Protein AF-A0A6N8UI64-F1 (afdb_monomer)

Nearest PDB structures (foldseek):
  1w6j-assembly1_A  TM=9.627E-01  e=2.103E-25  Homo sapiens
  1w6k-assembly1_A  TM=9.608E-01  e=2.392E-25  Homo sapiens
  5x68-assembly1_A  TM=8.272E-01  e=1.994E-14  Homo sapiens
  6lke-assembly1_B  TM=7.229E-01  e=1.262E-13  Rattus norvegicus
  6brd-assembly1_A  TM=7.172E-01  e=2.617E-13  Streptomyces venezuelae ATCC 10712

Foldseek 3Di:
DADAPPDEFQEEEEALFLLSLLLLLLLLVVVGQYEYEHQAPPVLPAPDQQKAFLLLQVLCVVSVQHDDAAQFKDKAQEAWEQDQVRPDIFDQGAPDPTIIMGGRSSVSSVSSVVSVVPRPSYDYHYSWAFDADDDQKTWTDHPNHIHMHRYQAYEYPRALQTPLCVNLVHDSFKFFFWKKKKAKDFQFDDPDASHWYWFFNFLFIWIWYDRHDTIIIIMDTGGPVQDDDPCVLVSCLVRPLVRDPPRCSVRVSVCSVVVRMHMDTFIWDDQLWQGDLRRGYAFNRSIDGGCVLSCRSVLSSVLSNLVSVDSDRLVSGVVSLQLVVQLRLLRLVVRCLRNDPDPLSVLLVVLVSVDSVVDPVVSNVNSCSSSSVDSDPVVSLVNSVVSLVVSLVVLVVVCVVPVPVVSSVVSNVLSVVLNVLLVQLVVLCVVSNDPDPDPVVVSVVSCVCSSCSPDPPVNRDRPPPPPDPPPPPPCCVVVLVVLVVLLVQQDPLLWHWDFQDWWLLLLLLVLLLCVLLVNDDDPQQLVQNLLLLQLQAEPQQAHDGHNPDDHALQRRLSSLLSCVSSVDDCCHPNNVRSLVVLAVDQNLQADQVSLLSCQQAVLAPLLLAQALALCLCVDDPPPCSRLLVDDPVVSLLSLLSNLLSLVSHHDDCDPSNCVSNVSNDVDRNVPDPSNVSHQRHDPSPCPDHQDPVNVVVSVVSVVCVVPPDPVSRVVSSVVSLVLLLLQCVLQQLQGLWSSSSSSSLVSNCVVPVPDPSSVSNVVVQCVQWDADPNNGIDRGRDIAGLPRLLVSLLSLLVVCPRPPSLVSNVSSLVQLLQQAAQDFDPCCVVSSHDGRHLFGDSHGNSRNHGDLVSLVSSQNSNCSRPVPSHDPVSVVRSVVVNPPD

Sequence (885 aa):
MIESVSANYDVAIIGAGPVGSFCALAHARKGARVALLEANPKASRRLAGEWLHPPAVRMLRDLGIHLDASPHSSPGTGFVVFPEDRSEPIELPYPGETTGMACEHATLVSKLHNALEDCTEVDRYESARVRAVENGRVTFSMDGDQKSLAIDRLIGADGRASVVRKSLGLPTERMTCSRMIGVVLEGVELPYEGYGHVIIGGPGPILMFRLGTDKVRIIVDVPLDHWTPRDRVSMLSESYANLLPESICESFSTALRDGVFQAAGNELLPRATYGNSRRVLIGDAAGHYHPLTAVGITLGFSDALDIAETQDFRKFTAKRLDSVRAPERLAFGLYEVFADHRPESVAVRQATYRRWRKSSKIRKHTMNLLACENVSIIRLGLTFFSIMARAIASCYPRSFKSKEWRRTRDVTGALVSRVGHFLGGFQSLKATDSATGKKPERVWNRLSRSLLVSVKSDDIKPQAANALHDAEPDGREALQSAIEQLLSLQHEDGSWEGEMLWCPMLTAQYVLLSFVLNQPLEPRRRRLVLKQFERTQLEGGTWGLHEHSHPYLFVTTLVYVAARLLDVEKDDPLIAQAGHFLRTEDVTAIPSWGKFWLAILNLYDWKGLNAVLPELWILPHRIPLHPSNWYCHTRLIYMAMSVVYSSQFQVPVTRVIEELRDELYPDKFDSIKFRSSKNRIRSEEVFSPPTARLRICYALGRVYQLFHSKRLRNKCVSELVERVRWEMNSSDHTSISPVSGFLNILALWLQDPDDIDCQKALVRIEGWIWEDERDGTRITGARSASWDTGFALQALANTPKAGGVPDALDRATKFLVSQQIRESFDGFSSAYRNDPKGGWCFAGIWHGWPVTDCTAEAILGVLATRPNAIDPEAIREATEFMLRG

Structure (mmCIF, N/CA/C/O backbone):
data_AF-A0A6N8UI64-F1
#
_entry.id   AF-A0A6N8UI64-F1
#
loop_
_atom_site.group_PDB
_atom_site.id
_atom_site.type_symbol
_atom_site.label_atom_id
_atom_site.label_alt_id
_atom_site.label_comp_id
_atom_site.label_asym_id
_atom_site.label_entity_id
_atom_site.label_seq_id
_atom_site.pdbx_PDB_ins_code
_atom_site.Cartn_x
_atom_site.Cartn_y
_atom_site.Cartn_z
_atom_site.occupancy
_atom_site.B_iso_or_equiv
_atom_site.auth_seq_id
_atom_site.auth_comp_id
_atom_site.auth_asym_id
_atom_site.auth_atom_id
_atom_site.pdbx_PDB_model_num
ATOM 1 N N . MET A 1 1 ? -19.676 21.479 -33.044 1.00 36.28 1 MET A N 1
ATOM 2 C CA . MET A 1 1 ? -20.859 20.707 -32.608 1.00 36.28 1 MET A CA 1
ATOM 3 C C . MET A 1 1 ? -20.425 19.258 -32.494 1.00 36.28 1 MET A C 1
ATOM 5 O O . MET A 1 1 ? -19.846 18.765 -33.446 1.00 36.28 1 MET A O 1
ATOM 9 N N . ILE A 1 2 ? -20.590 18.626 -31.330 1.00 40.22 2 ILE A N 1
ATOM 10 C CA . ILE A 1 2 ? -20.231 17.214 -31.123 1.00 40.22 2 ILE A CA 1
ATOM 11 C C . ILE A 1 2 ? -21.432 16.387 -31.589 1.00 40.22 2 ILE A C 1
ATOM 13 O O . ILE A 1 2 ? -22.481 16.447 -30.951 1.00 40.22 2 ILE A O 1
ATOM 17 N N . GLU A 1 3 ? -21.311 15.653 -32.693 1.00 42.00 3 GLU A N 1
ATOM 18 C CA . GLU A 1 3 ? -22.335 14.682 -33.093 1.00 42.00 3 GLU A CA 1
ATOM 19 C C . GLU A 1 3 ? -22.342 13.516 -32.094 1.00 42.00 3 GLU A C 1
ATOM 21 O O . GLU A 1 3 ? -21.386 12.740 -31.992 1.00 42.00 3 GLU A O 1
ATOM 26 N N . SER A 1 4 ? -23.419 13.401 -31.314 1.00 42.75 4 SER A N 1
ATOM 27 C CA . SER A 1 4 ? -23.672 12.229 -30.480 1.00 42.75 4 SER A CA 1
ATOM 28 C C . SER A 1 4 ? -24.258 11.122 -31.351 1.00 42.75 4 SER A C 1
ATOM 30 O O . SER A 1 4 ? -25.413 11.207 -31.766 1.00 42.75 4 SER A O 1
ATOM 32 N N . VAL A 1 5 ? -23.487 10.070 -31.614 1.00 50.16 5 VAL A N 1
ATOM 33 C CA . VAL A 1 5 ? -24.024 8.856 -32.238 1.00 50.16 5 VAL A CA 1
ATOM 34 C C . VAL A 1 5 ? -24.888 8.150 -31.185 1.00 50.16 5 VAL A C 1
ATOM 36 O O . VAL A 1 5 ? -24.379 7.725 -30.151 1.00 50.16 5 VAL A O 1
ATOM 39 N N . SER A 1 6 ? -26.202 8.074 -31.406 1.00 46.44 6 SER A N 1
ATOM 40 C CA . SER A 1 6 ? -27.214 7.626 -30.430 1.00 46.44 6 SER A CA 1
ATOM 41 C C . SER A 1 6 ? -27.310 6.099 -30.258 1.00 46.44 6 SER A C 1
ATOM 43 O O . SER A 1 6 ? -28.400 5.572 -30.038 1.00 46.44 6 SER A O 1
ATOM 45 N N . ALA A 1 7 ? -26.203 5.370 -30.404 1.00 59.19 7 ALA A N 1
ATOM 46 C CA . ALA A 1 7 ? -26.169 3.918 -30.243 1.00 59.19 7 ALA A CA 1
ATOM 47 C C . ALA A 1 7 ? -25.615 3.555 -28.855 1.00 59.19 7 ALA A C 1
ATOM 49 O O . ALA A 1 7 ? -24.474 3.892 -28.541 1.00 59.19 7 ALA A O 1
ATOM 50 N N . ASN A 1 8 ? -26.417 2.869 -28.033 1.00 75.25 8 ASN A N 1
ATOM 51 C CA . ASN A 1 8 ? -25.941 2.261 -26.788 1.00 75.25 8 ASN A CA 1
ATOM 52 C C . ASN A 1 8 ? -25.229 0.940 -27.111 1.00 75.25 8 ASN A C 1
ATOM 54 O O . ASN A 1 8 ? -25.797 0.086 -27.795 1.00 75.25 8 ASN A O 1
ATOM 58 N N . TYR A 1 9 ? -24.001 0.784 -26.618 1.00 90.06 9 TYR A N 1
ATOM 59 C CA . TYR A 1 9 ? -23.221 -0.451 -26.725 1.00 90.06 9 TYR A CA 1
ATOM 60 C C . TYR A 1 9 ? -23.024 -1.077 -25.348 1.00 90.06 9 TYR A C 1
ATOM 62 O O . TYR A 1 9 ? -22.658 -0.378 -24.398 1.00 90.06 9 TYR A O 1
ATOM 70 N N . ASP A 1 10 ? -23.164 -2.400 -25.272 1.00 90.88 10 ASP A N 1
ATOM 71 C CA . ASP A 1 10 ? -22.869 -3.154 -24.050 1.00 90.88 10 ASP A CA 1
ATOM 72 C C . ASP A 1 10 ? -21.367 -3.085 -23.734 1.00 90.88 10 ASP A C 1
ATOM 74 O O . ASP A 1 10 ? -20.947 -2.947 -22.581 1.00 90.88 10 ASP A O 1
ATOM 78 N N . VAL A 1 11 ? -20.530 -3.176 -24.776 1.00 93.69 11 VAL A N 1
ATOM 79 C CA . VAL A 1 11 ? -19.071 -3.184 -24.644 1.00 93.69 11 VAL A CA 1
ATOM 80 C C . VAL A 1 11 ? -18.415 -2.384 -25.767 1.00 93.69 11 VAL A C 1
ATOM 82 O O . VAL A 1 11 ? -18.685 -2.609 -26.942 1.00 93.69 11 VAL A O 1
ATOM 85 N N . ALA A 1 12 ? -17.474 -1.507 -25.419 1.00 95.56 12 ALA A N 1
ATOM 86 C CA . ALA A 1 12 ? -16.501 -0.976 -26.370 1.00 95.56 12 ALA A CA 1
ATOM 87 C C . ALA A 1 12 ? -15.127 -1.608 -26.157 1.00 95.56 12 ALA A C 1
ATOM 89 O O . ALA A 1 12 ? -14.632 -1.682 -25.032 1.00 95.56 12 ALA A O 1
ATOM 90 N N . ILE A 1 13 ? -14.493 -2.027 -27.245 1.00 97.06 13 ILE A N 1
ATOM 91 C CA . ILE A 1 13 ? -13.169 -2.642 -27.265 1.00 97.06 13 ILE A CA 1
ATOM 92 C C . ILE A 1 13 ? -12.231 -1.720 -28.037 1.00 97.06 13 ILE A C 1
ATOM 94 O O . ILE A 1 13 ? -12.484 -1.379 -29.192 1.00 97.06 13 ILE A O 1
ATOM 98 N N . ILE A 1 14 ? -11.145 -1.300 -27.389 1.00 96.06 14 ILE A N 1
ATOM 99 C CA . ILE A 1 14 ? -10.143 -0.418 -27.993 1.00 96.06 14 ILE A CA 1
ATOM 100 C C . ILE A 1 14 ? -8.971 -1.269 -28.470 1.00 96.06 14 ILE A C 1
ATOM 102 O O . ILE A 1 14 ? -8.317 -1.921 -27.657 1.00 96.06 14 ILE A O 1
ATOM 106 N N . GLY A 1 15 ? -8.713 -1.235 -29.776 1.00 94.50 15 GLY A N 1
ATOM 107 C CA . GLY A 1 15 ? -7.702 -2.011 -30.489 1.00 94.50 15 GLY A CA 1
ATOM 108 C C . GLY A 1 15 ? -8.293 -3.236 -31.192 1.00 94.50 15 GLY A C 1
ATOM 109 O O . GLY A 1 15 ? -8.752 -4.167 -30.536 1.00 94.50 15 GLY A O 1
ATOM 110 N N . ALA A 1 16 ? -8.192 -3.289 -32.520 1.00 94.00 16 ALA A N 1
ATOM 111 C CA . ALA A 1 16 ? -8.571 -4.422 -33.371 1.00 94.00 16 ALA A CA 1
ATOM 112 C C . ALA A 1 16 ? -7.360 -5.289 -33.765 1.00 94.00 16 ALA A C 1
ATOM 114 O O . ALA A 1 16 ? -7.306 -5.880 -34.844 1.00 94.00 16 ALA A O 1
ATOM 115 N N . GLY A 1 17 ? -6.377 -5.415 -32.869 1.00 92.88 17 GLY A N 1
ATOM 116 C CA . GLY A 1 17 ? -5.341 -6.445 -32.978 1.00 92.88 17 GLY A CA 1
ATOM 117 C C . GLY A 1 17 ? -5.911 -7.861 -32.779 1.00 92.88 17 GLY A C 1
ATOM 118 O O . GLY A 1 17 ? -7.124 -8.020 -32.619 1.00 92.88 17 GLY A O 1
ATOM 119 N N . PRO A 1 18 ? -5.060 -8.905 -32.710 1.00 93.94 18 PRO A N 1
ATOM 120 C CA . PRO A 1 18 ? -5.540 -10.276 -32.552 1.00 93.94 18 PRO A CA 1
ATOM 121 C C . PRO A 1 18 ? -6.448 -10.450 -31.327 1.00 93.94 18 PRO A C 1
ATOM 123 O O . PRO A 1 18 ? -7.545 -10.983 -31.433 1.00 93.94 18 PRO A O 1
ATOM 126 N N . VAL A 1 19 ? -6.010 -9.960 -30.162 1.00 95.94 19 VAL A N 1
ATOM 127 C CA . VAL A 1 19 ? -6.735 -10.131 -28.891 1.00 95.94 19 VAL A CA 1
ATOM 128 C C . VAL A 1 19 ? -8.046 -9.346 -28.872 1.00 95.94 19 VAL A C 1
ATOM 130 O O . VAL A 1 19 ? -9.058 -9.883 -28.440 1.00 95.94 19 VAL A O 1
ATOM 133 N N . GLY A 1 20 ? -8.047 -8.099 -29.348 1.00 96.69 20 GLY A N 1
ATOM 134 C CA . GLY A 1 20 ? -9.255 -7.274 -29.367 1.00 96.69 20 GLY A CA 1
ATOM 135 C C . GLY A 1 20 ? -10.296 -7.768 -30.369 1.00 96.69 20 GLY A C 1
ATOM 136 O O . GLY A 1 20 ? -11.467 -7.870 -30.018 1.00 96.69 20 GLY A O 1
ATOM 137 N N . SER A 1 21 ? -9.865 -8.190 -31.563 1.00 96.19 21 SER A N 1
ATOM 138 C CA . SER A 1 21 ? -10.755 -8.793 -32.566 1.00 96.19 21 SER A CA 1
ATOM 139 C C . SER A 1 21 ? -11.355 -10.109 -32.069 1.00 96.19 21 SER A C 1
ATOM 141 O O . SER A 1 21 ? -12.557 -10.335 -32.177 1.00 96.19 21 SER A O 1
ATOM 143 N N . PHE A 1 22 ? -10.533 -10.955 -31.441 1.00 97.56 22 PHE A N 1
ATOM 144 C CA . PHE A 1 22 ? -10.996 -12.186 -30.804 1.00 97.56 22 PHE A CA 1
ATOM 145 C C . PHE A 1 22 ? -11.998 -11.899 -29.669 1.00 97.56 22 PHE A C 1
ATOM 147 O O . PHE A 1 22 ? -13.015 -12.576 -29.550 1.00 97.56 22 PHE A O 1
ATOM 154 N N . CYS A 1 23 ? -11.740 -10.873 -28.851 1.00 97.75 23 CYS A N 1
ATOM 155 C CA . CYS A 1 23 ? -12.633 -10.441 -27.773 1.00 97.75 23 CYS A CA 1
ATOM 156 C C . CYS A 1 23 ? -13.984 -9.944 -28.302 1.00 97.75 23 CYS A C 1
ATOM 158 O O . CYS A 1 23 ? -15.022 -10.312 -27.754 1.00 97.75 23 CYS A O 1
ATOM 160 N N . ALA A 1 24 ? -13.983 -9.181 -29.398 1.00 97.50 24 ALA A N 1
ATOM 161 C CA . ALA A 1 24 ? -15.208 -8.728 -30.049 1.00 97.50 24 ALA A CA 1
ATOM 162 C C . ALA A 1 24 ? -16.075 -9.911 -30.501 1.00 97.50 24 ALA A C 1
ATOM 164 O O . ALA A 1 24 ? -17.248 -9.972 -30.142 1.00 97.50 24 ALA A O 1
ATOM 165 N N . LEU A 1 25 ? -15.479 -10.901 -31.175 1.00 97.12 25 LEU A N 1
ATOM 166 C CA . LEU A 1 25 ? -16.174 -12.129 -31.581 1.00 97.12 25 LEU A CA 1
ATOM 167 C C . LEU A 1 25 ? -16.706 -12.930 -30.382 1.00 97.12 25 LEU A C 1
ATOM 169 O O . LEU A 1 25 ? -17.821 -13.452 -30.424 1.00 97.12 25 LEU A O 1
ATOM 173 N N . ALA A 1 26 ? -15.924 -13.029 -29.302 1.00 96.69 26 ALA A N 1
ATOM 174 C CA . ALA A 1 26 ? -16.331 -13.740 -28.093 1.00 96.69 26 ALA A CA 1
ATOM 175 C C . ALA A 1 26 ? -17.548 -13.083 -27.416 1.00 96.69 26 ALA A C 1
ATOM 177 O O . ALA A 1 26 ? -18.474 -13.789 -27.015 1.00 96.69 26 ALA A O 1
ATOM 178 N N . HIS A 1 27 ? -17.573 -11.750 -27.326 1.00 96.06 27 HIS A N 1
ATOM 179 C CA . HIS A 1 27 ? -18.712 -10.995 -26.797 1.00 96.06 27 HIS A CA 1
ATOM 180 C C . HIS A 1 27 ? -19.934 -11.052 -27.723 1.00 96.06 27 HIS A C 1
ATOM 182 O O . HIS A 1 27 ? -21.043 -11.299 -27.245 1.00 96.06 27 HIS A O 1
ATOM 188 N N . ALA A 1 28 ? -19.737 -10.903 -29.033 1.00 95.00 28 ALA A N 1
ATOM 189 C CA . ALA A 1 28 ? -20.812 -10.971 -30.018 1.00 95.00 28 ALA A CA 1
ATOM 190 C C . ALA A 1 28 ? -21.541 -12.322 -29.986 1.00 95.00 28 ALA A C 1
ATOM 192 O O . ALA A 1 28 ? -22.765 -12.376 -29.939 1.00 95.00 28 ALA A O 1
ATOM 193 N N . ARG A 1 29 ? -20.806 -13.435 -29.856 1.00 93.44 29 ARG A N 1
ATOM 194 C CA . ARG A 1 29 ? -21.400 -14.776 -29.688 1.00 93.44 29 ARG A CA 1
ATOM 195 C C . ARG A 1 29 ? -22.201 -14.969 -28.403 1.00 93.44 29 ARG A C 1
ATOM 197 O O . ARG A 1 29 ? -22.961 -15.929 -28.297 1.00 93.44 29 ARG A O 1
ATOM 204 N N . LYS A 1 30 ? -22.009 -14.102 -27.409 1.00 93.19 30 LYS A N 1
ATOM 205 C CA . LYS A 1 30 ? -22.828 -14.051 -26.190 1.00 93.19 30 LYS A CA 1
ATOM 206 C C . LYS A 1 30 ? -24.030 -13.109 -26.336 1.00 93.19 30 LYS A C 1
ATOM 208 O O . LYS A 1 30 ? -24.770 -12.954 -25.370 1.00 93.19 30 LYS A O 1
ATOM 213 N N . GLY A 1 31 ? -24.232 -12.521 -27.517 1.00 92.56 31 GLY A N 1
ATOM 214 C CA . GLY A 1 31 ? -25.335 -11.617 -27.841 1.00 92.56 31 GLY A CA 1
ATOM 215 C C . GLY A 1 31 ? -25.096 -10.155 -27.460 1.00 92.56 31 GLY A C 1
ATOM 216 O O . GLY A 1 31 ? -26.056 -9.395 -27.423 1.00 92.56 31 GLY A O 1
ATOM 217 N N . ALA A 1 32 ? -23.858 -9.757 -27.141 1.00 93.00 32 ALA A N 1
ATOM 218 C CA . ALA A 1 32 ? -23.547 -8.373 -26.783 1.00 93.00 32 ALA A CA 1
ATOM 219 C C . ALA A 1 32 ? -23.360 -7.491 -28.029 1.00 93.00 32 ALA A C 1
ATOM 221 O O . ALA A 1 32 ? -22.680 -7.897 -28.974 1.00 93.00 32 ALA A O 1
ATOM 222 N N . ARG A 1 33 ? -23.877 -6.258 -27.991 1.00 94.19 33 ARG A N 1
ATOM 223 C CA . ARG A 1 33 ? -23.576 -5.190 -28.956 1.00 94.19 33 ARG A CA 1
ATOM 224 C C . ARG A 1 33 ? -22.196 -4.611 -28.672 1.00 94.19 33 ARG A C 1
ATOM 226 O O . ARG A 1 33 ? -21.967 -4.020 -27.612 1.00 94.19 33 ARG A O 1
ATOM 233 N N . VAL A 1 34 ? -21.284 -4.746 -29.631 1.00 96.06 34 VAL A N 1
ATOM 234 C CA . VAL A 1 34 ? -19.875 -4.374 -29.466 1.00 96.06 34 VAL A CA 1
ATOM 235 C C . VAL A 1 34 ? -19.505 -3.211 -30.379 1.00 96.06 34 VAL A C 1
ATOM 237 O O . VAL A 1 34 ? -19.762 -3.257 -31.576 1.00 96.06 34 VAL A O 1
ATOM 240 N N . ALA A 1 35 ? -18.828 -2.202 -29.833 1.00 95.81 35 ALA A N 1
ATOM 241 C CA . ALA A 1 35 ? -18.092 -1.215 -30.622 1.00 95.81 35 ALA A CA 1
ATOM 242 C C . ALA A 1 35 ? -16.600 -1.575 -30.628 1.00 95.81 35 ALA A C 1
ATOM 244 O O . ALA A 1 35 ? -15.969 -1.599 -29.570 1.00 95.81 35 ALA A O 1
ATOM 245 N N . LEU A 1 36 ? -16.011 -1.833 -31.795 1.00 96.50 36 LEU A N 1
ATOM 246 C CA . LEU A 1 36 ? -14.584 -2.140 -31.942 1.00 96.50 36 LEU A CA 1
ATOM 247 C C . LEU A 1 36 ? -13.859 -0.965 -32.609 1.00 96.50 36 LEU A C 1
ATOM 249 O O . LEU A 1 36 ? -14.084 -0.686 -33.783 1.00 96.50 36 LEU A O 1
ATOM 253 N N . LEU A 1 37 ? -12.987 -0.278 -31.866 1.00 95.25 37 LEU A N 1
ATOM 254 C CA . LEU A 1 37 ? -12.291 0.926 -32.332 1.00 95.25 37 LEU A CA 1
ATOM 255 C C . LEU A 1 37 ? -10.816 0.622 -32.627 1.00 95.25 37 LEU A C 1
ATOM 257 O O . LEU A 1 37 ? -10.085 0.200 -31.730 1.00 95.25 37 LEU A O 1
ATOM 261 N N . GLU A 1 38 ? -10.353 0.892 -33.849 1.00 92.88 38 GLU A N 1
ATOM 262 C CA . GLU A 1 38 ? -8.957 0.702 -34.268 1.00 92.88 38 GLU A CA 1
ATOM 263 C C . GLU A 1 38 ? -8.332 2.005 -34.766 1.00 92.88 38 GLU A C 1
ATOM 265 O O . GLU A 1 38 ? -8.809 2.603 -35.724 1.00 92.88 38 GLU A O 1
ATOM 270 N N . ALA A 1 39 ? -7.217 2.417 -34.161 1.00 90.00 39 ALA A N 1
ATOM 271 C CA . ALA A 1 39 ? -6.555 3.678 -34.488 1.00 90.00 39 ALA A CA 1
ATOM 272 C C . ALA A 1 39 ? -5.680 3.613 -35.753 1.00 90.00 39 ALA A C 1
ATOM 274 O O . ALA A 1 39 ? -5.468 4.638 -36.400 1.00 90.00 39 ALA A O 1
ATOM 275 N N . ASN A 1 40 ? -5.118 2.448 -36.079 1.00 85.94 40 ASN A N 1
ATOM 276 C CA . ASN A 1 40 ? -4.268 2.218 -37.243 1.00 85.94 40 ASN A CA 1
ATOM 277 C C . ASN A 1 40 ? -4.488 0.805 -37.829 1.00 85.94 40 ASN A C 1
ATOM 279 O O . ASN A 1 40 ? -3.744 -0.125 -37.500 1.00 85.94 40 ASN A O 1
ATOM 283 N N . PRO A 1 41 ? -5.419 0.650 -38.788 1.00 76.56 41 PRO A N 1
ATOM 284 C CA . PRO A 1 41 ? -5.701 -0.634 -39.442 1.00 76.56 41 PRO A CA 1
ATOM 285 C C . PRO A 1 41 ? -4.480 -1.285 -40.120 1.00 76.56 41 PRO A C 1
ATOM 287 O O . PRO A 1 41 ? -4.417 -2.503 -40.279 1.00 76.56 41 PRO A O 1
ATOM 290 N N . LYS A 1 42 ? -3.457 -0.495 -40.485 1.00 74.19 42 LYS A N 1
ATOM 291 C CA . LYS A 1 42 ? -2.227 -0.984 -41.137 1.00 74.19 42 LYS A CA 1
ATOM 292 C C . LYS A 1 42 ? -1.189 -1.547 -40.155 1.00 74.19 42 LYS A C 1
ATOM 294 O O . LYS A 1 42 ? -0.165 -2.074 -40.592 1.00 74.19 42 LYS A O 1
ATOM 299 N N . ALA A 1 43 ? -1.424 -1.466 -38.843 1.00 66.94 43 ALA A N 1
ATOM 300 C CA . ALA A 1 43 ? -0.475 -1.890 -37.807 1.00 66.94 43 ALA A CA 1
ATOM 301 C C . ALA A 1 43 ? -0.232 -3.416 -37.737 1.00 66.94 43 ALA A C 1
ATOM 303 O O . ALA A 1 43 ? 0.639 -3.867 -36.990 1.00 66.94 43 ALA A O 1
ATOM 304 N N . SER A 1 44 ? -0.963 -4.218 -38.518 1.00 66.69 44 SER A N 1
ATOM 305 C CA . SER A 1 44 ? -0.826 -5.680 -38.589 1.00 66.69 44 SER A CA 1
ATOM 306 C C . SER A 1 44 ? 0.493 -6.160 -39.219 1.00 66.69 44 SER A C 1
ATOM 308 O O . SER A 1 44 ? 0.889 -7.307 -39.017 1.00 66.69 44 SER A O 1
ATOM 310 N N . ARG A 1 45 ? 1.227 -5.293 -39.931 1.00 65.44 45 ARG A N 1
ATOM 311 C CA . ARG A 1 45 ? 2.534 -5.608 -40.538 1.00 65.44 45 ARG A CA 1
ATOM 312 C C . ARG A 1 45 ? 3.686 -5.302 -39.576 1.00 65.44 45 ARG A C 1
ATOM 314 O O . ARG A 1 45 ? 4.380 -4.299 -39.728 1.00 65.44 45 ARG A O 1
ATOM 321 N N . ARG A 1 46 ? 3.883 -6.151 -38.565 1.00 72.25 46 ARG A N 1
ATOM 322 C CA . ARG A 1 46 ? 4.966 -6.013 -37.572 1.00 72.25 46 ARG A CA 1
ATOM 323 C C . ARG A 1 46 ? 5.526 -7.366 -37.139 1.00 72.25 46 ARG A C 1
ATOM 325 O O . ARG A 1 46 ? 4.808 -8.361 -37.167 1.00 72.25 46 ARG A O 1
ATOM 332 N N . LEU A 1 47 ? 6.765 -7.369 -36.645 1.00 77.06 47 LEU A N 1
ATOM 333 C CA . LEU A 1 47 ? 7.360 -8.520 -35.962 1.00 77.06 47 LEU A CA 1
ATOM 334 C C . LEU A 1 47 ? 6.696 -8.706 -34.588 1.00 77.06 47 LEU A C 1
ATOM 336 O O . LEU A 1 47 ? 7.091 -8.077 -33.605 1.00 77.06 47 LEU A O 1
ATOM 340 N N . ALA A 1 48 ? 5.651 -9.529 -34.521 1.00 77.12 48 ALA A N 1
ATOM 341 C CA . ALA A 1 48 ? 4.962 -9.840 -33.273 1.00 77.12 48 ALA A CA 1
ATOM 342 C C . ALA A 1 48 ? 4.183 -11.155 -33.373 1.00 77.12 48 ALA A C 1
ATOM 344 O O . ALA A 1 48 ? 3.464 -11.363 -34.339 1.00 77.12 48 ALA A O 1
ATOM 345 N N . GLY A 1 49 ? 4.249 -11.989 -32.330 1.00 76.81 49 GLY A N 1
ATOM 346 C CA . GLY A 1 49 ? 3.315 -13.098 -32.102 1.00 76.81 49 GLY A CA 1
ATOM 347 C C . GLY A 1 49 ? 3.043 -13.983 -33.322 1.00 76.81 49 GLY A C 1
ATOM 348 O O . GLY A 1 49 ? 1.910 -14.028 -33.790 1.00 76.81 49 GLY A O 1
ATOM 349 N N . GLU A 1 50 ? 4.075 -14.669 -33.811 1.00 90.69 50 GLU A N 1
ATOM 350 C CA . GLU A 1 50 ? 4.000 -15.543 -34.994 1.00 90.69 50 GLU A CA 1
ATOM 351 C C . GLU A 1 50 ? 3.901 -17.037 -34.637 1.00 90.69 50 GLU A C 1
ATOM 353 O O . GLU A 1 50 ? 3.844 -17.874 -35.527 1.00 90.69 50 GLU A O 1
ATOM 358 N N . TRP A 1 51 ? 3.871 -17.389 -33.346 1.00 93.19 51 TRP A N 1
ATOM 359 C CA . TRP A 1 51 ? 3.673 -18.761 -32.870 1.00 93.19 51 TRP A CA 1
ATOM 360 C C . TRP A 1 51 ? 2.495 -18.830 -31.902 1.00 93.19 51 TRP A C 1
ATOM 362 O O . TRP A 1 51 ? 2.445 -18.114 -30.900 1.00 93.19 51 TRP A O 1
ATOM 372 N N . LEU A 1 52 ? 1.555 -19.724 -32.188 1.00 94.62 52 LEU A N 1
ATOM 373 C CA . LEU A 1 52 ? 0.375 -20.008 -31.386 1.00 94.62 52 LEU A CA 1
ATOM 374 C C . LEU A 1 52 ? 0.529 -21.376 -30.728 1.00 94.62 52 LEU A C 1
ATOM 376 O O . LEU A 1 52 ? 0.689 -22.397 -31.399 1.00 94.62 52 LEU A O 1
ATOM 380 N N . HIS A 1 53 ? 0.441 -21.410 -29.400 1.00 94.38 53 HIS A N 1
ATOM 381 C CA . HIS A 1 53 ? 0.389 -22.672 -28.667 1.00 94.38 53 HIS A CA 1
ATOM 382 C C . HIS A 1 53 ? -0.929 -23.416 -28.919 1.00 94.38 53 HIS A C 1
ATOM 384 O O . HIS A 1 53 ? -1.938 -22.776 -29.234 1.00 94.38 53 HIS A O 1
ATOM 390 N N . PRO A 1 54 ? -0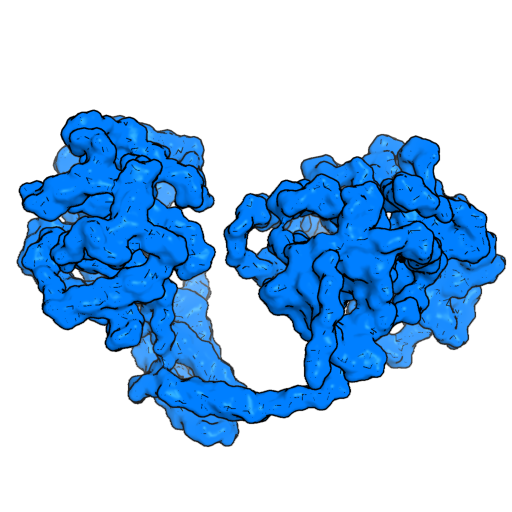.966 -24.748 -28.709 1.00 95.12 54 PRO A N 1
ATOM 391 C CA . PRO A 1 54 ? -2.166 -25.548 -28.933 1.00 95.12 54 PRO A CA 1
ATOM 392 C C . PRO A 1 54 ? -3.455 -24.980 -28.314 1.00 95.12 54 PRO A C 1
ATOM 394 O O . PRO A 1 54 ? -4.480 -25.003 -28.996 1.00 95.12 54 PRO A O 1
ATOM 397 N N . PRO A 1 55 ? -3.462 -24.400 -27.091 1.00 94.25 55 PRO A N 1
ATOM 398 C CA . PRO A 1 55 ? -4.685 -23.803 -26.560 1.00 94.25 55 PRO A CA 1
ATOM 399 C C . PRO A 1 55 ? -5.198 -22.623 -27.384 1.00 94.25 55 PRO A C 1
ATOM 401 O O . PRO A 1 55 ? -6.401 -22.526 -27.579 1.00 94.25 55 PRO A O 1
ATOM 404 N N . ALA A 1 56 ? -4.325 -21.754 -27.903 1.00 94.94 56 ALA A N 1
ATOM 405 C CA . ALA A 1 56 ? -4.748 -20.628 -28.738 1.00 94.94 56 ALA A CA 1
ATOM 406 C C . ALA A 1 56 ? -5.367 -21.106 -30.059 1.00 94.94 56 ALA A C 1
ATOM 408 O O . ALA A 1 56 ? -6.380 -20.565 -30.495 1.00 94.94 56 ALA A O 1
ATOM 409 N N . VAL A 1 57 ? -4.803 -22.161 -30.659 1.00 95.06 57 VAL A N 1
ATOM 410 C CA . VAL A 1 57 ? -5.356 -22.792 -31.869 1.00 95.06 57 VAL A CA 1
ATOM 411 C C . VAL A 1 57 ? -6.740 -23.390 -31.592 1.00 95.06 57 VAL A C 1
ATOM 413 O O . VAL A 1 57 ? -7.651 -23.223 -32.401 1.00 95.06 57 VAL A O 1
ATOM 416 N N . ARG A 1 58 ? -6.928 -24.043 -30.435 1.00 94.88 58 ARG A N 1
ATOM 417 C CA . ARG A 1 58 ? -8.246 -24.550 -30.013 1.00 94.88 58 ARG A CA 1
ATOM 418 C C . ARG A 1 58 ? -9.247 -23.419 -29.787 1.00 94.88 58 ARG A C 1
ATOM 420 O O . ARG A 1 58 ? -10.332 -23.485 -30.337 1.00 94.88 58 ARG A O 1
ATOM 427 N N . MET A 1 59 ? -8.853 -22.355 -29.086 1.00 95.94 59 MET A N 1
ATOM 428 C CA . MET A 1 59 ? -9.709 -21.186 -28.847 1.00 95.94 59 MET A CA 1
ATOM 429 C C . MET A 1 59 ? -10.175 -20.522 -30.154 1.00 95.94 59 MET A C 1
ATOM 431 O O . MET A 1 59 ? -11.330 -20.120 -30.258 1.00 95.94 59 MET A O 1
ATOM 435 N N . LEU A 1 60 ? -9.310 -20.433 -31.172 1.00 95.69 60 LEU A N 1
ATOM 436 C CA . LEU A 1 60 ? -9.699 -19.948 -32.503 1.00 95.69 60 LEU A CA 1
ATOM 437 C C . LEU A 1 60 ? -10.708 -20.877 -33.180 1.00 95.69 60 LEU A C 1
ATOM 439 O O . LEU A 1 60 ? -11.712 -20.405 -33.708 1.00 95.69 60 LEU A O 1
ATOM 443 N N . ARG A 1 61 ? -10.477 -22.192 -33.114 1.00 94.50 61 ARG A N 1
ATOM 444 C CA . ARG A 1 61 ? -11.394 -23.197 -33.664 1.00 94.50 61 ARG A CA 1
ATOM 445 C C . ARG A 1 61 ? -12.754 -23.168 -32.974 1.00 94.50 61 ARG A C 1
ATOM 447 O O . ARG A 1 61 ? -13.770 -23.263 -33.653 1.00 94.50 61 ARG A O 1
ATOM 454 N N . ASP A 1 62 ? -12.778 -22.989 -31.657 1.00 92.88 62 ASP A N 1
ATOM 455 C CA . ASP A 1 62 ? -14.013 -22.827 -30.890 1.00 92.88 62 ASP A CA 1
ATOM 456 C C . ASP A 1 62 ? -14.773 -21.578 -31.363 1.00 92.88 62 ASP A C 1
ATOM 458 O O . ASP A 1 62 ? -16.003 -21.589 -31.404 1.00 92.88 62 ASP A O 1
ATOM 462 N N . LEU A 1 63 ? -14.053 -20.541 -31.819 1.00 90.69 63 LEU A N 1
ATOM 463 C CA . LEU A 1 63 ? -14.585 -19.367 -32.519 1.00 90.69 63 LEU A CA 1
ATOM 464 C C . LEU A 1 63 ? -14.847 -19.556 -34.028 1.00 90.69 63 LEU A C 1
ATOM 466 O O . LEU A 1 63 ? -15.179 -18.591 -34.713 1.00 90.69 63 LEU A O 1
ATOM 470 N N . GLY A 1 64 ? -14.792 -20.782 -34.553 1.00 91.38 64 GLY A N 1
ATOM 471 C CA . GLY A 1 64 ? -15.035 -21.083 -35.971 1.00 91.38 64 GLY A CA 1
ATOM 472 C C . GLY A 1 64 ? -13.926 -20.603 -36.914 1.00 91.38 64 GLY A C 1
ATOM 473 O O . GLY A 1 64 ? -14.100 -20.614 -38.128 1.00 91.38 64 GLY A O 1
ATOM 474 N N . ILE A 1 65 ? -12.782 -20.180 -36.375 1.00 92.69 65 ILE A N 1
ATOM 475 C CA . ILE A 1 65 ? -11.648 -19.686 -37.153 1.00 92.69 65 ILE A CA 1
ATOM 476 C C . ILE A 1 65 ? -10.632 -20.812 -37.301 1.00 92.69 65 ILE A C 1
ATOM 478 O O . ILE A 1 65 ? -9.984 -21.236 -36.342 1.00 92.69 65 ILE A O 1
ATOM 482 N N . HIS A 1 66 ? -10.463 -21.272 -38.536 1.00 90.31 66 HIS A N 1
ATOM 483 C CA . HIS A 1 66 ? -9.536 -22.343 -38.876 1.00 90.31 66 HIS A CA 1
ATOM 484 C C . HIS A 1 66 ? -8.215 -21.774 -39.409 1.00 90.31 66 HIS A C 1
ATOM 486 O O . HIS A 1 66 ? -8.192 -20.916 -40.299 1.00 90.31 66 HIS A O 1
ATOM 492 N N . LEU A 1 67 ? -7.100 -22.241 -38.844 1.00 87.62 67 LEU A N 1
ATOM 493 C CA . LEU A 1 67 ? -5.747 -21.995 -39.339 1.00 87.62 67 LEU A CA 1
ATOM 494 C C . LEU A 1 67 ? -5.219 -23.302 -39.925 1.00 87.62 67 LEU A C 1
ATOM 496 O O . LEU A 1 67 ? -4.846 -24.200 -39.175 1.00 87.62 67 LEU A O 1
ATOM 500 N N . ASP A 1 68 ? -5.213 -23.397 -41.248 1.00 86.12 68 ASP A N 1
ATOM 501 C CA . ASP A 1 68 ? -4.678 -24.547 -41.976 1.00 86.12 68 ASP A CA 1
ATOM 502 C C . ASP A 1 68 ? -3.245 -24.268 -42.436 1.00 86.12 68 ASP A C 1
ATOM 504 O O . ASP A 1 68 ? -2.789 -23.121 -42.426 1.00 86.12 68 ASP A O 1
ATOM 508 N N . ALA A 1 69 ? -2.520 -25.313 -42.835 1.00 86.50 69 ALA A N 1
ATOM 509 C CA . ALA A 1 69 ? -1.213 -25.143 -43.461 1.00 86.50 69 ALA A CA 1
ATOM 510 C C . ALA A 1 69 ? -1.364 -24.346 -44.770 1.00 86.50 69 ALA A C 1
ATOM 512 O O . ALA A 1 69 ? -2.217 -24.658 -45.601 1.00 86.50 69 ALA A O 1
ATOM 513 N N . SER A 1 70 ? -0.557 -23.303 -44.940 1.00 89.88 70 SER A N 1
ATOM 514 C CA . SER A 1 70 ? -0.604 -22.407 -46.096 1.00 89.88 70 SER A CA 1
ATOM 515 C C . SER A 1 70 ? 0.769 -21.766 -46.342 1.00 89.88 70 SER A C 1
ATOM 517 O O . SER A 1 70 ? 1.669 -21.893 -45.507 1.00 89.88 70 SER A O 1
ATOM 519 N N . PRO A 1 71 ? 0.952 -20.999 -47.429 1.00 88.06 71 PRO A N 1
ATOM 520 C CA . PRO A 1 71 ? 2.165 -20.202 -47.626 1.00 88.06 71 PRO A CA 1
ATOM 521 C C . PRO A 1 71 ? 2.477 -19.204 -46.496 1.00 88.06 71 PRO A C 1
ATOM 523 O O . PRO A 1 71 ? 3.594 -18.702 -46.419 1.00 88.06 71 PRO A O 1
ATOM 526 N N . HIS A 1 72 ? 1.524 -18.939 -45.595 1.00 89.12 72 HIS A N 1
ATOM 527 C CA . HIS A 1 72 ? 1.660 -17.986 -44.487 1.00 89.12 72 HIS A CA 1
ATOM 528 C C . HIS A 1 72 ? 1.410 -18.606 -43.100 1.00 89.12 72 HIS A C 1
ATOM 530 O O . HIS A 1 72 ? 1.299 -17.871 -42.111 1.00 89.12 72 HIS A O 1
ATOM 536 N N . SER A 1 73 ? 1.260 -19.932 -43.021 1.00 92.25 73 SER A N 1
ATOM 537 C CA . SER A 1 73 ? 1.040 -20.654 -41.765 1.00 92.25 73 SER A CA 1
ATOM 538 C C . SER A 1 73 ? 1.528 -22.098 -41.833 1.00 92.25 73 SER A C 1
ATOM 540 O O . SER A 1 73 ? 1.297 -22.799 -42.815 1.00 92.25 73 SER A O 1
ATOM 542 N N . SER A 1 74 ? 2.160 -22.578 -40.764 1.00 94.06 74 SER A N 1
ATOM 543 C CA . SER A 1 74 ? 2.695 -23.938 -40.678 1.00 94.06 74 SER A CA 1
ATOM 544 C C . SER A 1 74 ? 2.379 -24.582 -39.325 1.00 94.06 74 SER A C 1
ATOM 546 O O . SER A 1 74 ? 2.571 -23.944 -38.285 1.00 94.06 74 SER A O 1
ATOM 548 N N . PRO A 1 75 ? 1.939 -25.854 -39.289 1.00 93.75 75 PRO A N 1
ATOM 549 C CA . PRO A 1 75 ? 1.718 -26.563 -38.035 1.00 93.75 75 PRO A CA 1
ATOM 550 C C . PRO A 1 75 ? 3.034 -26.772 -37.275 1.00 93.75 75 PRO A C 1
ATOM 552 O O . PRO A 1 75 ? 4.094 -26.958 -37.874 1.00 93.75 75 PRO A O 1
ATOM 555 N N . GLY A 1 76 ? 2.945 -26.760 -35.943 1.00 92.94 76 GLY A N 1
ATOM 556 C CA . GLY A 1 76 ? 4.077 -26.972 -35.042 1.00 92.94 76 GLY A CA 1
ATOM 557 C C . GLY A 1 76 ? 3.825 -28.111 -34.056 1.00 92.94 76 GLY A C 1
ATOM 558 O O . GLY A 1 76 ? 2.836 -28.089 -33.324 1.00 92.94 76 GLY A O 1
ATOM 559 N N . THR A 1 77 ? 4.718 -29.093 -33.985 1.00 94.19 77 THR A N 1
ATOM 560 C CA . THR A 1 77 ? 4.598 -30.271 -33.103 1.00 94.19 77 THR A CA 1
ATOM 561 C C . THR A 1 77 ? 5.360 -30.120 -31.787 1.00 94.19 77 THR A C 1
ATOM 563 O O . THR A 1 77 ? 5.140 -30.897 -30.859 1.00 94.19 77 THR A O 1
ATOM 566 N N . GLY A 1 78 ? 6.206 -29.098 -31.644 1.00 95.00 78 GLY A N 1
ATOM 567 C CA . GLY A 1 78 ? 6.925 -28.802 -30.406 1.00 95.00 78 GLY A CA 1
ATOM 568 C C . GLY A 1 78 ? 8.131 -27.898 -30.625 1.00 95.00 78 GLY A C 1
ATOM 569 O O . GLY A 1 78 ? 8.173 -27.137 -31.592 1.00 95.00 78 GLY A O 1
ATOM 570 N N . PHE A 1 79 ? 9.121 -28.005 -29.735 1.00 96.00 79 PHE A N 1
ATOM 571 C CA . PHE A 1 79 ? 10.406 -27.314 -29.880 1.00 96.00 79 PHE A CA 1
ATOM 572 C C . PHE A 1 79 ? 11.602 -28.264 -29.800 1.00 96.00 79 PHE A C 1
ATOM 574 O O . PHE A 1 79 ? 11.514 -29.315 -29.174 1.00 96.00 79 PHE A O 1
ATOM 581 N N . VAL A 1 80 ? 12.735 -27.869 -30.369 1.00 96.06 80 VAL A N 1
ATOM 582 C CA . VAL A 1 80 ? 14.037 -28.519 -30.208 1.00 96.06 80 VAL A CA 1
ATOM 583 C C . VAL A 1 80 ? 15.015 -27.507 -29.631 1.00 96.06 80 VAL A C 1
ATOM 585 O O . VAL A 1 80 ? 15.154 -26.400 -30.147 1.00 96.06 80 VAL A O 1
ATOM 588 N N . VAL A 1 81 ? 15.688 -27.876 -28.544 1.00 95.88 81 VAL A N 1
ATOM 589 C CA . VAL A 1 81 ? 16.710 -27.034 -27.909 1.00 95.88 81 VAL A CA 1
ATOM 590 C C . VAL A 1 81 ? 18.091 -27.483 -28.369 1.00 95.88 81 VAL A C 1
ATOM 592 O O . VAL A 1 81 ? 18.427 -28.656 -28.211 1.00 95.88 81 VAL A O 1
ATOM 595 N N . PHE A 1 82 ? 18.889 -26.548 -28.881 1.00 94.94 82 PHE A N 1
ATOM 596 C CA . PHE A 1 82 ? 20.288 -26.728 -29.266 1.00 94.94 82 PHE A CA 1
ATOM 597 C C . PHE A 1 82 ? 21.174 -26.146 -28.157 1.00 94.94 82 PHE A C 1
ATOM 599 O O . PHE A 1 82 ? 21.226 -24.922 -27.998 1.00 94.94 82 PHE A O 1
ATOM 606 N N . PRO A 1 83 ? 21.814 -27.001 -27.340 1.00 93.50 83 PRO A N 1
ATOM 607 C CA . PRO A 1 83 ? 22.628 -26.561 -26.213 1.00 93.50 83 PRO A CA 1
ATOM 608 C C . PRO A 1 83 ? 23.903 -25.825 -26.636 1.00 93.50 83 PRO A C 1
ATOM 610 O O . PRO A 1 83 ? 24.514 -26.149 -27.654 1.00 93.50 83 PRO A O 1
ATOM 613 N N . GLU A 1 84 ? 24.385 -24.928 -25.775 1.00 89.69 84 GLU A N 1
ATOM 614 C CA . GLU A 1 84 ? 25.604 -24.146 -26.019 1.00 89.69 84 GLU A CA 1
ATOM 615 C C . GLU A 1 84 ? 26.890 -24.984 -26.061 1.00 89.69 84 GLU A C 1
ATOM 617 O O . GLU A 1 84 ? 27.898 -24.564 -26.621 1.00 89.69 84 GLU A O 1
ATOM 622 N N . ASP A 1 85 ? 26.867 -26.179 -25.468 1.00 87.56 85 ASP A N 1
ATOM 623 C CA . ASP A 1 85 ? 27.994 -27.115 -25.466 1.00 87.56 85 ASP A CA 1
ATOM 624 C C . ASP A 1 85 ? 28.038 -28.000 -26.721 1.00 87.56 85 ASP A C 1
ATOM 626 O O . ASP A 1 85 ? 28.846 -28.928 -26.782 1.00 87.56 85 ASP A O 1
ATOM 630 N N . ARG A 1 86 ? 27.166 -27.726 -27.706 1.00 85.19 86 ARG A N 1
ATOM 631 C CA . ARG A 1 86 ? 27.013 -28.480 -28.961 1.00 85.19 86 ARG A CA 1
ATOM 632 C C . ARG A 1 86 ? 26.720 -29.969 -28.755 1.00 85.19 86 ARG A C 1
ATOM 634 O O . ARG A 1 86 ? 26.954 -30.782 -29.648 1.00 85.19 86 ARG A O 1
ATOM 641 N N . SER A 1 87 ? 26.204 -30.343 -27.582 1.00 90.44 87 SER A N 1
ATOM 642 C CA . SER A 1 87 ? 25.670 -31.686 -27.364 1.00 90.44 87 SER A CA 1
ATOM 643 C C . SER A 1 87 ? 24.401 -31.921 -28.191 1.00 90.44 87 SER A C 1
ATOM 645 O O . SER A 1 87 ? 23.788 -30.984 -28.695 1.00 90.44 87 SER A O 1
ATOM 647 N N . GLU A 1 88 ? 24.001 -33.189 -28.318 1.00 93.25 88 GLU A N 1
ATOM 648 C CA . GLU A 1 88 ? 22.856 -33.617 -29.134 1.00 93.25 88 GLU A CA 1
ATOM 649 C C . GLU A 1 88 ? 21.587 -32.767 -28.884 1.00 93.25 88 GLU A C 1
ATOM 651 O O . GLU A 1 88 ? 21.231 -32.558 -27.713 1.00 93.25 88 GLU A O 1
ATOM 656 N N . PRO A 1 89 ? 20.888 -32.293 -29.935 1.00 95.12 89 PRO A N 1
ATOM 657 C CA . PRO A 1 89 ? 19.656 -31.519 -29.791 1.00 95.12 89 PRO A CA 1
ATOM 658 C C . PRO A 1 89 ? 18.601 -32.226 -28.925 1.00 95.12 89 PRO A C 1
ATOM 660 O O . PRO A 1 89 ? 18.507 -33.450 -28.885 1.00 95.12 89 PRO A O 1
ATOM 663 N N . ILE A 1 90 ? 17.811 -31.450 -28.180 1.00 96.50 90 ILE A N 1
ATOM 664 C CA . ILE A 1 90 ? 16.824 -31.977 -27.229 1.00 96.50 90 ILE A CA 1
ATOM 665 C C . ILE A 1 90 ? 15.418 -31.674 -27.733 1.00 96.50 90 ILE A C 1
ATOM 667 O O . ILE A 1 90 ? 14.943 -30.545 -27.612 1.00 96.50 90 ILE A O 1
ATOM 671 N N . GLU A 1 91 ? 14.730 -32.699 -28.224 1.00 95.94 91 GLU A N 1
ATOM 672 C CA . GLU A 1 91 ? 13.337 -32.599 -28.656 1.00 95.94 91 GLU A CA 1
ATOM 673 C C . GLU A 1 91 ? 12.366 -32.477 -27.470 1.00 95.94 91 GLU A C 1
ATOM 675 O O . GLU A 1 91 ? 12.390 -33.261 -26.513 1.00 95.94 91 GLU A O 1
ATOM 680 N N . LEU A 1 92 ? 11.469 -31.500 -27.558 1.00 95.12 92 LEU A N 1
ATOM 681 C CA . LEU A 1 92 ? 10.401 -31.178 -26.617 1.00 95.12 92 LEU A CA 1
ATOM 682 C C . LEU A 1 92 ? 9.054 -31.148 -27.373 1.00 95.12 92 LEU A C 1
ATOM 684 O O . LEU A 1 92 ? 8.523 -30.067 -27.645 1.00 95.12 92 LEU A O 1
ATOM 688 N N . PRO A 1 93 ? 8.487 -32.316 -27.730 1.00 95.06 93 PRO A N 1
ATOM 689 C CA . PRO A 1 93 ? 7.200 -32.381 -28.417 1.00 95.06 93 PRO A CA 1
ATOM 690 C C . PRO A 1 93 ? 6.057 -31.924 -27.505 1.00 95.06 93 PRO A C 1
ATOM 692 O O . PRO A 1 93 ? 6.084 -32.150 -26.285 1.00 95.06 93 PRO A O 1
ATOM 695 N N . TYR A 1 94 ? 5.025 -31.319 -28.095 1.00 94.19 94 TYR A N 1
ATOM 696 C CA . TYR A 1 94 ? 3.762 -31.108 -27.402 1.00 94.19 94 TYR A CA 1
ATOM 697 C C . TYR A 1 94 ? 3.180 -32.454 -26.949 1.00 94.19 94 TYR A C 1
ATOM 699 O O . TYR A 1 94 ? 3.369 -33.484 -27.596 1.00 94.19 94 TYR A O 1
ATOM 707 N N . PRO A 1 95 ? 2.507 -32.492 -25.792 1.00 86.94 95 PRO A N 1
ATOM 708 C CA . PRO A 1 95 ? 1.939 -33.729 -25.300 1.00 86.94 95 PRO A CA 1
ATOM 709 C C . PRO A 1 95 ? 0.635 -34.091 -26.011 1.00 86.94 95 PRO A C 1
ATOM 711 O O . PRO A 1 95 ? -0.230 -33.248 -26.240 1.00 86.94 95 PRO A O 1
ATOM 714 N N . GLY A 1 96 ? 0.470 -35.392 -26.263 1.00 80.25 96 GLY A N 1
ATOM 715 C CA . GLY A 1 96 ? -0.642 -35.903 -27.068 1.00 80.25 96 GLY A CA 1
ATOM 716 C C . GLY A 1 96 ? -0.462 -35.563 -28.549 1.00 80.25 96 GLY A C 1
ATOM 717 O O . GLY A 1 96 ? 0.591 -35.086 -28.951 1.00 80.25 96 GLY A O 1
ATOM 718 N N . GLU A 1 97 ? -1.498 -35.776 -29.353 1.00 79.81 97 GLU A N 1
ATOM 719 C CA . GLU A 1 97 ? -1.522 -35.400 -30.778 1.00 79.81 97 GLU A CA 1
ATOM 720 C C . GLU A 1 97 ? -1.926 -33.924 -30.959 1.00 79.81 97 GLU A C 1
ATOM 722 O O . GLU A 1 97 ? -2.708 -33.567 -31.836 1.00 79.81 97 GLU A O 1
ATOM 727 N N . THR A 1 98 ? -1.449 -33.048 -30.067 1.00 87.50 98 THR A N 1
ATOM 728 C CA . THR A 1 98 ? -1.762 -31.617 -30.123 1.00 87.50 98 THR A CA 1
ATOM 729 C C . THR A 1 98 ? -0.699 -30.860 -30.906 1.00 87.50 98 THR A C 1
ATOM 731 O O . THR A 1 98 ? 0.493 -31.132 -30.785 1.00 87.50 98 THR A O 1
ATOM 734 N N . THR A 1 99 ? -1.131 -29.877 -31.693 1.00 91.38 99 THR A N 1
ATOM 735 C CA . THR A 1 99 ? -0.247 -29.061 -32.528 1.00 91.38 99 THR A CA 1
ATOM 736 C C . THR A 1 99 ? -0.459 -27.579 -32.246 1.00 91.38 99 THR A C 1
ATOM 738 O O . THR A 1 99 ? -1.587 -27.111 -32.070 1.00 91.38 99 THR A O 1
ATOM 741 N N . GLY A 1 100 ? 0.643 -26.837 -32.185 1.00 94.12 100 GLY A N 1
ATOM 742 C CA . GLY A 1 100 ? 0.644 -25.387 -32.315 1.00 94.12 100 GLY A CA 1
ATOM 743 C C . GLY A 1 100 ? 0.562 -24.966 -33.783 1.00 94.12 100 GLY A C 1
ATOM 744 O O . GLY A 1 100 ? 0.439 -25.800 -34.684 1.00 94.12 100 GLY A O 1
ATOM 745 N N . MET A 1 101 ? 0.648 -23.662 -34.016 1.00 94.44 101 MET A N 1
ATOM 746 C CA . MET A 1 101 ? 0.628 -23.079 -35.355 1.00 94.44 101 MET A CA 1
ATOM 747 C C . MET A 1 101 ? 1.578 -21.889 -35.414 1.00 94.44 101 MET A C 1
ATOM 749 O O . MET A 1 101 ? 1.401 -20.924 -34.671 1.00 94.44 101 MET A O 1
ATOM 753 N N . ALA A 1 102 ? 2.557 -21.937 -36.308 1.00 94.25 102 ALA A N 1
ATOM 754 C CA . ALA A 1 102 ? 3.257 -20.745 -36.748 1.00 94.25 102 ALA A CA 1
ATOM 755 C C . ALA A 1 102 ? 2.404 -20.032 -37.805 1.00 94.25 102 ALA A C 1
ATOM 757 O O . ALA A 1 102 ? 1.829 -20.681 -38.674 1.00 94.25 102 ALA A O 1
ATOM 758 N N . CYS A 1 103 ? 2.273 -18.714 -37.722 1.00 91.50 103 CYS A N 1
ATOM 759 C CA . CYS A 1 103 ? 1.445 -17.932 -38.635 1.00 91.50 103 CYS A CA 1
ATOM 760 C C . CYS A 1 103 ? 1.992 -16.513 -38.741 1.00 91.50 103 CYS A C 1
ATOM 762 O O . CYS A 1 103 ? 2.286 -15.886 -37.721 1.00 91.50 103 CYS A O 1
ATOM 764 N N . GLU A 1 104 ? 2.065 -15.972 -39.957 1.00 91.00 104 GLU A N 1
ATOM 765 C CA . GLU A 1 104 ? 2.342 -14.548 -40.145 1.00 91.00 104 GLU A CA 1
ATOM 766 C C . GLU A 1 104 ? 1.310 -13.712 -39.365 1.00 91.00 104 GLU A C 1
ATOM 768 O O . GLU A 1 104 ? 0.101 -13.963 -39.432 1.00 91.00 104 GLU A O 1
ATOM 773 N N . HIS A 1 105 ? 1.778 -12.702 -38.622 1.00 89.69 105 HIS A N 1
ATOM 774 C CA . HIS A 1 105 ? 0.910 -11.887 -37.762 1.00 89.69 105 HIS A CA 1
ATOM 775 C C . HIS A 1 105 ? -0.255 -11.265 -38.540 1.00 89.69 105 HIS A C 1
ATOM 777 O O . HIS A 1 105 ? -1.403 -11.303 -38.095 1.00 89.69 105 HIS A O 1
ATOM 783 N N . ALA A 1 106 ? 0.037 -10.731 -39.729 1.00 88.00 106 ALA A N 1
ATOM 784 C CA . ALA A 1 106 ? -0.955 -10.118 -40.602 1.00 88.00 106 ALA A CA 1
ATOM 785 C C . ALA A 1 106 ? -2.035 -11.115 -41.046 1.00 88.00 106 ALA A C 1
ATOM 787 O O . ALA A 1 106 ? -3.209 -10.753 -41.092 1.00 88.00 106 ALA A O 1
ATOM 788 N N . THR A 1 107 ? -1.668 -12.372 -41.301 1.00 89.94 107 THR A N 1
ATOM 789 C CA . THR A 1 107 ? -2.600 -13.441 -41.686 1.00 89.94 107 THR A CA 1
ATOM 790 C C . THR A 1 107 ? -3.552 -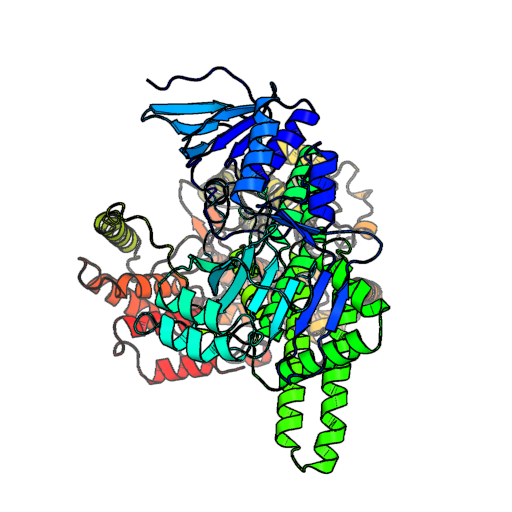13.797 -40.548 1.00 89.94 107 THR A C 1
ATOM 792 O O . THR A 1 107 ? -4.755 -13.929 -40.776 1.00 89.94 107 THR A O 1
ATOM 795 N N . LEU A 1 108 ? -3.052 -13.877 -39.308 1.00 92.19 108 LEU A N 1
ATOM 796 C CA . LEU A 1 108 ? -3.898 -14.094 -38.131 1.00 92.19 108 LEU A CA 1
ATOM 797 C C . LEU A 1 108 ? -4.905 -12.952 -37.943 1.00 92.19 108 LEU A C 1
ATOM 799 O O . LEU A 1 108 ? -6.091 -13.211 -37.743 1.00 92.19 108 LEU A O 1
ATOM 803 N N . VAL A 1 109 ? -4.443 -11.697 -38.017 1.00 91.56 109 VAL A N 1
ATOM 804 C CA . VAL A 1 109 ? -5.330 -10.527 -37.900 1.00 91.56 109 VAL A CA 1
ATOM 805 C C . VAL A 1 109 ? -6.367 -10.520 -39.021 1.00 91.56 109 VAL A C 1
ATOM 807 O O . VAL A 1 109 ? -7.545 -10.340 -38.737 1.00 91.56 109 VAL A O 1
ATOM 810 N N . SER A 1 110 ? -5.960 -10.794 -40.262 1.00 90.44 110 SER A N 1
ATOM 811 C CA . SER A 1 110 ? -6.873 -10.814 -41.412 1.00 90.44 110 SER A CA 1
ATOM 812 C C . SER A 1 110 ? -7.962 -11.875 -41.251 1.00 90.44 110 SER A C 1
ATOM 814 O O . SER A 1 110 ? -9.132 -11.579 -41.444 1.00 90.44 110 SER A O 1
ATOM 816 N N . LYS A 1 111 ? -7.625 -13.092 -40.801 1.00 91.88 111 LYS A N 1
ATOM 817 C CA . LYS A 1 111 ? -8.637 -14.131 -40.531 1.00 91.88 111 LYS A CA 1
ATOM 818 C C . LYS A 1 111 ? -9.631 -13.729 -39.437 1.00 91.88 111 LYS A C 1
ATOM 820 O O . LYS A 1 111 ? -10.811 -14.041 -39.553 1.00 91.88 111 LYS A O 1
ATOM 825 N N . LEU A 1 112 ? -9.169 -13.039 -38.393 1.00 94.06 112 LEU A N 1
ATOM 826 C CA . LEU A 1 112 ? -10.047 -12.500 -37.349 1.00 94.06 112 LEU A CA 1
ATOM 827 C C . LEU A 1 112 ? -10.934 -11.366 -37.876 1.00 94.06 112 LEU A C 1
ATOM 829 O O . LEU A 1 112 ? -12.097 -11.286 -37.499 1.00 94.06 112 LEU A O 1
ATOM 833 N N . HIS A 1 113 ? -10.399 -10.505 -38.741 1.00 92.25 113 HIS A N 1
ATOM 834 C CA . HIS A 1 113 ? -11.151 -9.414 -39.364 1.00 92.25 113 HIS A CA 1
ATOM 835 C C . HIS A 1 113 ? -12.208 -9.933 -40.333 1.00 92.25 113 HIS A C 1
ATOM 837 O O . HIS A 1 113 ? -13.336 -9.464 -40.258 1.00 92.25 113 HIS A O 1
ATOM 843 N N . ASN A 1 114 ? -11.894 -10.941 -41.147 1.00 91.81 114 ASN A N 1
ATOM 844 C CA . ASN A 1 114 ? -12.875 -11.587 -42.021 1.00 91.81 114 ASN A CA 1
ATOM 845 C C . ASN A 1 114 ? -14.022 -12.195 -41.198 1.00 91.81 114 ASN A C 1
ATOM 847 O O . ASN A 1 114 ? -15.183 -11.996 -41.515 1.00 91.81 114 ASN A O 1
ATOM 851 N N . ALA A 1 115 ? -13.714 -12.863 -40.080 1.00 92.69 115 ALA A N 1
ATOM 852 C CA . ALA A 1 115 ? -14.749 -13.394 -39.189 1.00 92.69 115 ALA A CA 1
ATOM 853 C C . ALA A 1 115 ? -15.620 -12.297 -38.540 1.00 92.69 115 ALA A C 1
ATOM 855 O O . ALA A 1 115 ? -16.744 -12.571 -38.128 1.00 92.69 115 ALA A O 1
ATOM 856 N N . LEU A 1 116 ? -15.104 -11.069 -38.419 1.00 92.81 116 LEU A N 1
ATOM 857 C CA . LEU A 1 116 ? -15.862 -9.916 -37.932 1.00 92.81 116 LEU A CA 1
ATOM 858 C C . LEU A 1 116 ? -16.744 -9.280 -39.014 1.00 92.81 116 LEU A C 1
ATOM 860 O O . LEU A 1 116 ? -17.720 -8.634 -38.653 1.00 92.81 116 LEU A O 1
ATOM 864 N N . GLU A 1 117 ? -16.417 -9.425 -40.302 1.00 89.38 117 GLU A N 1
ATOM 865 C CA . GLU A 1 117 ? -17.244 -8.900 -41.405 1.00 89.38 117 GLU A CA 1
ATOM 866 C C . GLU A 1 117 ? -18.619 -9.571 -41.449 1.00 89.38 117 GLU A C 1
ATOM 868 O O . GLU A 1 117 ? -19.620 -8.914 -41.722 1.00 89.38 117 GLU A O 1
ATOM 873 N N . ASP A 1 118 ? -18.675 -10.850 -41.079 1.00 83.00 118 ASP A N 1
ATOM 874 C CA . ASP A 1 118 ? -19.910 -11.632 -41.022 1.00 83.00 118 ASP A CA 1
ATOM 875 C C . ASP A 1 118 ? -20.721 -11.406 -39.723 1.00 83.00 118 ASP A C 1
ATOM 877 O O . ASP A 1 118 ? -21.761 -12.037 -39.524 1.00 83.00 118 ASP A O 1
ATOM 881 N N . CYS A 1 119 ? -20.266 -10.536 -38.809 1.00 90.75 119 CYS A N 1
ATOM 882 C CA . CYS A 1 119 ? -20.843 -10.380 -37.471 1.00 90.75 119 CYS A CA 1
ATOM 883 C C . CYS A 1 119 ? -21.635 -9.070 -37.322 1.00 90.75 119 CYS A C 1
ATOM 885 O O . CYS A 1 119 ? -21.064 -7.997 -37.134 1.00 90.75 119 CYS A O 1
ATOM 887 N N . THR A 1 120 ? -22.967 -9.161 -37.335 1.00 90.94 120 THR A N 1
ATOM 888 C CA . THR A 1 120 ? -23.869 -7.991 -37.263 1.00 90.94 120 THR A CA 1
ATOM 889 C C . THR A 1 120 ? -23.890 -7.276 -35.907 1.00 90.94 120 THR A C 1
ATOM 891 O O . THR A 1 120 ? -24.323 -6.130 -35.803 1.00 90.94 120 THR A O 1
ATOM 894 N N . GLU A 1 121 ? -23.434 -7.940 -34.851 1.00 93.62 121 GLU A N 1
ATOM 895 C CA . GLU A 1 121 ? -23.413 -7.436 -33.479 1.00 93.62 121 GLU A CA 1
ATOM 896 C C . GLU A 1 121 ? -22.215 -6.513 -33.201 1.00 93.62 121 GLU A C 1
ATOM 898 O O . GLU A 1 121 ? -22.196 -5.836 -32.166 1.00 93.62 121 GLU A O 1
ATOM 903 N N . VAL A 1 122 ? -21.224 -6.474 -34.103 1.00 95.94 122 VAL A N 1
ATOM 904 C CA . VAL A 1 122 ? -19.989 -5.699 -33.941 1.00 95.94 122 VAL A CA 1
ATOM 905 C C . VAL A 1 122 ? -19.944 -4.526 -34.919 1.00 95.94 122 VAL A C 1
ATOM 907 O O . VAL A 1 122 ? -19.692 -4.701 -36.107 1.00 95.94 122 VAL A O 1
ATOM 910 N N . ASP A 1 123 ? -20.054 -3.305 -34.396 1.00 94.44 123 ASP A N 1
ATOM 911 C CA . ASP A 1 123 ? -19.786 -2.095 -35.173 1.00 94.44 123 ASP A CA 1
ATOM 912 C C . ASP A 1 123 ? -18.291 -1.774 -35.130 1.00 94.44 123 ASP A C 1
ATOM 914 O O . ASP A 1 123 ? -17.706 -1.514 -34.071 1.00 94.44 123 ASP A O 1
ATOM 918 N N . ARG A 1 124 ? -17.658 -1.788 -36.305 1.00 93.25 124 ARG A N 1
ATOM 919 C CA . ARG A 1 124 ? -16.234 -1.488 -36.471 1.00 93.25 124 ARG A CA 1
ATOM 920 C C . ARG A 1 124 ? -16.028 -0.016 -36.804 1.00 93.25 124 ARG A C 1
ATOM 922 O O . ARG A 1 124 ? -16.580 0.500 -37.771 1.00 93.25 124 ARG A O 1
ATOM 929 N N . TYR A 1 125 ? -15.160 0.632 -36.039 1.00 92.50 125 TYR A N 1
ATOM 930 C CA . TYR A 1 125 ? -14.708 1.998 -36.271 1.00 92.50 125 TYR A CA 1
ATOM 931 C C . TYR A 1 125 ? -13.224 1.977 -36.630 1.00 92.50 125 TYR A C 1
ATOM 933 O O . TYR A 1 125 ? -12.355 1.821 -35.767 1.00 92.50 125 TYR A O 1
ATOM 941 N N . GLU A 1 126 ? -12.932 2.106 -37.920 1.00 90.50 126 GLU A N 1
ATOM 942 C CA . GLU A 1 126 ? -11.563 2.130 -38.429 1.00 90.50 126 GLU A CA 1
ATOM 943 C C . GLU A 1 126 ? -10.972 3.537 -38.387 1.00 90.50 126 GLU A C 1
ATOM 945 O O . GLU A 1 126 ? -11.682 4.535 -38.466 1.00 90.50 126 GLU A O 1
ATOM 950 N N . SER A 1 127 ? -9.650 3.626 -38.236 1.00 90.38 127 SER A N 1
ATOM 951 C CA . SER A 1 127 ? -8.935 4.897 -38.036 1.00 90.38 127 SER A CA 1
ATOM 952 C C . SER A 1 127 ? -9.484 5.737 -36.865 1.00 90.38 127 SER A C 1
ATOM 954 O O . SER A 1 127 ? -9.294 6.953 -36.803 1.00 90.38 127 SER A O 1
ATOM 956 N N . ALA A 1 128 ? -10.131 5.078 -35.902 1.00 91.44 128 ALA A N 1
ATOM 957 C CA . ALA A 1 128 ? -10.736 5.661 -34.719 1.00 91.44 128 ALA A CA 1
ATOM 958 C C . ALA A 1 128 ? -9.721 5.713 -33.575 1.00 91.44 128 ALA A C 1
ATOM 960 O O . ALA A 1 128 ? -9.464 4.732 -32.870 1.00 91.44 128 ALA A O 1
ATOM 961 N N . ARG A 1 129 ? -9.126 6.888 -33.365 1.00 91.12 129 ARG A N 1
ATOM 962 C CA . ARG A 1 129 ? -8.153 7.105 -32.290 1.00 91.12 129 ARG A CA 1
ATOM 963 C C . ARG A 1 129 ? -8.842 7.635 -31.042 1.00 91.12 129 ARG A C 1
ATOM 965 O O . ARG A 1 129 ? -9.243 8.796 -31.000 1.00 91.12 129 ARG A O 1
ATOM 972 N N . VAL A 1 130 ? -8.917 6.809 -30.003 1.00 91.31 130 VAL A N 1
ATOM 973 C CA . VAL A 1 130 ? -9.417 7.224 -28.685 1.00 91.31 130 VAL A CA 1
ATOM 974 C C . VAL A 1 130 ? -8.538 8.333 -28.104 1.00 91.31 130 VAL A C 1
ATOM 976 O O . VAL A 1 130 ? -7.310 8.225 -28.089 1.00 91.31 130 VAL A O 1
ATOM 979 N N . ARG A 1 131 ? -9.178 9.406 -27.634 1.00 87.00 131 ARG A N 1
ATOM 980 C CA . ARG A 1 131 ? -8.534 10.586 -27.037 1.00 87.00 131 ARG A CA 1
ATOM 981 C C . ARG A 1 131 ? -8.797 10.693 -25.541 1.00 87.00 131 ARG A C 1
ATOM 983 O O . ARG A 1 131 ? -7.880 11.027 -24.799 1.00 87.00 131 ARG A O 1
ATOM 990 N N . ALA A 1 132 ? -10.016 10.375 -25.107 1.00 82.81 132 ALA A N 1
ATOM 991 C CA . ALA A 1 132 ? -10.424 10.477 -23.711 1.00 82.81 132 ALA A CA 1
ATOM 992 C C . ALA A 1 132 ? -11.433 9.386 -23.330 1.00 82.81 132 ALA A C 1
ATOM 994 O O . ALA A 1 132 ? -12.188 8.889 -24.171 1.00 82.81 132 ALA A O 1
ATOM 995 N N . VAL A 1 133 ? -11.437 9.031 -22.044 1.00 82.75 133 VAL A N 1
ATOM 996 C CA . VAL A 1 133 ? -12.372 8.077 -21.438 1.00 82.75 133 VAL A CA 1
ATOM 997 C C . VAL A 1 133 ? -12.877 8.668 -20.122 1.00 82.75 133 VAL A C 1
ATOM 999 O O . VAL A 1 133 ? -12.144 8.715 -19.131 1.00 82.75 133 VAL A O 1
ATOM 1002 N N . GLU A 1 134 ? -14.141 9.078 -20.086 1.00 80.88 134 GLU A N 1
ATOM 1003 C CA . GLU A 1 134 ? -14.743 9.828 -18.973 1.00 80.88 134 GLU A CA 1
ATOM 1004 C C . GLU A 1 134 ? -16.174 9.338 -18.727 1.00 80.88 134 GLU A C 1
ATOM 1006 O O . GLU A 1 134 ? -16.931 9.175 -19.672 1.00 80.88 134 GLU A O 1
ATOM 1011 N N . ASN A 1 135 ? -16.551 9.071 -17.470 1.00 70.06 135 ASN A N 1
ATOM 1012 C CA . ASN A 1 135 ? -17.945 8.848 -17.040 1.00 70.06 135 ASN A CA 1
ATOM 1013 C C . ASN A 1 135 ? -18.825 7.965 -17.960 1.00 70.06 135 ASN A C 1
ATOM 1015 O O . ASN A 1 135 ? -19.933 8.347 -18.319 1.00 70.06 135 ASN A O 1
ATOM 1019 N N . GLY A 1 136 ? -18.346 6.774 -18.348 1.00 74.31 136 GLY A N 1
ATOM 1020 C CA . GLY A 1 136 ? -19.110 5.856 -19.216 1.00 74.31 136 GLY A CA 1
ATOM 1021 C C . GLY A 1 136 ? -19.194 6.297 -20.682 1.00 74.31 136 GLY A C 1
ATOM 1022 O O . GLY A 1 136 ? -20.035 5.815 -21.430 1.00 74.31 136 GLY A O 1
ATOM 1023 N N . ARG A 1 137 ? -18.327 7.221 -21.101 1.00 85.69 137 ARG A N 1
ATOM 1024 C CA . ARG A 1 137 ? -18.212 7.706 -22.472 1.00 85.69 137 ARG A CA 1
ATOM 1025 C C . ARG A 1 137 ? -16.786 7.532 -22.980 1.00 85.69 137 ARG A C 1
ATOM 1027 O O . ARG A 1 137 ? -15.817 7.796 -22.262 1.00 85.69 137 ARG A O 1
ATOM 1034 N N . VAL A 1 138 ? -16.663 7.100 -24.231 1.00 89.69 138 VAL A N 1
ATOM 1035 C CA . VAL A 1 138 ? -15.393 7.086 -24.965 1.00 89.69 138 VAL A CA 1
ATOM 1036 C C . VAL A 1 138 ? -15.434 8.141 -26.061 1.00 89.69 138 VAL A C 1
ATOM 1038 O O . VAL A 1 138 ? -16.363 8.172 -26.865 1.00 89.69 138 VAL A O 1
ATOM 1041 N N . THR A 1 139 ? -14.426 9.008 -26.081 1.00 90.88 139 THR A N 1
ATOM 1042 C CA . THR A 1 139 ? -14.269 10.063 -27.087 1.00 90.88 139 THR A CA 1
ATOM 1043 C C . THR A 1 139 ? -13.113 9.700 -28.005 1.00 90.88 139 THR A C 1
ATOM 1045 O O . THR A 1 139 ? -12.008 9.406 -27.536 1.00 90.88 139 THR A O 1
ATOM 1048 N N . PHE A 1 140 ? -13.346 9.732 -29.313 1.00 92.12 140 PHE A N 1
ATOM 1049 C CA . PHE A 1 140 ? -12.368 9.340 -30.322 1.00 92.12 140 PHE A CA 1
ATOM 1050 C C . PHE A 1 140 ? -12.400 10.280 -31.527 1.00 92.12 140 PHE A C 1
ATOM 1052 O O . PHE A 1 140 ? -13.426 10.878 -31.837 1.00 92.12 140 PHE A O 1
ATOM 1059 N N . SER A 1 141 ? -11.255 10.428 -32.188 1.00 90.94 141 SER A N 1
ATOM 1060 C CA . SER A 1 141 ? -11.137 11.153 -33.453 1.00 90.94 141 SER A CA 1
ATOM 1061 C C . SER A 1 141 ? -11.146 10.168 -34.618 1.00 90.94 141 SER A C 1
ATOM 1063 O O . SER A 1 141 ? -10.376 9.204 -34.575 1.00 90.94 141 SER A O 1
ATOM 1065 N N . MET A 1 142 ? -11.957 10.426 -35.639 1.00 88.75 142 MET A N 1
ATOM 1066 C CA . MET A 1 142 ? -12.073 9.624 -36.861 1.00 88.75 142 MET A CA 1
ATOM 1067 C C . MET A 1 142 ? -12.308 10.574 -38.040 1.00 88.75 142 MET A C 1
ATOM 1069 O O . MET A 1 142 ? -13.146 11.462 -37.934 1.00 88.75 142 MET A O 1
ATOM 1073 N N . ASP A 1 143 ? -11.530 10.431 -39.115 1.00 84.94 143 ASP A N 1
ATOM 1074 C CA . ASP A 1 143 ? -11.595 11.280 -40.322 1.00 84.94 143 ASP A CA 1
ATOM 1075 C C . ASP A 1 143 ? -11.465 12.798 -40.074 1.00 84.94 143 ASP A C 1
ATOM 1077 O O . ASP A 1 143 ? -11.929 13.618 -40.857 1.00 84.94 143 ASP A O 1
ATOM 1081 N N . GLY A 1 144 ? -10.795 13.186 -38.984 1.00 79.50 144 GLY A N 1
ATOM 1082 C CA . GLY A 1 144 ? -10.630 14.587 -38.571 1.00 79.50 144 GLY A CA 1
ATOM 1083 C C . GLY A 1 144 ? -11.716 15.094 -37.618 1.00 79.50 144 GLY A C 1
ATOM 1084 O O . GLY A 1 144 ? -11.480 16.073 -36.912 1.00 79.50 144 GLY A O 1
ATOM 1085 N N . ASP A 1 145 ? -12.833 14.376 -37.499 1.00 83.19 145 ASP A N 1
ATOM 1086 C CA . ASP A 1 145 ? -13.939 14.723 -36.612 1.00 83.19 145 ASP A CA 1
ATOM 1087 C C . ASP A 1 145 ? -13.827 14.039 -35.248 1.00 83.19 145 ASP A C 1
ATOM 1089 O O . ASP A 1 145 ? -13.331 12.917 -35.108 1.00 83.19 145 ASP A O 1
ATOM 1093 N N . GLN A 1 146 ? -14.332 14.713 -34.215 1.00 88.50 146 GLN A N 1
ATOM 1094 C CA . GLN A 1 146 ? -14.416 14.168 -32.865 1.00 88.50 146 GLN A CA 1
ATOM 1095 C C . GLN A 1 146 ? -15.805 13.572 -32.618 1.00 88.50 146 GLN A C 1
ATOM 1097 O O . GLN A 1 146 ? -16.815 14.274 -32.667 1.00 88.50 146 GLN A O 1
ATOM 1102 N N . LYS A 1 147 ? -15.841 12.280 -32.292 1.00 89.75 147 LYS A N 1
ATOM 1103 C CA . LYS A 1 147 ? -17.055 11.504 -32.009 1.00 89.75 147 LYS A CA 1
ATOM 1104 C C . LYS A 1 147 ? -17.023 10.963 -30.581 1.00 89.75 147 LYS A C 1
ATOM 1106 O O . LYS A 1 147 ? -15.966 10.883 -29.948 1.00 89.75 147 LYS A O 1
ATOM 1111 N N . SER A 1 148 ? -18.189 10.591 -30.053 1.00 88.56 148 SER A N 1
ATOM 1112 C CA . SER A 1 148 ? -18.291 9.981 -28.723 1.00 88.56 148 SER A CA 1
ATOM 1113 C C . SER A 1 148 ? -19.365 8.899 -28.655 1.00 88.56 148 SER A C 1
ATOM 1115 O O . SER A 1 148 ? -20.414 9.062 -29.276 1.00 88.56 148 SER A O 1
ATOM 1117 N N . LEU A 1 149 ? -19.105 7.827 -27.895 1.00 89.00 149 LEU A N 1
ATOM 1118 C CA . LEU A 1 149 ? -20.047 6.724 -27.643 1.00 89.00 149 LEU A CA 1
ATOM 1119 C C . LEU A 1 149 ? -20.311 6.580 -26.144 1.00 89.00 149 LEU A C 1
ATOM 1121 O O . LEU A 1 149 ? -19.369 6.636 -25.348 1.00 89.00 149 LEU A O 1
ATOM 1125 N N . ALA A 1 150 ? -21.573 6.359 -25.776 1.00 84.69 150 ALA A N 1
ATOM 1126 C CA . ALA A 1 150 ? -21.957 5.917 -24.438 1.00 84.69 150 ALA A CA 1
ATOM 1127 C C . ALA A 1 150 ? -21.806 4.393 -24.335 1.00 84.69 150 ALA A C 1
ATOM 1129 O O . ALA A 1 150 ? -22.194 3.668 -25.252 1.00 84.69 150 ALA A O 1
ATOM 1130 N N . ILE A 1 151 ? -21.196 3.927 -23.246 1.00 86.38 151 ILE A N 1
ATOM 1131 C CA . ILE A 1 151 ? -20.805 2.527 -23.067 1.00 86.38 151 ILE A CA 1
ATOM 1132 C C . ILE A 1 151 ? -20.978 2.090 -21.611 1.00 86.38 151 ILE A C 1
ATOM 1134 O O . ILE A 1 151 ? -20.647 2.833 -20.679 1.00 86.38 151 ILE A O 1
ATOM 1138 N N . ASP A 1 152 ? -21.408 0.846 -21.414 1.00 84.75 152 ASP A N 1
ATOM 1139 C CA . ASP A 1 152 ? -21.485 0.253 -20.075 1.00 84.75 152 ASP A CA 1
ATOM 1140 C C . ASP A 1 152 ? -20.114 -0.240 -19.602 1.00 84.75 152 ASP A C 1
ATOM 1142 O O . ASP A 1 152 ? -19.717 -0.041 -18.444 1.00 84.75 152 ASP A O 1
ATOM 1146 N N . ARG A 1 153 ? -19.347 -0.839 -20.522 1.00 90.12 153 ARG A N 1
ATOM 1147 C CA . ARG A 1 153 ? -18.004 -1.357 -20.259 1.00 90.12 153 ARG A CA 1
ATOM 1148 C C . ARG A 1 153 ? -17.027 -1.027 -21.381 1.00 90.12 153 ARG A C 1
ATOM 1150 O O . ARG A 1 153 ? -17.316 -1.192 -22.560 1.00 90.12 153 ARG A O 1
ATOM 1157 N N . LEU A 1 154 ? -15.823 -0.626 -20.988 1.00 94.25 154 LEU A N 1
ATOM 1158 C CA . LEU A 1 154 ? -14.678 -0.419 -21.865 1.00 94.25 154 LEU A CA 1
ATOM 1159 C C . LEU A 1 154 ? -13.641 -1.521 -21.645 1.00 94.25 154 LEU A C 1
ATOM 1161 O O . LEU A 1 154 ? -13.235 -1.770 -20.508 1.00 94.25 154 LEU A O 1
ATOM 1165 N N . ILE A 1 155 ? -13.159 -2.126 -22.723 1.00 96.50 155 ILE A N 1
ATOM 1166 C CA . ILE A 1 155 ? -12.079 -3.111 -22.712 1.00 96.50 155 ILE A CA 1
ATOM 1167 C C . ILE A 1 155 ? -10.892 -2.554 -23.505 1.00 96.50 155 ILE A C 1
ATOM 1169 O O . ILE A 1 155 ? -10.982 -2.305 -24.704 1.00 96.50 155 ILE A O 1
ATOM 1173 N N . GLY A 1 156 ? -9.760 -2.363 -22.835 1.00 96.38 156 GLY A N 1
ATOM 1174 C CA . GLY A 1 156 ? -8.487 -2.016 -23.456 1.00 96.38 156 GLY A CA 1
ATOM 1175 C C . GLY A 1 156 ? -7.765 -3.258 -23.964 1.00 96.38 156 GLY A C 1
ATOM 1176 O O . GLY A 1 156 ? -7.278 -4.057 -23.161 1.00 96.38 156 GLY A O 1
ATOM 1177 N N . ALA A 1 157 ? -7.675 -3.393 -25.286 1.00 96.38 157 ALA A N 1
ATOM 1178 C CA . ALA A 1 157 ? -6.900 -4.404 -26.008 1.00 96.38 157 ALA A CA 1
ATOM 1179 C C . ALA A 1 157 ? -5.892 -3.752 -26.986 1.00 96.38 157 ALA A C 1
ATOM 1181 O O . ALA A 1 157 ? -5.384 -4.387 -27.911 1.00 96.38 157 ALA A O 1
ATOM 1182 N N . ASP A 1 158 ? -5.560 -2.484 -26.746 1.00 91.50 158 ASP A N 1
ATOM 1183 C CA . ASP A 1 158 ? -4.775 -1.564 -27.578 1.00 91.50 158 ASP A CA 1
ATOM 1184 C C . ASP A 1 158 ? -3.253 -1.694 -27.374 1.00 91.50 158 ASP A C 1
ATOM 1186 O O . ASP A 1 158 ? -2.455 -0.823 -27.727 1.00 91.50 158 ASP A O 1
ATOM 1190 N N . GLY A 1 159 ? -2.831 -2.841 -26.841 1.00 89.38 159 GLY A N 1
ATOM 1191 C CA . GLY A 1 159 ? -1.437 -3.255 -26.761 1.00 89.38 159 GLY A CA 1
ATOM 1192 C C . GLY A 1 159 ? -0.593 -2.475 -25.751 1.00 89.38 159 GLY A C 1
ATOM 1193 O O . GLY A 1 159 ? -1.081 -1.895 -24.784 1.00 89.38 159 GLY A O 1
ATOM 1194 N N . ARG A 1 160 ? 0.728 -2.489 -25.966 1.00 88.00 160 ARG A N 1
ATOM 1195 C CA . ARG A 1 160 ? 1.724 -1.993 -24.998 1.00 88.00 160 ARG A CA 1
ATOM 1196 C C . ARG A 1 160 ? 1.620 -0.495 -24.695 1.00 88.00 160 ARG A C 1
ATOM 1198 O O . ARG A 1 160 ? 2.106 -0.060 -23.654 1.00 88.00 160 ARG A O 1
ATOM 1205 N N . ALA A 1 161 ? 1.014 0.286 -25.590 1.00 86.06 161 ALA A N 1
ATOM 1206 C CA . ALA A 1 161 ? 0.825 1.733 -25.471 1.00 86.06 161 ALA A CA 1
ATOM 1207 C C . ALA A 1 161 ? -0.621 2.107 -25.090 1.00 86.06 161 ALA A C 1
ATOM 1209 O O . ALA A 1 161 ? -1.112 3.158 -25.492 1.00 86.06 161 ALA A O 1
ATOM 1210 N N . SER A 1 162 ? -1.294 1.230 -24.338 1.00 90.25 162 SER A N 1
ATOM 1211 C CA . SER A 1 162 ? -2.723 1.330 -24.047 1.00 90.25 162 SER A CA 1
ATOM 1212 C C . SER A 1 162 ? -3.156 2.685 -23.471 1.00 90.25 162 SER A C 1
ATOM 1214 O O . SER A 1 162 ? -2.732 3.097 -22.385 1.00 90.25 162 SER A O 1
ATOM 1216 N N . VAL A 1 163 ? -4.076 3.342 -24.177 1.00 90.06 163 VAL A N 1
ATOM 1217 C CA . VAL A 1 163 ? -4.768 4.564 -23.752 1.00 90.06 163 VAL A CA 1
ATOM 1218 C C . VAL A 1 163 ? -5.746 4.243 -22.626 1.00 90.06 163 VAL A C 1
ATOM 1220 O O . VAL A 1 163 ? -5.873 5.022 -21.680 1.00 90.06 163 VAL A O 1
ATOM 1223 N N . VAL A 1 164 ? -6.388 3.070 -22.664 1.00 91.12 164 VAL A N 1
ATOM 1224 C CA . VAL A 1 164 ? -7.297 2.630 -21.592 1.00 91.12 164 VAL A CA 1
ATOM 1225 C C . VAL A 1 164 ? -6.533 2.452 -20.282 1.00 91.12 164 VAL A C 1
ATOM 1227 O O . VAL A 1 164 ? -6.986 2.930 -19.240 1.00 91.12 164 VAL A O 1
ATOM 1230 N N . ARG A 1 165 ? -5.334 1.858 -20.329 1.00 91.38 165 ARG A N 1
ATOM 1231 C CA . ARG A 1 165 ? -4.454 1.748 -19.159 1.00 91.38 165 ARG A CA 1
ATOM 1232 C C . ARG A 1 165 ? -4.077 3.119 -18.605 1.00 91.38 165 ARG A C 1
ATOM 1234 O O . ARG A 1 165 ? -4.175 3.330 -17.398 1.00 91.38 165 ARG A O 1
ATOM 1241 N N . LYS A 1 166 ? -3.696 4.057 -19.477 1.00 89.56 166 LYS A N 1
ATOM 1242 C CA . LYS A 1 166 ? -3.383 5.438 -19.082 1.00 89.56 166 LYS A CA 1
ATOM 1243 C C . LYS A 1 166 ? -4.587 6.121 -18.421 1.00 89.56 166 LYS A C 1
ATOM 1245 O O . LYS A 1 166 ? -4.430 6.761 -17.387 1.00 89.56 166 LYS A O 1
ATOM 1250 N N . SER A 1 167 ? -5.795 5.917 -18.951 1.00 87.38 167 SER A N 1
ATOM 1251 C CA . SER A 1 167 ? -7.038 6.482 -18.393 1.00 87.38 167 SER A CA 1
ATOM 1252 C C . SER A 1 167 ? -7.387 5.970 -16.990 1.00 87.38 167 SER A C 1
ATOM 1254 O O . SER A 1 167 ? -8.204 6.571 -16.297 1.00 87.38 167 SER A O 1
ATOM 1256 N N . LEU A 1 168 ? -6.804 4.843 -16.573 1.00 86.19 168 LEU A N 1
ATOM 1257 C CA . LEU A 1 168 ? -6.955 4.272 -15.235 1.00 86.19 168 LEU A CA 1
ATOM 1258 C C . LEU A 1 168 ? -5.938 4.837 -14.227 1.00 86.19 168 LEU A C 1
ATOM 1260 O O . LEU A 1 168 ? -5.929 4.394 -13.081 1.00 86.19 168 LEU A O 1
ATOM 1264 N N . GLY A 1 169 ? -5.057 5.757 -14.642 1.00 83.50 169 GLY A N 1
ATOM 1265 C CA . GLY A 1 169 ? -3.972 6.269 -13.798 1.00 83.50 169 GLY A CA 1
ATOM 1266 C C . GLY A 1 169 ? -2.919 5.209 -13.457 1.00 83.50 169 GLY A C 1
ATOM 1267 O O . GLY A 1 169 ? -2.216 5.327 -12.457 1.00 83.50 169 GLY A O 1
ATOM 1268 N N . LEU A 1 170 ? -2.833 4.134 -14.249 1.00 81.94 170 LEU A N 1
ATOM 1269 C CA . LEU A 1 170 ? -1.888 3.044 -14.011 1.00 81.94 170 LEU A CA 1
ATOM 1270 C C . LEU A 1 170 ? -0.519 3.353 -14.633 1.00 81.94 170 LEU A C 1
ATOM 1272 O O . LEU A 1 170 ? -0.475 3.943 -15.715 1.00 81.94 170 LEU A O 1
ATOM 1276 N N . PRO A 1 171 ? 0.593 2.877 -14.034 1.00 75.88 171 PRO A N 1
ATOM 1277 C CA . PRO A 1 171 ? 1.922 3.060 -14.607 1.00 75.88 171 PRO A CA 1
ATOM 1278 C C . PRO A 1 171 ? 2.013 2.496 -16.026 1.00 75.88 171 PRO A C 1
ATOM 1280 O O . PRO A 1 171 ? 1.642 1.340 -16.276 1.00 75.88 171 PRO A O 1
ATOM 1283 N N . THR A 1 172 ? 2.524 3.316 -16.942 1.00 80.06 172 THR A N 1
ATOM 1284 C CA . THR A 1 172 ? 2.770 2.969 -18.351 1.00 80.06 172 THR A CA 1
ATOM 1285 C C . THR A 1 172 ? 4.253 2.810 -18.672 1.00 80.06 172 THR A C 1
ATOM 1287 O O . THR A 1 172 ? 4.595 2.532 -19.818 1.00 80.06 172 THR A O 1
ATOM 1290 N N . GLU A 1 173 ? 5.128 3.007 -17.686 1.00 77.69 173 GLU A N 1
ATOM 1291 C CA . GLU A 1 173 ? 6.566 2.801 -17.828 1.00 77.69 173 GLU A CA 1
ATOM 1292 C C . GLU A 1 173 ? 6.864 1.335 -18.129 1.00 77.69 173 GLU A C 1
ATOM 1294 O O . GLU A 1 173 ? 6.330 0.426 -17.491 1.00 77.69 173 GLU A O 1
ATOM 1299 N N . ARG A 1 174 ? 7.709 1.112 -19.134 1.00 79.00 174 ARG A N 1
ATOM 1300 C CA . ARG A 1 174 ? 8.099 -0.214 -19.604 1.00 79.00 174 ARG A CA 1
ATOM 1301 C C . ARG A 1 174 ? 9.593 -0.370 -19.420 1.00 79.00 174 ARG A C 1
ATOM 1303 O O . ARG A 1 174 ? 10.361 0.555 -19.676 1.00 79.00 174 ARG A O 1
ATOM 1310 N N . MET A 1 175 ? 10.004 -1.555 -19.001 1.00 78.44 175 MET A N 1
ATOM 1311 C CA . MET A 1 175 ? 11.416 -1.876 -18.876 1.00 78.44 175 MET A CA 1
ATOM 1312 C C . MET A 1 175 ? 11.855 -2.655 -20.106 1.00 78.44 175 MET A C 1
ATOM 1314 O O . MET A 1 175 ? 11.423 -3.788 -20.306 1.00 78.44 175 MET A O 1
ATOM 1318 N N . THR A 1 176 ? 12.716 -2.065 -20.924 1.00 82.00 176 THR A N 1
ATOM 1319 C CA . THR A 1 176 ? 13.356 -2.795 -22.019 1.00 82.00 176 THR A CA 1
ATOM 1320 C C . THR A 1 176 ? 14.369 -3.767 -21.420 1.00 82.00 176 THR A C 1
ATOM 1322 O O . THR A 1 176 ? 15.216 -3.356 -20.634 1.00 82.00 176 THR A O 1
ATOM 1325 N N . CYS A 1 177 ? 14.269 -5.053 -21.747 1.00 79.25 177 CYS A N 1
ATOM 1326 C CA . CYS A 1 177 ? 15.181 -6.091 -21.252 1.00 79.25 177 CYS A CA 1
ATOM 1327 C C . CYS A 1 177 ? 16.137 -6.613 -22.331 1.00 79.25 177 CYS A C 1
ATOM 1329 O O . CYS A 1 177 ? 17.252 -7.017 -22.012 1.00 79.25 177 CYS A O 1
ATOM 1331 N N . SER A 1 178 ? 15.724 -6.568 -23.596 1.00 86.44 178 SER A N 1
ATOM 1332 C CA . SER A 1 178 ? 16.565 -6.845 -24.762 1.00 86.44 178 SER A CA 1
ATOM 1333 C C . SER A 1 178 ? 15.933 -6.275 -26.027 1.00 86.44 178 SER A C 1
ATOM 1335 O O . SER A 1 178 ? 14.896 -5.599 -25.990 1.00 86.44 178 SER A O 1
ATOM 1337 N N . ARG A 1 179 ? 16.573 -6.501 -27.169 1.00 87.88 179 ARG A N 1
ATOM 1338 C CA . ARG A 1 179 ? 16.021 -6.214 -28.493 1.00 87.88 179 ARG A CA 1
ATOM 1339 C C . ARG A 1 179 ? 16.008 -7.495 -29.302 1.00 87.88 179 ARG A C 1
ATOM 1341 O O . ARG A 1 179 ? 16.920 -8.296 -29.181 1.00 87.88 179 ARG A O 1
ATOM 1348 N N . MET A 1 180 ? 15.004 -7.671 -30.147 1.00 88.69 180 MET A N 1
ATOM 1349 C CA . MET A 1 180 ? 14.944 -8.799 -31.068 1.00 88.69 180 MET A CA 1
ATOM 1350 C C . MET A 1 180 ? 15.105 -8.345 -32.512 1.00 88.69 180 MET A C 1
ATOM 1352 O O . MET A 1 180 ? 14.623 -7.271 -32.889 1.00 88.69 180 MET A O 1
ATOM 1356 N N . ILE A 1 181 ? 15.757 -9.184 -33.310 1.00 89.75 181 ILE A N 1
ATOM 1357 C CA . ILE A 1 181 ? 15.927 -9.012 -34.750 1.00 89.75 181 ILE A CA 1
ATOM 1358 C C . ILE A 1 181 ? 15.305 -10.204 -35.462 1.00 89.75 181 ILE A C 1
ATOM 1360 O O . ILE A 1 181 ? 15.722 -11.337 -35.254 1.00 89.75 181 ILE A O 1
ATOM 1364 N N . GLY A 1 182 ? 14.301 -9.937 -36.290 1.00 91.75 182 GLY A N 1
ATOM 1365 C CA . GLY A 1 182 ? 13.607 -10.923 -37.104 1.00 91.75 182 GLY A CA 1
ATOM 1366 C C . GLY A 1 182 ? 14.092 -10.904 -38.550 1.00 91.75 182 GLY A C 1
ATOM 1367 O O . GLY A 1 182 ? 14.005 -9.871 -39.213 1.00 91.75 182 GLY A O 1
ATOM 1368 N N . VAL A 1 183 ? 14.517 -12.057 -39.056 1.00 92.50 183 VAL A N 1
ATOM 1369 C CA . VAL A 1 183 ? 14.886 -12.306 -40.458 1.00 92.50 183 VAL A CA 1
ATOM 1370 C C . VAL A 1 183 ? 13.923 -13.346 -41.032 1.00 92.50 183 VAL A C 1
ATOM 1372 O O . VAL A 1 183 ? 13.530 -14.271 -40.318 1.00 92.50 183 VAL A O 1
ATOM 1375 N N . VAL A 1 184 ? 13.485 -13.172 -42.279 1.00 92.69 184 VAL A N 1
ATOM 1376 C CA . VAL A 1 184 ? 12.772 -14.217 -43.033 1.00 92.69 184 VAL A CA 1
ATOM 1377 C C . VAL A 1 184 ? 13.716 -14.724 -44.107 1.00 92.69 184 VAL A C 1
ATOM 1379 O O . VAL A 1 184 ? 14.277 -13.914 -44.838 1.00 92.69 184 VAL A O 1
ATOM 1382 N N . LEU A 1 185 ? 13.879 -16.038 -44.190 1.00 93.00 185 LEU A N 1
ATOM 1383 C CA . LEU A 1 185 ? 14.610 -16.705 -45.261 1.00 93.00 185 LEU A CA 1
ATOM 1384 C C . LEU A 1 185 ? 13.644 -17.563 -46.077 1.00 93.00 185 LEU A C 1
ATOM 1386 O O . LEU A 1 185 ? 12.702 -18.132 -45.521 1.00 93.00 185 LEU A O 1
ATOM 1390 N N . GLU A 1 186 ? 13.895 -17.668 -47.376 1.00 91.12 186 GLU A N 1
ATOM 1391 C CA . GLU A 1 186 ? 13.098 -18.451 -48.324 1.00 91.12 186 GLU A CA 1
ATOM 1392 C C . GLU A 1 186 ? 13.942 -19.584 -48.909 1.00 91.12 186 GLU A C 1
ATOM 1394 O O . GLU A 1 186 ? 15.146 -19.426 -49.104 1.00 91.12 186 GLU A O 1
ATOM 1399 N N . GLY A 1 187 ? 13.320 -20.736 -49.173 1.00 86.88 187 GLY A N 1
ATOM 1400 C CA . GLY A 1 187 ? 13.993 -21.864 -49.831 1.00 86.88 187 GLY A CA 1
ATOM 1401 C C . GLY A 1 187 ? 15.053 -22.569 -48.975 1.00 86.88 187 GLY A C 1
ATOM 1402 O O . GLY A 1 187 ? 15.922 -23.245 -49.516 1.00 86.88 187 GLY A O 1
ATOM 1403 N N . VAL A 1 188 ? 14.989 -22.415 -47.649 1.00 89.69 188 VAL A N 1
ATOM 1404 C CA . VAL A 1 188 ? 15.928 -23.024 -46.693 1.00 89.69 188 VAL A CA 1
ATOM 1405 C C . VAL A 1 188 ? 15.267 -24.189 -45.950 1.00 89.69 188 VAL A C 1
ATOM 1407 O O . VAL A 1 188 ? 14.089 -24.119 -45.584 1.00 89.69 188 VAL A O 1
ATOM 1410 N N . GLU A 1 189 ? 16.029 -25.254 -45.696 1.00 89.81 189 GLU A N 1
ATOM 1411 C CA . GLU A 1 189 ? 15.606 -26.416 -44.902 1.00 89.81 189 GLU A CA 1
ATOM 1412 C C . GLU A 1 189 ? 15.954 -26.251 -43.415 1.00 89.81 189 GLU A C 1
ATOM 1414 O O . GLU A 1 189 ? 17.057 -25.816 -43.063 1.00 89.81 189 GLU A O 1
ATOM 1419 N N . LEU A 1 190 ? 15.022 -26.623 -42.532 1.00 92.69 190 LEU A N 1
ATOM 1420 C CA . LEU A 1 190 ? 15.271 -26.691 -41.093 1.00 92.69 190 LEU A CA 1
ATOM 1421 C C . LEU A 1 190 ? 15.800 -28.074 -40.701 1.00 92.69 190 LEU A C 1
ATOM 1423 O O . LEU A 1 190 ? 15.347 -29.080 -41.243 1.00 92.69 190 LEU A O 1
ATOM 1427 N N . PRO A 1 191 ? 16.678 -28.167 -39.686 1.00 91.44 191 PRO A N 1
ATOM 1428 C CA . PRO A 1 191 ? 17.182 -29.461 -39.232 1.00 91.44 191 PRO A CA 1
ATOM 1429 C C . PRO A 1 191 ? 16.086 -30.341 -38.602 1.00 91.44 191 PRO A C 1
ATOM 1431 O O . PRO A 1 191 ? 16.202 -31.561 -38.636 1.00 91.44 191 PRO A O 1
ATOM 1434 N N . TYR A 1 192 ? 15.028 -29.740 -38.039 1.00 93.56 192 TYR A N 1
ATOM 1435 C CA . TYR A 1 192 ? 13.854 -30.442 -37.511 1.00 93.56 192 TYR A CA 1
ATOM 1436 C C . TYR A 1 192 ? 12.566 -29.772 -38.010 1.00 93.56 192 TYR A C 1
ATOM 1438 O O . TYR A 1 192 ? 12.001 -28.896 -37.349 1.00 93.56 192 TYR A O 1
ATOM 1446 N N . GLU A 1 193 ? 12.082 -30.173 -39.186 1.00 92.00 193 GLU A N 1
ATOM 1447 C CA . GLU A 1 193 ? 10.812 -29.664 -39.717 1.00 92.00 193 GLU A CA 1
ATOM 1448 C C . GLU A 1 193 ? 9.630 -29.942 -38.777 1.00 92.00 193 GLU A C 1
ATOM 1450 O O . GLU A 1 193 ? 9.561 -30.959 -38.085 1.00 92.00 193 GLU A O 1
ATOM 1455 N N . GLY A 1 194 ? 8.689 -28.997 -38.733 1.00 90.56 194 GLY A N 1
ATOM 1456 C CA . GLY A 1 194 ? 7.550 -29.030 -37.810 1.00 90.56 194 GLY A CA 1
ATOM 1457 C C . GLY A 1 194 ? 7.877 -28.628 -36.365 1.00 90.56 194 GLY A C 1
ATOM 1458 O O . GLY A 1 194 ? 6.957 -28.492 -35.560 1.00 90.56 194 GLY A O 1
ATOM 1459 N N . TYR A 1 195 ? 9.143 -28.372 -36.021 1.00 94.88 195 TYR A N 1
ATOM 1460 C CA . TYR A 1 195 ? 9.540 -27.894 -34.695 1.00 94.88 195 TYR A CA 1
ATOM 1461 C C . TYR A 1 195 ? 10.012 -26.435 -34.714 1.00 94.88 195 TYR A C 1
ATOM 1463 O O . TYR A 1 195 ? 10.621 -25.951 -35.669 1.00 94.88 195 TYR A O 1
ATOM 1471 N N . GLY A 1 196 ? 9.777 -25.727 -33.607 1.00 95.25 196 GLY A N 1
ATOM 1472 C CA . GLY A 1 196 ? 10.507 -24.500 -33.304 1.00 95.25 196 GLY A CA 1
ATOM 1473 C C . GLY A 1 196 ? 11.890 -24.816 -32.733 1.00 95.25 196 GLY A C 1
ATOM 1474 O O . GLY A 1 196 ? 12.044 -25.721 -31.925 1.00 95.25 196 GLY A O 1
ATOM 1475 N N . HIS A 1 197 ? 12.911 -24.072 -33.114 1.00 95.62 197 HIS A N 1
ATOM 1476 C CA . HIS A 1 197 ? 14.298 -24.302 -32.727 1.00 95.62 197 HIS A CA 1
ATOM 1477 C C . HIS A 1 197 ? 14.710 -23.221 -31.735 1.00 95.62 197 HIS A C 1
ATOM 1479 O O . HIS A 1 197 ? 14.509 -22.039 -32.002 1.00 95.62 197 HIS A O 1
ATOM 1485 N N . VAL A 1 198 ? 15.279 -23.622 -30.601 1.00 95.19 198 VAL A N 1
ATOM 1486 C CA . VAL A 1 198 ? 15.822 -22.725 -29.575 1.00 95.19 198 VAL A CA 1
ATOM 1487 C C . VAL A 1 198 ? 17.321 -22.965 -29.501 1.00 95.19 198 VAL A C 1
ATOM 1489 O O . VAL A 1 198 ? 17.753 -23.985 -28.966 1.00 95.19 198 VAL A O 1
ATOM 1492 N N . ILE A 1 199 ? 18.114 -22.052 -30.050 1.00 94.94 199 ILE A N 1
ATOM 1493 C CA . ILE A 1 199 ? 19.574 -22.171 -30.089 1.00 94.94 199 ILE A CA 1
ATOM 1494 C C . ILE A 1 199 ? 20.175 -21.297 -28.995 1.00 94.94 199 ILE A C 1
ATOM 1496 O O . ILE A 1 199 ? 19.849 -20.115 -28.875 1.00 94.94 199 ILE A O 1
ATOM 1500 N N . ILE A 1 200 ? 21.036 -21.901 -28.177 1.00 92.88 200 ILE A N 1
ATOM 1501 C CA . ILE A 1 200 ? 21.669 -21.275 -27.015 1.00 92.88 200 ILE A CA 1
ATOM 1502 C C . ILE A 1 200 ? 23.180 -21.251 -27.251 1.00 92.88 200 ILE A C 1
ATOM 1504 O O . ILE A 1 200 ? 23.743 -22.217 -27.758 1.00 92.88 200 ILE A O 1
ATOM 1508 N N . GLY A 1 201 ? 23.846 -20.160 -26.871 1.00 85.62 201 GLY A N 1
ATOM 1509 C CA . GLY A 1 201 ? 25.305 -20.028 -26.984 1.00 85.62 201 GLY A CA 1
ATOM 1510 C C . GLY A 1 201 ? 25.785 -18.680 -27.516 1.00 85.62 201 GLY A C 1
ATOM 1511 O O . GLY A 1 201 ? 26.964 -18.378 -27.369 1.00 85.62 201 GLY A O 1
ATOM 1512 N N . GLY A 1 202 ? 24.887 -17.871 -28.083 1.00 86.31 202 GLY A N 1
ATOM 1513 C CA . GLY A 1 202 ? 25.152 -16.478 -28.456 1.00 86.31 202 GLY A CA 1
ATOM 1514 C C . GLY A 1 202 ? 24.864 -15.526 -27.300 1.00 86.31 202 GLY A C 1
ATOM 1515 O O . GLY A 1 202 ? 24.391 -15.995 -26.262 1.00 86.31 202 GLY A O 1
ATOM 1516 N N . PRO A 1 203 ? 25.107 -14.212 -27.471 1.00 86.56 203 PRO A N 1
ATOM 1517 C CA . PRO A 1 203 ? 24.817 -13.226 -26.430 1.00 86.56 203 PRO A CA 1
ATOM 1518 C C . PRO A 1 203 ? 23.369 -13.309 -25.912 1.00 86.56 203 PRO A C 1
ATOM 1520 O O . PRO A 1 203 ? 23.126 -13.184 -24.717 1.00 86.56 203 PRO A O 1
ATOM 1523 N N . GLY A 1 204 ? 22.403 -13.583 -26.794 1.00 89.75 204 GLY A N 1
ATOM 1524 C CA . GLY A 1 204 ? 21.048 -14.007 -26.438 1.00 89.75 204 GLY A CA 1
ATOM 1525 C C . GLY A 1 204 ? 20.616 -15.289 -27.169 1.00 89.75 204 GLY A C 1
ATOM 1526 O O . GLY A 1 204 ? 21.339 -15.799 -28.031 1.00 89.75 204 GLY A O 1
ATOM 1527 N N . PRO A 1 205 ? 19.443 -15.858 -26.828 1.00 92.81 205 PRO A N 1
ATOM 1528 C CA . PRO A 1 205 ? 18.897 -17.017 -27.532 1.00 92.81 205 PRO A CA 1
ATOM 1529 C C . PRO A 1 205 ? 18.449 -16.683 -28.965 1.00 92.81 205 PRO A C 1
ATOM 1531 O O . PRO A 1 205 ? 17.959 -15.587 -29.241 1.00 92.81 205 PRO A O 1
ATOM 1534 N N . ILE A 1 206 ? 18.534 -17.668 -29.862 1.00 94.50 206 ILE A N 1
ATOM 1535 C CA . ILE A 1 206 ? 17.951 -17.601 -31.210 1.00 94.50 206 ILE A CA 1
ATOM 1536 C C . ILE A 1 206 ? 16.714 -18.500 -31.258 1.00 94.50 206 ILE A C 1
ATOM 1538 O O . ILE A 1 206 ? 16.766 -19.659 -30.841 1.00 94.50 206 ILE A O 1
ATOM 1542 N N . LEU A 1 207 ? 15.613 -17.982 -31.796 1.00 94.94 207 LEU A N 1
ATOM 1543 C CA . LEU A 1 207 ? 14.426 -18.755 -32.146 1.00 94.94 207 LEU A CA 1
ATOM 1544 C C . LEU A 1 207 ? 14.336 -18.917 -33.658 1.00 94.94 207 LEU A C 1
ATOM 1546 O O . LEU A 1 207 ? 14.494 -17.944 -34.387 1.00 94.94 207 LEU A O 1
ATOM 1550 N N . MET A 1 208 ? 14.039 -20.120 -34.136 1.00 94.81 208 MET A N 1
ATOM 1551 C CA . MET A 1 208 ? 13.896 -20.374 -35.568 1.00 94.81 208 MET A CA 1
ATOM 1552 C C . MET A 1 208 ? 12.770 -21.365 -35.865 1.00 94.81 208 MET A C 1
ATOM 1554 O O . MET A 1 208 ? 12.689 -22.416 -35.239 1.00 94.81 208 MET A O 1
ATOM 1558 N N . PHE A 1 209 ? 11.879 -21.049 -36.800 1.00 94.94 209 PHE A N 1
ATOM 1559 C CA . PHE A 1 209 ? 10.733 -21.909 -37.115 1.00 94.94 209 PHE A CA 1
ATOM 1560 C C . PHE A 1 209 ? 10.185 -21.665 -38.523 1.00 94.94 209 PHE A C 1
ATOM 1562 O O . PHE A 1 209 ? 10.344 -20.589 -39.099 1.00 94.94 209 PHE A O 1
ATOM 1569 N N . ARG A 1 210 ? 9.508 -22.681 -39.064 1.00 94.81 210 ARG A N 1
ATOM 1570 C CA . ARG A 1 210 ? 8.785 -22.636 -40.340 1.00 94.81 210 ARG A CA 1
ATOM 1571 C C . ARG A 1 210 ? 7.569 -21.715 -40.187 1.00 94.81 210 ARG A C 1
ATOM 1573 O O . ARG A 1 210 ? 6.736 -21.961 -39.321 1.00 94.81 210 ARG A O 1
ATOM 1580 N N . LEU A 1 211 ? 7.485 -20.646 -40.978 1.00 90.94 211 LEU A N 1
ATOM 1581 C CA . LEU A 1 211 ? 6.401 -19.650 -40.920 1.00 90.94 211 LEU A CA 1
ATOM 1582 C C . LEU A 1 211 ? 5.292 -19.928 -41.950 1.00 90.94 211 LEU A C 1
ATOM 1584 O O . LEU A 1 211 ? 4.140 -19.569 -41.727 1.00 90.94 211 LEU A O 1
ATOM 1588 N N . GLY A 1 212 ? 5.636 -20.603 -43.045 1.00 88.25 212 GLY A N 1
ATOM 1589 C CA . GLY A 1 212 ? 4.748 -21.014 -44.134 1.00 88.25 212 GLY A CA 1
ATOM 1590 C C . GLY A 1 212 ? 5.395 -22.140 -44.937 1.00 88.25 212 GLY A C 1
ATOM 1591 O O . GLY A 1 212 ? 6.370 -22.714 -44.469 1.00 88.25 212 GLY A O 1
ATOM 1592 N N . THR A 1 213 ? 4.909 -22.461 -46.135 1.00 85.56 213 THR A N 1
ATOM 1593 C CA . THR A 1 213 ? 5.421 -23.602 -46.927 1.00 85.56 213 THR A CA 1
ATOM 1594 C C . THR A 1 213 ? 6.908 -23.511 -47.285 1.00 85.56 213 THR A C 1
ATOM 1596 O O . THR A 1 213 ? 7.592 -24.528 -47.313 1.00 85.56 213 THR A O 1
ATOM 1599 N N . ASP A 1 214 ? 7.430 -22.309 -47.512 1.00 88.56 214 ASP A N 1
ATOM 1600 C CA . ASP A 1 214 ? 8.785 -22.049 -48.023 1.00 88.56 214 ASP A CA 1
ATOM 1601 C C . ASP A 1 214 ? 9.578 -21.030 -47.186 1.00 88.56 214 ASP A C 1
ATOM 1603 O O . ASP A 1 214 ? 10.775 -20.851 -47.410 1.00 88.56 214 ASP A O 1
ATOM 1607 N N . LYS A 1 215 ? 8.939 -20.414 -46.183 1.00 92.44 215 LYS A N 1
ATOM 1608 C CA . LYS A 1 215 ? 9.526 -19.368 -45.336 1.00 92.44 215 LYS A CA 1
ATOM 1609 C C . LYS A 1 215 ? 9.961 -19.878 -43.970 1.00 92.44 215 LYS A C 1
ATOM 1611 O O . LYS A 1 215 ? 9.181 -20.503 -43.246 1.00 92.44 215 LYS A O 1
ATOM 1616 N N . VAL A 1 216 ? 11.166 -19.498 -43.565 1.00 94.06 216 VAL A N 1
ATOM 1617 C CA . VAL A 1 216 ? 11.714 -19.705 -42.223 1.00 94.06 216 VAL A CA 1
ATOM 1618 C C . VAL A 1 216 ? 11.892 -18.358 -41.534 1.00 94.06 216 VAL A C 1
ATOM 1620 O O . VAL A 1 216 ? 12.544 -17.455 -42.057 1.00 94.06 216 VAL A O 1
ATOM 1623 N N . ARG A 1 217 ? 11.336 -18.226 -40.330 1.00 94.25 217 ARG A N 1
ATOM 1624 C CA . ARG A 1 217 ? 11.580 -17.094 -39.439 1.00 94.25 217 ARG A CA 1
ATOM 1625 C C . ARG A 1 217 ? 12.774 -17.406 -38.548 1.00 94.25 217 ARG A C 1
ATOM 1627 O O . ARG A 1 217 ? 12.781 -18.440 -37.887 1.00 94.25 217 ARG A O 1
ATOM 1634 N N . ILE A 1 218 ? 13.718 -16.474 -38.464 1.00 94.56 218 ILE A N 1
ATOM 1635 C CA . ILE A 1 218 ? 14.786 -16.453 -37.458 1.00 94.56 218 ILE A CA 1
ATOM 1636 C C . ILE A 1 218 ? 14.603 -15.201 -36.605 1.00 94.56 218 ILE A C 1
ATOM 1638 O O . ILE A 1 218 ? 14.435 -14.109 -37.142 1.00 94.56 218 ILE A O 1
ATOM 1642 N N . ILE A 1 219 ? 14.621 -15.351 -35.284 1.00 93.62 219 ILE A N 1
ATOM 1643 C CA . ILE A 1 219 ? 14.556 -14.264 -34.310 1.00 93.62 219 ILE A CA 1
ATOM 1644 C C . ILE A 1 219 ? 15.785 -14.364 -33.420 1.00 93.62 219 ILE A C 1
ATOM 1646 O O . ILE A 1 219 ? 15.934 -15.323 -32.667 1.00 93.62 219 ILE A O 1
ATOM 1650 N N . VAL A 1 220 ? 16.646 -13.360 -33.494 1.00 92.38 220 VAL A N 1
ATOM 1651 C CA . VAL A 1 220 ? 17.824 -13.232 -32.641 1.00 92.38 220 VAL A CA 1
ATOM 1652 C C . VAL A 1 220 ? 17.507 -12.283 -31.500 1.00 92.38 220 VAL A C 1
ATOM 1654 O O . VAL A 1 220 ? 17.100 -11.147 -31.744 1.00 92.38 220 VAL A O 1
ATOM 1657 N N . ASP A 1 221 ? 17.698 -12.737 -30.268 1.00 91.56 221 ASP A N 1
ATOM 1658 C CA . ASP A 1 221 ? 17.660 -11.883 -29.088 1.00 91.56 221 ASP A CA 1
ATOM 1659 C C . ASP A 1 221 ? 19.025 -11.238 -28.841 1.00 91.56 221 ASP A C 1
ATOM 1661 O O . ASP A 1 221 ? 20.040 -11.925 -28.844 1.00 91.56 221 ASP A O 1
ATOM 1665 N N . VAL A 1 222 ? 19.043 -9.927 -28.622 1.00 88.75 222 VAL A N 1
ATOM 1666 C CA . VAL A 1 222 ? 20.238 -9.119 -28.395 1.00 88.75 222 VAL A CA 1
ATOM 1667 C C . VAL A 1 222 ? 20.109 -8.398 -27.047 1.00 88.75 222 VAL A C 1
ATOM 1669 O O . VAL A 1 222 ? 19.328 -7.439 -26.935 1.00 88.75 222 VAL A O 1
ATOM 1672 N N . PRO A 1 223 ? 20.888 -8.806 -26.028 1.00 85.62 223 PRO A N 1
ATOM 1673 C CA . PRO A 1 223 ? 20.986 -8.091 -24.760 1.00 85.62 223 PRO A CA 1
ATOM 1674 C C . PRO A 1 223 ? 21.400 -6.622 -24.931 1.00 85.62 223 PRO A C 1
ATOM 1676 O O . PRO A 1 223 ? 22.077 -6.250 -25.892 1.00 85.62 223 PRO A O 1
ATOM 1679 N N . LEU A 1 224 ? 20.991 -5.763 -23.994 1.00 81.56 224 LEU A N 1
ATOM 1680 C CA . LEU A 1 224 ? 21.178 -4.309 -24.106 1.00 81.56 224 LEU A CA 1
ATOM 1681 C C . LEU A 1 224 ? 22.645 -3.862 -24.107 1.00 81.56 224 LEU A C 1
ATOM 1683 O O . LEU A 1 224 ? 22.987 -2.919 -24.816 1.00 81.56 224 LEU A O 1
ATOM 1687 N N . ASP A 1 225 ? 23.499 -4.542 -23.348 1.00 74.12 225 ASP A N 1
ATOM 1688 C CA . ASP A 1 225 ? 24.947 -4.309 -23.279 1.00 74.12 225 ASP A CA 1
ATOM 1689 C C . ASP A 1 225 ? 25.673 -4.674 -24.586 1.00 74.12 225 ASP A C 1
ATOM 1691 O O . ASP A 1 225 ? 26.743 -4.140 -24.872 1.00 74.12 225 ASP A O 1
ATOM 1695 N N . HIS A 1 226 ? 25.055 -5.515 -25.419 1.00 72.94 226 HIS A N 1
ATOM 1696 C CA . HIS A 1 226 ? 25.564 -5.917 -26.730 1.00 72.94 226 HIS A CA 1
ATOM 1697 C C . HIS A 1 226 ? 24.955 -5.100 -27.883 1.00 72.94 226 HIS A C 1
ATOM 1699 O O . HIS A 1 226 ? 25.320 -5.284 -29.045 1.00 72.94 226 HIS A O 1
ATOM 1705 N N . TRP A 1 227 ? 24.041 -4.166 -27.598 1.00 68.88 227 TRP A N 1
ATOM 1706 C CA . TRP A 1 227 ? 23.405 -3.341 -28.622 1.00 68.88 227 TRP A CA 1
ATOM 1707 C C . TRP A 1 227 ? 24.183 -2.038 -28.880 1.00 68.88 227 TRP A C 1
ATOM 1709 O O . TRP A 1 227 ? 24.003 -1.044 -28.175 1.00 68.88 227 TRP A O 1
ATOM 1719 N N . THR A 1 228 ? 24.985 -1.985 -29.952 1.00 65.50 228 THR A N 1
ATOM 1720 C CA . THR A 1 228 ? 25.665 -0.749 -30.393 1.00 65.50 228 THR A CA 1
ATOM 1721 C C . THR A 1 228 ? 25.151 -0.257 -31.761 1.00 65.50 228 THR A C 1
ATOM 1723 O O . THR A 1 228 ? 24.970 -1.058 -32.676 1.00 65.50 228 THR A O 1
ATOM 1726 N N . PRO A 1 229 ? 24.884 1.054 -31.963 1.00 60.19 229 PRO A N 1
ATOM 1727 C CA . PRO A 1 229 ? 24.327 1.550 -33.231 1.00 60.19 229 PRO A CA 1
ATOM 1728 C C . PRO A 1 229 ? 25.291 1.553 -34.426 1.00 60.19 229 PRO A C 1
ATOM 1730 O O . PRO A 1 229 ? 24.816 1.539 -35.560 1.00 60.19 229 PRO A O 1
ATOM 1733 N N . ARG A 1 230 ? 26.610 1.632 -34.183 1.00 55.72 230 ARG A N 1
ATOM 1734 C CA . ARG A 1 230 ? 27.615 1.957 -35.213 1.00 55.72 230 ARG A CA 1
ATOM 1735 C C . ARG A 1 230 ? 28.051 0.771 -36.085 1.00 55.72 230 ARG A C 1
ATOM 1737 O O . ARG A 1 230 ? 28.547 1.037 -37.169 1.00 55.72 230 ARG A O 1
ATOM 1744 N N . ASP A 1 231 ? 27.824 -0.482 -35.671 1.00 63.69 231 ASP A N 1
ATOM 1745 C CA . ASP A 1 231 ? 28.250 -1.669 -36.442 1.00 63.69 231 ASP A CA 1
ATOM 1746 C C . ASP A 1 231 ? 27.344 -2.904 -36.220 1.00 63.69 231 ASP A C 1
ATOM 1748 O O . ASP A 1 231 ? 27.769 -3.990 -35.826 1.00 63.69 231 ASP A O 1
ATOM 1752 N N . ARG A 1 232 ? 26.027 -2.714 -36.398 1.00 72.00 232 ARG A N 1
ATOM 1753 C CA . ARG A 1 232 ? 25.010 -3.733 -36.065 1.00 72.00 232 ARG A CA 1
ATOM 1754 C C . ARG A 1 232 ? 25.143 -5.015 -36.884 1.00 72.00 232 ARG A C 1
ATOM 1756 O O . ARG A 1 232 ? 25.011 -6.096 -36.330 1.00 72.00 232 ARG A O 1
ATOM 1763 N N . VAL A 1 233 ? 25.369 -4.899 -38.189 1.00 73.56 233 VAL A N 1
ATOM 1764 C CA . VAL A 1 233 ? 25.368 -6.044 -39.115 1.00 73.56 233 VAL A CA 1
ATOM 1765 C C . VAL A 1 233 ? 26.567 -6.958 -38.863 1.00 73.56 233 VAL A C 1
ATOM 1767 O O . VAL A 1 233 ? 26.383 -8.166 -38.715 1.00 73.56 233 VAL A O 1
ATOM 1770 N N . SER A 1 234 ? 27.767 -6.384 -38.745 1.00 75.31 234 SER A N 1
ATOM 1771 C CA . SER A 1 234 ? 29.004 -7.136 -38.506 1.00 75.31 234 SER A CA 1
ATOM 1772 C C . SER A 1 234 ? 28.952 -7.857 -37.161 1.00 75.31 234 SER A C 1
ATOM 1774 O O . SER A 1 234 ? 29.150 -9.068 -37.111 1.00 75.31 234 SER A O 1
ATOM 1776 N N . MET A 1 235 ? 28.537 -7.157 -36.097 1.00 80.88 235 MET A N 1
ATOM 1777 C CA . MET A 1 235 ? 28.391 -7.748 -34.761 1.00 80.88 235 MET A CA 1
ATOM 1778 C C . MET A 1 235 ? 27.413 -8.929 -34.745 1.00 80.88 235 MET A C 1
ATOM 1780 O O . MET A 1 235 ? 27.719 -9.977 -34.172 1.00 80.88 235 MET A O 1
ATOM 1784 N N . LEU A 1 236 ? 26.245 -8.786 -35.382 1.00 80.94 236 LEU A N 1
ATOM 1785 C CA . LEU A 1 236 ? 25.243 -9.854 -35.423 1.00 80.94 236 LEU A CA 1
ATOM 1786 C C . LEU A 1 236 ? 25.740 -11.064 -36.210 1.00 80.94 236 LEU A C 1
ATOM 1788 O O . LEU A 1 236 ? 25.540 -12.201 -35.782 1.00 80.94 236 LEU A O 1
ATOM 1792 N N . SER A 1 237 ? 26.402 -10.824 -37.342 1.00 80.88 237 SER A N 1
ATOM 1793 C CA . SER A 1 237 ? 26.962 -11.906 -38.145 1.00 80.88 237 SER A CA 1
ATOM 1794 C C . SER A 1 237 ? 28.064 -12.643 -37.377 1.00 80.88 237 SER A C 1
ATOM 1796 O O . SER A 1 237 ? 28.031 -13.867 -37.308 1.00 80.88 237 SER A O 1
ATOM 1798 N N . GLU A 1 238 ? 28.994 -11.931 -36.738 1.00 82.25 238 GLU A N 1
ATOM 1799 C CA . GLU A 1 238 ? 30.085 -12.536 -35.957 1.00 82.25 238 GLU A CA 1
ATOM 1800 C C . GLU A 1 238 ? 29.579 -13.319 -34.737 1.00 82.25 238 GLU A C 1
ATOM 1802 O O . GLU A 1 238 ? 30.074 -14.410 -34.445 1.00 82.25 238 GLU A O 1
ATOM 1807 N N . SER A 1 239 ? 28.569 -12.783 -34.043 1.00 83.56 239 SER A N 1
ATOM 1808 C CA . SER A 1 239 ? 28.103 -13.321 -32.758 1.00 83.56 239 SER A CA 1
ATOM 1809 C C . SER A 1 239 ? 27.083 -14.455 -32.889 1.00 83.56 239 SER A C 1
ATOM 1811 O O . SER A 1 239 ? 26.990 -15.285 -31.984 1.00 83.56 239 SER A O 1
ATOM 1813 N N . TYR A 1 240 ? 26.304 -14.497 -33.979 1.00 88.94 240 TYR A N 1
ATOM 1814 C CA . TYR A 1 240 ? 25.180 -15.435 -34.114 1.00 88.94 240 TYR A CA 1
ATOM 1815 C C . TYR A 1 240 ? 25.278 -16.387 -35.306 1.00 88.94 240 TYR A C 1
ATOM 1817 O O . TYR A 1 240 ? 24.779 -17.507 -35.195 1.00 88.94 240 TYR A O 1
ATOM 1825 N N . ALA A 1 241 ? 25.917 -16.010 -36.421 1.00 86.75 241 ALA A N 1
ATOM 1826 C CA . ALA A 1 241 ? 25.896 -16.843 -37.631 1.00 86.75 241 ALA A CA 1
ATOM 1827 C C . ALA A 1 241 ? 26.536 -18.224 -37.393 1.00 86.75 241 ALA A C 1
ATOM 1829 O O . ALA A 1 241 ? 25.967 -19.244 -37.769 1.00 86.75 241 ALA A O 1
ATOM 1830 N N . ASN A 1 242 ? 27.641 -18.274 -36.639 1.00 85.62 242 ASN A N 1
ATOM 1831 C CA . ASN A 1 242 ? 28.365 -19.510 -36.297 1.00 85.62 242 ASN A CA 1
ATOM 1832 C C . ASN A 1 242 ? 27.605 -20.472 -35.360 1.00 85.62 242 ASN A C 1
ATOM 1834 O O . ASN A 1 242 ? 28.111 -21.551 -35.034 1.00 85.62 242 ASN A O 1
ATOM 1838 N N . LEU A 1 243 ? 26.435 -20.063 -34.862 1.00 88.38 243 LEU A N 1
ATOM 1839 C CA . LEU A 1 243 ? 25.555 -20.886 -34.029 1.00 88.38 243 LEU A CA 1
ATOM 1840 C C . LEU A 1 243 ? 24.419 -21.513 -34.837 1.00 88.38 243 LEU A C 1
ATOM 1842 O O . LEU A 1 243 ? 23.797 -22.468 -34.373 1.00 88.38 243 LEU A O 1
ATOM 1846 N N . LEU A 1 244 ? 24.127 -20.961 -36.016 1.00 89.62 244 LEU A N 1
ATOM 1847 C CA . LEU A 1 244 ? 23.107 -21.486 -36.909 1.00 89.62 244 LEU A CA 1
ATOM 1848 C C . LEU A 1 244 ? 23.616 -22.755 -37.613 1.00 89.62 244 LEU A C 1
ATOM 1850 O O . LEU A 1 244 ? 24.825 -22.920 -37.792 1.00 89.62 244 LEU A O 1
ATOM 1854 N N . PRO A 1 245 ? 22.710 -23.650 -38.043 1.00 85.56 245 PRO A N 1
ATOM 1855 C CA . PRO A 1 245 ? 23.078 -24.765 -38.909 1.00 85.56 245 PRO A CA 1
ATOM 1856 C C . PRO A 1 245 ? 23.776 -24.283 -40.189 1.00 85.56 245 PRO A C 1
ATOM 1858 O O . PRO A 1 245 ? 23.443 -23.219 -40.718 1.00 85.56 245 PRO A O 1
ATOM 1861 N N . GLU A 1 246 ? 24.706 -25.088 -40.712 1.00 82.50 246 GLU A N 1
ATOM 1862 C CA . GLU A 1 246 ? 25.505 -24.743 -41.900 1.00 82.50 246 GLU A CA 1
ATOM 1863 C C . GLU A 1 246 ? 24.636 -24.367 -43.110 1.00 82.50 246 GLU A C 1
ATOM 1865 O O . GLU A 1 246 ? 24.947 -23.404 -43.803 1.00 82.50 246 GLU A O 1
ATOM 1870 N N . SER A 1 247 ? 23.493 -25.038 -43.301 1.00 82.31 247 SER A N 1
ATOM 1871 C CA . SER A 1 247 ? 22.536 -24.765 -44.386 1.00 82.31 247 SER A CA 1
ATOM 1872 C C . SER A 1 247 ? 21.872 -23.381 -44.326 1.00 82.31 247 SER A C 1
ATOM 1874 O O . SER A 1 247 ? 21.298 -22.928 -45.312 1.00 82.31 247 SER A O 1
ATOM 1876 N N . ILE A 1 248 ? 21.925 -22.707 -43.176 1.00 90.12 248 ILE A N 1
ATOM 1877 C CA . ILE A 1 248 ? 21.183 -21.467 -42.896 1.00 90.12 248 ILE A CA 1
ATOM 1878 C C . ILE A 1 248 ? 22.133 -20.279 -42.726 1.00 90.12 248 ILE A C 1
ATOM 1880 O O . ILE A 1 248 ? 21.773 -19.144 -43.045 1.00 90.12 248 ILE A O 1
ATOM 1884 N N . CYS A 1 249 ? 23.348 -20.544 -42.239 1.00 88.88 249 CYS A N 1
ATOM 1885 C CA . CYS A 1 249 ? 24.352 -19.547 -41.876 1.00 88.88 249 CYS A CA 1
ATOM 1886 C C . CYS A 1 249 ? 24.605 -18.515 -42.991 1.00 88.88 249 CYS A C 1
ATOM 1888 O O . CYS A 1 249 ? 24.482 -17.313 -42.753 1.00 88.88 249 CYS A O 1
ATOM 1890 N N . GLU A 1 250 ? 24.874 -18.965 -44.222 1.00 87.81 250 GLU A N 1
ATOM 1891 C CA . GLU A 1 250 ? 25.180 -18.064 -45.342 1.00 87.81 250 GLU A CA 1
ATOM 1892 C C . GLU A 1 250 ? 23.985 -17.178 -45.725 1.00 87.81 250 GLU A C 1
ATOM 1894 O O . GLU A 1 250 ? 24.131 -15.961 -45.855 1.00 87.81 250 GLU A O 1
ATOM 1899 N N . SER A 1 251 ? 22.792 -17.770 -45.831 1.00 89.88 251 SER A N 1
ATOM 1900 C CA . SER A 1 251 ? 21.555 -17.047 -46.157 1.00 89.88 251 SER A CA 1
ATOM 1901 C C . SER A 1 251 ? 21.213 -16.001 -45.093 1.00 89.88 251 SER A C 1
ATOM 1903 O O . SER A 1 251 ? 20.829 -14.877 -45.419 1.00 89.88 251 SER A O 1
ATOM 1905 N N . PHE A 1 252 ? 21.414 -16.336 -43.816 1.00 90.81 252 PHE A N 1
ATOM 1906 C CA . PHE A 1 252 ? 21.236 -15.403 -42.707 1.00 90.81 252 PHE A CA 1
ATOM 1907 C C . PHE A 1 252 ? 22.233 -14.237 -42.766 1.00 90.81 252 PHE A C 1
ATOM 1909 O O . PHE A 1 252 ? 21.828 -13.077 -42.671 1.00 90.81 252 PHE A O 1
ATOM 1916 N N . SER A 1 253 ? 23.524 -14.517 -42.970 1.00 88.56 253 SER A N 1
ATOM 1917 C CA . SER A 1 253 ? 24.549 -13.474 -43.099 1.00 88.56 253 SER A CA 1
ATOM 1918 C C . SER A 1 253 ? 24.305 -12.558 -44.300 1.00 88.56 253 SER A C 1
ATOM 1920 O O . SER A 1 253 ? 24.512 -11.350 -44.190 1.00 88.56 253 SER A O 1
ATOM 1922 N N . THR A 1 254 ? 23.841 -13.096 -45.430 1.00 88.56 254 THR A N 1
ATOM 1923 C CA . THR A 1 254 ? 23.468 -12.295 -46.606 1.00 88.56 254 THR A CA 1
ATOM 1924 C C . THR A 1 254 ? 22.267 -11.400 -46.313 1.00 88.56 254 THR A C 1
ATOM 1926 O O . THR A 1 254 ? 22.364 -10.194 -46.513 1.00 88.56 254 THR A O 1
ATOM 1929 N N . ALA A 1 255 ? 21.198 -11.931 -45.710 1.00 89.25 255 ALA A N 1
ATOM 1930 C CA . ALA A 1 255 ? 20.034 -11.126 -45.333 1.00 89.25 255 ALA A CA 1
ATOM 1931 C C . ALA A 1 255 ? 20.388 -9.974 -44.372 1.00 89.25 255 ALA A C 1
ATOM 1933 O O . ALA A 1 255 ? 19.858 -8.869 -44.501 1.00 89.25 255 ALA A O 1
ATOM 1934 N N . LEU A 1 256 ? 21.315 -10.197 -43.430 1.00 87.38 256 LEU A N 1
ATOM 1935 C CA . LEU A 1 256 ? 21.822 -9.133 -42.558 1.00 87.38 256 LEU A CA 1
ATOM 1936 C C . LEU A 1 256 ? 22.625 -8.072 -43.329 1.00 87.38 256 LEU A C 1
ATOM 1938 O O . LEU A 1 256 ? 22.423 -6.882 -43.079 1.00 87.38 256 LEU A O 1
ATOM 1942 N N . ARG A 1 257 ? 23.512 -8.480 -44.252 1.00 85.75 257 ARG A N 1
ATOM 1943 C CA . ARG A 1 257 ? 24.299 -7.565 -45.105 1.00 85.75 257 ARG A CA 1
ATOM 1944 C C . ARG A 1 257 ? 23.419 -6.700 -45.999 1.00 85.75 257 ARG A C 1
ATOM 1946 O O . ARG A 1 257 ? 23.666 -5.502 -46.105 1.00 85.75 257 ARG A O 1
ATOM 1953 N N . ASP A 1 258 ? 22.367 -7.289 -46.551 1.00 85.75 258 ASP A N 1
ATOM 1954 C CA . ASP A 1 258 ? 21.419 -6.610 -47.438 1.00 85.75 258 ASP A CA 1
ATOM 1955 C C . ASP A 1 258 ? 20.401 -5.748 -46.666 1.00 85.75 258 ASP A C 1
ATOM 1957 O O . ASP A 1 258 ? 19.563 -5.069 -47.258 1.00 85.75 258 ASP A O 1
ATOM 1961 N N . GLY A 1 259 ? 20.456 -5.757 -45.327 1.00 81.69 259 GLY A N 1
ATOM 1962 C CA . GLY A 1 259 ? 19.560 -4.978 -44.472 1.00 81.69 259 GLY A CA 1
ATOM 1963 C C . GLY A 1 259 ? 18.125 -5.513 -44.416 1.00 81.69 259 GLY A C 1
ATOM 1964 O O . GLY A 1 259 ? 17.215 -4.791 -44.006 1.00 81.69 259 GLY A O 1
ATOM 1965 N N . VAL A 1 260 ? 17.904 -6.773 -44.798 1.00 86.19 260 VAL A N 1
ATOM 1966 C CA . VAL A 1 260 ? 16.585 -7.418 -44.858 1.00 86.19 260 VAL A CA 1
ATOM 1967 C C . VAL A 1 260 ? 16.235 -8.022 -43.494 1.00 86.19 260 VAL A C 1
ATOM 1969 O O . VAL A 1 260 ? 16.224 -9.236 -43.289 1.00 86.19 260 VAL A O 1
ATOM 1972 N N . PHE A 1 261 ? 15.958 -7.157 -42.517 1.00 87.00 261 PHE A N 1
ATOM 1973 C CA . PHE A 1 261 ? 15.536 -7.573 -41.179 1.00 87.00 261 PHE A CA 1
ATOM 1974 C C . PHE A 1 261 ? 14.607 -6.555 -40.507 1.00 87.00 261 PHE A C 1
ATOM 1976 O O . PHE A 1 261 ? 14.557 -5.377 -40.856 1.00 87.00 261 PHE A O 1
ATOM 1983 N N . GLN A 1 262 ? 13.871 -7.015 -39.498 1.00 86.75 262 GLN A N 1
ATOM 1984 C CA . GLN A 1 262 ? 13.020 -6.186 -38.643 1.00 86.75 262 GLN A CA 1
ATOM 1985 C C . GLN A 1 262 ? 13.578 -6.172 -37.224 1.00 86.75 262 GLN A C 1
ATOM 1987 O O . GLN A 1 262 ? 14.035 -7.200 -36.739 1.00 86.75 262 GLN A O 1
ATOM 1992 N N . ALA A 1 263 ? 13.515 -5.035 -36.534 1.00 84.56 263 ALA A N 1
ATOM 1993 C CA . ALA A 1 263 ? 13.950 -4.925 -35.144 1.00 84.56 263 ALA A CA 1
ATOM 1994 C C . ALA A 1 263 ? 12.804 -4.454 -34.244 1.00 84.56 263 ALA A C 1
ATOM 1996 O O . ALA A 1 263 ? 12.020 -3.585 -34.629 1.00 84.56 263 ALA A O 1
ATOM 1997 N N . ALA A 1 264 ? 12.732 -4.998 -33.031 1.00 85.06 264 ALA A N 1
ATOM 1998 C CA . ALA A 1 264 ? 11.753 -4.602 -32.025 1.00 85.06 264 ALA A CA 1
ATOM 1999 C C . ALA A 1 264 ? 12.344 -4.671 -30.610 1.00 85.06 264 ALA A C 1
ATOM 2001 O O . ALA A 1 264 ? 13.256 -5.449 -30.337 1.00 85.06 264 ALA A O 1
ATOM 2002 N N . GLY A 1 265 ? 11.822 -3.849 -29.698 1.00 84.75 265 GLY A N 1
ATOM 2003 C CA . GLY A 1 265 ? 12.173 -3.912 -28.280 1.00 84.75 265 GLY A CA 1
ATOM 2004 C C . GLY A 1 265 ? 11.421 -5.029 -27.556 1.00 84.75 265 GLY A C 1
ATOM 2005 O O . GLY A 1 265 ? 10.198 -5.166 -27.701 1.00 84.75 265 GLY A O 1
ATOM 2006 N N . ASN A 1 266 ? 12.145 -5.789 -26.736 1.00 86.12 266 ASN A N 1
ATOM 2007 C CA . ASN A 1 266 ? 11.559 -6.687 -25.753 1.00 86.12 266 ASN A CA 1
ATOM 2008 C C . ASN A 1 266 ? 11.370 -5.893 -24.464 1.00 86.12 266 ASN A C 1
ATOM 2010 O O . ASN A 1 266 ? 12.330 -5.492 -23.809 1.00 86.12 266 ASN A O 1
ATOM 2014 N N . GLU A 1 267 ? 10.112 -5.616 -24.148 1.00 84.25 267 GLU A N 1
ATOM 2015 C CA . GLU A 1 267 ? 9.709 -4.781 -23.024 1.00 84.25 267 GLU A CA 1
ATOM 2016 C C . GLU A 1 267 ? 8.978 -5.625 -21.979 1.00 84.25 267 GLU A C 1
ATOM 2018 O O . GLU A 1 267 ? 8.312 -6.613 -22.302 1.00 84.25 267 GLU A O 1
ATOM 2023 N N . LEU A 1 268 ? 9.080 -5.205 -20.724 1.00 81.81 268 LEU A N 1
ATOM 2024 C CA . LEU A 1 268 ? 8.380 -5.784 -19.592 1.00 81.81 268 LEU A CA 1
ATOM 2025 C C . LEU A 1 268 ? 7.452 -4.755 -18.950 1.00 81.81 268 LEU A C 1
ATOM 2027 O O . LEU A 1 268 ? 7.873 -3.657 -18.578 1.00 81.81 268 LEU A O 1
ATOM 2031 N N . LEU A 1 269 ? 6.218 -5.200 -18.718 1.00 83.38 269 LEU A N 1
ATOM 2032 C CA . LEU A 1 269 ? 5.252 -4.579 -17.828 1.00 83.38 269 LEU A CA 1
ATOM 2033 C C . LEU A 1 269 ? 4.443 -5.658 -17.082 1.00 83.38 269 LEU A C 1
ATOM 2035 O O . LEU A 1 269 ? 3.582 -6.284 -17.700 1.00 83.38 269 LEU A O 1
ATOM 2039 N N . PRO A 1 270 ? 4.680 -5.913 -15.778 1.00 76.62 270 PRO A N 1
ATOM 2040 C CA . PRO A 1 270 ? 3.953 -6.925 -15.029 1.00 76.62 270 PRO A CA 1
ATOM 2041 C C . PRO A 1 270 ? 2.454 -6.642 -14.953 1.00 76.62 270 PRO A C 1
ATOM 2043 O O . PRO A 1 270 ? 2.009 -5.501 -14.779 1.00 76.62 270 PRO A O 1
ATOM 2046 N N . ARG A 1 271 ? 1.674 -7.718 -14.996 1.00 83.69 271 ARG A N 1
ATOM 2047 C CA . ARG A 1 271 ? 0.220 -7.711 -14.828 1.00 83.69 271 ARG A CA 1
ATOM 2048 C C . ARG A 1 271 ? -0.149 -7.615 -13.353 1.00 83.69 271 ARG A C 1
ATOM 2050 O O . ARG A 1 271 ? -0.429 -8.609 -12.691 1.00 83.69 271 ARG A O 1
ATOM 2057 N N . ALA A 1 272 ? -0.126 -6.392 -12.827 1.00 74.88 272 ALA A N 1
ATOM 2058 C CA . ALA A 1 272 ? -0.484 -6.114 -11.435 1.00 74.88 272 ALA A CA 1
ATOM 2059 C C . ALA A 1 272 ? -2.003 -5.990 -11.202 1.00 74.88 272 ALA A C 1
ATOM 2061 O O . ALA A 1 272 ? -2.478 -6.261 -10.103 1.00 74.88 272 ALA A O 1
ATOM 2062 N N . THR A 1 273 ? -2.760 -5.566 -12.215 1.00 86.06 273 THR A N 1
ATOM 2063 C CA . THR A 1 273 ? -4.217 -5.384 -12.164 1.00 86.06 273 THR A CA 1
ATOM 2064 C C . THR A 1 273 ? -4.813 -5.518 -13.564 1.00 86.06 273 THR A C 1
ATOM 2066 O O . THR A 1 273 ? -4.120 -5.291 -14.555 1.00 86.06 273 THR A O 1
ATOM 2069 N N . TYR A 1 274 ? -6.101 -5.848 -13.630 1.00 90.94 274 TYR A N 1
ATOM 2070 C CA . TYR A 1 274 ? -6.895 -5.871 -14.858 1.00 90.94 274 TYR A CA 1
ATOM 2071 C C . TYR A 1 274 ? -7.821 -4.644 -14.990 1.00 90.94 274 TYR A C 1
ATOM 2073 O O . TYR A 1 274 ? -8.651 -4.603 -15.891 1.00 90.94 274 TYR A O 1
ATOM 2081 N N . GLY A 1 275 ? -7.685 -3.635 -14.118 1.00 91.38 275 GLY A N 1
ATOM 2082 C CA . GLY A 1 275 ? -8.485 -2.404 -14.146 1.00 91.38 275 GLY A CA 1
ATOM 2083 C C . GLY A 1 275 ? -9.605 -2.390 -13.103 1.00 91.38 275 GLY A C 1
ATOM 2084 O O . GLY A 1 275 ? -9.354 -2.673 -11.931 1.00 91.38 275 GLY A O 1
ATOM 2085 N N . ASN A 1 276 ? -10.824 -2.033 -13.511 1.00 90.25 276 ASN A N 1
ATOM 2086 C CA . ASN A 1 276 ? -12.024 -2.028 -12.667 1.00 90.25 276 ASN A CA 1
ATOM 2087 C C . ASN A 1 276 ? -13.263 -2.527 -13.439 1.00 90.25 276 ASN A C 1
ATOM 2089 O O . ASN A 1 276 ? -13.178 -2.867 -14.616 1.00 90.25 276 ASN A O 1
ATOM 2093 N N . SER A 1 277 ? -14.434 -2.551 -12.792 1.00 87.50 277 SER A N 1
ATOM 2094 C CA . SER A 1 277 ? -15.676 -3.087 -13.375 1.00 87.50 277 SER A CA 1
ATOM 2095 C C . SER A 1 277 ? -16.171 -2.378 -14.639 1.00 87.50 277 SER A C 1
ATOM 2097 O O . SER A 1 277 ? -16.911 -2.986 -15.413 1.00 87.50 277 SER A O 1
ATOM 2099 N N . ARG A 1 278 ? -15.766 -1.121 -14.864 1.00 87.88 278 ARG A N 1
ATOM 2100 C CA . ARG A 1 278 ? -16.131 -0.334 -16.052 1.00 87.88 278 ARG A CA 1
ATOM 2101 C C . ARG A 1 278 ? -15.025 -0.276 -17.102 1.00 87.88 278 ARG A C 1
ATOM 2103 O O . ARG A 1 278 ? -15.329 -0.101 -18.274 1.00 87.88 278 ARG A O 1
ATOM 2110 N N . ARG A 1 279 ? -13.756 -0.379 -16.703 1.00 92.19 279 ARG A N 1
ATOM 2111 C CA . ARG A 1 279 ? -12.580 -0.273 -17.581 1.00 92.19 279 ARG A CA 1
ATOM 2112 C C . ARG A 1 279 ? -11.661 -1.459 -17.323 1.00 92.19 279 ARG A C 1
ATOM 2114 O O . ARG A 1 279 ? -10.935 -1.476 -16.329 1.00 92.19 279 ARG A O 1
ATOM 2121 N N . VAL A 1 280 ? -11.705 -2.434 -18.219 1.00 94.94 280 VAL A N 1
ATOM 2122 C CA . VAL A 1 280 ? -10.971 -3.697 -18.116 1.00 94.94 280 VAL A CA 1
ATOM 2123 C C . VAL A 1 280 ? -9.792 -3.681 -19.084 1.00 94.94 280 VAL A C 1
ATOM 2125 O O . VAL A 1 280 ? -9.909 -3.175 -20.193 1.00 94.94 280 VAL A O 1
ATOM 2128 N N . LEU A 1 281 ? -8.649 -4.227 -18.689 1.00 96.19 281 LEU A N 1
ATOM 2129 C CA . LEU A 1 281 ? -7.467 -4.376 -19.539 1.00 96.19 281 LEU A CA 1
ATOM 2130 C C . LEU A 1 281 ? -7.264 -5.850 -19.873 1.00 96.19 281 LEU A C 1
ATOM 2132 O O . LEU A 1 281 ? -7.315 -6.675 -18.969 1.00 96.19 281 LEU A O 1
ATOM 2136 N N . ILE A 1 282 ? -6.976 -6.182 -21.130 1.00 96.50 282 ILE A N 1
ATOM 2137 C CA . ILE A 1 282 ? -6.654 -7.553 -21.557 1.00 96.50 282 ILE A CA 1
ATOM 2138 C C . ILE A 1 282 ? -5.426 -7.571 -22.471 1.00 96.50 282 ILE A C 1
ATOM 2140 O O . ILE A 1 282 ? -5.030 -6.544 -23.029 1.00 96.50 282 ILE A O 1
ATOM 2144 N N . GLY A 1 283 ? -4.796 -8.737 -22.636 1.00 93.88 283 GLY A N 1
ATOM 2145 C CA . GLY A 1 283 ? -3.609 -8.851 -23.487 1.00 93.88 283 GLY A CA 1
ATOM 2146 C C . GLY A 1 283 ? -2.476 -7.913 -23.040 1.00 93.88 283 GLY A C 1
ATOM 2147 O O . GLY A 1 283 ? -2.322 -7.619 -21.854 1.00 93.88 283 GLY A O 1
ATOM 2148 N N . ASP A 1 284 ? -1.679 -7.424 -23.989 1.00 92.12 284 ASP A N 1
ATOM 2149 C CA . ASP A 1 284 ? -0.502 -6.587 -23.700 1.00 92.12 284 ASP A CA 1
ATOM 2150 C C . ASP A 1 284 ? -0.831 -5.247 -23.007 1.00 92.12 284 ASP A C 1
ATOM 2152 O O . ASP A 1 284 ? 0.068 -4.644 -22.413 1.00 92.12 284 ASP A O 1
ATOM 2156 N N . ALA A 1 285 ? -2.099 -4.808 -23.031 1.00 93.75 285 ALA A N 1
ATOM 2157 C CA . ALA A 1 285 ? -2.581 -3.632 -22.299 1.00 93.75 285 ALA A CA 1
ATOM 2158 C C . ALA A 1 285 ? -2.635 -3.869 -20.775 1.00 93.75 285 ALA A C 1
ATOM 2160 O O . ALA A 1 285 ? -2.334 -2.969 -19.982 1.00 93.75 285 ALA A O 1
ATOM 2161 N N . ALA A 1 286 ? -2.961 -5.095 -20.345 1.00 92.19 286 ALA A N 1
ATOM 2162 C CA . ALA A 1 286 ? -2.901 -5.492 -18.935 1.00 92.19 286 ALA A CA 1
ATOM 2163 C C . ALA A 1 286 ? -1.448 -5.621 -18.448 1.00 92.19 286 ALA A C 1
ATOM 2165 O O . ALA A 1 286 ? -1.129 -5.299 -17.300 1.00 92.19 286 ALA A O 1
ATOM 2166 N N . GLY A 1 287 ? -0.561 -6.058 -19.341 1.00 89.25 287 GLY A N 1
ATOM 2167 C CA . GLY A 1 287 ? 0.869 -6.226 -19.110 1.00 89.25 287 GLY A CA 1
ATOM 2168 C C . GLY A 1 287 ? 1.472 -7.226 -20.095 1.00 89.25 287 GLY A C 1
ATOM 2169 O O . GLY A 1 287 ? 0.768 -8.060 -20.672 1.00 89.25 287 GLY A O 1
ATOM 2170 N N . HIS A 1 288 ? 2.778 -7.142 -20.297 1.00 86.88 288 HIS A N 1
ATOM 2171 C CA . HIS A 1 288 ? 3.507 -7.889 -21.318 1.00 86.88 288 HIS A CA 1
ATOM 2172 C C . HIS A 1 288 ? 4.908 -8.266 -20.836 1.00 86.88 288 HIS A C 1
ATOM 2174 O O . HIS A 1 288 ? 5.438 -7.696 -19.882 1.00 86.88 288 HIS A O 1
ATOM 2180 N N . TYR A 1 289 ? 5.482 -9.272 -21.488 1.00 82.62 289 TYR A N 1
ATOM 2181 C CA . TYR A 1 289 ? 6.664 -9.997 -21.034 1.00 82.62 289 TYR A CA 1
ATOM 2182 C C . TYR A 1 289 ? 7.590 -10.319 -22.195 1.00 82.62 289 TYR A C 1
ATOM 2184 O O . TYR A 1 289 ? 7.246 -10.112 -23.360 1.00 82.62 289 TYR A O 1
ATOM 2192 N N . HIS A 1 290 ? 8.744 -10.896 -21.863 1.00 85.69 290 HIS A N 1
ATOM 2193 C CA . HIS A 1 290 ? 9.694 -11.364 -22.855 1.00 85.69 290 HIS A CA 1
ATOM 2194 C C . HIS A 1 290 ? 9.038 -12.365 -23.835 1.00 85.69 290 HIS A C 1
ATOM 2196 O O . HIS A 1 290 ? 8.442 -13.348 -23.380 1.00 85.69 290 HIS A O 1
ATOM 2202 N N . PRO A 1 291 ? 9.145 -12.171 -25.166 1.00 87.31 291 PRO A N 1
ATOM 2203 C CA . PRO A 1 291 ? 8.421 -12.981 -26.149 1.00 87.31 291 PRO A CA 1
ATOM 2204 C C . PRO A 1 291 ? 8.990 -14.392 -26.361 1.00 87.31 291 PRO A C 1
ATOM 2206 O O . PRO A 1 291 ? 8.378 -15.167 -27.090 1.00 87.31 291 PRO A O 1
ATOM 2209 N N . LEU A 1 292 ? 10.110 -14.744 -25.710 1.00 87.00 292 LEU A N 1
ATOM 2210 C CA . LEU A 1 292 ? 10.813 -16.036 -25.848 1.00 87.00 292 LEU A CA 1
ATOM 2211 C C . LEU A 1 292 ? 9.881 -17.254 -25.806 1.00 87.00 292 LEU A C 1
ATOM 2213 O O . LEU A 1 292 ? 10.106 -18.232 -26.509 1.00 87.00 292 LEU A O 1
ATOM 2217 N N . THR A 1 293 ? 8.853 -17.213 -24.962 1.00 88.06 293 THR A N 1
ATOM 2218 C CA . THR A 1 293 ? 7.945 -18.344 -24.762 1.00 88.06 293 THR A CA 1
ATOM 2219 C C . THR A 1 293 ? 6.677 -18.290 -25.599 1.00 88.06 293 THR A C 1
ATOM 2221 O O . THR A 1 293 ? 5.869 -19.185 -25.440 1.00 88.06 293 THR A O 1
ATOM 2224 N N . ALA A 1 294 ? 6.460 -17.274 -26.442 1.00 89.56 294 ALA A N 1
ATOM 2225 C CA . ALA A 1 294 ? 5.278 -17.139 -27.310 1.00 89.56 294 ALA A CA 1
ATOM 2226 C C . ALA A 1 294 ? 3.894 -17.247 -26.612 1.00 89.56 294 ALA A C 1
ATOM 2228 O O . ALA A 1 294 ? 2.869 -17.499 -27.246 1.00 89.56 294 ALA A O 1
ATOM 2229 N N . VAL A 1 295 ? 3.813 -16.983 -25.303 1.00 89.12 295 VAL A N 1
ATOM 2230 C CA . VAL A 1 295 ? 2.561 -17.136 -24.533 1.00 89.12 295 VAL A CA 1
ATOM 2231 C C . VAL A 1 295 ? 1.573 -15.973 -24.681 1.00 89.12 295 VAL A C 1
ATOM 2233 O O . VAL A 1 295 ? 0.399 -16.129 -24.353 1.00 89.12 295 VAL A O 1
ATOM 2236 N N . GLY A 1 296 ? 2.015 -14.813 -25.182 1.00 89.75 296 GLY A N 1
ATOM 2237 C CA . GLY A 1 296 ? 1.249 -13.557 -25.144 1.00 89.75 296 GLY A CA 1
ATOM 2238 C C . GLY A 1 296 ? -0.146 -13.640 -25.775 1.00 89.75 296 GLY A C 1
ATOM 2239 O O . GLY A 1 296 ? -1.129 -13.272 -25.133 1.00 89.75 296 GLY A O 1
ATOM 2240 N N . ILE A 1 297 ? -0.254 -14.188 -26.993 1.00 92.31 297 ILE A N 1
ATOM 2241 C CA . ILE A 1 297 ? -1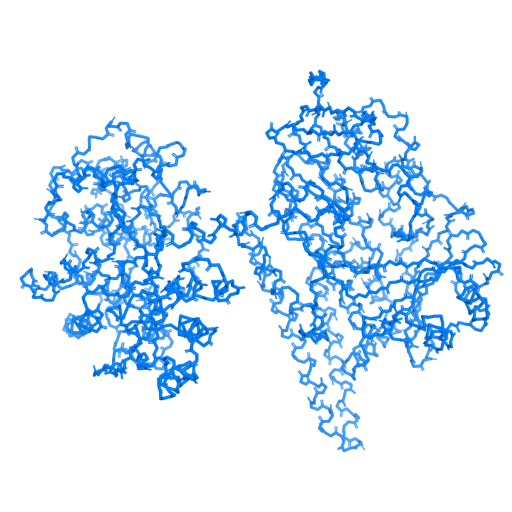.551 -14.351 -27.676 1.00 92.31 297 ILE A CA 1
ATOM 2242 C C . ILE A 1 297 ? -2.433 -15.361 -26.937 1.00 92.31 297 ILE A C 1
ATOM 2244 O O . ILE A 1 297 ? -3.612 -15.101 -26.723 1.00 92.31 297 ILE A O 1
ATOM 2248 N N . THR A 1 298 ? -1.857 -16.477 -26.485 1.00 92.44 298 THR A N 1
ATOM 2249 C CA . THR A 1 298 ? -2.590 -17.527 -25.756 1.00 92.44 298 THR A CA 1
ATOM 2250 C C . THR A 1 298 ? -3.229 -16.983 -24.478 1.00 92.44 298 THR A C 1
ATOM 2252 O O . THR A 1 298 ? -4.402 -17.243 -24.201 1.00 92.44 298 THR A O 1
ATOM 2255 N N . LEU A 1 299 ? -2.478 -16.184 -23.714 1.00 92.25 299 LEU A N 1
ATOM 2256 C CA . LEU A 1 299 ? -2.995 -15.524 -22.518 1.00 92.25 299 LEU A CA 1
ATOM 2257 C C . LEU A 1 299 ? -4.038 -14.461 -22.869 1.00 92.25 299 LEU A C 1
ATOM 2259 O O . LEU A 1 299 ? -5.075 -14.421 -22.218 1.00 92.25 299 LEU A O 1
ATOM 2263 N N . GLY A 1 300 ? -3.806 -13.658 -23.911 1.00 94.31 300 GLY A N 1
ATOM 2264 C CA . GLY A 1 300 ? -4.757 -12.640 -24.362 1.00 94.31 300 GLY A CA 1
ATOM 2265 C C . GLY A 1 300 ? -6.099 -13.215 -24.826 1.00 94.31 300 GLY A C 1
ATOM 2266 O O . GLY A 1 300 ? -7.141 -12.696 -24.440 1.00 94.31 300 GLY A O 1
ATOM 2267 N N . PHE A 1 301 ? -6.102 -14.314 -25.585 1.00 96.06 301 PHE A N 1
ATOM 2268 C CA . PHE A 1 301 ? -7.339 -15.014 -25.963 1.00 96.06 301 PHE A CA 1
ATOM 2269 C C . PHE A 1 301 ? -8.051 -15.604 -24.746 1.00 96.06 301 PHE A C 1
ATOM 2271 O O . PHE A 1 301 ? -9.270 -15.503 -24.640 1.00 96.06 301 PHE A O 1
ATOM 2278 N N . SER A 1 302 ? -7.296 -16.138 -23.783 1.00 94.00 302 SER A N 1
ATOM 2279 C CA . SER A 1 302 ? -7.880 -16.607 -22.522 1.00 94.00 302 SER A CA 1
ATOM 2280 C C . SER A 1 302 ? -8.510 -15.459 -21.723 1.00 94.00 302 SER A C 1
ATOM 2282 O O . SER A 1 302 ? -9.589 -15.631 -21.168 1.00 94.00 302 SER A O 1
ATOM 2284 N N . ASP A 1 303 ? -7.863 -14.285 -21.672 1.00 95.25 303 ASP A N 1
ATOM 2285 C CA . ASP A 1 303 ? -8.426 -13.088 -21.033 1.00 95.25 303 ASP A CA 1
ATOM 2286 C C . ASP A 1 303 ? -9.745 -12.681 -21.712 1.00 95.25 303 ASP A C 1
ATOM 2288 O O . ASP A 1 303 ? -10.718 -12.381 -21.026 1.00 95.25 303 ASP A O 1
ATOM 2292 N N . ALA A 1 304 ? -9.772 -12.701 -23.048 1.00 96.50 304 ALA A N 1
ATOM 2293 C CA . ALA A 1 304 ? -10.928 -12.344 -23.865 1.00 96.50 304 ALA A CA 1
ATOM 2294 C C . ALA A 1 304 ? -12.124 -13.296 -23.669 1.00 96.50 304 ALA A C 1
ATOM 2296 O O . ALA A 1 304 ? -13.250 -12.831 -23.508 1.00 96.50 304 ALA A O 1
ATOM 2297 N N . LEU A 1 305 ? -11.895 -14.615 -23.626 1.00 95.00 305 LEU A N 1
ATOM 2298 C CA . LEU A 1 305 ? -12.957 -15.579 -23.307 1.00 95.00 305 LEU A CA 1
ATOM 2299 C C . LEU A 1 305 ? -13.469 -15.388 -21.879 1.00 95.00 305 LEU A C 1
ATOM 2301 O O . LEU A 1 305 ? -14.674 -15.301 -21.660 1.00 95.00 305 LEU A O 1
ATOM 2305 N N . ASP A 1 306 ? -12.554 -15.276 -20.912 1.00 93.88 306 ASP A N 1
ATOM 2306 C CA . ASP A 1 306 ? -12.918 -15.172 -19.502 1.00 93.88 306 ASP A CA 1
ATOM 2307 C C . ASP A 1 306 ? -13.735 -13.900 -19.218 1.00 93.88 306 ASP A C 1
ATOM 2309 O O . ASP A 1 306 ? -14.694 -13.965 -18.450 1.00 93.88 306 ASP A O 1
ATOM 2313 N N . ILE A 1 307 ? -13.405 -12.752 -19.829 1.00 94.62 307 ILE A N 1
ATOM 2314 C CA . ILE A 1 307 ? -14.187 -11.516 -19.641 1.00 94.62 307 ILE A CA 1
ATOM 2315 C C . ILE A 1 307 ? -15.535 -11.548 -20.375 1.00 94.62 307 ILE A C 1
ATOM 2317 O O . ILE A 1 307 ? -16.500 -10.961 -19.885 1.00 94.62 307 ILE A O 1
ATOM 2321 N N . ALA A 1 308 ? -15.636 -12.272 -21.494 1.00 94.00 308 ALA A N 1
ATOM 2322 C CA . ALA A 1 308 ? -16.903 -12.489 -22.190 1.00 94.00 308 ALA A CA 1
ATOM 2323 C C . ALA A 1 308 ? -17.849 -13.434 -21.421 1.00 94.00 308 ALA A C 1
ATOM 2325 O O . ALA A 1 308 ? -19.067 -13.353 -21.576 1.00 94.00 308 ALA A O 1
ATOM 2326 N N . GLU A 1 309 ? -17.318 -14.318 -20.570 1.00 91.38 309 GLU A N 1
ATOM 2327 C CA . GLU A 1 309 ? -18.112 -15.257 -19.765 1.00 91.38 309 GLU A CA 1
ATOM 2328 C C . GLU A 1 309 ? -18.715 -14.654 -18.489 1.00 91.38 309 GLU A C 1
ATOM 2330 O O . GLU A 1 309 ? -19.720 -15.169 -17.993 1.00 91.38 309 GLU A O 1
ATOM 2335 N N . THR A 1 310 ? -18.112 -13.609 -17.912 1.00 87.00 310 THR A N 1
ATOM 2336 C CA . THR A 1 310 ? -18.552 -13.058 -16.621 1.00 87.00 310 THR A CA 1
ATOM 2337 C C . THR A 1 310 ? -18.692 -11.541 -16.631 1.00 87.00 310 THR A C 1
ATOM 2339 O O . THR A 1 310 ? -17.779 -10.792 -16.970 1.00 87.00 310 THR A O 1
ATOM 2342 N N . GLN A 1 311 ? -19.833 -11.062 -16.133 1.00 79.06 311 GLN A N 1
ATOM 2343 C CA . GLN A 1 311 ? -20.024 -9.643 -15.836 1.00 79.06 311 GLN A CA 1
ATOM 2344 C C . GLN A 1 311 ? -19.364 -9.233 -14.507 1.00 79.06 311 GLN A C 1
ATOM 2346 O O . GLN A 1 311 ? -19.090 -8.052 -14.300 1.00 79.06 311 GLN A O 1
ATOM 2351 N N . ASP A 1 312 ? -19.040 -10.189 -13.629 1.00 86.75 312 ASP A N 1
ATOM 2352 C CA . ASP A 1 312 ? -18.332 -9.929 -12.374 1.00 86.75 312 ASP A CA 1
ATOM 2353 C C . ASP A 1 312 ? -16.820 -9.766 -12.605 1.00 86.75 312 ASP A C 1
ATOM 2355 O O . ASP A 1 312 ? -16.080 -10.733 -12.824 1.00 86.75 312 ASP A O 1
ATOM 2359 N N . PHE A 1 313 ? -16.364 -8.517 -12.494 1.00 88.12 313 PHE A N 1
ATOM 2360 C CA . PHE A 1 313 ? -14.962 -8.131 -12.621 1.00 88.12 313 PHE A CA 1
ATOM 2361 C C . PHE A 1 313 ? -14.048 -8.746 -11.548 1.00 88.12 313 PHE A C 1
ATOM 2363 O O . PHE A 1 313 ? -12.887 -9.055 -11.835 1.00 88.12 313 PHE A O 1
ATOM 2370 N N . ARG A 1 314 ? -14.535 -8.948 -10.315 1.00 85.38 314 ARG A N 1
ATOM 2371 C CA . ARG A 1 314 ? -13.723 -9.535 -9.235 1.00 85.38 314 ARG A CA 1
ATOM 2372 C C . ARG A 1 314 ? -13.447 -11.004 -9.523 1.00 85.38 314 ARG A C 1
ATOM 2374 O O . ARG A 1 314 ? -12.303 -11.442 -9.400 1.00 85.38 314 ARG A O 1
ATOM 2381 N N . LYS A 1 315 ? -14.468 -11.740 -9.973 1.00 86.12 315 LYS A N 1
ATOM 2382 C CA . LYS A 1 315 ? -14.335 -13.147 -10.377 1.00 86.12 315 LYS A CA 1
ATOM 2383 C C . LYS A 1 315 ? -13.374 -13.310 -11.556 1.00 86.12 315 LYS A C 1
ATOM 2385 O O . LYS A 1 315 ? -12.498 -14.175 -11.503 1.00 86.12 315 LYS A O 1
ATOM 2390 N N . PHE A 1 316 ? -13.500 -12.456 -12.575 1.00 91.25 316 PHE A N 1
ATOM 2391 C CA . PHE A 1 316 ? -12.560 -12.394 -13.698 1.00 91.25 316 PHE A CA 1
ATOM 2392 C C . PHE A 1 316 ? -11.122 -12.174 -13.206 1.00 91.25 316 PHE A C 1
ATOM 2394 O O . PHE A 1 316 ? -10.241 -12.994 -13.462 1.00 91.25 316 PHE A O 1
ATOM 2401 N N . THR A 1 317 ? -10.899 -11.117 -12.424 1.00 88.31 317 THR A N 1
ATOM 2402 C CA . THR A 1 317 ? -9.561 -10.731 -11.958 1.00 88.31 317 THR A CA 1
ATOM 2403 C C . THR A 1 317 ? -8.904 -11.824 -11.115 1.00 88.31 317 THR A C 1
ATOM 2405 O O . THR A 1 317 ? -7.738 -12.142 -11.345 1.00 88.31 317 THR A O 1
ATOM 2408 N N . ALA A 1 318 ? -9.640 -12.446 -10.187 1.00 82.38 318 ALA A N 1
ATOM 2409 C CA . ALA A 1 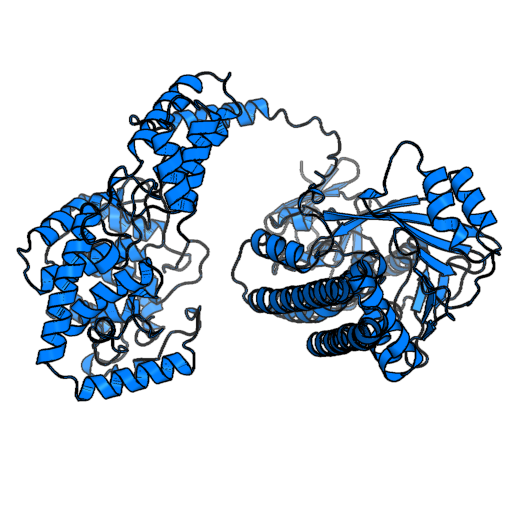318 ? -9.121 -13.532 -9.353 1.00 82.38 318 ALA A CA 1
ATOM 2410 C C . ALA A 1 318 ? -8.682 -14.743 -10.197 1.00 82.38 318 ALA A C 1
ATOM 2412 O O . ALA A 1 318 ? -7.553 -15.218 -10.064 1.00 82.38 318 ALA A O 1
ATOM 2413 N N . LYS A 1 319 ? -9.535 -15.190 -11.133 1.00 87.31 319 LYS A N 1
ATOM 2414 C CA . LYS A 1 319 ? -9.228 -16.305 -12.048 1.00 87.31 319 LYS A CA 1
ATOM 2415 C C . LYS A 1 319 ? -7.996 -16.004 -12.906 1.00 87.31 319 LYS A C 1
ATOM 2417 O O . LYS A 1 319 ? -7.114 -16.859 -13.050 1.00 87.31 319 LYS A O 1
ATOM 2422 N N . ARG A 1 320 ? -7.926 -14.797 -13.479 1.00 88.56 320 ARG A N 1
ATOM 2423 C CA . ARG A 1 320 ? -6.836 -14.406 -14.381 1.00 88.56 320 ARG A CA 1
ATOM 2424 C C . ARG A 1 320 ? -5.513 -14.247 -13.656 1.00 88.56 320 ARG A C 1
ATOM 2426 O O . ARG A 1 320 ? -4.527 -14.810 -14.122 1.00 88.56 320 ARG A O 1
ATOM 2433 N N . LEU A 1 321 ? -5.480 -13.546 -12.520 1.00 82.00 321 LEU A N 1
ATOM 2434 C CA . LEU A 1 321 ? -4.249 -13.363 -11.745 1.00 82.00 321 LEU A CA 1
ATOM 2435 C C . LEU A 1 321 ? -3.632 -14.705 -11.338 1.00 82.00 321 LEU A C 1
ATOM 2437 O O . LEU A 1 321 ? -2.415 -14.854 -11.419 1.00 82.00 321 LEU A O 1
ATOM 2441 N N . ASP A 1 322 ? -4.436 -15.705 -10.983 1.00 77.38 322 ASP A N 1
ATOM 2442 C CA . ASP A 1 322 ? -3.914 -17.039 -10.678 1.00 77.38 322 ASP A CA 1
ATOM 2443 C C . ASP A 1 322 ? -3.404 -17.788 -11.912 1.00 77.38 322 ASP A C 1
ATOM 2445 O O . ASP A 1 322 ? -2.362 -18.448 -11.849 1.00 77.38 322 ASP A O 1
ATOM 2449 N N . SER A 1 323 ? -4.092 -17.652 -13.045 1.00 81.62 323 SER A N 1
ATOM 2450 C CA . SER A 1 323 ? -3.774 -18.395 -14.269 1.00 81.62 323 SER A CA 1
ATOM 2451 C C . SER A 1 323 ? -2.535 -17.867 -15.001 1.00 81.62 323 SER A C 1
ATOM 2453 O O . SER A 1 323 ? -1.816 -18.642 -15.630 1.00 81.62 323 SER A O 1
ATOM 2455 N N . VAL A 1 324 ? -2.237 -16.566 -14.915 1.00 82.12 324 VAL A N 1
ATOM 2456 C CA . VAL A 1 324 ? -1.090 -15.969 -15.630 1.00 82.12 324 VAL A CA 1
ATOM 2457 C C . VAL A 1 324 ? 0.236 -16.092 -14.871 1.00 82.12 324 VAL A C 1
ATOM 2459 O O . VAL A 1 324 ? 1.294 -16.182 -15.491 1.00 82.12 324 VAL A O 1
ATOM 2462 N N . ARG A 1 325 ? 0.206 -16.206 -13.534 1.00 79.44 325 ARG A N 1
ATOM 2463 C CA . ARG A 1 325 ? 1.408 -16.188 -12.673 1.00 79.44 325 ARG A CA 1
ATOM 2464 C C . ARG A 1 325 ? 2.483 -17.213 -13.070 1.00 79.44 325 ARG A C 1
ATOM 2466 O O . ARG A 1 325 ? 3.674 -16.923 -12.960 1.00 79.44 325 ARG A O 1
ATOM 2473 N N . ALA A 1 326 ? 2.099 -18.431 -13.461 1.00 80.19 326 ALA A N 1
ATOM 2474 C CA . ALA A 1 326 ? 3.063 -19.484 -13.799 1.00 80.19 326 ALA A CA 1
ATOM 2475 C C . ALA A 1 326 ? 3.703 -19.301 -15.195 1.00 80.19 326 ALA A C 1
ATOM 2477 O O . ALA A 1 326 ? 4.936 -19.287 -15.250 1.00 80.19 326 ALA A O 1
ATOM 2478 N N . PRO A 1 327 ? 2.937 -19.113 -16.292 1.00 80.44 327 PRO A N 1
ATOM 2479 C CA . PRO A 1 327 ? 3.501 -18.816 -17.614 1.00 80.44 327 PRO A CA 1
ATOM 2480 C C . PRO A 1 327 ? 4.436 -17.600 -17.639 1.00 80.44 327 PRO A C 1
ATOM 2482 O O . PRO A 1 327 ? 5.515 -17.661 -18.226 1.00 80.44 327 PRO A O 1
ATOM 2485 N N . GLU A 1 328 ? 4.071 -16.521 -16.946 1.00 78.06 328 GLU A N 1
ATOM 2486 C CA . GLU A 1 328 ? 4.869 -15.289 -16.884 1.00 78.06 328 GLU A CA 1
ATOM 2487 C C . GLU A 1 328 ? 6.233 -15.512 -16.224 1.00 78.06 328 GLU A C 1
ATOM 2489 O O . GLU A 1 328 ? 7.274 -15.105 -16.740 1.00 78.06 328 GLU A O 1
ATOM 2494 N N . ARG A 1 329 ? 6.248 -16.217 -15.088 1.00 76.81 329 ARG A N 1
ATOM 2495 C CA . ARG A 1 329 ? 7.493 -16.550 -14.383 1.00 76.81 329 ARG A CA 1
ATOM 2496 C C . ARG A 1 329 ? 8.353 -17.526 -15.163 1.00 76.81 329 ARG A C 1
ATOM 2498 O O . ARG A 1 329 ? 9.576 -17.437 -15.091 1.00 76.81 329 ARG A O 1
ATOM 2505 N N . LEU A 1 330 ? 7.730 -18.456 -15.884 1.00 79.88 330 LEU A N 1
ATOM 2506 C CA . LEU A 1 330 ? 8.457 -19.361 -16.761 1.00 79.88 330 LEU A CA 1
ATOM 2507 C C . LEU A 1 330 ? 9.150 -18.582 -17.885 1.00 79.88 330 LEU A C 1
ATOM 2509 O O . LEU A 1 330 ? 10.322 -18.841 -18.140 1.00 79.88 330 LEU A O 1
ATOM 2513 N N . ALA A 1 331 ? 8.466 -17.611 -18.501 1.00 78.44 331 ALA A N 1
ATOM 2514 C CA . ALA A 1 331 ? 9.036 -16.768 -19.551 1.00 78.44 331 ALA A CA 1
ATOM 2515 C C . ALA A 1 331 ? 10.303 -16.039 -19.086 1.00 78.44 331 ALA A C 1
ATOM 2517 O O . ALA A 1 331 ? 11.334 -16.109 -19.755 1.00 78.44 331 ALA A O 1
ATOM 2518 N N . PHE A 1 332 ? 10.258 -15.426 -17.900 1.00 73.88 332 PHE A N 1
ATOM 2519 C CA . PHE A 1 332 ? 11.432 -14.770 -17.324 1.00 73.88 332 PHE A CA 1
ATOM 2520 C C . PHE A 1 332 ? 12.525 -15.726 -16.906 1.00 73.88 332 PHE A C 1
ATOM 2522 O O . PHE A 1 332 ? 13.675 -15.526 -17.279 1.00 73.88 332 PHE A O 1
ATOM 2529 N N . GLY A 1 333 ? 12.172 -16.760 -16.142 1.00 76.25 333 GLY A N 1
ATOM 2530 C CA . GLY A 1 333 ? 13.155 -17.708 -15.639 1.00 76.25 333 GLY A CA 1
ATOM 2531 C C . GLY A 1 333 ? 13.908 -18.390 -16.778 1.00 76.25 333 GLY A C 1
ATOM 2532 O O . GLY A 1 333 ? 15.111 -18.591 -16.665 1.00 76.25 333 GLY A O 1
ATOM 2533 N N . LEU A 1 334 ? 13.229 -18.705 -17.887 1.00 81.50 334 LEU A N 1
ATOM 2534 C CA . LEU A 1 334 ? 13.878 -19.255 -19.076 1.00 81.50 334 LEU A CA 1
ATOM 2535 C C . LEU A 1 334 ? 14.754 -18.227 -19.784 1.00 81.50 334 LEU A C 1
ATOM 2537 O O . LEU A 1 334 ? 15.886 -18.564 -20.106 1.00 81.50 334 LEU A O 1
ATOM 2541 N N . TYR A 1 335 ? 14.275 -16.999 -19.997 1.00 83.81 335 TYR A N 1
ATOM 2542 C CA . TYR A 1 335 ? 15.081 -15.965 -20.648 1.00 83.81 335 TYR A CA 1
ATOM 2543 C C . TYR A 1 335 ? 16.350 -15.648 -19.853 1.00 83.81 335 TYR A C 1
ATOM 2545 O O . TYR A 1 335 ? 17.445 -15.703 -20.403 1.00 83.81 335 TYR A O 1
ATOM 2553 N N . GLU A 1 336 ? 16.223 -15.424 -18.543 1.00 77.88 336 GLU A N 1
ATOM 2554 C CA . GLU A 1 336 ? 17.363 -15.164 -17.662 1.00 77.88 336 GLU A CA 1
ATOM 2555 C C . GLU A 1 336 ? 18.350 -16.334 -17.695 1.00 77.88 336 GLU A C 1
ATOM 2557 O O . GLU A 1 336 ? 19.553 -16.138 -17.820 1.00 77.88 336 GLU A O 1
ATOM 2562 N N . VAL A 1 337 ? 17.851 -17.570 -17.627 1.00 83.00 337 VAL A N 1
ATOM 2563 C CA . VAL A 1 337 ? 18.706 -18.756 -17.671 1.00 83.00 337 VAL A CA 1
ATOM 2564 C C . VAL A 1 337 ? 19.317 -18.969 -19.054 1.00 83.00 337 VAL A C 1
ATOM 2566 O O . VAL A 1 337 ? 20.400 -19.533 -19.104 1.00 83.00 337 VAL A O 1
ATOM 2569 N N . PHE A 1 338 ? 18.692 -18.559 -20.158 1.00 87.00 338 PHE A N 1
ATOM 2570 C CA . PHE A 1 338 ? 19.211 -18.770 -21.517 1.00 87.00 338 PHE A CA 1
ATOM 2571 C C . PHE A 1 338 ? 20.161 -17.672 -21.996 1.00 87.00 338 PHE A C 1
ATOM 2573 O O . PHE A 1 338 ? 21.117 -18.003 -22.689 1.00 87.00 338 PHE A O 1
ATOM 2580 N N . ALA A 1 339 ? 19.949 -16.419 -21.594 1.00 84.00 339 ALA A N 1
ATOM 2581 C CA . ALA A 1 339 ? 20.801 -15.289 -21.970 1.00 84.00 339 ALA A CA 1
ATOM 2582 C C . ALA A 1 339 ? 21.993 -15.069 -21.012 1.00 84.00 339 ALA A C 1
ATOM 2584 O O . ALA A 1 339 ? 22.958 -14.401 -21.356 1.00 84.00 339 ALA A O 1
ATOM 2585 N N . ASP A 1 340 ? 21.960 -15.608 -19.788 1.00 81.62 340 ASP A N 1
ATOM 2586 C CA . ASP A 1 340 ? 23.015 -15.358 -18.796 1.00 81.62 340 ASP A CA 1
ATOM 2587 C C . ASP A 1 340 ? 24.193 -16.340 -18.919 1.00 81.62 340 ASP A C 1
ATOM 2589 O O . ASP A 1 340 ? 24.048 -17.553 -18.738 1.00 81.62 340 ASP A O 1
ATOM 2593 N N . HIS A 1 341 ? 25.394 -15.820 -19.161 1.00 81.94 341 HIS A N 1
ATOM 2594 C CA . HIS A 1 341 ? 26.614 -16.616 -19.328 1.00 81.94 341 HIS A CA 1
ATOM 2595 C C . HIS A 1 341 ? 27.354 -16.934 -18.021 1.00 81.94 341 HIS A C 1
ATOM 2597 O O . HIS A 1 341 ? 28.369 -17.639 -18.045 1.00 81.94 341 HIS A O 1
ATOM 2603 N N . ARG A 1 342 ? 26.869 -16.462 -16.866 1.00 81.75 342 ARG A N 1
ATOM 2604 C CA . ARG A 1 342 ? 27.520 -16.743 -15.581 1.00 81.75 342 ARG A CA 1
ATOM 2605 C C . ARG A 1 342 ? 27.512 -18.247 -15.252 1.00 81.75 342 ARG A C 1
ATOM 2607 O O . ARG A 1 342 ? 26.555 -18.954 -15.599 1.00 81.75 342 ARG A O 1
ATOM 2614 N N . PRO A 1 343 ? 28.541 -18.766 -14.552 1.00 78.00 343 PRO A N 1
ATOM 2615 C CA . PRO A 1 343 ? 28.679 -20.200 -14.279 1.00 78.00 343 PRO A CA 1
ATOM 2616 C C . PRO A 1 343 ? 27.465 -20.844 -13.587 1.00 78.00 343 PRO A C 1
ATOM 2618 O O . PRO A 1 343 ? 27.151 -22.008 -13.843 1.00 78.00 343 PRO A O 1
ATOM 2621 N N . GLU A 1 344 ? 26.761 -20.106 -12.732 1.00 77.94 344 GLU A N 1
ATOM 2622 C CA . GLU A 1 344 ? 25.536 -20.545 -12.065 1.00 77.94 344 GLU A CA 1
ATOM 2623 C C . GLU A 1 344 ? 24.371 -20.767 -13.041 1.00 77.94 344 GLU A C 1
ATOM 2625 O O . GLU A 1 344 ? 23.653 -21.762 -12.923 1.00 77.94 344 GLU A O 1
ATOM 2630 N N . SER A 1 345 ? 24.205 -19.903 -14.043 1.00 82.75 345 SER A N 1
ATOM 2631 C CA . SER A 1 345 ? 23.168 -20.033 -15.074 1.00 82.75 345 SER A CA 1
ATOM 2632 C C . SER A 1 345 ? 23.475 -21.192 -16.019 1.00 82.75 345 SER A C 1
ATOM 2634 O O . SER A 1 345 ? 22.595 -22.014 -16.286 1.00 82.75 345 SER A O 1
ATOM 2636 N N . VAL A 1 346 ? 24.750 -21.359 -16.391 1.00 85.44 346 VAL A N 1
ATOM 2637 C CA . VAL A 1 346 ? 25.240 -22.543 -17.121 1.00 85.44 346 VAL A CA 1
ATOM 2638 C C . VAL A 1 346 ? 24.929 -23.829 -16.343 1.00 85.44 346 VAL A C 1
ATOM 2640 O O . VAL A 1 346 ? 24.415 -24.796 -16.907 1.00 85.44 346 VAL A O 1
ATOM 2643 N N . ALA A 1 347 ? 25.181 -23.862 -15.029 1.00 83.62 347 ALA A N 1
ATOM 2644 C CA . ALA A 1 347 ? 24.906 -25.040 -14.203 1.00 83.62 347 ALA A CA 1
ATOM 2645 C C . ALA A 1 347 ? 23.408 -25.398 -14.163 1.00 83.62 347 ALA A C 1
ATOM 2647 O O . ALA A 1 347 ? 23.051 -26.582 -14.219 1.00 83.62 347 ALA A O 1
ATOM 2648 N N . VAL A 1 348 ? 22.529 -24.390 -14.111 1.00 84.44 348 VAL A N 1
ATOM 2649 C CA . VAL A 1 348 ? 21.069 -24.570 -14.168 1.00 84.44 348 VAL A CA 1
ATOM 2650 C C . VAL A 1 348 ? 20.626 -25.094 -15.539 1.00 84.44 348 VAL A C 1
ATOM 2652 O O . VAL A 1 348 ? 19.854 -26.060 -15.585 1.00 84.44 348 VAL A O 1
ATOM 2655 N N . ARG A 1 349 ? 21.148 -24.549 -16.648 1.00 90.00 349 ARG A N 1
ATOM 2656 C CA . ARG A 1 349 ? 20.882 -25.064 -18.008 1.00 90.00 349 ARG A CA 1
ATOM 2657 C C . ARG A 1 349 ? 21.302 -26.521 -18.147 1.00 90.00 349 ARG A C 1
ATOM 2659 O O . ARG A 1 349 ? 20.482 -27.378 -18.467 1.00 90.00 349 ARG A O 1
ATOM 2666 N N . GLN A 1 350 ? 22.530 -26.838 -17.755 1.00 89.12 350 GLN A N 1
ATOM 2667 C CA . GLN A 1 350 ? 23.076 -28.194 -17.808 1.00 89.12 350 GLN A CA 1
ATOM 2668 C C . GLN A 1 350 ? 22.303 -29.191 -16.932 1.00 89.12 350 GLN A C 1
ATOM 2670 O O . GLN A 1 350 ? 22.147 -30.368 -17.274 1.00 89.12 350 GLN A O 1
ATOM 2675 N N . ALA A 1 351 ? 21.800 -28.762 -15.771 1.00 88.44 351 ALA A N 1
ATOM 2676 C CA . ALA A 1 351 ? 20.893 -29.581 -14.968 1.00 88.44 351 ALA A CA 1
ATOM 2677 C C . ALA A 1 351 ? 19.554 -29.818 -15.692 1.00 88.44 351 ALA A C 1
ATOM 2679 O O . ALA A 1 351 ? 19.060 -30.949 -15.694 1.00 88.44 351 ALA A O 1
ATOM 2680 N N . THR A 1 352 ? 19.007 -28.788 -16.338 1.00 89.81 352 THR A N 1
ATOM 2681 C CA . THR A 1 352 ? 17.755 -28.843 -17.109 1.00 89.81 352 THR A CA 1
ATOM 2682 C C . THR A 1 352 ? 17.868 -29.792 -18.303 1.00 89.81 352 THR A C 1
ATOM 2684 O O . THR A 1 352 ? 17.080 -30.736 -18.396 1.00 89.81 352 THR A O 1
ATOM 2687 N N . TYR A 1 353 ? 18.907 -29.650 -19.132 1.00 92.94 353 TYR A N 1
ATOM 2688 C CA . TYR A 1 353 ? 19.178 -30.527 -20.278 1.00 92.94 353 TYR A CA 1
ATOM 2689 C C . TYR A 1 353 ? 19.253 -31.999 -19.868 1.00 92.94 353 TYR A C 1
ATOM 2691 O O . TYR A 1 353 ? 18.575 -32.859 -20.434 1.00 92.94 353 TYR A O 1
ATOM 2699 N N . ARG A 1 354 ? 20.008 -32.300 -18.801 1.00 90.25 354 ARG A N 1
ATOM 2700 C CA . ARG A 1 354 ? 20.117 -33.663 -18.257 1.00 90.25 354 ARG A CA 1
ATOM 2701 C C . ARG A 1 354 ? 18.764 -34.227 -17.826 1.00 90.25 354 ARG A C 1
ATOM 2703 O O . ARG A 1 354 ? 18.537 -35.428 -17.966 1.00 90.25 354 ARG A O 1
ATOM 2710 N N . ARG A 1 355 ? 17.863 -33.398 -17.287 1.00 89.69 355 ARG A N 1
ATOM 2711 C CA . ARG A 1 355 ? 16.513 -33.838 -16.901 1.00 89.69 355 ARG A CA 1
ATOM 2712 C C . ARG A 1 355 ? 15.632 -34.097 -18.117 1.00 89.69 355 ARG A C 1
ATOM 2714 O O . ARG A 1 355 ? 14.949 -35.120 -18.125 1.00 89.69 355 ARG A O 1
ATOM 2721 N N . TRP A 1 356 ? 15.665 -33.219 -19.116 1.00 93.06 356 TRP A N 1
ATOM 2722 C CA . TRP A 1 356 ? 14.904 -33.408 -20.351 1.00 93.06 356 TRP A CA 1
ATOM 2723 C C . TRP A 1 356 ? 15.339 -34.659 -21.104 1.00 93.06 356 TRP A C 1
ATOM 2725 O O . TRP A 1 356 ? 14.472 -35.441 -21.490 1.00 93.06 356 TRP A O 1
ATOM 2735 N N . ARG A 1 357 ? 16.646 -34.926 -21.205 1.00 93.25 357 ARG A N 1
ATOM 2736 C CA . ARG A 1 357 ? 17.160 -36.161 -21.822 1.00 93.25 357 ARG A CA 1
ATOM 2737 C C . ARG A 1 357 ? 16.704 -37.419 -21.078 1.00 93.25 357 ARG A C 1
ATOM 2739 O O . ARG A 1 357 ? 16.269 -38.381 -21.696 1.00 93.25 357 ARG A O 1
ATOM 2746 N N . LYS A 1 358 ? 16.720 -37.401 -19.740 1.00 91.50 358 LYS A N 1
ATOM 2747 C CA . LYS A 1 358 ? 16.408 -38.584 -18.914 1.00 91.50 358 LYS A CA 1
ATOM 2748 C C . LYS A 1 358 ? 14.920 -38.865 -18.696 1.00 91.50 358 LYS A C 1
ATOM 2750 O O . LYS A 1 358 ? 14.593 -39.934 -18.189 1.00 91.50 358 LYS A O 1
ATOM 2755 N N . SER A 1 359 ? 14.011 -37.922 -18.956 1.00 90.62 359 SER A N 1
ATOM 2756 C CA . SER A 1 359 ? 12.607 -38.100 -18.562 1.00 90.62 359 SER A CA 1
ATOM 2757 C C . SER A 1 359 ? 11.610 -37.410 -19.487 1.00 90.62 359 SER A C 1
ATOM 2759 O O . SER A 1 359 ? 11.424 -36.192 -19.436 1.00 90.62 359 SER A O 1
ATOM 2761 N N . SER A 1 360 ? 10.857 -38.220 -20.235 1.00 89.25 360 SER A N 1
ATOM 2762 C CA . SER A 1 360 ? 9.711 -37.777 -21.040 1.00 89.25 360 SER A CA 1
ATOM 2763 C C . SER A 1 360 ? 8.623 -37.098 -20.201 1.00 89.25 360 SER A C 1
ATOM 2765 O O . SER A 1 360 ? 8.033 -36.112 -20.635 1.00 89.25 360 SER A O 1
ATOM 2767 N N . LYS A 1 361 ? 8.405 -37.547 -18.955 1.00 87.81 361 LYS A N 1
ATOM 2768 C CA . LYS A 1 361 ? 7.457 -36.921 -18.014 1.00 87.81 361 LYS A CA 1
ATOM 2769 C C . LYS A 1 361 ? 7.812 -35.462 -17.715 1.00 87.81 361 LYS A C 1
ATOM 2771 O O . LYS A 1 361 ? 6.916 -34.634 -17.573 1.00 87.81 361 LYS A O 1
ATOM 2776 N N . ILE A 1 362 ? 9.104 -35.144 -17.621 1.00 87.06 362 ILE A N 1
ATOM 2777 C CA . ILE A 1 362 ? 9.569 -33.771 -17.384 1.00 87.06 362 ILE A CA 1
ATOM 2778 C C . ILE A 1 362 ? 9.400 -32.936 -18.641 1.00 87.06 362 ILE A C 1
ATOM 2780 O O . ILE A 1 362 ? 8.888 -31.830 -18.531 1.00 87.06 362 ILE A O 1
ATOM 2784 N N . ARG A 1 363 ? 9.747 -33.478 -19.818 1.00 90.25 363 ARG A N 1
ATOM 2785 C CA . ARG A 1 363 ? 9.502 -32.801 -21.102 1.00 90.25 363 ARG A CA 1
ATOM 2786 C C . ARG A 1 363 ? 8.025 -32.434 -21.256 1.00 90.25 363 ARG A C 1
ATOM 2788 O O . ARG A 1 363 ? 7.708 -31.264 -21.430 1.00 90.25 363 ARG A O 1
ATOM 2795 N N . LYS A 1 364 ? 7.119 -33.395 -21.033 1.00 89.56 364 LYS A N 1
ATOM 2796 C CA . LYS A 1 364 ? 5.663 -33.168 -21.021 1.00 89.56 364 LYS A CA 1
ATOM 2797 C C . LYS A 1 364 ? 5.247 -32.089 -20.022 1.00 89.56 364 LYS A C 1
ATOM 2799 O O . LYS A 1 364 ? 4.421 -31.242 -20.340 1.00 89.56 364 LYS A O 1
ATOM 2804 N N . HIS A 1 365 ? 5.804 -32.101 -18.811 1.00 85.94 365 HIS A N 1
ATOM 2805 C CA . HIS A 1 365 ? 5.471 -31.085 -17.815 1.00 85.94 365 HIS A CA 1
ATOM 2806 C C . HIS A 1 365 ? 5.940 -29.684 -18.228 1.00 85.94 365 HIS A C 1
ATOM 2808 O O . HIS A 1 365 ? 5.156 -28.743 -18.128 1.00 85.94 365 HIS A O 1
ATOM 2814 N N . THR A 1 366 ? 7.176 -29.556 -18.720 1.00 86.88 366 THR A N 1
ATOM 2815 C CA . THR A 1 366 ? 7.717 -28.303 -19.264 1.00 86.88 366 THR A CA 1
ATOM 2816 C C . THR A 1 366 ? 6.841 -27.788 -20.401 1.00 86.88 366 THR A C 1
ATOM 2818 O O . THR A 1 366 ? 6.441 -26.629 -20.370 1.00 86.88 366 THR A O 1
ATOM 2821 N N . MET A 1 367 ? 6.476 -28.656 -21.346 1.00 89.88 367 MET A N 1
ATOM 2822 C CA . MET A 1 367 ? 5.649 -28.284 -22.492 1.00 89.88 367 MET A CA 1
ATOM 2823 C C . MET A 1 367 ? 4.226 -27.883 -22.099 1.00 89.88 367 MET A C 1
ATOM 2825 O O . MET A 1 367 ? 3.705 -26.924 -22.653 1.00 89.88 367 MET A O 1
ATOM 2829 N N . ASN A 1 368 ? 3.626 -28.517 -21.086 1.00 88.94 368 ASN A N 1
ATOM 2830 C CA . ASN A 1 368 ? 2.326 -28.093 -20.551 1.00 88.94 368 ASN A CA 1
ATOM 2831 C C . ASN A 1 368 ? 2.368 -26.717 -19.881 1.00 88.94 368 ASN A C 1
ATOM 2833 O O . ASN A 1 368 ? 1.408 -25.958 -19.986 1.00 88.94 368 ASN A O 1
ATOM 2837 N N . LEU A 1 369 ? 3.446 -26.409 -19.155 1.00 85.06 369 LEU A N 1
ATOM 2838 C CA . LEU A 1 369 ? 3.623 -25.084 -18.558 1.00 85.06 369 LEU A CA 1
ATOM 2839 C C . LEU A 1 369 ? 3.840 -24.030 -19.655 1.00 85.06 369 LEU A C 1
ATOM 2841 O O . LEU A 1 369 ? 3.217 -22.974 -19.614 1.00 85.06 369 LEU A O 1
ATOM 2845 N N . LEU A 1 370 ? 4.681 -24.342 -20.650 1.00 87.19 370 LEU A N 1
ATOM 2846 C CA . LEU A 1 370 ? 4.977 -23.463 -21.782 1.00 87.19 370 LEU A CA 1
ATOM 2847 C C . LEU A 1 370 ? 3.723 -23.175 -22.617 1.00 87.19 370 LEU A C 1
ATOM 2849 O O . LEU A 1 370 ? 3.425 -22.025 -22.903 1.00 87.19 370 LEU A O 1
ATOM 2853 N N . ALA A 1 371 ? 2.944 -24.207 -22.937 1.00 88.25 371 ALA A N 1
ATOM 2854 C CA . ALA A 1 371 ? 1.716 -24.081 -23.713 1.00 88.25 371 ALA A CA 1
ATOM 2855 C C . ALA A 1 371 ? 0.561 -23.408 -22.950 1.00 88.25 371 ALA A C 1
ATOM 2857 O O . ALA A 1 371 ? -0.498 -23.228 -23.535 1.00 88.25 371 ALA A O 1
ATOM 2858 N N . CYS A 1 372 ? 0.736 -23.043 -21.672 1.00 86.75 372 CYS A N 1
ATOM 2859 C CA . CYS A 1 372 ? -0.318 -22.535 -20.783 1.00 86.75 372 CYS A CA 1
ATOM 2860 C C . CYS A 1 372 ? -1.438 -23.551 -20.459 1.00 86.75 372 CYS A C 1
ATOM 2862 O O . CYS A 1 372 ? -2.521 -23.158 -20.035 1.00 86.75 372 CYS A O 1
ATOM 2864 N N . GLU A 1 373 ? -1.193 -24.859 -20.600 1.00 84.25 373 GLU A N 1
ATOM 2865 C CA . GLU A 1 373 ? -2.151 -25.911 -20.210 1.00 84.25 373 GLU A CA 1
ATOM 2866 C C . GLU A 1 373 ? -2.086 -26.262 -18.718 1.00 84.25 373 GLU A C 1
ATOM 2868 O O . GLU A 1 373 ? -3.039 -26.780 -18.137 1.00 84.25 373 GLU A O 1
ATOM 2873 N N . ASN A 1 374 ? -0.952 -25.992 -18.070 1.00 78.00 374 ASN A N 1
ATOM 2874 C CA . ASN A 1 374 ? -0.819 -26.090 -16.624 1.00 78.00 374 ASN A CA 1
ATOM 2875 C C . ASN A 1 374 ? -0.363 -24.745 -16.066 1.00 78.00 374 ASN A C 1
ATOM 2877 O O . ASN A 1 374 ? 0.719 -24.270 -16.389 1.00 78.00 374 ASN A O 1
ATOM 2881 N N . VAL A 1 375 ? -1.169 -24.161 -15.186 1.00 77.88 375 VAL A N 1
ATOM 2882 C CA . VAL A 1 375 ? -0.896 -22.854 -14.569 1.00 77.88 375 VAL A CA 1
ATOM 2883 C C . VAL A 1 375 ? -0.523 -22.973 -13.084 1.00 77.88 375 VAL A C 1
ATOM 2885 O O . VAL A 1 375 ? -0.513 -21.999 -12.338 1.00 77.88 375 VAL A O 1
ATOM 2888 N N . SER A 1 376 ? -0.192 -24.184 -12.616 1.00 79.88 376 SER A N 1
ATOM 2889 C CA . SER A 1 376 ? 0.091 -24.437 -11.201 1.00 79.88 376 SER A CA 1
ATOM 2890 C C . SER A 1 376 ? 1.451 -23.886 -10.774 1.00 79.88 376 SER A C 1
ATOM 2892 O O . SER A 1 376 ? 2.511 -24.458 -11.046 1.00 79.88 376 SER A O 1
ATOM 2894 N N . ILE A 1 377 ? 1.402 -22.822 -9.978 1.00 71.88 377 ILE A N 1
ATOM 2895 C CA . ILE A 1 377 ? 2.588 -22.159 -9.437 1.00 71.88 377 ILE A CA 1
ATOM 2896 C C . ILE A 1 377 ? 3.396 -23.051 -8.479 1.00 71.88 377 ILE A C 1
ATOM 2898 O O . ILE A 1 377 ? 4.624 -22.984 -8.442 1.00 71.88 377 ILE A O 1
ATOM 2902 N N . ILE A 1 378 ? 2.717 -23.935 -7.740 1.00 73.88 378 ILE A N 1
ATOM 2903 C CA . ILE A 1 378 ? 3.348 -24.890 -6.818 1.00 73.88 378 ILE A CA 1
ATOM 2904 C C . ILE A 1 378 ? 4.184 -25.898 -7.610 1.00 73.88 378 ILE A C 1
ATOM 2906 O O . ILE A 1 378 ? 5.326 -26.179 -7.251 1.00 73.88 378 ILE A O 1
ATOM 2910 N N . ARG A 1 379 ? 3.640 -26.421 -8.717 1.00 72.62 379 ARG A N 1
ATOM 2911 C CA . ARG A 1 379 ? 4.348 -27.389 -9.567 1.00 72.62 379 ARG A CA 1
ATOM 2912 C C . ARG A 1 379 ? 5.532 -26.757 -10.295 1.00 72.62 379 ARG A C 1
ATOM 2914 O O . ARG A 1 379 ? 6.590 -27.387 -10.357 1.00 72.62 379 ARG A O 1
ATOM 2921 N N . LEU A 1 380 ? 5.384 -25.517 -10.773 1.00 76.19 380 LEU A N 1
ATOM 2922 C CA . LEU A 1 380 ? 6.500 -24.739 -11.319 1.00 76.19 380 LEU A CA 1
ATOM 2923 C C . LEU A 1 380 ? 7.618 -24.597 -10.274 1.00 76.19 380 LEU A C 1
ATOM 2925 O O . LEU A 1 380 ? 8.772 -24.916 -10.560 1.00 76.19 380 LEU A O 1
ATOM 2929 N N . GLY A 1 381 ? 7.259 -24.213 -9.043 1.00 73.00 381 GLY A N 1
ATOM 2930 C CA . GLY A 1 381 ? 8.199 -24.093 -7.930 1.00 73.00 381 GLY A CA 1
ATOM 2931 C C . GLY A 1 381 ? 8.936 -25.399 -7.635 1.00 73.00 381 GLY A C 1
ATOM 2932 O O . GLY A 1 381 ? 10.163 -25.424 -7.649 1.00 73.00 381 GLY A O 1
ATOM 2933 N N . LEU A 1 382 ? 8.213 -26.506 -7.439 1.00 76.62 382 LEU A N 1
ATOM 2934 C CA . LEU A 1 382 ? 8.812 -27.824 -7.183 1.00 76.62 382 LEU A CA 1
ATOM 2935 C C . LEU A 1 382 ? 9.772 -28.259 -8.300 1.00 76.62 382 LEU A C 1
ATOM 2937 O O . LEU A 1 382 ? 10.844 -28.803 -8.023 1.00 76.62 382 LEU A O 1
ATOM 2941 N N . THR A 1 383 ? 9.414 -28.000 -9.560 1.00 77.38 383 THR A N 1
ATOM 2942 C CA . THR A 1 383 ? 10.272 -28.312 -10.709 1.00 77.38 383 THR A CA 1
ATOM 2943 C C . THR A 1 383 ? 11.556 -27.489 -10.666 1.00 77.38 383 THR A C 1
ATOM 2945 O O . THR A 1 383 ? 12.639 -28.078 -10.743 1.00 77.38 383 THR A O 1
ATOM 2948 N N . PHE A 1 384 ? 11.446 -26.176 -10.443 1.00 78.50 384 PHE A N 1
ATOM 2949 C CA . PHE A 1 384 ? 12.584 -25.266 -10.297 1.00 78.50 384 PHE A CA 1
ATOM 2950 C C . PHE A 1 384 ? 13.516 -25.685 -9.151 1.00 78.50 384 PHE A C 1
ATOM 2952 O O . PHE A 1 384 ? 14.711 -25.884 -9.374 1.00 78.50 384 PHE A O 1
ATOM 2959 N N . PHE A 1 385 ? 12.977 -25.952 -7.955 1.00 78.50 385 PHE A N 1
ATOM 2960 C CA . PHE A 1 385 ? 13.757 -26.451 -6.815 1.00 78.50 385 PHE A CA 1
ATOM 2961 C C . PHE A 1 385 ? 14.488 -27.756 -7.134 1.00 78.50 385 PHE A C 1
ATOM 2963 O O . PHE A 1 385 ? 15.654 -27.923 -6.778 1.00 78.50 385 PHE A O 1
ATOM 2970 N N . SER A 1 386 ? 13.834 -28.677 -7.848 1.00 81.38 386 SER A N 1
ATOM 2971 C CA . SER A 1 386 ? 14.440 -29.961 -8.216 1.00 81.38 386 SER A CA 1
ATOM 2972 C C . SER A 1 386 ? 15.596 -29.834 -9.218 1.00 81.38 386 SER A C 1
ATOM 2974 O O . SER A 1 386 ? 16.481 -30.698 -9.244 1.00 81.38 386 SER A O 1
ATOM 2976 N N . ILE A 1 387 ? 15.563 -28.803 -10.069 1.00 82.19 387 ILE A N 1
ATOM 2977 C CA . ILE A 1 387 ? 16.639 -28.464 -11.007 1.00 82.19 387 ILE A CA 1
ATOM 2978 C C . ILE A 1 387 ? 17.776 -27.809 -10.224 1.00 82.19 387 ILE A C 1
ATOM 2980 O O . ILE A 1 387 ? 18.921 -28.240 -10.343 1.00 82.19 387 ILE A O 1
ATOM 2984 N N . MET A 1 388 ? 17.445 -26.858 -9.350 1.00 78.31 388 MET A N 1
ATOM 2985 C CA . MET A 1 388 ? 18.406 -26.111 -8.544 1.00 78.31 388 MET A CA 1
ATOM 2986 C C . MET A 1 388 ? 19.208 -27.008 -7.593 1.00 78.31 388 MET A C 1
ATOM 2988 O O . MET A 1 388 ? 20.436 -26.979 -7.597 1.00 78.31 388 MET A O 1
ATOM 2992 N N . ALA A 1 389 ? 18.533 -27.890 -6.849 1.00 79.44 389 ALA A N 1
ATOM 2993 C CA . ALA A 1 389 ? 19.186 -28.846 -5.954 1.00 79.44 389 ALA A CA 1
ATOM 2994 C C . ALA A 1 389 ? 20.177 -29.753 -6.702 1.00 79.44 389 ALA A C 1
ATOM 2996 O O . ALA A 1 389 ? 21.238 -30.090 -6.181 1.00 79.44 389 ALA A O 1
ATOM 2997 N N . ARG A 1 390 ? 19.866 -30.121 -7.953 1.00 80.19 390 ARG A N 1
ATOM 2998 C CA . ARG A 1 390 ? 20.777 -30.906 -8.796 1.00 80.19 390 ARG A CA 1
ATOM 2999 C C . ARG A 1 390 ? 21.911 -30.084 -9.385 1.00 80.19 390 ARG A C 1
ATOM 3001 O O . ARG A 1 390 ? 23.005 -30.628 -9.511 1.00 80.19 390 ARG A O 1
ATOM 3008 N N . ALA A 1 391 ? 21.668 -28.826 -9.749 1.00 80.38 391 ALA A N 1
ATOM 3009 C CA . ALA A 1 391 ? 22.726 -27.918 -10.180 1.00 80.38 391 ALA A CA 1
ATOM 3010 C C . ALA A 1 391 ? 23.789 -27.819 -9.076 1.00 80.38 391 ALA A C 1
ATOM 3012 O O . ALA A 1 391 ? 24.943 -28.165 -9.329 1.00 80.38 391 ALA A O 1
ATOM 3013 N N . ILE A 1 392 ? 23.358 -27.543 -7.836 1.00 78.25 392 ILE A N 1
ATOM 3014 C CA . ILE A 1 392 ? 24.207 -27.520 -6.634 1.00 78.25 392 ILE A CA 1
ATOM 3015 C C . ILE A 1 392 ? 24.918 -28.865 -6.433 1.00 78.25 392 ILE A C 1
ATOM 3017 O O . ILE A 1 392 ? 26.145 -28.911 -6.354 1.00 78.25 392 ILE A O 1
ATOM 3021 N N . ALA A 1 393 ? 24.177 -29.980 -6.419 1.00 78.38 393 ALA A N 1
ATOM 3022 C CA . ALA A 1 393 ? 24.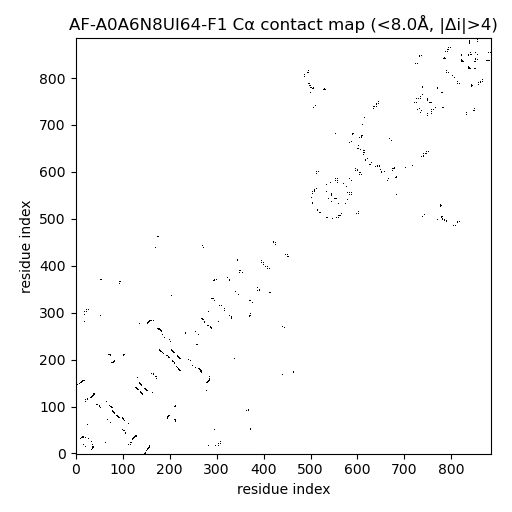764 -31.308 -6.225 1.00 78.38 393 ALA A CA 1
ATOM 3023 C C . ALA A 1 393 ? 25.801 -31.669 -7.302 1.00 78.38 393 ALA A C 1
ATOM 3025 O O . ALA A 1 393 ? 26.736 -32.414 -7.028 1.00 78.38 393 ALA A O 1
ATOM 3026 N N . SER A 1 394 ? 25.667 -31.141 -8.523 1.00 73.62 394 SER A N 1
ATOM 3027 C CA . SER A 1 394 ? 26.618 -31.393 -9.608 1.00 73.62 394 SER A CA 1
ATOM 3028 C C . SER A 1 394 ? 27.900 -30.557 -9.537 1.00 73.62 394 SER A C 1
ATOM 3030 O O . SER A 1 394 ? 28.868 -30.900 -10.217 1.00 73.62 394 SER A O 1
ATOM 3032 N N . CYS A 1 395 ? 27.941 -29.517 -8.699 1.00 68.12 395 CYS A N 1
ATOM 3033 C CA . CYS A 1 395 ? 29.148 -28.729 -8.454 1.00 68.12 395 CYS A CA 1
ATOM 3034 C C . CYS A 1 395 ? 30.143 -29.477 -7.543 1.00 68.12 395 CYS A C 1
ATOM 3036 O O . CYS A 1 395 ? 31.334 -29.489 -7.837 1.00 68.12 395 CYS A O 1
ATOM 3038 N N . TYR A 1 396 ? 29.665 -30.187 -6.513 1.00 66.31 396 TYR A N 1
ATOM 3039 C CA . TYR A 1 396 ? 30.505 -30.834 -5.488 1.00 66.31 396 TYR A CA 1
ATOM 3040 C C . TYR A 1 396 ? 31.492 -31.916 -5.987 1.00 66.31 396 TYR A C 1
ATOM 3042 O O . TYR A 1 396 ? 32.645 -31.910 -5.549 1.00 66.31 396 TYR A O 1
ATOM 3050 N N . PRO A 1 397 ? 31.127 -32.836 -6.906 1.00 59.09 397 PRO A N 1
ATOM 3051 C CA . PRO A 1 397 ? 32.049 -33.874 -7.376 1.00 59.09 397 PRO A CA 1
ATOM 3052 C C . PRO A 1 397 ? 33.224 -33.325 -8.197 1.00 59.09 397 PRO A C 1
ATOM 3054 O O . PRO A 1 397 ? 34.276 -33.960 -8.261 1.00 59.09 397 PRO A O 1
ATOM 3057 N N . ARG A 1 398 ? 33.060 -32.154 -8.834 1.00 56.00 398 ARG A N 1
ATOM 3058 C CA . ARG A 1 398 ? 34.130 -31.482 -9.594 1.00 56.00 398 ARG A CA 1
ATOM 3059 C C . ARG A 1 398 ? 35.131 -30.798 -8.658 1.00 56.00 398 ARG A C 1
ATOM 3061 O O . ARG A 1 398 ? 36.332 -30.911 -8.882 1.00 56.00 398 ARG A O 1
ATOM 3068 N N . SER A 1 399 ? 34.660 -30.211 -7.559 1.00 54.19 399 SER A N 1
ATOM 3069 C CA . SER A 1 399 ? 35.484 -29.505 -6.564 1.00 54.19 399 SER A CA 1
ATOM 3070 C C . SER A 1 399 ? 36.487 -30.406 -5.846 1.00 54.19 399 SER A C 1
ATOM 3072 O O . SER A 1 399 ? 37.607 -29.979 -5.574 1.00 54.19 399 SER A O 1
ATOM 3074 N N . PHE A 1 400 ? 36.107 -31.659 -5.571 1.00 51.88 400 PHE A N 1
ATOM 3075 C CA . PHE A 1 400 ? 37.001 -32.646 -4.953 1.00 51.88 400 PHE A CA 1
ATOM 3076 C C . PHE A 1 400 ? 38.134 -33.098 -5.885 1.00 51.88 400 PHE A C 1
ATOM 3078 O O . PHE A 1 400 ? 39.172 -33.540 -5.400 1.00 51.88 400 PHE A O 1
ATOM 3085 N N . LYS A 1 401 ? 37.966 -32.965 -7.209 1.00 54.28 401 LYS A N 1
ATOM 3086 C CA . LYS A 1 401 ? 38.986 -33.337 -8.200 1.00 54.28 401 LYS A CA 1
ATOM 3087 C C . LYS A 1 401 ? 39.869 -32.165 -8.648 1.00 54.28 401 LYS A C 1
ATOM 3089 O O . LYS A 1 401 ? 41.032 -32.405 -8.945 1.00 54.28 401 LYS A O 1
ATOM 3094 N N . SER A 1 402 ? 39.360 -30.927 -8.691 1.00 55.06 402 SER A N 1
ATOM 3095 C CA . SER A 1 402 ? 40.082 -29.778 -9.281 1.00 55.06 402 SER A CA 1
ATOM 3096 C C . SER A 1 402 ? 40.708 -28.780 -8.290 1.00 55.06 402 SER A C 1
ATOM 3098 O O . SER A 1 402 ? 41.322 -27.816 -8.732 1.00 55.06 402 SER A O 1
ATOM 3100 N N . LYS A 1 403 ? 40.575 -28.961 -6.963 1.00 53.31 403 LYS A N 1
ATOM 3101 C CA . LYS A 1 403 ? 40.981 -27.965 -5.933 1.00 53.31 403 LYS A CA 1
ATOM 3102 C C . LYS A 1 403 ? 40.340 -26.562 -6.108 1.00 53.31 403 LYS A C 1
ATOM 3104 O O . LYS A 1 403 ? 40.754 -25.609 -5.453 1.00 53.31 403 LYS A O 1
ATOM 3109 N N . GLU A 1 404 ? 39.273 -26.411 -6.899 1.00 59.53 404 GLU A N 1
ATOM 3110 C CA . GLU A 1 404 ? 38.550 -25.139 -7.114 1.00 59.53 404 GLU A CA 1
ATOM 3111 C C . GLU A 1 404 ? 37.428 -24.896 -6.072 1.00 59.53 404 GLU A C 1
ATOM 3113 O O . GLU A 1 404 ? 36.254 -24.674 -6.401 1.00 59.53 404 GLU A O 1
ATOM 3118 N N . TRP A 1 405 ? 37.758 -24.940 -4.776 1.00 62.94 405 TRP A N 1
ATOM 3119 C CA . TRP A 1 405 ? 36.757 -24.780 -3.705 1.00 62.94 405 TRP A CA 1
ATOM 3120 C C . TRP A 1 405 ? 36.104 -23.387 -3.689 1.00 62.94 405 TRP A C 1
ATOM 3122 O O . TRP A 1 405 ? 34.901 -23.271 -3.461 1.00 62.94 405 TRP A O 1
ATOM 3132 N N . ARG A 1 406 ? 36.871 -22.330 -4.003 1.00 61.88 406 ARG A N 1
ATOM 3133 C CA . ARG A 1 406 ? 36.366 -20.942 -4.048 1.00 61.88 406 ARG A CA 1
ATOM 3134 C C . ARG A 1 406 ? 35.257 -20.775 -5.091 1.00 61.88 406 ARG A C 1
ATOM 3136 O O . ARG A 1 406 ? 34.142 -20.424 -4.731 1.00 61.88 406 ARG A O 1
ATOM 3143 N N . ARG A 1 407 ? 35.514 -21.186 -6.338 1.00 62.81 407 ARG A N 1
ATOM 3144 C CA . ARG A 1 407 ? 34.541 -21.146 -7.446 1.00 62.81 407 ARG A CA 1
ATOM 3145 C C . ARG A 1 407 ? 33.257 -21.919 -7.130 1.00 62.81 407 ARG A C 1
ATOM 3147 O O . ARG A 1 407 ? 32.162 -21.480 -7.459 1.00 62.81 407 ARG A O 1
ATOM 3154 N N . THR A 1 408 ? 33.387 -23.062 -6.459 1.00 66.06 408 THR A N 1
ATOM 3155 C CA . THR A 1 408 ? 32.242 -23.886 -6.039 1.00 66.06 408 THR A CA 1
ATOM 3156 C C . THR A 1 408 ? 31.392 -23.174 -4.990 1.00 66.06 408 THR A C 1
ATOM 3158 O O . THR A 1 408 ? 30.162 -23.195 -5.074 1.00 66.06 408 THR A O 1
ATOM 3161 N N . ARG A 1 409 ? 32.037 -22.527 -4.013 1.00 70.44 409 ARG A N 1
ATOM 3162 C CA . ARG A 1 409 ? 31.361 -21.751 -2.972 1.00 70.44 409 ARG A CA 1
ATOM 3163 C C . ARG A 1 409 ? 30.614 -20.558 -3.563 1.00 70.44 409 ARG A C 1
ATOM 3165 O O . ARG A 1 409 ? 29.468 -20.340 -3.187 1.00 70.44 409 ARG A O 1
ATOM 3172 N N . ASP A 1 410 ? 31.227 -19.854 -4.510 1.00 67.38 410 ASP A N 1
ATOM 3173 C CA . ASP A 1 410 ? 30.645 -18.659 -5.128 1.00 67.38 410 ASP A CA 1
ATOM 3174 C C . ASP A 1 410 ? 29.420 -19.016 -5.988 1.00 67.38 410 ASP A C 1
ATOM 3176 O O . ASP A 1 410 ? 28.352 -18.428 -5.818 1.00 67.38 410 ASP A O 1
ATOM 3180 N N . VAL A 1 411 ? 29.513 -20.075 -6.806 1.00 66.38 411 VAL A N 1
ATOM 3181 C CA . VAL A 1 411 ? 28.371 -20.599 -7.581 1.00 66.38 411 VAL A CA 1
ATOM 3182 C C . VAL A 1 411 ? 27.257 -21.101 -6.659 1.00 66.38 411 VAL A C 1
ATOM 3184 O O . VAL A 1 411 ? 26.085 -20.811 -6.886 1.00 66.38 411 VAL A O 1
ATOM 3187 N N . THR A 1 412 ? 27.595 -21.820 -5.585 1.00 70.50 412 THR A N 1
ATOM 3188 C CA . THR A 1 412 ? 26.591 -22.318 -4.627 1.00 70.50 412 THR A CA 1
ATOM 3189 C C . THR A 1 412 ? 25.907 -21.165 -3.888 1.00 70.50 412 THR A C 1
ATOM 3191 O O . THR A 1 412 ? 24.686 -21.181 -3.736 1.00 70.50 412 THR A O 1
ATOM 3194 N N . GLY A 1 413 ? 26.661 -20.139 -3.483 1.00 69.31 413 GLY A N 1
ATOM 3195 C CA . GLY A 1 413 ? 26.128 -18.927 -2.859 1.00 69.31 413 GLY A CA 1
ATOM 3196 C C . GLY A 1 413 ? 25.180 -18.160 -3.783 1.00 69.31 413 GLY A C 1
ATOM 3197 O O . GLY A 1 413 ? 24.080 -17.798 -3.364 1.00 69.31 413 GLY A O 1
ATOM 3198 N N . ALA A 1 414 ? 25.548 -17.994 -5.058 1.00 68.19 414 ALA A N 1
ATOM 3199 C CA . ALA A 1 414 ? 24.694 -17.363 -6.065 1.00 68.19 414 ALA A CA 1
ATOM 3200 C C . ALA A 1 414 ? 23.389 -18.150 -6.297 1.00 68.19 414 ALA A C 1
ATOM 3202 O O . ALA A 1 414 ? 22.307 -17.560 -6.329 1.00 68.19 414 ALA A O 1
ATOM 3203 N N . LEU A 1 415 ? 23.458 -19.485 -6.376 1.00 67.69 415 LEU A N 1
ATOM 3204 C CA . LEU A 1 415 ? 22.278 -20.350 -6.529 1.00 67.69 415 LEU A CA 1
ATOM 3205 C C . LEU A 1 415 ? 21.344 -20.282 -5.303 1.00 67.69 415 LEU A C 1
ATOM 3207 O O . LEU A 1 415 ? 20.123 -20.236 -5.467 1.00 67.69 415 LEU A O 1
ATOM 3211 N N . VAL A 1 416 ? 21.893 -20.225 -4.083 1.00 69.75 416 VAL A N 1
ATOM 3212 C CA . VAL A 1 416 ? 21.117 -20.048 -2.837 1.00 69.75 416 VAL A CA 1
ATOM 3213 C C . VAL A 1 416 ? 20.461 -18.668 -2.782 1.00 69.75 416 VAL A C 1
ATOM 3215 O O . VAL A 1 416 ? 19.285 -18.565 -2.428 1.00 69.75 416 VAL A O 1
ATOM 3218 N N . SER A 1 417 ? 21.176 -17.621 -3.195 1.00 65.69 417 SER A N 1
ATOM 3219 C CA . SER A 1 417 ? 20.615 -16.273 -3.319 1.00 65.69 417 SER A CA 1
ATOM 3220 C C . SER A 1 417 ? 19.438 -16.248 -4.303 1.00 65.69 417 SER A C 1
ATOM 3222 O O . SER A 1 417 ? 18.348 -15.788 -3.958 1.00 65.69 417 SER A O 1
ATOM 3224 N N . ARG A 1 418 ? 19.592 -16.864 -5.486 1.00 66.94 418 ARG A N 1
ATOM 3225 C CA . ARG A 1 418 ? 18.517 -16.996 -6.490 1.00 66.94 418 ARG A CA 1
ATOM 3226 C C . ARG A 1 418 ? 17.281 -17.708 -5.932 1.00 66.94 418 ARG A C 1
ATOM 3228 O O . ARG A 1 418 ? 16.158 -17.295 -6.210 1.00 66.94 418 ARG A O 1
ATOM 3235 N N . VAL A 1 419 ? 17.468 -18.740 -5.104 1.00 65.44 419 VAL A N 1
ATOM 3236 C CA . VAL A 1 419 ? 16.371 -19.407 -4.379 1.00 65.44 419 VAL A CA 1
ATOM 3237 C C . VAL A 1 419 ? 15.670 -18.451 -3.410 1.00 65.44 419 VAL A C 1
ATOM 3239 O O . VAL A 1 419 ? 14.437 -18.422 -3.374 1.00 65.44 419 VAL A O 1
ATOM 3242 N N . GLY A 1 420 ? 16.433 -17.661 -2.653 1.00 58.69 420 GLY A N 1
ATOM 3243 C CA . GLY A 1 420 ? 15.903 -16.647 -1.741 1.00 58.69 420 GLY A CA 1
ATOM 3244 C C . GLY A 1 420 ? 15.069 -15.586 -2.463 1.00 58.69 420 GLY A C 1
ATOM 3245 O O . GLY A 1 420 ? 13.942 -15.310 -2.052 1.00 58.69 420 GLY A O 1
ATOM 3246 N N . HIS A 1 421 ? 15.567 -15.060 -3.585 1.00 62.03 421 HIS A N 1
ATOM 3247 C CA . HIS A 1 421 ? 14.840 -14.100 -4.422 1.00 62.03 421 HIS A CA 1
ATOM 3248 C C . HIS A 1 421 ? 13.561 -14.699 -5.020 1.00 62.03 421 HIS A C 1
ATOM 3250 O O . HIS A 1 421 ? 12.495 -14.080 -4.943 1.00 62.03 421 HIS A O 1
ATOM 3256 N N . PHE A 1 422 ? 13.629 -15.935 -5.526 1.00 58.22 422 PHE A N 1
ATOM 3257 C CA . PHE A 1 422 ? 12.469 -16.646 -6.065 1.00 58.22 422 PHE A CA 1
ATOM 3258 C C . PHE A 1 422 ? 11.389 -16.857 -4.987 1.00 58.22 422 PHE A C 1
ATOM 3260 O O . PHE A 1 422 ? 10.218 -16.554 -5.218 1.00 58.22 422 PHE A O 1
ATOM 3267 N N . LEU A 1 423 ? 11.771 -17.286 -3.776 1.00 56.88 423 LEU A N 1
ATOM 3268 C CA . LEU A 1 423 ? 10.869 -17.433 -2.621 1.00 56.88 423 LEU A CA 1
ATOM 3269 C C . LEU A 1 423 ? 10.305 -16.091 -2.122 1.00 56.88 423 LEU A C 1
ATOM 3271 O O . LEU A 1 423 ? 9.123 -16.014 -1.776 1.00 56.88 423 LEU A O 1
ATOM 3275 N N . GLY A 1 424 ? 11.108 -15.025 -2.130 1.00 53.44 424 GLY A N 1
ATOM 3276 C CA . GLY A 1 424 ? 10.669 -13.666 -1.797 1.00 53.44 424 GLY A CA 1
ATOM 3277 C C . GLY A 1 424 ? 9.602 -13.136 -2.763 1.00 53.44 424 GLY A C 1
ATOM 3278 O O . GLY A 1 424 ? 8.614 -12.536 -2.330 1.00 53.44 424 GLY A O 1
ATOM 3279 N N . GLY A 1 425 ? 9.728 -13.449 -4.058 1.00 51.22 425 GLY A N 1
ATOM 3280 C CA . GLY A 1 425 ? 8.711 -13.159 -5.076 1.00 51.22 425 GLY A CA 1
ATOM 3281 C C . GLY A 1 425 ? 7.398 -13.940 -4.891 1.00 51.22 425 GLY A C 1
ATOM 3282 O O . GLY A 1 425 ? 6.323 -13.460 -5.254 1.00 51.22 425 GLY A O 1
ATOM 3283 N N . PHE A 1 426 ? 7.431 -15.128 -4.272 1.00 49.44 426 PHE A N 1
ATOM 3284 C CA . PHE A 1 426 ? 6.213 -15.859 -3.885 1.00 49.44 426 PHE A CA 1
ATOM 3285 C C . PHE A 1 426 ? 5.454 -15.185 -2.737 1.00 49.44 426 PHE A C 1
ATOM 3287 O O . PHE A 1 426 ? 4.222 -15.206 -2.724 1.00 49.44 426 PHE A O 1
ATOM 3294 N N . GLN A 1 427 ? 6.166 -14.583 -1.784 1.00 45.50 427 GLN A N 1
ATOM 3295 C CA . GLN A 1 427 ? 5.555 -13.910 -0.637 1.00 45.50 427 GLN A CA 1
ATOM 3296 C C . GLN A 1 427 ? 5.026 -12.513 -0.992 1.00 45.50 427 GLN A C 1
ATOM 3298 O O . GLN A 1 427 ? 3.971 -12.122 -0.493 1.00 45.50 427 GLN A O 1
ATOM 3303 N N . SER A 1 428 ? 5.699 -11.782 -1.889 1.00 44.28 428 SER A N 1
ATOM 3304 C CA . SER A 1 428 ? 5.261 -10.443 -2.314 1.00 44.28 428 SER A CA 1
ATOM 3305 C C . SER A 1 428 ? 3.948 -10.451 -3.105 1.00 44.28 428 SER A C 1
ATOM 3307 O O . SER A 1 428 ? 3.197 -9.484 -3.028 1.00 44.28 428 SER A O 1
ATOM 3309 N N . LEU A 1 429 ? 3.639 -11.550 -3.801 1.00 41.78 429 LEU A N 1
ATOM 3310 C CA . LEU A 1 429 ? 2.420 -11.711 -4.603 1.00 41.78 429 LEU A CA 1
ATOM 3311 C C . LEU A 1 429 ? 1.261 -12.382 -3.852 1.00 41.78 429 LEU A C 1
ATOM 3313 O O . LEU A 1 429 ? 0.114 -12.163 -4.204 1.00 41.78 429 LEU A O 1
ATOM 3317 N N . LYS A 1 430 ? 1.491 -13.102 -2.745 1.00 40.81 430 LYS A N 1
ATOM 3318 C CA . LYS A 1 430 ? 0.377 -13.393 -1.815 1.00 40.81 430 LYS A CA 1
ATOM 3319 C C . LYS A 1 430 ? -0.193 -12.117 -1.189 1.00 40.81 430 LYS A C 1
ATOM 3321 O O . LYS A 1 430 ? -1.346 -12.088 -0.785 1.00 40.81 430 LYS A O 1
ATOM 3326 N N . ALA A 1 431 ? 0.603 -11.048 -1.142 1.00 38.25 431 ALA A N 1
ATOM 3327 C CA . ALA A 1 431 ? 0.144 -9.730 -0.728 1.00 38.25 431 ALA A CA 1
ATOM 3328 C C . ALA A 1 431 ? -0.630 -8.966 -1.825 1.00 38.25 431 ALA A C 1
ATOM 3330 O O . ALA A 1 431 ? -1.055 -7.844 -1.544 1.00 38.25 431 ALA A O 1
ATOM 3331 N N . THR A 1 432 ? -0.807 -9.537 -3.032 1.00 40.41 432 THR A N 1
ATOM 3332 C CA . THR A 1 432 ? -1.664 -8.983 -4.099 1.00 40.41 432 THR A CA 1
ATOM 3333 C C . THR A 1 432 ? -3.067 -9.597 -4.161 1.00 40.41 432 THR A C 1
ATOM 3335 O O . THR A 1 432 ? -3.871 -9.143 -4.964 1.00 40.41 432 THR A O 1
ATOM 3338 N N . ASP A 1 433 ? -3.423 -10.521 -3.258 1.00 37.28 433 ASP A N 1
ATOM 3339 C CA . ASP A 1 433 ? -4.803 -11.042 -3.134 1.00 37.28 433 ASP A CA 1
ATOM 3340 C C . ASP A 1 433 ? -5.744 -10.101 -2.359 1.00 37.28 433 ASP A C 1
ATOM 3342 O O . ASP A 1 433 ? -6.873 -10.450 -2.025 1.00 37.28 433 ASP A O 1
ATOM 3346 N N . SER A 1 434 ? -5.309 -8.876 -2.079 1.00 31.88 434 SER A N 1
ATOM 3347 C CA . SER A 1 434 ? -6.169 -7.859 -1.495 1.00 31.88 434 SER A CA 1
ATOM 3348 C C . SER A 1 434 ? -6.427 -6.777 -2.528 1.00 31.88 434 SER A C 1
ATOM 3350 O O . SER A 1 434 ? -5.478 -6.148 -2.998 1.00 31.88 434 SER A O 1
ATOM 3352 N N . ALA A 1 435 ? -7.703 -6.502 -2.785 1.00 36.41 435 ALA A N 1
ATOM 3353 C CA . ALA A 1 435 ? -8.232 -5.287 -3.400 1.00 36.41 435 ALA A CA 1
ATOM 3354 C C . ALA A 1 435 ? -7.901 -4.006 -2.587 1.00 36.41 435 ALA A C 1
ATOM 3356 O O . ALA A 1 435 ? -8.701 -3.081 -2.509 1.00 36.41 435 ALA A O 1
ATOM 3357 N N . THR A 1 436 ? -6.730 -3.963 -1.943 1.00 34.78 436 THR A N 1
ATOM 3358 C CA . THR A 1 436 ? -6.198 -2.832 -1.191 1.00 34.78 436 THR A CA 1
ATOM 3359 C C . THR A 1 436 ? -5.143 -2.171 -2.065 1.00 34.78 436 THR A C 1
ATOM 3361 O O . THR A 1 436 ? -4.190 -2.818 -2.502 1.00 34.78 436 THR A O 1
ATOM 3364 N N . GLY A 1 437 ? -5.349 -0.890 -2.368 1.00 38.06 437 GLY A N 1
ATOM 3365 C CA . GLY A 1 437 ? -4.524 -0.063 -3.250 1.00 38.06 437 GLY A CA 1
ATOM 3366 C C . GLY A 1 437 ? -3.094 0.170 -2.753 1.00 38.06 437 GLY A C 1
ATOM 3367 O O . GLY A 1 437 ? -2.677 1.304 -2.543 1.00 38.06 437 GLY A O 1
ATOM 3368 N N . LYS A 1 438 ? -2.294 -0.888 -2.585 1.00 35.22 438 LYS A N 1
ATOM 3369 C CA . LYS A 1 438 ? -0.840 -0.750 -2.476 1.00 35.22 438 LYS A CA 1
ATOM 3370 C C . LYS A 1 438 ? -0.321 -0.197 -3.801 1.00 35.22 438 LYS A C 1
ATOM 3372 O O . LYS A 1 438 ? -0.563 -0.802 -4.842 1.00 35.22 438 LYS A O 1
ATOM 3377 N N . LYS A 1 439 ? 0.409 0.927 -3.740 1.00 44.12 439 LYS A N 1
ATOM 3378 C CA . LYS A 1 439 ? 1.029 1.591 -4.901 1.00 44.12 439 LYS A CA 1
ATOM 3379 C C . LYS A 1 439 ? 1.673 0.544 -5.834 1.00 44.12 439 LYS A C 1
ATOM 3381 O O . LYS A 1 439 ? 2.613 -0.132 -5.393 1.00 44.12 439 LYS A O 1
ATOM 3386 N N . PRO A 1 440 ? 1.201 0.406 -7.090 1.00 43.94 440 PRO A N 1
ATOM 3387 C CA . PRO A 1 440 ? 1.745 -0.527 -8.078 1.00 43.94 440 PRO A CA 1
ATOM 3388 C C . PRO A 1 440 ? 3.269 -0.426 -8.229 1.00 43.94 440 PRO A C 1
ATOM 3390 O O . PRO A 1 440 ? 3.921 -1.436 -8.459 1.00 43.94 440 PRO A O 1
ATOM 3393 N N . GLU A 1 441 ? 3.848 0.751 -7.979 1.00 40.91 441 GLU A N 1
ATOM 3394 C CA . GLU A 1 441 ? 5.292 1.033 -7.966 1.00 40.91 441 GLU A CA 1
ATOM 3395 C C . GLU A 1 441 ? 6.098 0.242 -6.922 1.00 40.91 441 GLU A C 1
ATOM 3397 O O . GLU A 1 441 ? 7.209 -0.209 -7.194 1.00 40.91 441 GLU A O 1
ATOM 3402 N N . ARG A 1 442 ? 5.565 0.019 -5.711 1.00 44.16 442 ARG A N 1
ATOM 3403 C CA . ARG A 1 442 ? 6.272 -0.779 -4.686 1.00 44.16 442 ARG A CA 1
ATOM 3404 C C . ARG A 1 442 ? 6.274 -2.261 -5.041 1.00 44.16 442 ARG A C 1
ATOM 3406 O O . ARG A 1 442 ? 7.232 -2.966 -4.727 1.00 44.16 442 ARG A O 1
ATOM 3413 N N . VAL A 1 443 ? 5.198 -2.729 -5.672 1.00 47.38 443 VAL A N 1
ATOM 3414 C CA . VAL A 1 443 ? 5.094 -4.090 -6.211 1.00 47.38 443 VAL A CA 1
ATOM 3415 C C . VAL A 1 443 ? 6.010 -4.226 -7.427 1.00 47.38 443 VAL A C 1
ATOM 3417 O O . VAL A 1 443 ? 6.769 -5.185 -7.484 1.00 47.38 443 VAL A O 1
ATOM 3420 N N . TRP A 1 444 ? 6.034 -3.227 -8.311 1.00 44.28 444 TRP A N 1
ATOM 3421 C CA . TRP A 1 444 ? 6.954 -3.097 -9.442 1.00 44.28 444 TRP A CA 1
ATOM 3422 C C . TRP A 1 444 ? 8.417 -3.180 -9.006 1.00 44.28 444 TRP A C 1
ATOM 3424 O O . TRP A 1 444 ? 9.106 -4.089 -9.445 1.00 44.28 444 TRP A O 1
ATOM 3434 N N . ASN A 1 445 ? 8.864 -2.340 -8.068 1.00 46.50 445 ASN A N 1
ATOM 3435 C CA . ASN A 1 445 ? 10.252 -2.324 -7.588 1.00 46.50 445 ASN A CA 1
ATOM 3436 C C . ASN A 1 445 ? 10.671 -3.631 -6.908 1.00 46.50 445 ASN A C 1
ATOM 3438 O O . ASN A 1 445 ? 11.838 -4.019 -6.941 1.00 46.50 445 ASN A O 1
ATOM 3442 N N . ARG A 1 446 ? 9.728 -4.329 -6.268 1.00 50.25 446 ARG A N 1
ATOM 3443 C CA . ARG A 1 446 ? 10.000 -5.618 -5.623 1.00 50.25 446 ARG A CA 1
ATOM 3444 C C . ARG A 1 446 ? 9.996 -6.763 -6.638 1.00 50.25 446 ARG A C 1
ATOM 3446 O O . ARG A 1 446 ? 10.812 -7.670 -6.511 1.00 50.25 446 ARG A O 1
ATOM 3453 N N . LEU A 1 447 ? 9.110 -6.712 -7.636 1.00 48.06 447 LEU A N 1
ATOM 3454 C CA . LEU A 1 447 ? 9.035 -7.682 -8.727 1.00 48.06 447 LEU A CA 1
ATOM 3455 C C . LEU A 1 447 ? 10.230 -7.551 -9.670 1.00 48.06 447 LEU A C 1
ATOM 3457 O O . LEU A 1 447 ? 10.872 -8.565 -9.919 1.00 48.06 447 LEU A O 1
ATOM 3461 N N . SER A 1 448 ? 10.587 -6.338 -10.101 1.00 46.09 448 SER A N 1
ATOM 3462 C CA . SER A 1 448 ? 11.748 -6.065 -10.958 1.00 46.09 448 SER A CA 1
ATOM 3463 C C . SER A 1 448 ? 13.047 -6.554 -10.315 1.00 46.09 448 SER A C 1
ATOM 3465 O O . SER A 1 448 ? 13.784 -7.311 -10.938 1.00 46.09 448 SER A O 1
ATOM 3467 N N . ARG A 1 449 ? 13.263 -6.264 -9.023 1.00 49.69 449 ARG A N 1
ATOM 3468 C CA . ARG A 1 449 ? 14.418 -6.769 -8.254 1.00 49.69 449 ARG A CA 1
ATOM 3469 C C . ARG A 1 449 ? 14.393 -8.282 -8.011 1.00 49.69 449 ARG A C 1
ATOM 3471 O O . ARG A 1 449 ? 15.445 -8.886 -7.850 1.00 49.69 449 ARG A O 1
ATOM 3478 N N . SER A 1 450 ? 13.213 -8.905 -7.942 1.00 48.53 450 SER A N 1
ATOM 3479 C CA . SER A 1 450 ? 13.089 -10.362 -7.744 1.00 48.53 450 SER A CA 1
ATOM 3480 C C . SER A 1 450 ? 13.181 -11.179 -9.037 1.00 48.53 450 SER A C 1
ATOM 3482 O O . SER A 1 450 ? 13.466 -12.372 -8.970 1.00 48.53 450 SER A O 1
ATOM 3484 N N . LEU A 1 451 ? 12.916 -10.551 -10.189 1.00 46.91 451 LEU A N 1
ATOM 3485 C CA . LEU A 1 451 ? 12.886 -11.178 -11.515 1.00 46.91 451 LEU A CA 1
ATOM 3486 C C . LEU A 1 451 ? 14.188 -10.971 -12.307 1.00 46.91 451 LEU A C 1
ATOM 3488 O O . LEU A 1 451 ? 14.381 -11.649 -13.309 1.00 46.91 451 LEU A O 1
ATOM 3492 N N . LEU A 1 452 ? 15.069 -10.061 -11.876 1.00 51.28 452 LEU A N 1
ATOM 3493 C CA . LEU A 1 452 ? 16.313 -9.715 -12.568 1.00 51.28 452 LEU A CA 1
ATOM 3494 C C . LEU A 1 452 ? 17.530 -9.863 -11.643 1.00 51.28 452 LEU A C 1
ATOM 3496 O O . LEU A 1 452 ? 18.078 -8.878 -11.158 1.00 51.28 452 LEU A O 1
ATOM 3500 N N . VAL A 1 453 ? 17.972 -11.097 -11.390 1.00 49.34 453 VAL A N 1
ATOM 3501 C CA . VAL A 1 453 ? 19.171 -11.348 -10.559 1.00 49.34 453 VAL A CA 1
ATOM 3502 C C . VAL A 1 453 ? 20.477 -11.117 -11.350 1.00 49.34 453 VAL A C 1
ATOM 3504 O O . VAL A 1 453 ? 21.561 -11.064 -10.769 1.00 49.34 453 VAL A O 1
ATOM 3507 N N . SER A 1 454 ? 20.407 -11.001 -12.681 1.00 42.56 454 SER A N 1
ATOM 3508 C CA . SER A 1 454 ? 21.562 -10.805 -13.577 1.00 42.56 454 SER A CA 1
ATOM 3509 C C . SER A 1 454 ? 21.739 -9.384 -14.122 1.00 42.56 454 SER A C 1
ATOM 3511 O O . SER A 1 454 ? 22.847 -9.051 -14.532 1.00 42.56 454 SER A O 1
ATOM 3513 N N . VAL A 1 455 ? 20.695 -8.550 -14.134 1.00 40.78 455 VAL A N 1
ATOM 3514 C CA . VAL A 1 455 ? 20.768 -7.183 -14.679 1.00 40.78 455 VAL A CA 1
ATOM 3515 C C . VAL A 1 455 ? 21.281 -6.252 -13.586 1.00 40.78 455 VAL A C 1
ATOM 3517 O O . VAL A 1 455 ? 20.690 -6.182 -12.506 1.00 40.78 455 VAL A O 1
ATOM 3520 N N . LYS A 1 456 ? 22.399 -5.558 -13.833 1.00 41.00 456 LYS A N 1
ATOM 3521 C CA . LYS A 1 456 ? 22.923 -4.566 -12.886 1.00 41.00 456 LYS A CA 1
ATOM 3522 C C . LYS A 1 456 ? 21.886 -3.457 -12.700 1.00 41.00 456 LYS A C 1
ATOM 3524 O O . LYS A 1 456 ? 21.236 -3.047 -13.658 1.00 41.00 456 LYS A O 1
ATOM 3529 N N . SER A 1 457 ? 21.750 -2.952 -11.472 1.00 37.06 457 SER A N 1
ATOM 3530 C CA . SER A 1 457 ? 20.832 -1.849 -11.140 1.00 37.06 457 SER A CA 1
ATOM 3531 C C . SER A 1 457 ? 21.013 -0.624 -12.037 1.00 37.06 457 SER A C 1
ATOM 3533 O O . SER A 1 457 ? 20.045 0.085 -12.289 1.00 37.06 457 SER A O 1
ATOM 3535 N N . ASP A 1 458 ? 22.231 -0.419 -12.539 1.00 34.97 458 ASP A N 1
ATOM 3536 C CA . ASP A 1 458 ? 22.637 0.757 -13.311 1.00 34.97 458 ASP A CA 1
ATOM 3537 C C . ASP A 1 458 ? 22.240 0.669 -14.799 1.00 34.97 458 ASP A C 1
ATOM 3539 O O . ASP A 1 458 ? 22.180 1.690 -15.487 1.00 34.97 458 ASP A O 1
ATOM 3543 N N . ASP A 1 459 ? 21.909 -0.534 -15.288 1.00 38.75 459 ASP A N 1
ATOM 3544 C CA . ASP A 1 459 ? 21.447 -0.778 -16.664 1.00 38.75 459 ASP A CA 1
ATOM 3545 C C . ASP A 1 459 ? 19.919 -0.646 -16.800 1.00 38.75 459 ASP A C 1
ATOM 3547 O O . ASP A 1 459 ? 19.378 -0.622 -17.909 1.00 38.75 459 ASP A O 1
ATOM 3551 N N . ILE A 1 460 ? 19.205 -0.496 -15.675 1.00 38.41 460 ILE A N 1
ATOM 3552 C CA . ILE A 1 460 ? 17.781 -0.150 -15.638 1.00 38.41 460 ILE A CA 1
ATOM 3553 C C . ILE A 1 460 ? 17.657 1.354 -15.890 1.00 38.41 460 ILE A C 1
ATOM 3555 O O . ILE A 1 460 ? 17.389 2.147 -14.990 1.00 38.41 460 ILE A O 1
ATOM 3559 N N . LYS A 1 461 ? 17.856 1.768 -17.139 1.00 36.28 461 LYS A N 1
ATOM 3560 C CA . LYS A 1 461 ? 17.439 3.101 -17.569 1.00 36.28 461 LYS A CA 1
ATOM 3561 C C . LYS A 1 461 ? 15.971 3.014 -17.973 1.00 36.28 461 LYS A C 1
ATOM 3563 O O . LYS A 1 461 ? 15.678 2.290 -18.930 1.00 36.28 461 LYS A O 1
ATOM 3568 N N . PRO A 1 462 ? 15.037 3.709 -17.295 1.00 34.69 462 PRO A N 1
ATOM 3569 C CA . PRO A 1 462 ? 13.709 3.889 -17.856 1.00 34.69 462 PRO A CA 1
ATOM 3570 C C . PRO A 1 462 ? 13.900 4.537 -19.226 1.00 34.69 462 PRO A C 1
ATOM 3572 O O . PRO A 1 462 ? 14.384 5.663 -19.339 1.00 34.69 462 PRO A O 1
ATOM 3575 N N . GLN A 1 463 ? 13.587 3.798 -20.290 1.00 35.34 463 GLN A N 1
ATOM 3576 C CA . GLN A 1 463 ? 13.373 4.436 -21.575 1.00 35.34 463 GLN A CA 1
ATOM 3577 C C . GLN A 1 463 ? 12.098 5.241 -21.389 1.00 35.34 463 GLN A C 1
ATOM 3579 O O . GLN A 1 463 ? 10.996 4.693 -21.442 1.00 35.34 463 GLN A O 1
ATOM 3584 N N . ALA A 1 464 ? 12.266 6.544 -21.141 1.00 33.91 464 ALA A N 1
ATOM 3585 C CA . ALA A 1 464 ? 11.258 7.513 -21.514 1.00 33.91 464 ALA A CA 1
ATOM 3586 C C . ALA A 1 464 ? 10.831 7.103 -22.920 1.00 33.91 464 ALA A C 1
ATOM 3588 O O . ALA A 1 464 ? 11.668 6.999 -23.824 1.00 33.91 464 ALA A O 1
ATOM 3589 N N . ALA A 1 465 ? 9.563 6.713 -23.065 1.00 32.16 465 ALA A N 1
ATOM 3590 C CA . ALA A 1 465 ? 9.007 6.491 -24.380 1.00 32.16 465 ALA A CA 1
ATOM 3591 C C . ALA A 1 465 ? 9.418 7.716 -25.191 1.00 32.16 465 ALA A C 1
ATOM 3593 O O . ALA A 1 465 ? 9.186 8.828 -24.720 1.00 32.16 465 ALA A O 1
ATOM 3594 N N . ASN A 1 466 ? 10.077 7.513 -26.336 1.00 31.11 466 ASN A N 1
ATOM 3595 C CA . ASN A 1 466 ? 10.196 8.568 -27.326 1.00 31.11 466 ASN A CA 1
ATOM 3596 C C . ASN A 1 466 ? 8.760 8.986 -27.608 1.00 31.11 466 ASN A C 1
ATOM 3598 O O . ASN A 1 466 ? 8.034 8.325 -28.357 1.00 31.11 466 ASN A O 1
ATOM 3602 N N . ALA A 1 467 ? 8.337 10.026 -26.896 1.00 33.94 467 ALA A N 1
ATOM 3603 C CA . ALA A 1 467 ? 7.181 10.788 -27.229 1.00 33.94 467 ALA A CA 1
ATOM 3604 C C . ALA A 1 467 ? 7.410 11.151 -28.687 1.00 33.94 467 ALA A C 1
ATOM 3606 O O . ALA A 1 467 ? 8.504 11.550 -29.098 1.00 33.94 467 ALA A O 1
ATOM 3607 N N . LEU A 1 468 ? 6.372 10.932 -29.482 1.00 30.39 468 LEU A N 1
ATOM 3608 C CA . LEU A 1 468 ? 6.174 11.743 -30.662 1.00 30.39 468 LEU A CA 1
ATOM 3609 C C . LEU A 1 468 ? 6.599 13.164 -30.275 1.00 30.39 468 LEU A C 1
ATOM 3611 O O . LEU A 1 468 ? 6.177 13.640 -29.221 1.00 30.39 468 LEU A O 1
ATOM 3615 N N . HIS A 1 469 ? 7.467 13.787 -31.069 1.00 31.83 469 HIS A N 1
ATOM 3616 C CA . HIS A 1 469 ? 7.616 15.236 -31.058 1.00 31.83 469 HIS A CA 1
ATOM 3617 C C . HIS A 1 469 ? 6.256 15.843 -31.465 1.00 31.83 469 HIS A C 1
ATOM 3619 O O . HIS A 1 469 ? 6.089 16.365 -32.559 1.00 31.83 469 HIS A O 1
ATOM 3625 N N . ASP A 1 470 ? 5.258 15.728 -30.593 1.00 35.53 470 ASP A N 1
ATOM 3626 C CA . ASP A 1 470 ? 4.483 16.884 -30.206 1.00 35.53 470 ASP A CA 1
ATOM 3627 C C . ASP A 1 470 ? 5.531 17.799 -29.566 1.00 35.53 470 ASP A C 1
ATOM 3629 O O . ASP A 1 470 ? 6.366 17.314 -28.795 1.00 35.53 470 ASP A O 1
ATOM 3633 N N . ALA A 1 471 ? 5.600 19.069 -29.974 1.00 36.91 471 ALA A N 1
ATOM 3634 C CA . ALA A 1 471 ? 6.474 20.041 -29.322 1.00 36.91 471 ALA A CA 1
ATOM 3635 C C . ALA A 1 471 ? 6.411 19.788 -27.811 1.00 36.91 471 ALA A C 1
ATOM 3637 O O . ALA A 1 471 ? 5.295 19.713 -27.291 1.00 36.91 471 ALA A O 1
ATOM 3638 N N . GLU A 1 472 ? 7.559 19.540 -27.151 1.00 44.22 472 GLU A N 1
ATOM 3639 C CA . GLU A 1 472 ? 7.569 19.384 -25.693 1.00 44.22 472 GLU A CA 1
ATOM 3640 C C . GLU A 1 472 ? 6.699 20.520 -25.158 1.00 44.22 472 GLU A C 1
ATOM 3642 O O . GLU A 1 472 ? 6.980 21.673 -25.511 1.00 44.22 472 GLU A O 1
ATOM 3647 N N . PRO A 1 473 ? 5.588 20.231 -24.447 1.00 52.03 473 PRO A N 1
ATOM 3648 C CA . PRO A 1 473 ? 4.800 21.308 -23.882 1.00 52.03 473 PRO A CA 1
ATOM 3649 C C . PRO A 1 473 ? 5.793 22.132 -23.082 1.00 52.03 473 PRO A C 1
ATOM 3651 O O . PRO A 1 473 ? 6.548 21.556 -22.297 1.00 52.03 473 PRO A O 1
ATOM 3654 N N . ASP A 1 474 ? 5.873 23.429 -23.378 1.00 62.50 474 ASP A N 1
ATOM 3655 C CA . ASP A 1 474 ? 6.855 24.304 -22.760 1.00 62.50 474 ASP A CA 1
ATOM 3656 C C . ASP A 1 474 ? 6.598 24.303 -21.252 1.00 62.50 474 ASP A C 1
ATOM 3658 O O . ASP A 1 474 ? 5.754 25.024 -20.724 1.00 62.50 474 ASP A O 1
ATOM 3662 N N . GLY A 1 475 ? 7.303 23.414 -20.555 1.00 78.88 475 GLY A N 1
ATOM 3663 C CA . GLY A 1 475 ? 7.131 23.187 -19.135 1.00 78.88 475 GLY A CA 1
ATOM 3664 C C . GLY A 1 475 ? 7.654 24.355 -18.319 1.00 78.88 475 GLY A C 1
ATOM 3665 O O . GLY A 1 475 ? 7.530 24.313 -17.102 1.00 78.88 475 GLY A O 1
ATOM 3666 N N . ARG A 1 476 ? 8.234 25.389 -18.948 1.00 83.44 476 ARG A N 1
ATOM 3667 C CA . ARG A 1 476 ? 8.744 26.568 -18.248 1.00 83.44 476 ARG A CA 1
ATOM 3668 C C . ARG A 1 476 ? 7.632 27.339 -17.563 1.00 83.44 476 ARG A C 1
ATOM 3670 O O . ARG A 1 476 ? 7.849 27.757 -16.437 1.00 83.44 476 ARG A O 1
ATOM 3677 N N . GLU A 1 477 ? 6.452 27.470 -18.171 1.00 84.31 477 GLU A N 1
ATOM 3678 C CA . GLU A 1 477 ? 5.317 28.139 -17.516 1.00 84.31 477 GLU A CA 1
ATOM 3679 C C . GLU A 1 477 ? 4.817 27.337 -16.310 1.00 84.31 477 GLU A C 1
ATOM 3681 O O . GLU A 1 477 ? 4.646 27.889 -15.224 1.00 84.31 477 GLU A O 1
ATOM 3686 N N . ALA A 1 478 ? 4.665 26.018 -16.468 1.00 89.62 478 ALA A N 1
ATOM 3687 C CA . ALA A 1 478 ? 4.260 25.129 -15.381 1.00 89.62 478 ALA A CA 1
ATOM 3688 C C . ALA A 1 478 ? 5.309 25.075 -14.256 1.00 89.62 478 ALA A C 1
ATOM 3690 O O . ALA A 1 478 ? 4.953 25.110 -13.082 1.00 89.62 478 ALA A O 1
ATOM 3691 N N . LEU A 1 479 ? 6.598 25.029 -14.605 1.00 92.00 479 LEU A N 1
ATOM 3692 C CA . LEU A 1 479 ? 7.713 25.063 -13.662 1.00 92.00 479 LEU A CA 1
ATOM 3693 C C . LEU A 1 479 ? 7.774 26.408 -12.938 1.00 92.00 479 LEU A C 1
ATOM 3695 O O . LEU A 1 479 ? 7.926 26.424 -11.724 1.00 92.00 479 LEU A O 1
ATOM 3699 N N . GLN A 1 480 ? 7.615 27.520 -13.656 1.00 91.88 480 GLN A N 1
ATOM 3700 C CA . GLN A 1 480 ? 7.599 28.856 -13.068 1.00 91.88 480 GLN A CA 1
ATOM 3701 C C . GLN A 1 480 ? 6.421 29.010 -12.101 1.00 91.88 480 GLN A C 1
ATOM 3703 O O . GLN A 1 480 ? 6.626 29.425 -10.964 1.00 91.88 480 GLN A O 1
ATOM 3708 N N . SER A 1 481 ? 5.223 28.571 -12.499 1.00 93.12 481 SER A N 1
ATOM 3709 C CA . SER A 1 481 ? 4.045 28.549 -11.621 1.00 93.12 481 SER A CA 1
ATOM 3710 C C . SER A 1 481 ? 4.252 27.645 -10.400 1.00 93.12 481 SER A C 1
ATOM 3712 O O . SER A 1 481 ? 3.859 28.003 -9.293 1.00 93.12 481 SER A O 1
ATOM 3714 N N . ALA A 1 482 ? 4.901 26.488 -10.565 1.00 95.75 482 ALA A N 1
ATOM 3715 C CA . ALA A 1 482 ? 5.214 25.590 -9.455 1.00 95.75 482 ALA A CA 1
ATOM 3716 C C . ALA A 1 482 ? 6.247 26.194 -8.489 1.00 95.75 482 ALA A C 1
ATOM 3718 O O . ALA A 1 482 ? 6.095 26.047 -7.278 1.00 95.75 482 ALA A O 1
ATOM 3719 N N . ILE A 1 483 ? 7.266 26.894 -9.005 1.00 96.19 483 ILE A N 1
ATOM 3720 C CA . ILE A 1 483 ? 8.249 27.623 -8.193 1.00 96.19 483 ILE A CA 1
ATOM 3721 C C . ILE A 1 483 ? 7.548 28.732 -7.413 1.00 96.19 483 ILE A C 1
ATOM 3723 O O . ILE A 1 483 ? 7.695 28.789 -6.198 1.00 96.19 483 ILE A O 1
ATOM 3727 N N . GLU A 1 484 ? 6.763 29.579 -8.078 1.00 95.88 484 GLU A N 1
ATOM 3728 C CA . GLU A 1 484 ? 6.028 30.674 -7.431 1.00 95.88 484 GLU A CA 1
ATOM 3729 C C . GLU A 1 484 ? 5.092 30.153 -6.338 1.00 95.88 484 GLU A C 1
ATOM 3731 O O . GLU A 1 484 ? 5.111 30.660 -5.214 1.00 95.88 484 GLU A O 1
ATOM 3736 N N . GLN A 1 485 ? 4.345 29.084 -6.629 1.00 97.19 485 GLN A N 1
ATOM 3737 C CA . GLN A 1 485 ? 3.465 28.459 -5.651 1.00 97.19 485 GLN A CA 1
ATOM 3738 C C . GLN A 1 485 ? 4.252 27.883 -4.472 1.00 97.19 485 GLN A C 1
ATOM 3740 O O . GLN A 1 485 ? 3.895 28.147 -3.326 1.00 97.19 485 GLN A O 1
ATOM 3745 N N . LEU A 1 486 ? 5.329 27.132 -4.714 1.00 97.38 486 LEU A N 1
ATOM 3746 C CA . LEU A 1 486 ? 6.134 26.561 -3.635 1.00 97.38 486 LEU A CA 1
ATOM 3747 C C . LEU A 1 486 ? 6.780 27.660 -2.780 1.00 97.38 486 LEU A C 1
ATOM 3749 O O . LEU A 1 486 ? 6.729 27.577 -1.557 1.00 97.38 486 LEU A O 1
ATOM 3753 N N . LEU A 1 487 ? 7.311 28.723 -3.390 1.00 97.06 487 LEU A N 1
ATOM 3754 C CA . LEU A 1 487 ? 7.864 29.873 -2.669 1.00 97.06 487 LEU A CA 1
ATOM 3755 C C . LEU A 1 487 ? 6.807 30.572 -1.805 1.00 97.06 487 LEU A C 1
ATOM 3757 O O . LEU A 1 487 ? 7.105 30.937 -0.671 1.00 97.06 487 LEU A O 1
ATOM 3761 N N . SER A 1 488 ? 5.573 30.714 -2.303 1.00 96.81 488 SER A N 1
ATOM 3762 C CA . SER A 1 488 ? 4.471 31.326 -1.544 1.00 96.81 488 SER A CA 1
ATOM 3763 C C . SER A 1 488 ? 4.023 30.513 -0.324 1.00 96.81 488 SER A C 1
ATOM 3765 O O . SER A 1 488 ? 3.386 31.060 0.570 1.00 96.81 488 SER A O 1
ATOM 3767 N N . LEU A 1 489 ? 4.355 29.219 -0.288 1.00 97.12 489 LEU A N 1
ATOM 3768 C CA . LEU A 1 489 ? 4.033 28.315 0.816 1.00 97.12 489 LEU A CA 1
ATOM 3769 C C . LEU A 1 489 ? 5.147 28.234 1.869 1.00 97.12 489 LEU A C 1
ATOM 3771 O O . LEU A 1 489 ? 4.981 27.525 2.858 1.00 97.12 489 LEU A O 1
ATOM 3775 N N . GLN A 1 490 ? 6.285 28.909 1.669 1.00 98.06 490 GLN A N 1
ATOM 3776 C CA . GLN A 1 490 ? 7.359 28.892 2.659 1.00 98.06 490 GLN A CA 1
ATOM 3777 C C . GLN A 1 490 ? 6.957 29.703 3.894 1.00 98.06 490 GLN A C 1
ATOM 3779 O O . GLN A 1 490 ? 6.520 30.849 3.788 1.00 98.06 490 GLN A O 1
ATOM 3784 N N . HIS A 1 491 ? 7.158 29.122 5.069 1.00 97.12 491 HIS A N 1
ATOM 3785 C CA . HIS A 1 491 ? 6.936 29.789 6.342 1.00 97.12 491 HIS A CA 1
ATOM 3786 C C . HIS A 1 491 ? 8.018 30.843 6.633 1.00 97.12 491 HIS A C 1
ATOM 3788 O O . HIS A 1 491 ? 9.118 30.823 6.071 1.00 97.12 491 HIS A O 1
ATOM 3794 N N . GLU A 1 492 ? 7.722 31.761 7.557 1.00 96.00 492 GLU A N 1
ATOM 3795 C CA . GLU A 1 492 ? 8.646 32.833 7.962 1.00 96.00 492 GLU A CA 1
ATOM 3796 C C . GLU A 1 492 ? 9.957 32.300 8.560 1.00 96.00 492 GLU A C 1
ATOM 3798 O O . GLU A 1 492 ? 11.019 32.893 8.357 1.00 96.00 492 GLU A O 1
ATOM 3803 N N . ASP A 1 493 ? 9.903 31.155 9.246 1.00 95.50 493 ASP A N 1
ATOM 3804 C CA . ASP A 1 493 ? 11.072 30.471 9.811 1.00 95.50 493 ASP A CA 1
ATOM 3805 C C . ASP A 1 493 ? 11.935 29.755 8.754 1.00 95.50 493 ASP A C 1
ATOM 3807 O O . ASP A 1 493 ? 13.012 29.248 9.070 1.00 95.50 493 ASP A O 1
ATOM 3811 N N . GLY A 1 494 ? 11.493 29.750 7.491 1.00 96.25 494 GLY A N 1
ATOM 3812 C CA . GLY A 1 494 ? 12.169 29.123 6.361 1.00 96.25 494 GLY A CA 1
ATOM 3813 C C . GLY A 1 494 ? 11.722 27.696 6.059 1.00 96.25 494 GLY A C 1
ATOM 3814 O O . GLY A 1 494 ? 12.180 27.137 5.060 1.00 96.25 494 GLY A O 1
ATOM 3815 N N . SER A 1 495 ? 10.847 27.109 6.873 1.00 97.50 495 SER A N 1
ATOM 3816 C CA . SER A 1 495 ? 10.342 25.756 6.649 1.00 97.50 495 SER A CA 1
ATOM 3817 C C . SER A 1 495 ? 9.254 25.696 5.571 1.00 97.50 495 SER A C 1
ATOM 3819 O O . SER A 1 495 ? 8.614 26.692 5.231 1.00 97.50 495 SER A O 1
ATOM 3821 N N . TRP A 1 496 ? 9.041 24.496 5.042 1.00 98.00 496 TRP A N 1
ATOM 3822 C CA . TRP A 1 496 ? 7.788 24.087 4.418 1.00 98.00 496 TRP A CA 1
ATOM 3823 C C . TRP A 1 496 ? 7.168 22.991 5.265 1.00 98.00 496 TRP A C 1
ATOM 3825 O O . TRP A 1 496 ? 7.873 22.091 5.721 1.00 98.00 496 TRP A O 1
ATOM 3835 N N . GLU A 1 497 ? 5.855 23.045 5.442 1.00 96.06 497 GLU A N 1
ATOM 3836 C CA . GLU A 1 497 ? 5.108 21.986 6.103 1.00 96.06 497 GLU A CA 1
ATOM 3837 C C . GLU A 1 497 ? 3.694 21.899 5.529 1.00 96.06 497 GLU A C 1
ATOM 3839 O O . GLU A 1 497 ? 2.968 22.893 5.472 1.00 96.06 497 GLU A O 1
ATOM 3844 N N . GLY A 1 498 ? 3.300 20.701 5.106 1.00 92.81 498 GLY A N 1
ATOM 3845 C CA . GLY A 1 498 ? 1.920 20.389 4.749 1.00 92.81 498 GLY A CA 1
ATOM 3846 C C . GLY A 1 498 ? 1.148 19.742 5.899 1.00 92.81 498 GLY A C 1
ATOM 3847 O O . GLY A 1 498 ? 1.717 19.114 6.791 1.00 92.81 498 GLY A O 1
ATOM 3848 N N . GLU A 1 499 ? -0.184 19.827 5.851 1.00 93.06 499 GLU A N 1
ATOM 3849 C CA . GLU A 1 499 ? -1.019 19.043 6.759 1.00 93.06 499 GLU A CA 1
ATOM 3850 C C . GLU A 1 499 ? -0.842 17.541 6.484 1.00 93.06 499 GLU A C 1
ATOM 3852 O O . GLU A 1 499 ? -1.165 17.036 5.404 1.00 93.06 499 GLU A O 1
ATOM 3857 N N . MET A 1 500 ? -0.402 16.791 7.495 1.00 92.62 500 MET A N 1
ATOM 3858 C CA . MET A 1 500 ? -0.371 15.328 7.448 1.00 92.62 500 MET A CA 1
ATOM 3859 C C . MET A 1 500 ? -1.761 14.752 7.723 1.00 92.62 500 MET A C 1
ATOM 3861 O O . MET A 1 500 ? -2.091 14.354 8.849 1.00 92.62 500 MET A O 1
ATOM 3865 N N . LEU A 1 501 ? -2.561 14.702 6.657 1.00 85.88 501 LEU A N 1
ATOM 3866 C CA . LEU A 1 501 ? -3.936 14.215 6.679 1.00 85.88 501 LEU A CA 1
ATOM 3867 C C . LEU A 1 501 ? -4.026 12.783 7.220 1.00 85.88 501 LEU A C 1
ATOM 3869 O O . LEU A 1 501 ? -3.336 11.860 6.774 1.00 85.88 501 LEU A O 1
ATOM 3873 N N . TRP A 1 502 ? -4.938 12.598 8.171 1.00 87.88 502 TRP A N 1
ATOM 3874 C CA . TRP A 1 502 ? -5.276 11.307 8.759 1.00 87.88 502 TRP A CA 1
ATOM 3875 C C . TRP A 1 502 ? -6.799 11.117 8.801 1.00 87.88 502 TRP A C 1
ATOM 3877 O O . TRP A 1 502 ? -7.564 11.920 8.275 1.00 87.88 502 TRP A O 1
ATOM 3887 N N . CYS A 1 503 ? -7.261 10.035 9.424 1.00 93.38 503 CYS A N 1
ATOM 3888 C CA . CYS A 1 503 ? -8.683 9.803 9.662 1.00 93.38 503 CYS A CA 1
ATOM 3889 C C . CYS A 1 503 ? -9.211 10.590 10.884 1.00 93.38 503 CYS A C 1
ATOM 3891 O O . CYS A 1 503 ? -8.451 10.843 11.828 1.00 93.38 503 CYS A O 1
ATOM 3893 N N . PRO A 1 504 ? -10.524 10.897 10.937 1.00 96.75 504 PRO A N 1
ATOM 3894 C CA . PRO A 1 504 ? -11.149 11.678 12.017 1.00 96.75 504 PRO A CA 1
ATOM 3895 C C . PRO A 1 504 ? -11.116 11.006 13.397 1.00 96.75 504 PRO A C 1
ATOM 3897 O O . PRO A 1 504 ? -11.481 11.622 14.395 1.00 96.75 504 PRO A O 1
ATOM 3900 N N . MET A 1 505 ? -10.638 9.761 13.489 1.00 96.62 505 MET A N 1
ATOM 3901 C CA . MET A 1 505 ? -10.429 9.057 14.754 1.00 96.62 505 MET A CA 1
ATOM 3902 C C . MET A 1 505 ? -9.573 9.859 15.744 1.00 96.62 505 MET A C 1
ATOM 3904 O O . MET A 1 505 ? -9.859 9.820 16.935 1.00 96.62 505 MET A O 1
ATOM 3908 N N . LEU A 1 506 ? -8.518 10.547 15.290 1.00 97.06 506 LEU A N 1
ATOM 3909 C CA . LEU A 1 506 ? -7.634 11.288 16.200 1.00 97.06 506 LEU A CA 1
ATOM 3910 C C . LEU A 1 506 ? -8.353 12.497 16.804 1.00 97.06 506 LEU A C 1
ATOM 3912 O O . LEU A 1 506 ? -8.288 12.708 18.011 1.00 97.06 506 LEU A O 1
ATOM 3916 N N . THR A 1 507 ? -9.106 13.230 15.985 1.00 97.88 507 THR A N 1
ATOM 3917 C CA . THR A 1 507 ? -9.976 14.316 16.450 1.00 97.88 507 THR A CA 1
ATOM 3918 C C . THR A 1 507 ? -11.049 13.799 17.402 1.00 97.88 507 THR A C 1
ATOM 3920 O O . THR A 1 507 ? -11.279 14.403 18.447 1.00 97.88 507 THR A O 1
ATOM 3923 N N . ALA A 1 508 ? -11.647 12.639 17.114 1.00 98.50 508 ALA A N 1
ATOM 3924 C CA . ALA A 1 508 ? -12.566 11.996 18.045 1.00 98.50 508 ALA A CA 1
ATOM 3925 C C . ALA A 1 508 ? -11.875 11.675 19.380 1.00 98.50 508 ALA A C 1
ATOM 3927 O O . ALA A 1 508 ? -12.365 12.093 20.419 1.00 98.50 508 ALA A O 1
ATOM 3928 N N . GLN A 1 509 ? -10.710 11.018 19.373 1.00 98.25 509 GLN A N 1
ATOM 3929 C CA . GLN A 1 509 ? -9.950 10.690 20.588 1.00 98.25 509 GLN A CA 1
ATOM 3930 C C . GLN A 1 509 ? -9.564 11.923 21.413 1.00 98.25 509 GLN A C 1
ATOM 3932 O O . GLN A 1 509 ? -9.584 11.840 22.637 1.00 98.25 509 GLN A O 1
ATOM 3937 N N . TYR A 1 510 ? -9.269 13.053 20.768 1.00 98.00 510 TYR A N 1
ATOM 3938 C CA . TYR A 1 510 ? -9.053 14.330 21.451 1.00 98.00 510 TYR A CA 1
ATOM 3939 C C . TYR A 1 510 ? -10.303 14.781 22.223 1.00 98.00 510 TYR A C 1
ATOM 3941 O O . TYR A 1 510 ? -10.206 15.094 23.405 1.00 98.00 510 TYR A O 1
ATOM 3949 N N . VAL A 1 511 ? -11.490 14.704 21.611 1.00 98.56 511 VAL A N 1
ATOM 3950 C CA . VAL A 1 511 ? -12.766 14.973 22.304 1.00 98.56 511 VAL A CA 1
ATOM 3951 C C . VAL A 1 511 ? -12.987 13.998 23.462 1.00 98.56 511 VAL A C 1
ATOM 3953 O O . VAL A 1 511 ? -13.379 14.415 24.552 1.00 98.56 511 VAL A O 1
ATOM 3956 N N . LEU A 1 512 ? -12.720 12.703 23.250 1.00 98.56 512 LEU A N 1
ATOM 3957 C CA . LEU A 1 512 ? -12.876 11.690 24.301 1.00 98.56 512 LEU A CA 1
ATOM 3958 C C . LEU A 1 512 ? -11.940 11.974 25.480 1.00 98.56 512 LEU A C 1
ATOM 3960 O O . LEU A 1 512 ? -12.355 11.846 26.628 1.00 98.56 512 LEU A O 1
ATOM 3964 N N . LEU A 1 513 ? -10.698 12.377 25.202 1.00 98.19 513 LEU A N 1
ATOM 3965 C CA . LEU A 1 513 ? -9.722 12.780 26.209 1.00 98.19 513 LEU A CA 1
ATOM 3966 C C . LEU A 1 513 ? -10.234 13.983 27.007 1.00 98.19 513 LEU A C 1
ATOM 3968 O O . LEU A 1 513 ? -10.335 13.893 28.225 1.00 98.19 513 LEU A O 1
ATOM 3972 N N . SER A 1 514 ? -10.629 15.063 26.332 1.00 97.44 514 SER A N 1
ATOM 3973 C CA . SER A 1 514 ? -11.210 16.257 26.961 1.00 97.44 514 SER A CA 1
ATOM 3974 C C . SER A 1 514 ? -12.397 15.925 27.870 1.00 97.44 514 SER A C 1
ATOM 3976 O O . SER A 1 514 ? -12.476 16.423 28.993 1.00 97.44 514 SER A O 1
ATOM 3978 N N . PHE A 1 515 ? -13.282 15.023 27.433 1.00 98.12 515 PHE A N 1
ATOM 3979 C CA . PHE A 1 515 ? -14.403 14.555 28.247 1.00 98.12 515 PHE A CA 1
ATOM 3980 C C . PHE A 1 515 ? -13.948 13.769 29.486 1.00 98.12 515 PHE A C 1
ATOM 3982 O O . PHE A 1 515 ? -14.423 14.037 30.587 1.00 98.12 515 PHE A O 1
ATOM 3989 N N . VAL A 1 516 ? -13.007 12.828 29.333 1.00 97.81 516 VAL A N 1
ATOM 3990 C CA . VAL A 1 516 ? -12.465 12.030 30.452 1.00 97.81 516 VAL A CA 1
ATOM 3991 C C . VAL A 1 516 ? -11.808 12.916 31.511 1.00 97.81 516 VAL A C 1
ATOM 3993 O O . VAL A 1 516 ? -11.990 12.678 32.702 1.00 97.81 516 VAL A O 1
ATOM 3996 N N . LEU A 1 517 ? -11.085 13.948 31.077 1.00 96.75 517 LEU A N 1
ATOM 3997 C CA . LEU A 1 517 ? -10.391 14.895 31.951 1.00 96.75 517 LEU A CA 1
ATOM 3998 C C . LEU A 1 517 ? -11.314 15.975 32.539 1.00 96.75 517 LEU A C 1
ATOM 4000 O O . LEU A 1 517 ? -10.853 16.803 33.321 1.00 96.75 517 LEU A O 1
ATOM 4004 N N . ASN A 1 518 ? -12.601 15.982 32.171 1.00 95.44 518 ASN A N 1
ATOM 4005 C CA . ASN A 1 518 ? -13.570 17.019 32.531 1.00 95.44 518 ASN A CA 1
ATOM 4006 C C . ASN A 1 518 ? -13.114 18.440 32.127 1.00 95.44 518 ASN A C 1
ATOM 4008 O O . ASN A 1 518 ? -13.287 19.406 32.872 1.00 95.44 518 ASN A O 1
ATOM 4012 N N . GLN A 1 519 ? -12.521 18.559 30.936 1.00 94.25 519 GLN A N 1
ATOM 4013 C CA . GLN A 1 519 ? -12.059 19.813 30.339 1.00 94.25 519 GLN A CA 1
ATOM 4014 C C . GLN A 1 519 ? -12.844 20.078 29.044 1.00 94.25 519 GLN A C 1
ATOM 4016 O O . GLN A 1 519 ? -12.462 19.575 27.985 1.00 94.25 519 GLN A O 1
ATOM 4021 N N . PRO A 1 520 ? -13.971 20.810 29.099 1.00 92.44 520 PRO A N 1
ATOM 4022 C CA . PRO A 1 520 ? -14.802 21.046 27.923 1.00 92.44 520 PRO A CA 1
ATOM 4023 C C . PRO A 1 520 ? -14.055 21.860 26.863 1.00 92.44 520 PRO A C 1
ATOM 4025 O O . PRO A 1 520 ? -13.276 22.758 27.178 1.00 92.44 520 PRO A O 1
ATOM 4028 N N . LEU A 1 521 ? -14.323 21.564 25.588 1.00 96.38 521 LEU A N 1
ATOM 4029 C CA . LEU A 1 521 ? -13.761 22.337 24.485 1.00 96.38 521 LEU A CA 1
ATOM 4030 C C . LEU A 1 521 ? -14.397 23.727 24.418 1.00 96.38 521 LEU A C 1
ATOM 4032 O O . LEU A 1 521 ? -15.622 23.861 24.465 1.00 96.38 521 LEU A O 1
ATOM 4036 N N . GLU A 1 522 ? -13.562 24.740 24.198 1.00 96.25 522 GLU A N 1
ATOM 4037 C CA . GLU A 1 522 ? -14.008 26.103 23.906 1.00 96.25 522 GLU A CA 1
ATOM 4038 C C . GLU A 1 522 ? -15.027 26.126 22.747 1.00 96.25 522 GLU A C 1
ATOM 4040 O O . GLU A 1 522 ? -14.860 25.379 21.772 1.00 96.25 522 GLU A O 1
ATOM 4045 N N . PRO A 1 523 ? -16.050 27.007 22.765 1.00 97.75 523 PRO A N 1
ATOM 4046 C CA . PRO A 1 523 ? -17.127 27.003 21.768 1.00 97.75 523 PRO A CA 1
ATOM 4047 C C . PRO A 1 523 ? -16.641 27.058 20.313 1.00 97.75 523 PRO A C 1
ATOM 4049 O O . PRO A 1 523 ? -17.192 26.387 19.437 1.00 97.75 523 PRO A O 1
ATOM 4052 N N . ARG A 1 524 ? -15.570 27.822 20.046 1.00 97.38 524 ARG A N 1
ATOM 4053 C CA . ARG A 1 524 ? -14.943 27.885 18.717 1.00 97.38 524 ARG A CA 1
ATOM 4054 C C . ARG A 1 524 ? -14.324 26.543 18.325 1.00 97.38 524 ARG A C 1
ATOM 4056 O O . ARG A 1 524 ? -14.589 26.063 17.226 1.00 97.38 524 ARG A O 1
ATOM 4063 N N . ARG A 1 525 ? -13.549 25.929 19.224 1.00 97.50 525 ARG A N 1
ATOM 4064 C CA . ARG A 1 525 ? -12.897 24.633 18.994 1.00 97.50 525 ARG A CA 1
ATOM 4065 C C . ARG A 1 525 ? -13.934 23.538 18.759 1.00 97.50 525 ARG A C 1
ATOM 4067 O O . ARG A 1 525 ? -13.824 22.791 17.796 1.00 97.50 525 ARG A O 1
ATOM 4074 N N . ARG A 1 526 ? -14.991 23.497 19.575 1.00 98.31 526 ARG A N 1
ATOM 4075 C CA . ARG A 1 526 ? -16.124 22.577 19.397 1.00 98.31 526 ARG A CA 1
ATOM 4076 C C . ARG A 1 526 ? -16.743 22.693 18.004 1.00 98.31 526 ARG A C 1
ATOM 4078 O O . ARG A 1 526 ? -16.896 21.681 17.326 1.00 98.31 526 ARG A O 1
ATOM 4085 N N . ARG A 1 527 ? -17.065 23.913 17.556 1.00 98.38 527 ARG A N 1
ATOM 4086 C CA . ARG A 1 527 ? -17.627 24.153 16.214 1.00 98.38 527 ARG A CA 1
ATOM 4087 C C . ARG A 1 527 ? -16.706 23.625 15.112 1.00 98.38 527 ARG A C 1
ATOM 4089 O O . ARG A 1 527 ? -17.175 22.996 14.169 1.00 98.38 527 ARG A O 1
ATOM 4096 N N . LEU A 1 528 ? -15.406 23.885 15.224 1.00 98.50 528 LEU A N 1
ATOM 4097 C CA . LEU A 1 528 ? -14.422 23.484 14.221 1.00 98.50 528 LEU A CA 1
ATOM 4098 C C . LEU A 1 528 ? -14.157 21.970 14.224 1.00 98.50 528 LEU A C 1
ATOM 4100 O O . LEU A 1 528 ? -13.983 21.389 13.155 1.00 98.50 528 LEU A O 1
ATOM 4104 N N . VAL A 1 529 ? -14.220 21.299 15.375 1.00 98.56 529 VAL A N 1
ATOM 4105 C CA . VAL A 1 529 ? -14.210 19.827 15.448 1.00 98.56 529 VAL A CA 1
ATOM 4106 C C . VAL A 1 529 ? -15.426 19.228 14.734 1.00 98.56 529 VAL A C 1
ATOM 4108 O O . VAL A 1 529 ? -15.272 18.322 13.919 1.00 98.56 529 VAL A O 1
ATOM 4111 N N . LEU A 1 530 ? -16.632 19.752 14.972 1.00 98.62 530 LEU A N 1
ATOM 4112 C CA . LEU A 1 530 ? -17.834 19.265 14.281 1.00 98.62 530 LEU A CA 1
ATOM 4113 C C . LEU A 1 530 ? -17.754 19.492 12.766 1.00 98.62 530 LEU A C 1
ATOM 4115 O O . LEU A 1 530 ? -18.115 18.608 11.990 1.00 98.62 530 LEU A O 1
ATOM 4119 N N . LYS A 1 531 ? -17.185 20.628 12.344 1.00 98.38 531 LYS A N 1
ATOM 4120 C CA . LYS A 1 531 ? -16.900 20.901 10.932 1.00 98.38 531 LYS A CA 1
ATOM 4121 C C . LYS A 1 531 ? -15.951 19.866 10.324 1.00 98.38 531 LYS A C 1
ATOM 4123 O O . LYS A 1 531 ? -16.161 19.425 9.200 1.00 98.38 531 LYS A O 1
ATOM 4128 N N . GLN A 1 532 ? -14.936 19.428 11.063 1.00 97.31 532 GLN A N 1
ATOM 4129 C CA . GLN A 1 532 ? -14.027 18.376 10.608 1.00 97.31 532 GLN A CA 1
ATOM 4130 C C . GLN A 1 532 ? -14.744 17.034 10.403 1.00 97.31 532 GLN A C 1
ATOM 4132 O O . GLN A 1 532 ? -14.485 16.342 9.413 1.00 97.31 532 GLN A O 1
ATOM 4137 N N . PHE A 1 533 ? -15.670 16.670 11.296 1.00 98.19 533 PHE A N 1
ATOM 4138 C CA . PHE A 1 533 ? -16.488 15.466 11.131 1.00 98.19 533 PHE A CA 1
ATOM 4139 C C . PHE A 1 533 ? -17.384 15.556 9.895 1.00 98.19 533 PHE A C 1
ATOM 4141 O O . PHE A 1 533 ? -17.416 14.605 9.118 1.00 98.19 533 PHE A O 1
ATOM 4148 N N . GLU A 1 534 ? -18.022 16.702 9.652 1.00 97.12 534 GLU A N 1
ATOM 4149 C CA . GLU A 1 534 ? -18.815 16.948 8.439 1.00 97.12 534 GLU A CA 1
ATOM 4150 C C . GLU A 1 534 ? -17.963 16.785 7.169 1.00 97.12 534 GLU A C 1
ATOM 4152 O O . GLU A 1 534 ? -18.334 16.067 6.243 1.00 97.12 534 GLU A O 1
ATOM 4157 N N . ARG A 1 535 ? -16.771 17.393 7.138 1.00 95.38 535 ARG A N 1
ATOM 4158 C CA . ARG A 1 535 ? -15.888 17.396 5.958 1.00 95.38 535 ARG A CA 1
ATOM 4159 C C . ARG A 1 535 ? -15.280 16.035 5.636 1.00 95.38 535 ARG A C 1
ATOM 4161 O O . ARG A 1 535 ? -14.948 15.782 4.483 1.00 95.38 535 ARG A O 1
ATOM 4168 N N . THR A 1 536 ? -15.121 15.177 6.639 1.00 95.69 536 THR A N 1
ATOM 4169 C CA . THR A 1 536 ? -14.542 13.832 6.481 1.00 95.69 536 THR A CA 1
ATOM 4170 C C . THR A 1 536 ? -15.592 12.727 6.380 1.00 95.69 536 THR A C 1
ATOM 4172 O O . THR A 1 536 ? -15.233 11.548 6.321 1.00 95.69 536 THR A O 1
ATOM 4175 N N . GLN A 1 537 ? -16.876 13.091 6.367 1.00 96.31 537 GLN A N 1
ATOM 4176 C CA . GLN A 1 537 ? -17.979 12.150 6.251 1.00 96.31 537 GLN A CA 1
ATOM 4177 C C . GLN A 1 537 ? -17.990 11.482 4.869 1.00 96.31 537 GLN A C 1
ATOM 4179 O O . GLN A 1 537 ? -17.877 12.134 3.832 1.00 96.31 537 GLN A O 1
ATOM 4184 N N . LEU A 1 538 ? -18.124 10.158 4.863 1.00 96.38 538 LEU A N 1
ATOM 4185 C CA . LEU A 1 538 ? -18.259 9.355 3.653 1.00 96.38 538 LEU A CA 1
ATOM 4186 C C . LEU A 1 538 ? -19.675 9.454 3.080 1.00 96.38 538 LEU A C 1
ATOM 4188 O O . LEU A 1 538 ? -20.641 9.778 3.776 1.00 96.38 538 LEU A O 1
ATOM 4192 N N . GLU A 1 539 ? -19.810 9.058 1.815 1.00 88.00 539 GLU A N 1
ATOM 4193 C CA . GLU A 1 539 ? -21.116 8.827 1.202 1.00 88.00 539 GLU A CA 1
ATOM 4194 C C . GLU A 1 539 ? -21.918 7.816 2.045 1.00 88.00 539 GLU A C 1
ATOM 4196 O O . GLU A 1 539 ? -21.436 6.730 2.372 1.00 88.00 539 GLU A O 1
ATOM 4201 N N . GLY A 1 540 ? -23.128 8.201 2.459 1.00 87.69 540 GLY A N 1
ATOM 4202 C CA . GLY A 1 540 ? -23.950 7.422 3.393 1.00 87.69 540 GLY A CA 1
ATOM 4203 C C . GLY A 1 540 ? -23.807 7.810 4.870 1.00 87.69 540 GLY A C 1
ATOM 4204 O O . GLY A 1 540 ? -24.386 7.143 5.720 1.00 87.69 540 GLY A O 1
ATOM 4205 N N . GLY A 1 541 ? -23.077 8.881 5.195 1.00 95.62 541 GLY A N 1
ATOM 4206 C CA . GLY A 1 541 ? -23.138 9.513 6.515 1.00 95.62 541 GLY A CA 1
ATOM 4207 C C . GLY A 1 541 ? -22.325 8.823 7.619 1.00 95.62 541 GLY A C 1
ATOM 4208 O O . GLY A 1 541 ? -22.676 8.906 8.793 1.00 95.62 541 GLY A O 1
ATOM 4209 N N . THR A 1 542 ? -21.259 8.111 7.245 1.00 97.56 542 THR A N 1
ATOM 4210 C CA . THR A 1 542 ? -20.373 7.342 8.147 1.00 97.56 542 THR A CA 1
ATOM 4211 C C . THR A 1 542 ? -18.908 7.763 7.970 1.00 97.56 542 THR A C 1
ATOM 4213 O O . THR A 1 542 ? -18.620 8.655 7.176 1.00 97.56 542 THR A O 1
ATOM 4216 N N . TRP A 1 543 ? -17.963 7.138 8.685 1.00 98.19 543 TRP A N 1
ATOM 4217 C CA . TRP A 1 543 ? -16.532 7.460 8.591 1.00 98.19 543 TRP A CA 1
ATOM 4218 C C . TRP A 1 543 ? -15.646 6.222 8.420 1.00 98.19 543 TRP A C 1
ATOM 4220 O O . TRP A 1 543 ? -15.975 5.109 8.839 1.00 98.19 543 TRP A O 1
ATOM 4230 N N . GLY A 1 544 ? -14.474 6.428 7.822 1.00 95.50 544 GLY A N 1
ATOM 4231 C CA . GLY A 1 544 ? -13.489 5.380 7.565 1.00 95.50 544 GLY A CA 1
ATOM 4232 C C . GLY A 1 544 ? -12.048 5.855 7.746 1.00 95.50 544 GLY A C 1
ATOM 4233 O O . GLY A 1 544 ? -11.793 6.926 8.294 1.00 95.50 544 GLY A O 1
ATOM 4234 N N . LEU A 1 545 ? -11.081 5.042 7.313 1.00 91.69 545 LEU A N 1
ATOM 4235 C CA . LEU A 1 545 ? -9.650 5.359 7.448 1.00 91.69 545 LEU A CA 1
ATOM 4236 C C . LEU A 1 545 ? -9.162 6.454 6.483 1.00 91.69 545 LEU A C 1
ATOM 4238 O O . LEU A 1 545 ? -8.102 7.027 6.712 1.00 91.69 545 LEU A O 1
ATOM 4242 N N . HIS A 1 546 ? -9.897 6.718 5.404 1.00 90.44 546 HIS A N 1
ATOM 4243 C CA . HIS A 1 546 ? -9.655 7.803 4.447 1.00 90.44 546 HIS A CA 1
ATOM 4244 C C . HIS A 1 546 ? -10.911 8.036 3.585 1.00 90.44 546 HIS A C 1
ATOM 4246 O O . HIS A 1 546 ? -11.819 7.204 3.581 1.00 90.44 546 HIS A O 1
ATOM 4252 N N . GLU A 1 547 ? -10.948 9.111 2.799 1.00 84.50 547 GLU A N 1
ATOM 4253 C CA . GLU A 1 547 ? -12.109 9.505 1.974 1.00 84.50 547 GLU A CA 1
ATOM 4254 C C . GLU A 1 547 ? -12.570 8.440 0.956 1.00 84.50 547 GLU A C 1
ATOM 4256 O O . GLU A 1 547 ? -13.750 8.321 0.659 1.00 84.50 547 GLU A O 1
ATOM 4261 N N . HIS A 1 548 ? -11.654 7.609 0.451 1.00 87.19 548 HIS A N 1
ATOM 4262 C CA . HIS A 1 548 ? -11.982 6.497 -0.461 1.00 87.19 548 HIS A CA 1
ATOM 4263 C C . HIS A 1 548 ? -12.227 5.141 0.227 1.00 87.19 548 HIS A C 1
ATOM 4265 O O . HIS A 1 548 ? -12.208 4.100 -0.436 1.00 87.19 548 HIS A O 1
ATOM 4271 N N . SER A 1 549 ? -12.328 5.104 1.556 1.00 87.62 549 SER A N 1
ATOM 4272 C CA . SER A 1 549 ? -12.493 3.846 2.296 1.00 87.62 549 SER A CA 1
ATOM 4273 C C . SER A 1 549 ? -13.968 3.456 2.419 1.00 87.62 549 SER A C 1
ATOM 4275 O O . SER A 1 549 ? -14.859 4.277 2.240 1.00 87.62 549 SER A O 1
ATOM 4277 N N . HIS A 1 550 ? -14.231 2.182 2.712 1.00 91.19 550 HIS A N 1
ATOM 4278 C CA . HIS A 1 550 ? -15.561 1.757 3.152 1.00 91.19 550 HIS A CA 1
ATOM 4279 C C . HIS A 1 550 ? -15.822 2.250 4.591 1.00 91.19 550 HIS A C 1
ATOM 4281 O O . HIS A 1 550 ? -14.863 2.598 5.281 1.00 91.19 550 HIS A O 1
ATOM 4287 N N . PRO A 1 551 ? -17.073 2.235 5.084 1.00 94.56 551 PRO A N 1
ATOM 4288 C CA . PRO A 1 551 ? -17.371 2.578 6.474 1.00 94.56 551 PRO A CA 1
ATOM 4289 C C . PRO A 1 551 ? -16.674 1.646 7.475 1.00 94.56 551 PRO A C 1
ATOM 4291 O O . PRO A 1 551 ? -16.869 0.423 7.448 1.00 94.56 551 PRO A O 1
ATOM 4294 N N . TYR A 1 552 ? -15.896 2.225 8.393 1.00 96.81 552 TYR A N 1
ATOM 4295 C CA . TYR A 1 552 ? -15.301 1.505 9.521 1.00 96.81 552 TYR A CA 1
ATOM 4296 C C . TYR A 1 552 ? -16.183 1.696 10.753 1.00 96.81 552 TYR A C 1
ATOM 4298 O O . TYR A 1 552 ? -16.369 2.824 11.207 1.00 96.81 552 TYR A O 1
ATOM 4306 N N . LEU A 1 553 ? -16.637 0.594 11.347 1.00 97.62 553 LEU A N 1
ATOM 4307 C CA . LEU A 1 553 ? -17.224 0.524 12.680 1.00 97.62 553 LEU A CA 1
ATOM 4308 C C . LEU A 1 553 ? -16.318 1.231 13.684 1.00 97.62 553 LEU A C 1
ATOM 4310 O O . LEU A 1 553 ? -16.795 2.079 14.424 1.00 97.62 553 LEU A O 1
ATOM 4314 N N . PHE A 1 554 ? -15.003 0.979 13.656 1.00 97.69 554 PHE A N 1
ATOM 4315 C CA . PHE A 1 554 ? -14.084 1.647 14.579 1.00 97.69 554 PHE A CA 1
ATOM 4316 C C . PHE A 1 554 ? -14.151 3.178 14.509 1.00 97.69 554 PHE A C 1
ATOM 4318 O O . PHE A 1 554 ? -14.356 3.837 15.527 1.00 97.69 554 PHE A O 1
ATOM 4325 N N . VAL A 1 555 ? -13.965 3.744 13.315 1.00 98.00 555 VAL A N 1
ATOM 4326 C CA . VAL A 1 555 ? -13.889 5.199 13.137 1.00 98.00 555 VAL A CA 1
ATOM 4327 C C . VAL A 1 555 ? -15.268 5.826 13.325 1.00 98.00 555 VAL A C 1
ATOM 4329 O O . VAL A 1 555 ? -15.395 6.804 14.055 1.00 98.00 555 VAL A O 1
ATOM 4332 N N . THR A 1 556 ? -16.304 5.219 12.741 1.00 98.50 556 THR A N 1
ATOM 4333 C CA . THR A 1 556 ? -17.688 5.699 12.838 1.00 98.50 556 THR A CA 1
ATOM 4334 C C . THR A 1 556 ? -18.173 5.717 14.282 1.00 98.50 556 THR A C 1
ATOM 4336 O O . THR A 1 556 ? -18.731 6.723 14.704 1.00 98.50 556 THR A O 1
ATOM 4339 N N . THR A 1 557 ? -17.916 4.666 15.071 1.00 98.75 557 THR A N 1
ATOM 4340 C CA . THR A 1 557 ? -18.308 4.650 16.487 1.00 98.75 557 THR A CA 1
ATOM 4341 C C . THR A 1 557 ? -17.607 5.751 17.279 1.00 98.75 557 THR A C 1
ATOM 4343 O O . THR A 1 557 ? -18.265 6.433 18.057 1.00 98.75 557 THR A O 1
ATOM 4346 N N . LEU A 1 558 ? -16.297 5.963 17.093 1.00 98.69 558 LEU A N 1
ATOM 4347 C CA . LEU A 1 558 ? -15.590 7.005 17.847 1.00 98.69 558 LEU A CA 1
ATOM 4348 C C . LEU A 1 558 ? -16.046 8.417 17.462 1.00 98.69 558 LEU A C 1
ATOM 4350 O O . LEU A 1 558 ? -16.223 9.240 18.355 1.00 98.69 558 LEU A O 1
ATOM 4354 N N . VAL A 1 559 ? -16.271 8.688 16.173 1.00 98.75 559 VAL A N 1
ATOM 4355 C CA . VAL A 1 559 ? -16.784 9.991 15.714 1.00 98.75 559 VAL A CA 1
ATOM 4356 C C . VAL A 1 559 ? -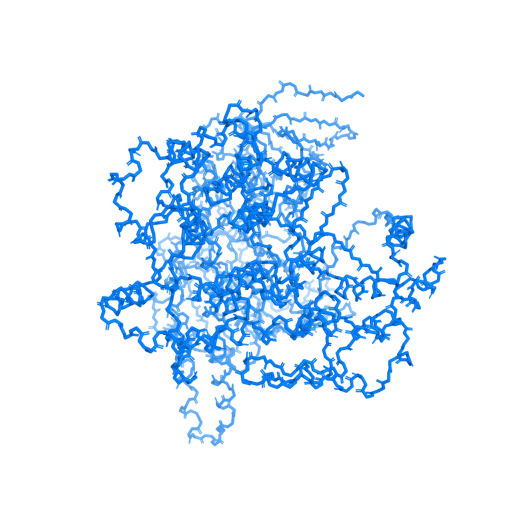18.209 10.227 16.216 1.00 98.75 559 VAL A C 1
ATOM 4358 O O . VAL A 1 559 ? -18.491 11.298 16.746 1.00 98.75 559 VAL A O 1
ATOM 4361 N N . TYR A 1 560 ? -19.082 9.218 16.132 1.00 98.81 560 TYR A N 1
ATOM 4362 C CA . TYR A 1 560 ? -20.449 9.295 16.652 1.00 98.81 560 TYR A CA 1
ATOM 4363 C C . TYR A 1 560 ? -20.463 9.608 18.154 1.00 98.81 560 TYR A C 1
ATOM 4365 O O . TYR A 1 560 ? -21.117 10.554 18.586 1.00 98.81 560 TYR A O 1
ATOM 4373 N N . VAL A 1 561 ? -19.682 8.865 18.948 1.00 98.88 561 VAL A N 1
ATOM 4374 C CA . VAL A 1 561 ? -19.556 9.100 20.394 1.00 98.88 561 VAL A CA 1
ATOM 4375 C C . VAL A 1 561 ? -19.004 10.497 20.673 1.00 98.88 561 VAL A C 1
ATOM 4377 O O . VAL A 1 561 ? -19.577 11.218 21.482 1.00 98.88 561 VAL A O 1
ATOM 4380 N N . ALA A 1 562 ? -17.941 10.918 19.983 1.00 98.81 562 ALA A N 1
ATOM 4381 C CA . ALA A 1 562 ? -17.369 12.252 20.156 1.00 98.81 562 ALA A CA 1
ATOM 4382 C C . ALA A 1 562 ? -18.385 13.367 19.851 1.00 98.81 562 ALA A C 1
ATOM 4384 O O . ALA A 1 562 ? -18.493 14.312 20.625 1.00 98.81 562 ALA A O 1
ATOM 4385 N N . ALA A 1 563 ? -19.168 13.247 18.777 1.00 98.75 563 ALA A N 1
ATOM 4386 C CA . ALA A 1 563 ? -20.209 14.217 18.443 1.00 98.75 563 ALA A CA 1
ATOM 4387 C C . ALA A 1 563 ? -21.306 14.287 19.522 1.00 98.75 563 ALA A C 1
ATOM 4389 O O . ALA A 1 563 ? -21.673 15.384 19.943 1.00 98.75 563 ALA A O 1
ATOM 4390 N N . ARG A 1 564 ? -21.774 13.140 20.037 1.00 98.69 564 ARG A N 1
ATOM 4391 C CA . ARG A 1 564 ? -22.752 13.095 21.142 1.00 98.69 564 ARG A CA 1
ATOM 4392 C C . ARG A 1 564 ? -22.209 13.748 22.420 1.00 98.69 564 ARG A C 1
ATOM 4394 O O . ARG A 1 564 ? -22.945 14.465 23.088 1.00 98.69 564 ARG A O 1
ATOM 4401 N N . LEU A 1 565 ? -20.920 13.567 22.728 1.00 98.50 565 LEU A N 1
ATOM 4402 C CA . LEU A 1 565 ? -20.247 14.240 23.853 1.00 98.50 565 LEU A CA 1
ATOM 4403 C C . LEU A 1 565 ? -20.058 15.755 23.640 1.00 98.50 565 LEU A C 1
ATOM 4405 O O . LEU A 1 565 ? -19.831 16.481 24.603 1.00 98.50 565 LEU A O 1
ATOM 4409 N N . LEU A 1 566 ? -20.170 16.239 22.400 1.00 98.38 566 LEU A N 1
ATOM 4410 C CA . LEU A 1 566 ? -20.213 17.660 22.039 1.00 98.38 566 LEU A CA 1
ATOM 4411 C C . LEU A 1 566 ? -21.660 18.146 21.846 1.00 98.38 566 LEU A C 1
ATOM 4413 O O . LEU A 1 566 ? -21.912 18.973 20.970 1.00 98.38 566 LEU A O 1
ATOM 4417 N N . ASP A 1 567 ? -22.599 17.608 22.628 1.00 97.00 567 ASP A N 1
ATOM 4418 C CA . ASP A 1 567 ? -24.054 17.840 22.612 1.00 97.00 567 ASP A CA 1
ATOM 4419 C C . ASP A 1 567 ? -24.701 17.912 21.215 1.00 97.00 567 ASP A C 1
ATOM 4421 O O . ASP A 1 567 ? -25.627 18.692 20.992 1.00 97.00 567 ASP A O 1
ATOM 4425 N N . VAL A 1 568 ? -24.218 17.128 20.249 1.00 98.31 568 VAL A N 1
ATOM 4426 C CA . VAL A 1 568 ? -24.959 16.903 18.999 1.00 98.31 568 VAL A CA 1
ATOM 4427 C C . VAL A 1 568 ? -26.085 15.924 19.301 1.00 98.31 568 VAL A C 1
ATOM 4429 O O . VAL A 1 568 ? -25.832 14.863 19.868 1.00 98.31 568 VAL A O 1
ATOM 4432 N N . GLU A 1 569 ? -27.324 16.258 18.949 1.00 98.06 569 GLU A N 1
ATOM 4433 C CA . GLU A 1 569 ? -28.479 15.381 19.169 1.00 98.06 569 GLU A CA 1
ATOM 4434 C C . GLU A 1 569 ? -28.413 14.128 18.280 1.00 98.06 569 GLU A C 1
ATOM 4436 O O . GLU A 1 569 ? -27.931 14.176 17.151 1.00 98.06 569 GLU A O 1
ATOM 4441 N N . LYS A 1 570 ? -28.915 12.985 18.763 1.00 96.12 570 LYS A N 1
ATOM 4442 C CA . LYS A 1 570 ? -28.817 11.690 18.050 1.00 96.12 570 LYS A CA 1
ATOM 4443 C C . LYS A 1 570 ? -29.455 11.684 16.649 1.00 96.12 570 LYS A C 1
ATOM 4445 O O . LYS A 1 570 ? -29.069 10.883 15.800 1.00 96.12 570 LYS A O 1
ATOM 4450 N N . ASP A 1 571 ? -30.441 12.556 16.436 1.00 96.25 571 ASP A N 1
ATOM 4451 C CA . ASP A 1 571 ? -31.194 12.698 15.186 1.00 96.25 571 ASP A CA 1
ATOM 4452 C C . ASP A 1 571 ? -30.660 13.854 14.313 1.00 96.25 571 ASP A C 1
ATOM 4454 O O . ASP A 1 571 ? -31.237 14.160 13.268 1.00 96.25 571 ASP A O 1
ATOM 4458 N N . ASP A 1 572 ? -29.557 14.498 14.719 1.00 98.19 572 ASP A N 1
ATOM 4459 C CA . ASP A 1 572 ? -28.897 15.544 13.938 1.00 98.19 572 ASP A CA 1
ATOM 4460 C C . ASP A 1 572 ? -28.412 14.988 12.582 1.00 98.19 572 ASP A C 1
ATOM 4462 O O . ASP A 1 572 ? -27.833 13.892 12.543 1.00 98.19 572 ASP A O 1
ATOM 4466 N N . PRO A 1 573 ? -28.600 15.721 11.465 1.00 96.69 573 PRO A N 1
ATOM 4467 C CA . PRO A 1 573 ? -28.180 15.277 10.136 1.00 96.69 573 PRO A CA 1
ATOM 4468 C C . PRO A 1 573 ? -26.717 14.830 10.045 1.00 96.69 573 PRO A C 1
ATOM 4470 O O . PRO A 1 573 ? -26.412 13.935 9.253 1.00 96.69 573 PRO A O 1
ATOM 4473 N N . LEU A 1 574 ? -25.826 15.403 10.863 1.00 97.25 574 LEU A N 1
ATOM 4474 C CA . LEU A 1 574 ? -24.414 15.038 10.901 1.00 97.25 574 LEU A CA 1
ATOM 4475 C C . LEU A 1 574 ? -24.208 13.577 11.315 1.00 97.25 574 LEU A C 1
ATOM 4477 O O . LEU A 1 574 ? -23.324 12.922 10.773 1.00 97.25 574 LEU A O 1
ATOM 4481 N N . ILE A 1 575 ? -24.991 13.050 12.262 1.00 98.19 575 ILE A N 1
ATOM 4482 C CA . ILE A 1 575 ? -24.734 11.730 12.867 1.00 98.19 575 ILE A CA 1
ATOM 4483 C C . ILE A 1 575 ? -25.892 10.738 12.761 1.00 98.19 575 ILE A C 1
ATOM 4485 O O . ILE A 1 575 ? -25.690 9.557 13.047 1.00 98.19 575 ILE A O 1
ATOM 4489 N N . ALA A 1 576 ? -27.074 11.154 12.300 1.00 97.62 576 ALA A N 1
ATOM 4490 C CA . ALA A 1 576 ? -28.259 10.297 12.227 1.00 97.62 576 ALA A CA 1
ATOM 4491 C C . ALA A 1 576 ? -28.022 9.009 11.413 1.00 97.62 576 ALA A C 1
ATOM 4493 O O . ALA A 1 576 ? -28.412 7.914 11.832 1.00 97.62 576 ALA A O 1
ATOM 4494 N N . GLN 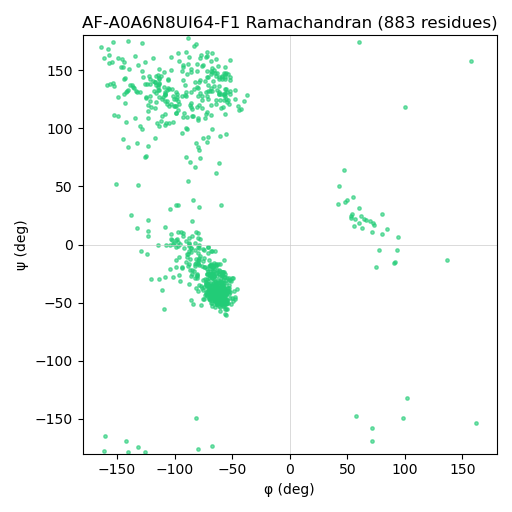A 1 577 ? -27.331 9.117 10.272 1.00 97.50 577 GLN A N 1
ATOM 4495 C CA . GLN A 1 577 ? -27.007 7.962 9.425 1.00 97.50 577 GLN A CA 1
ATOM 4496 C C . GLN A 1 577 ? -25.963 7.040 10.059 1.00 97.50 577 GLN A C 1
ATOM 4498 O O . GLN A 1 577 ? -26.115 5.818 10.022 1.00 97.50 577 GLN A O 1
ATOM 4503 N N . ALA A 1 578 ? -24.950 7.604 10.719 1.00 97.88 578 ALA A N 1
ATOM 4504 C CA . ALA A 1 578 ? -24.020 6.822 11.521 1.00 97.88 578 ALA A CA 1
ATOM 4505 C C . ALA A 1 578 ? -24.741 6.085 12.657 1.00 97.88 578 ALA A C 1
ATOM 4507 O O . ALA A 1 578 ? -24.484 4.904 12.865 1.00 97.88 578 ALA A O 1
ATOM 4508 N N . GLY A 1 579 ? -25.705 6.720 13.326 1.00 96.94 579 GLY A N 1
ATOM 4509 C CA . GLY A 1 579 ? -26.546 6.064 14.327 1.00 96.94 579 GLY A CA 1
ATOM 4510 C C . GLY A 1 579 ? -27.345 4.890 13.752 1.00 96.94 579 GLY A C 1
ATOM 4511 O O . GLY A 1 579 ? -27.429 3.834 14.378 1.00 96.94 579 GLY A O 1
ATOM 4512 N N . HIS A 1 580 ? -27.893 5.026 12.538 1.00 95.62 580 HIS A N 1
ATOM 4513 C CA . HIS A 1 580 ? -28.553 3.911 11.849 1.00 95.62 580 HIS A CA 1
ATOM 4514 C C . HIS A 1 580 ? -27.578 2.770 11.543 1.00 95.62 580 HIS A C 1
ATOM 4516 O O . HIS A 1 580 ? -27.859 1.623 11.887 1.00 95.62 580 HIS A O 1
ATOM 4522 N N . PHE A 1 581 ? -26.412 3.090 10.979 1.00 96.19 581 PHE A N 1
ATOM 4523 C CA . PHE A 1 581 ? -25.348 2.124 10.715 1.00 96.19 581 PHE A CA 1
ATOM 4524 C C . PHE A 1 581 ? -24.938 1.362 11.985 1.00 96.19 581 PHE A C 1
ATOM 4526 O O . PHE A 1 581 ? -24.904 0.131 11.980 1.00 96.19 581 PHE A O 1
ATOM 4533 N N . LEU A 1 582 ? -24.714 2.064 13.099 1.00 96.69 582 LEU A N 1
ATOM 4534 C CA . LEU A 1 582 ? -24.309 1.456 14.370 1.00 96.69 582 LEU A CA 1
ATOM 4535 C C . LEU A 1 582 ? -25.377 0.521 14.951 1.00 96.69 582 LEU A C 1
ATOM 4537 O O . LEU A 1 582 ? -25.018 -0.516 15.497 1.00 96.69 582 LEU A O 1
ATOM 4541 N N . ARG A 1 583 ? -26.670 0.820 14.767 1.00 92.19 583 ARG A N 1
ATOM 4542 C CA . ARG A 1 583 ? -27.769 -0.080 15.169 1.00 92.19 583 ARG A CA 1
ATOM 4543 C C . ARG A 1 583 ? -27.863 -1.350 14.322 1.00 92.19 583 ARG A C 1
ATOM 4545 O O . ARG A 1 583 ? -28.407 -2.350 14.785 1.00 92.19 583 ARG A O 1
ATOM 4552 N N . THR A 1 584 ? -27.377 -1.310 13.081 1.00 92.06 584 THR A N 1
ATOM 4553 C CA . THR A 1 584 ? -27.350 -2.482 12.186 1.00 92.06 584 THR A CA 1
ATOM 4554 C C . THR A 1 584 ? -26.096 -3.342 12.347 1.00 92.06 584 THR A C 1
ATOM 4556 O O . THR A 1 584 ? -26.080 -4.493 11.915 1.00 92.06 584 THR A O 1
ATOM 4559 N N . GLU A 1 585 ? -25.054 -2.802 12.976 1.00 94.25 585 GLU A N 1
ATOM 4560 C CA . GLU A 1 585 ? -23.763 -3.454 13.174 1.00 94.25 585 GLU A CA 1
ATOM 4561 C C . GLU A 1 585 ? -23.601 -3.970 14.610 1.00 94.25 585 GLU A C 1
ATOM 4563 O O . GLU A 1 585 ? -24.271 -3.541 15.546 1.00 94.25 585 GLU A O 1
ATOM 4568 N N . ASP A 1 586 ? -22.665 -4.897 14.813 1.00 94.31 586 ASP A N 1
ATOM 4569 C CA . ASP A 1 586 ? -22.321 -5.373 16.154 1.00 94.31 586 ASP A CA 1
ATOM 4570 C C . ASP A 1 586 ? -21.138 -4.582 16.731 1.00 94.31 586 ASP A C 1
ATOM 4572 O O . ASP A 1 586 ? -19.973 -4.936 16.517 1.00 94.31 586 ASP A O 1
ATOM 4576 N N . VAL A 1 587 ? -21.429 -3.550 17.531 1.00 97.25 587 VAL A N 1
ATOM 4577 C CA . VAL A 1 587 ? -20.410 -2.745 18.235 1.00 97.25 587 VAL A CA 1
ATOM 4578 C C . VAL A 1 587 ? -19.534 -3.604 19.162 1.00 97.25 587 VAL A C 1
ATOM 4580 O O . VAL A 1 587 ? -18.365 -3.279 19.390 1.00 97.25 587 VAL A O 1
ATOM 4583 N N . THR A 1 588 ? -19.999 -4.777 19.624 1.00 96.88 588 THR A N 1
ATOM 4584 C CA . THR A 1 588 ? -19.147 -5.686 20.414 1.00 96.88 588 THR A CA 1
ATOM 4585 C C . THR A 1 588 ? -17.969 -6.260 19.607 1.00 96.88 588 THR A C 1
ATOM 4587 O O . THR A 1 588 ? -16.977 -6.728 20.181 1.00 96.88 588 THR A O 1
ATOM 4590 N N . ALA A 1 589 ? -18.042 -6.193 18.275 1.00 96.56 589 ALA A N 1
ATOM 4591 C CA . ALA A 1 589 ? -17.002 -6.600 17.339 1.00 96.56 589 ALA A CA 1
ATOM 4592 C C . ALA A 1 589 ? -16.051 -5.455 16.929 1.00 96.56 589 ALA A C 1
ATOM 4594 O O . ALA A 1 589 ? -15.204 -5.661 16.058 1.00 96.56 589 ALA A O 1
ATOM 4595 N N . ILE A 1 590 ? -16.131 -4.269 17.541 1.00 97.31 590 ILE A N 1
ATOM 4596 C CA . ILE A 1 590 ? -15.206 -3.162 17.250 1.00 97.31 590 ILE A CA 1
ATOM 4597 C C . ILE A 1 590 ? -13.727 -3.586 17.461 1.00 97.31 590 ILE A C 1
ATOM 4599 O O . ILE A 1 590 ? -13.425 -4.380 18.359 1.00 97.31 590 ILE A O 1
ATOM 4603 N N . PRO A 1 591 ? -12.760 -3.113 16.651 1.00 95.69 591 PRO A N 1
ATOM 4604 C CA . PRO A 1 591 ? -11.334 -3.381 16.854 1.00 95.69 591 PRO A CA 1
ATOM 4605 C C . PRO A 1 591 ? -10.816 -3.066 18.268 1.00 95.69 591 PRO A C 1
ATOM 4607 O O . PRO A 1 591 ? -11.397 -2.283 19.018 1.00 95.69 591 PRO A O 1
ATOM 4610 N N . SER A 1 592 ? -9.685 -3.673 18.647 1.00 94.56 592 SER A N 1
ATOM 4611 C CA . SER A 1 592 ? -9.172 -3.655 20.029 1.00 94.56 592 SER A CA 1
ATOM 4612 C C . SER A 1 592 ? -8.948 -2.256 20.610 1.00 94.56 592 SER A C 1
ATOM 4614 O O . SER A 1 592 ? -9.202 -2.059 21.795 1.00 94.56 592 SER A O 1
ATOM 4616 N N . TRP A 1 593 ? -8.502 -1.289 19.805 1.00 96.44 593 TRP A N 1
ATOM 4617 C CA . TRP A 1 593 ? -8.360 0.105 20.244 1.00 96.44 593 TRP A CA 1
ATOM 4618 C C . TRP A 1 593 ? -9.711 0.797 20.447 1.00 96.44 593 TRP A C 1
ATOM 4620 O O . TRP A 1 593 ? -9.851 1.573 21.385 1.00 96.44 593 TRP A O 1
ATOM 4630 N N . GLY A 1 594 ? -10.724 0.465 19.644 1.00 97.50 594 GLY A N 1
ATOM 4631 C CA . GLY A 1 594 ? -12.096 0.928 19.860 1.00 97.50 594 GLY A CA 1
ATOM 4632 C C . GLY A 1 594 ? -12.664 0.404 21.168 1.00 97.50 594 GLY A C 1
ATOM 4633 O O . GLY A 1 594 ? -13.147 1.188 21.975 1.00 97.50 594 GLY A O 1
ATOM 4634 N N . LYS A 1 595 ? -12.483 -0.892 21.452 1.00 98.19 595 LYS A N 1
ATOM 4635 C CA . LYS A 1 595 ? -12.869 -1.469 22.752 1.00 98.19 595 LYS A CA 1
ATOM 4636 C C . LYS A 1 595 ? -12.200 -0.748 23.915 1.00 98.19 595 LYS A C 1
ATOM 4638 O O . LYS A 1 595 ? -12.815 -0.587 24.956 1.00 98.19 595 LYS A O 1
ATOM 4643 N N . PHE A 1 596 ? -10.940 -0.350 23.745 1.00 98.44 596 PHE A N 1
ATOM 4644 C CA . PHE A 1 596 ? -10.162 0.310 24.789 1.00 98.44 596 PHE A CA 1
ATOM 4645 C C . PHE A 1 596 ? -10.714 1.698 25.117 1.00 98.44 596 PHE A C 1
ATOM 4647 O O . PHE A 1 596 ? -11.001 1.977 26.277 1.00 98.44 596 PHE A O 1
ATOM 4654 N N . TRP A 1 597 ? -10.942 2.527 24.097 1.00 98.62 597 TRP A N 1
ATOM 4655 C CA . TRP A 1 597 ? -11.539 3.853 24.271 1.00 98.62 597 TRP A CA 1
ATOM 4656 C C . TRP A 1 597 ? -12.978 3.789 24.789 1.00 98.62 597 TRP A C 1
ATOM 4658 O O . TRP A 1 597 ? -13.322 4.506 25.725 1.00 98.62 597 TRP A O 1
ATOM 4668 N N . LEU A 1 598 ? -13.802 2.882 24.257 1.00 98.75 598 LEU A N 1
ATOM 4669 C CA . LEU A 1 598 ? -15.162 2.690 24.762 1.00 98.75 598 LEU A CA 1
ATOM 4670 C C . LEU A 1 598 ? -15.175 2.158 26.201 1.00 98.75 598 LEU A C 1
ATOM 4672 O O . LEU A 1 598 ? -16.077 2.505 26.959 1.00 98.75 598 LEU A O 1
ATOM 4676 N N . ALA A 1 599 ? -14.183 1.360 26.610 1.00 98.56 599 ALA A N 1
ATOM 4677 C CA . ALA A 1 599 ? -14.097 0.885 27.987 1.00 98.56 599 ALA A CA 1
ATOM 4678 C C . ALA A 1 599 ? -13.803 2.014 28.977 1.00 98.56 599 ALA A C 1
ATOM 4680 O O . ALA A 1 599 ? -14.479 2.090 30.004 1.00 98.56 599 ALA A O 1
ATOM 4681 N N . ILE A 1 600 ? -12.886 2.925 28.629 1.00 98.56 600 ILE A N 1
ATOM 4682 C CA . ILE A 1 600 ? -12.605 4.150 29.399 1.00 98.56 600 ILE A CA 1
ATOM 4683 C C . ILE A 1 600 ? -13.871 5.006 29.540 1.00 98.56 600 ILE A C 1
ATOM 4685 O O . ILE A 1 600 ? -14.167 5.499 30.623 1.00 98.56 600 ILE A O 1
ATOM 4689 N N . LEU A 1 601 ? -14.663 5.131 28.473 1.00 98.62 601 LEU A N 1
ATOM 4690 C CA . LEU A 1 601 ? -15.920 5.889 28.475 1.00 98.62 601 LEU A CA 1
ATOM 4691 C C . LEU A 1 601 ? -17.102 5.157 29.119 1.00 98.62 601 LEU A C 1
ATOM 4693 O O . LEU A 1 601 ? -18.218 5.663 29.099 1.00 98.62 601 LEU A O 1
ATOM 4697 N N . ASN A 1 602 ? -16.886 3.972 29.692 1.00 98.50 602 ASN A N 1
ATOM 4698 C CA . ASN A 1 602 ? -17.953 3.168 30.283 1.00 98.50 602 ASN A CA 1
ATOM 4699 C C . ASN A 1 602 ? -19.043 2.725 29.277 1.00 98.50 602 ASN A C 1
ATOM 4701 O O . ASN A 1 602 ? -20.173 2.410 29.655 1.00 98.50 602 ASN A O 1
ATOM 4705 N N . LEU A 1 603 ? -18.680 2.659 27.993 1.00 98.56 603 LEU A N 1
ATOM 4706 C CA . LEU A 1 603 ? -19.493 2.190 26.865 1.00 98.56 603 LEU A CA 1
ATOM 4707 C C . LEU A 1 603 ? -19.105 0.771 26.420 1.00 98.56 603 LEU A C 1
ATOM 4709 O O . LEU A 1 603 ? -19.611 0.275 25.419 1.00 98.56 603 LEU A O 1
ATOM 4713 N N . TYR A 1 604 ? -18.186 0.110 27.128 1.00 98.44 604 TYR A N 1
ATOM 4714 C CA . TYR A 1 604 ? -17.766 -1.272 26.887 1.00 98.44 604 TYR A CA 1
ATOM 4715 C C . TYR A 1 604 ? -17.182 -1.859 28.190 1.00 98.44 604 TYR A C 1
ATOM 4717 O O . TYR A 1 604 ? -16.443 -1.175 28.890 1.00 98.44 604 TYR A O 1
ATOM 4725 N N . ASP A 1 605 ? -17.471 -3.112 28.561 1.00 97.38 605 ASP A N 1
ATOM 4726 C CA . ASP A 1 605 ? -16.877 -3.709 29.780 1.00 97.38 605 ASP A CA 1
ATOM 4727 C C . ASP A 1 605 ? -15.419 -4.152 29.512 1.00 97.38 605 ASP A C 1
ATOM 4729 O O . ASP A 1 605 ? -15.146 -4.903 28.566 1.00 97.38 605 ASP A O 1
ATOM 4733 N N . TRP A 1 606 ? -14.474 -3.770 30.384 1.00 96.62 606 TRP A N 1
ATOM 4734 C CA . TRP A 1 606 ? -13.072 -4.222 30.371 1.00 96.62 606 TRP A CA 1
ATOM 4735 C C . TRP A 1 606 ? -12.911 -5.749 30.258 1.00 96.62 606 TRP A C 1
ATOM 4737 O O . TRP A 1 606 ? -11.947 -6.252 29.663 1.00 96.62 606 TRP A O 1
ATOM 4747 N N . LYS A 1 607 ? -13.882 -6.524 30.758 1.00 94.69 607 LYS A N 1
ATOM 4748 C CA . LYS A 1 607 ? -13.950 -7.986 30.602 1.00 94.69 607 LYS A CA 1
ATOM 4749 C C . LYS A 1 607 ? -14.045 -8.441 29.154 1.00 94.69 607 LYS A C 1
ATOM 4751 O O . LYS A 1 607 ? -13.797 -9.621 28.916 1.00 94.69 607 LYS A O 1
ATOM 4756 N N . GLY A 1 608 ? -14.391 -7.578 28.206 1.00 95.81 608 GLY A N 1
ATOM 4757 C CA . GLY A 1 608 ? -14.409 -7.884 26.780 1.00 95.81 608 GLY A CA 1
ATOM 4758 C C . GLY A 1 608 ? -13.141 -7.500 26.023 1.00 95.81 608 GLY A C 1
ATOM 4759 O O . GLY A 1 608 ? -13.137 -7.596 24.798 1.00 95.81 608 GLY A O 1
ATOM 4760 N N . LEU A 1 609 ? -12.060 -7.128 26.719 1.00 95.31 609 LEU A N 1
ATOM 4761 C CA . LEU A 1 609 ? -10.744 -6.888 26.126 1.00 95.31 609 LEU A CA 1
ATOM 4762 C C . LEU A 1 609 ? -9.759 -8.038 26.381 1.00 95.31 609 LEU A C 1
ATOM 4764 O O . LEU A 1 609 ? -9.806 -8.751 27.394 1.00 95.31 609 LEU A O 1
ATOM 4768 N N . ASN A 1 610 ? -8.832 -8.224 25.439 1.00 94.94 610 ASN A N 1
ATOM 4769 C CA . ASN A 1 610 ? -7.615 -8.987 25.701 1.00 94.94 610 ASN A CA 1
ATOM 4770 C C . ASN A 1 610 ? -6.694 -8.173 26.618 1.00 94.94 610 ASN A C 1
ATOM 4772 O O . ASN A 1 610 ? -6.656 -6.951 26.537 1.00 94.94 610 ASN A O 1
ATOM 4776 N N . ALA A 1 611 ? -5.987 -8.861 27.514 1.00 92.44 611 ALA A N 1
ATOM 4777 C CA . ALA A 1 611 ? -5.211 -8.200 28.553 1.00 92.44 611 ALA A CA 1
ATOM 4778 C C . ALA A 1 611 ? -4.009 -7.443 27.973 1.00 92.44 611 ALA A C 1
ATOM 4780 O O . ALA A 1 611 ? -3.263 -8.006 27.168 1.00 92.44 611 ALA A O 1
ATOM 4781 N N . VAL A 1 612 ? -3.803 -6.211 28.440 1.00 95.12 612 VAL A N 1
ATOM 4782 C CA . VAL A 1 612 ? -2.608 -5.406 28.171 1.00 95.12 612 VAL A CA 1
ATOM 4783 C C . VAL A 1 612 ? -1.766 -5.423 29.448 1.00 95.12 612 VAL A C 1
ATOM 4785 O O . VAL A 1 612 ? -2.162 -4.866 30.465 1.00 95.12 612 VAL A O 1
ATOM 4788 N N . LEU A 1 613 ? -0.683 -6.202 29.445 1.00 94.94 613 LEU A N 1
ATOM 4789 C CA . LEU A 1 613 ? 0.021 -6.605 30.666 1.00 94.94 613 LEU A CA 1
ATOM 4790 C C . LEU A 1 613 ? 1.237 -5.704 30.947 1.00 94.94 613 LEU A C 1
ATOM 4792 O O . LEU A 1 613 ? 2.205 -5.787 30.183 1.00 94.94 613 LEU A O 1
ATOM 4796 N N . PRO A 1 614 ? 1.259 -4.926 32.050 1.00 96.25 614 PRO A N 1
ATOM 4797 C CA . PRO A 1 614 ? 2.449 -4.168 32.441 1.00 96.25 614 PRO A CA 1
ATOM 4798 C C . PRO A 1 614 ? 3.636 -5.084 32.777 1.00 96.25 614 PRO A C 1
ATOM 4800 O O . PRO A 1 614 ? 4.787 -4.717 32.565 1.00 96.25 614 PRO A O 1
ATOM 4803 N N . GLU A 1 615 ? 3.384 -6.320 33.211 1.00 96.25 615 GLU A N 1
ATOM 4804 C CA . GLU A 1 615 ? 4.432 -7.272 33.592 1.00 96.25 615 GLU A CA 1
ATOM 4805 C C . GLU A 1 615 ? 5.240 -7.814 32.393 1.00 96.25 615 GLU A C 1
ATOM 4807 O O . GLU A 1 615 ? 6.258 -8.476 32.581 1.00 96.25 615 GLU A O 1
ATOM 4812 N N . LEU A 1 616 ? 4.854 -7.517 31.144 1.00 95.31 616 LEU A N 1
ATOM 4813 C CA . LEU A 1 616 ? 5.700 -7.830 29.981 1.00 95.31 616 LEU A CA 1
ATOM 4814 C C . LEU A 1 616 ? 6.999 -7.012 29.961 1.00 95.31 616 LEU A C 1
ATOM 4816 O O . LEU A 1 616 ? 7.987 -7.468 29.386 1.00 95.31 616 LEU A O 1
ATOM 4820 N N . TRP A 1 617 ? 7.008 -5.843 30.607 1.00 94.75 617 TRP A N 1
ATOM 4821 C CA . TRP A 1 617 ? 8.143 -4.916 30.656 1.00 94.75 617 TRP A CA 1
ATOM 4822 C C . TRP A 1 617 ? 9.246 -5.323 31.637 1.00 94.75 617 TRP A C 1
ATOM 4824 O O . TRP A 1 617 ? 10.319 -4.734 31.622 1.00 94.75 617 TRP A O 1
ATOM 4834 N N . ILE A 1 618 ? 9.003 -6.335 32.476 1.00 94.38 618 ILE A N 1
ATOM 4835 C CA . ILE A 1 618 ? 10.025 -6.902 33.372 1.00 94.38 618 ILE A CA 1
ATOM 4836 C C . ILE A 1 618 ? 10.649 -8.190 32.818 1.00 94.38 618 ILE A C 1
ATOM 4838 O O . ILE A 1 618 ? 11.521 -8.784 33.454 1.00 94.38 618 ILE A O 1
ATOM 4842 N N . LEU A 1 619 ? 10.193 -8.666 31.653 1.00 94.19 619 LEU A N 1
ATOM 4843 C CA . LEU A 1 619 ? 10.786 -9.838 31.015 1.00 94.19 619 LEU A CA 1
ATOM 4844 C C . LEU A 1 619 ? 12.233 -9.538 30.577 1.00 94.19 619 LEU A C 1
ATOM 4846 O O . LEU A 1 619 ? 12.546 -8.414 30.195 1.00 94.19 619 LEU A O 1
ATOM 4850 N N . PRO A 1 620 ? 13.135 -10.533 30.547 1.00 94.19 620 PRO A N 1
ATOM 4851 C CA . PRO A 1 620 ? 14.461 -10.338 29.968 1.00 94.19 620 PRO A CA 1
ATOM 4852 C C . PRO A 1 620 ? 14.387 -9.852 28.510 1.00 94.19 620 PRO A C 1
ATOM 4854 O O . PRO A 1 620 ? 13.687 -10.458 27.698 1.00 94.19 620 PRO A O 1
ATOM 4857 N N . HIS A 1 621 ? 15.173 -8.829 28.141 1.00 90.69 621 HIS A N 1
ATOM 4858 C CA . HIS A 1 621 ? 15.127 -8.208 26.800 1.00 90.69 621 HIS A CA 1
ATOM 4859 C C . HIS A 1 621 ? 15.349 -9.199 25.644 1.00 90.69 621 HIS A C 1
ATOM 4861 O O . HIS A 1 621 ? 14.846 -8.999 24.543 1.00 90.69 621 HIS A O 1
ATOM 4867 N N . ARG A 1 622 ? 16.087 -10.294 25.886 1.00 92.06 622 ARG A N 1
ATOM 4868 C CA . ARG A 1 622 ? 16.348 -11.351 24.891 1.00 92.06 622 ARG A CA 1
ATOM 4869 C C . ARG A 1 622 ? 15.087 -12.125 24.487 1.00 92.06 622 ARG A C 1
ATOM 4871 O O . ARG A 1 622 ? 15.113 -12.843 23.491 1.00 92.06 622 ARG A O 1
ATOM 4878 N N . ILE A 1 623 ? 14.002 -12.026 25.257 1.00 93.00 623 ILE A N 1
ATOM 4879 C CA . ILE A 1 623 ? 12.729 -12.665 24.927 1.00 93.00 623 ILE A CA 1
ATOM 4880 C C . ILE A 1 623 ? 12.043 -11.843 23.826 1.00 93.00 623 ILE A C 1
ATOM 4882 O O . ILE A 1 623 ? 11.755 -10.668 24.050 1.00 93.00 623 ILE A O 1
ATOM 4886 N N . PRO A 1 624 ? 11.677 -12.440 22.673 1.00 87.12 624 PRO A N 1
ATOM 4887 C CA . PRO A 1 624 ? 11.052 -11.705 21.566 1.00 87.12 624 PRO A CA 1
ATOM 4888 C C . PRO A 1 624 ? 9.750 -10.972 21.929 1.00 87.12 624 PRO A C 1
ATOM 4890 O O . PRO A 1 624 ? 9.368 -10.018 21.263 1.00 87.12 624 PRO A O 1
ATOM 4893 N N . LEU A 1 625 ? 9.058 -11.419 22.982 1.00 89.56 625 LEU A N 1
ATOM 4894 C CA . LEU A 1 625 ? 7.834 -10.797 23.487 1.00 89.56 625 LEU A CA 1
ATOM 4895 C C . LEU A 1 625 ? 8.088 -9.501 24.278 1.00 89.56 625 LEU A C 1
ATOM 4897 O O . LEU A 1 625 ? 7.147 -8.732 24.450 1.00 89.56 625 LEU A O 1
ATOM 4901 N N . HIS A 1 626 ? 9.313 -9.256 24.757 1.00 95.19 626 HIS A N 1
ATOM 4902 C CA . HIS A 1 626 ? 9.625 -8.051 25.523 1.00 95.19 626 HIS A CA 1
ATOM 4903 C C . HIS A 1 626 ? 9.339 -6.784 24.683 1.00 95.19 626 HIS A C 1
ATOM 4905 O O . HIS A 1 626 ? 9.822 -6.707 23.547 1.00 95.19 626 HIS A O 1
ATOM 4911 N N . PRO A 1 627 ? 8.596 -5.785 25.205 1.00 95.69 627 PRO A N 1
ATOM 4912 C CA . PRO A 1 627 ? 8.150 -4.625 24.424 1.00 95.69 627 PRO A CA 1
ATOM 4913 C C . PRO A 1 627 ? 9.260 -3.776 23.789 1.00 95.69 627 PRO A C 1
ATOM 4915 O O . PRO A 1 627 ? 9.018 -3.130 22.772 1.00 95.69 627 PRO A O 1
ATOM 4918 N N . SER A 1 628 ? 10.492 -3.805 24.316 1.00 93.62 628 SER A N 1
ATOM 4919 C CA . SER A 1 628 ? 11.641 -3.120 23.687 1.00 93.62 628 SER A CA 1
ATOM 4920 C C . SER A 1 628 ? 11.931 -3.603 22.263 1.00 93.62 628 SER A C 1
ATOM 4922 O O . SER A 1 628 ? 12.503 -2.859 21.475 1.00 93.62 628 SER A O 1
ATOM 4924 N N . ASN A 1 629 ? 11.541 -4.838 21.932 1.00 93.94 629 ASN A N 1
ATOM 4925 C CA . ASN A 1 629 ? 11.749 -5.440 20.615 1.00 93.94 629 ASN A CA 1
ATOM 4926 C C . ASN A 1 629 ? 10.635 -5.081 19.620 1.00 93.94 629 ASN A C 1
ATOM 4928 O O . ASN A 1 629 ? 10.671 -5.512 18.467 1.00 93.94 629 ASN A O 1
ATOM 4932 N N . TRP A 1 630 ? 9.608 -4.347 20.056 1.00 94.62 630 TRP A N 1
ATOM 4933 C CA . TRP A 1 630 ? 8.530 -3.903 19.183 1.00 94.62 630 TRP A CA 1
ATOM 4934 C C . TRP A 1 630 ? 8.884 -2.561 18.544 1.00 94.62 630 TRP A C 1
ATOM 4936 O O . TRP A 1 630 ? 9.651 -1.755 19.083 1.00 94.62 630 TRP A O 1
ATOM 4946 N N . TYR A 1 631 ? 8.265 -2.305 17.393 1.00 95.50 631 TYR A N 1
ATOM 4947 C CA . TYR A 1 631 ? 8.349 -1.017 16.716 1.00 95.50 631 TYR A CA 1
ATOM 4948 C C . TYR A 1 631 ? 7.998 0.140 17.670 1.00 95.50 631 TYR A C 1
ATOM 4950 O O . TYR A 1 631 ? 7.103 -0.004 18.506 1.00 95.50 631 TYR A O 1
ATOM 4958 N N . CYS A 1 632 ? 8.703 1.272 17.558 1.00 94.50 632 CYS A N 1
ATOM 4959 C CA . CYS A 1 632 ? 8.641 2.385 18.515 1.00 94.50 632 CYS A CA 1
ATOM 4960 C C . CYS A 1 632 ? 7.222 2.895 18.765 1.00 94.50 632 CYS A C 1
ATOM 4962 O O . CYS A 1 632 ? 6.789 2.909 19.916 1.00 94.50 632 CYS A O 1
ATOM 4964 N N . HIS A 1 633 ? 6.459 3.191 17.712 1.00 95.50 633 HIS A N 1
ATOM 4965 C CA . HIS A 1 633 ? 5.061 3.600 17.868 1.00 95.50 633 HIS A CA 1
ATOM 4966 C C . HIS A 1 633 ? 4.241 2.547 18.624 1.00 95.50 633 HIS A C 1
ATOM 4968 O O . HIS A 1 633 ? 3.502 2.874 19.549 1.00 95.50 633 HIS A O 1
ATOM 4974 N N . THR A 1 634 ? 4.399 1.262 18.286 1.00 95.81 634 THR A N 1
ATOM 4975 C CA . THR A 1 634 ? 3.658 0.181 18.947 1.00 95.81 634 THR A CA 1
ATOM 4976 C C . THR A 1 634 ? 4.029 0.059 20.421 1.00 95.81 634 THR A C 1
ATOM 4978 O O . THR A 1 634 ? 3.131 -0.002 21.257 1.00 95.81 634 THR A O 1
ATOM 4981 N N . ARG A 1 635 ? 5.321 0.034 20.775 1.00 96.12 635 ARG A N 1
ATOM 4982 C CA . ARG A 1 635 ? 5.716 -0.131 22.183 1.00 96.12 635 ARG A CA 1
ATOM 4983 C C . ARG A 1 635 ? 5.273 1.042 23.049 1.00 96.12 635 ARG A C 1
ATOM 4985 O O . ARG A 1 635 ? 4.817 0.790 24.154 1.00 96.12 635 ARG A O 1
ATOM 4992 N N . LEU A 1 636 ? 5.360 2.283 22.560 1.00 96.19 636 LEU A N 1
ATOM 4993 C CA . LEU A 1 636 ? 4.990 3.461 23.351 1.00 96.19 636 LEU A CA 1
ATOM 4994 C C . LEU A 1 636 ? 3.483 3.530 23.593 1.00 96.19 636 LEU A C 1
ATOM 4996 O O . LEU A 1 636 ? 3.052 3.752 24.719 1.00 96.19 636 LEU A O 1
ATOM 5000 N N . ILE A 1 637 ? 2.677 3.229 22.572 1.00 97.62 637 ILE A N 1
ATOM 5001 C CA . ILE A 1 637 ? 1.220 3.144 22.726 1.00 97.62 637 ILE A CA 1
ATOM 5002 C C . ILE A 1 637 ? 0.857 2.060 23.747 1.00 97.62 637 ILE A C 1
ATOM 5004 O O . ILE A 1 637 ? 0.110 2.310 24.690 1.00 97.62 637 ILE A O 1
ATOM 5008 N N . TYR A 1 638 ? 1.427 0.860 23.611 1.00 97.44 638 TYR A N 1
ATOM 5009 C CA . TYR A 1 638 ? 1.134 -0.236 24.534 1.00 97.44 638 TYR A CA 1
ATOM 5010 C C . TYR A 1 638 ? 1.743 -0.040 25.934 1.00 97.44 638 TYR A C 1
ATOM 5012 O O . TYR A 1 638 ? 1.232 -0.632 26.885 1.00 97.44 638 TYR A O 1
ATOM 5020 N N . MET A 1 639 ? 2.780 0.791 26.092 1.00 97.62 639 MET A N 1
ATOM 5021 C CA . MET A 1 639 ? 3.314 1.213 27.394 1.00 97.62 639 MET A CA 1
ATOM 5022 C C . MET A 1 639 ? 2.231 1.944 28.188 1.00 97.62 639 MET A C 1
ATOM 5024 O O . MET A 1 639 ? 1.822 1.474 29.250 1.00 97.62 639 MET A O 1
ATOM 5028 N N . ALA A 1 640 ? 1.691 3.018 27.612 1.00 97.56 640 ALA A N 1
ATOM 5029 C CA . ALA A 1 640 ? 0.636 3.817 28.220 1.00 97.56 640 ALA A CA 1
ATOM 5030 C C . ALA A 1 640 ? -0.664 3.021 28.396 1.00 97.56 640 ALA A C 1
ATOM 5032 O O . ALA A 1 640 ? -1.254 3.015 29.478 1.00 97.56 640 ALA A O 1
ATOM 5033 N N . MET A 1 641 ? -1.067 2.243 27.380 1.00 98.25 641 MET A N 1
ATOM 5034 C CA . MET A 1 641 ? -2.237 1.364 27.498 1.00 98.25 641 MET A CA 1
ATOM 5035 C C . MET A 1 641 ? -2.089 0.342 28.631 1.00 98.25 641 MET A C 1
ATOM 5037 O O . MET A 1 641 ? -3.096 -0.015 29.231 1.00 98.25 641 MET A O 1
ATOM 5041 N N . SER A 1 642 ? -0.876 -0.141 28.939 1.00 97.06 642 SER A N 1
ATOM 5042 C CA . SER A 1 642 ? -0.652 -1.077 30.056 1.00 97.06 642 SER A CA 1
ATOM 5043 C C . SER A 1 642 ? -0.901 -0.414 31.411 1.00 97.06 642 SER A C 1
ATOM 5045 O O . SER A 1 642 ? -1.489 -1.042 32.293 1.00 97.06 642 SER A O 1
ATOM 5047 N N . VAL A 1 643 ? -0.488 0.850 31.567 1.00 97.56 643 VAL A N 1
ATOM 5048 C CA . VAL A 1 643 ? -0.749 1.654 32.771 1.00 97.56 643 VAL A CA 1
ATOM 5049 C C . VAL A 1 643 ? -2.251 1.888 32.917 1.00 97.56 643 VAL A C 1
ATOM 5051 O O . VAL A 1 643 ? -2.838 1.489 33.922 1.00 97.56 643 VAL A O 1
ATOM 5054 N N . VAL A 1 644 ? -2.902 2.413 31.878 1.00 97.50 644 VAL A N 1
ATOM 5055 C CA . VAL A 1 644 ? -4.348 2.687 31.890 1.00 97.50 644 VAL A CA 1
ATOM 5056 C C . VAL A 1 644 ? -5.158 1.400 32.121 1.00 97.50 644 VAL A C 1
ATOM 5058 O O . VAL A 1 644 ? -6.013 1.362 33.006 1.00 97.50 644 VAL A O 1
ATOM 5061 N N . TYR A 1 645 ? -4.840 0.302 31.422 1.00 96.94 645 TYR A N 1
ATOM 5062 C CA . TYR A 1 645 ? -5.511 -0.997 31.590 1.00 96.94 645 TYR A CA 1
ATOM 5063 C C . TYR A 1 645 ? -5.406 -1.538 33.023 1.00 96.94 645 TYR A C 1
ATOM 5065 O O . TYR A 1 645 ? -6.319 -2.221 33.483 1.00 96.94 645 TYR A O 1
ATOM 5073 N N . SER A 1 646 ? -4.309 -1.256 33.735 1.00 95.19 646 SER A N 1
ATOM 5074 C CA . SER A 1 646 ? -4.109 -1.744 35.106 1.00 95.19 646 SER A CA 1
ATOM 5075 C C . SER A 1 646 ? -5.107 -1.155 36.109 1.00 95.19 646 SER A C 1
ATOM 5077 O O . SER A 1 646 ? -5.471 -1.844 37.062 1.00 95.19 646 SER A O 1
ATOM 5079 N N . SER A 1 647 ? -5.582 0.069 35.855 1.00 94.00 647 SER A N 1
ATOM 5080 C CA . SER A 1 647 ? -6.611 0.739 36.657 1.00 94.00 647 SER A CA 1
ATOM 5081 C C . SER A 1 647 ? -8.027 0.268 36.319 1.00 94.00 647 SER A C 1
ATOM 5083 O O . SER A 1 647 ? -8.909 0.332 37.170 1.00 94.00 647 SER A O 1
ATOM 5085 N N . GLN A 1 648 ? -8.245 -0.200 35.080 1.00 94.62 648 GLN A N 1
ATOM 5086 C CA . GLN A 1 648 ? -9.575 -0.466 34.517 1.00 94.62 648 GLN A CA 1
ATOM 5087 C C . GLN A 1 648 ? -10.554 0.697 34.742 1.00 94.62 648 GLN A C 1
ATOM 5089 O O . GLN A 1 648 ? -11.743 0.485 34.978 1.00 94.62 648 GLN A O 1
ATOM 5094 N N . PHE A 1 649 ? -10.043 1.928 34.677 1.00 97.06 649 PHE A N 1
ATOM 5095 C CA . PHE A 1 649 ? -10.823 3.141 34.869 1.00 97.06 649 PHE A CA 1
ATOM 5096 C C . PHE A 1 649 ? -12.012 3.212 33.902 1.00 97.06 649 PHE A C 1
ATOM 5098 O O . PHE A 1 649 ? -11.908 2.813 32.739 1.00 97.06 649 PHE A O 1
ATOM 5105 N N . GLN A 1 650 ? -13.135 3.730 34.397 1.00 97.88 650 GLN A N 1
ATOM 5106 C CA . GLN A 1 650 ? -14.312 4.062 33.606 1.00 97.88 650 GLN A CA 1
ATOM 5107 C C . GLN A 1 650 ? -14.880 5.393 34.101 1.00 97.88 650 GLN A C 1
ATOM 5109 O O . GLN A 1 650 ? -14.984 5.599 35.311 1.00 97.88 650 GLN A O 1
ATOM 5114 N N . VAL A 1 651 ? -15.281 6.274 33.185 1.00 97.69 651 VAL A N 1
ATOM 5115 C CA . VAL A 1 651 ? -15.983 7.515 33.548 1.00 97.69 651 VAL A CA 1
ATOM 5116 C C . VAL A 1 651 ? -17.326 7.211 34.240 1.00 97.69 651 VAL A C 1
ATOM 5118 O O . VAL A 1 651 ? -17.927 6.154 33.994 1.00 97.69 651 VAL A O 1
ATOM 5121 N N . PRO A 1 652 ? -17.832 8.117 35.097 1.00 97.44 652 PRO A N 1
ATOM 5122 C CA . PRO A 1 652 ? -19.170 7.990 35.666 1.00 97.44 652 PRO A CA 1
ATOM 5123 C C . PRO A 1 652 ? -20.253 7.889 34.584 1.00 97.44 652 PRO A C 1
ATOM 5125 O O . PRO A 1 652 ? -20.148 8.505 33.524 1.00 97.44 652 PRO A O 1
ATOM 5128 N N . VAL A 1 653 ? -21.320 7.134 34.863 1.00 97.56 653 VAL A N 1
ATOM 5129 C CA . VAL A 1 653 ? -22.479 7.032 33.962 1.00 97.56 653 VAL A CA 1
ATOM 5130 C C . VAL A 1 653 ? -23.299 8.316 34.077 1.00 97.56 653 VAL A C 1
ATOM 5132 O O . VAL A 1 653 ? -24.144 8.456 34.957 1.00 97.56 653 VAL A O 1
ATOM 5135 N N . THR A 1 654 ? -22.996 9.286 33.219 1.00 97.00 654 THR A N 1
ATOM 5136 C CA . THR A 1 654 ? -23.803 10.497 33.033 1.00 97.00 654 THR A CA 1
ATOM 5137 C C . THR A 1 654 ? -24.968 10.219 32.079 1.00 97.00 654 THR A C 1
ATOM 5139 O O . THR A 1 654 ? -24.996 9.183 31.414 1.00 97.00 654 THR A O 1
ATOM 5142 N N . ARG A 1 655 ? -25.907 11.168 31.953 1.00 97.44 655 ARG A N 1
ATOM 5143 C CA . ARG A 1 655 ? -27.054 11.052 31.035 1.00 97.44 655 ARG A CA 1
ATOM 5144 C C . ARG A 1 655 ? -26.634 10.707 29.602 1.00 97.44 655 ARG A C 1
ATOM 5146 O O . ARG A 1 655 ? -27.187 9.792 29.013 1.00 97.44 655 ARG A O 1
ATOM 5153 N N . VAL A 1 656 ? -25.619 11.389 29.062 1.00 97.88 656 VAL A N 1
ATOM 5154 C CA . VAL A 1 656 ? -25.135 11.127 27.694 1.00 97.88 656 VAL A CA 1
ATOM 5155 C C . VAL A 1 656 ? -24.490 9.743 27.559 1.00 97.88 656 VAL A C 1
ATOM 5157 O O . VAL A 1 656 ? -24.625 9.109 26.520 1.00 97.88 656 VAL A O 1
ATOM 5160 N N . ILE A 1 657 ? -23.829 9.232 28.606 1.00 98.44 657 ILE A N 1
ATOM 5161 C CA . ILE A 1 657 ? -23.261 7.875 28.600 1.00 98.44 657 ILE A CA 1
ATOM 5162 C C . ILE A 1 657 ? -24.370 6.820 28.643 1.00 98.44 657 ILE A C 1
ATOM 5164 O O . ILE A 1 657 ? -24.264 5.807 27.956 1.00 98.44 657 ILE A O 1
ATOM 5168 N N . GLU A 1 658 ? -25.431 7.049 29.417 1.00 98.00 658 GLU A N 1
ATOM 5169 C CA . GLU A 1 658 ? -26.611 6.180 29.439 1.00 98.00 658 GLU A CA 1
ATOM 5170 C C . GLU A 1 658 ? -27.319 6.162 28.074 1.00 98.00 658 GLU A C 1
ATOM 5172 O O . GLU A 1 658 ? -27.514 5.088 27.511 1.00 98.00 658 GLU A O 1
ATOM 5177 N N . GLU A 1 659 ? -27.576 7.333 27.482 1.00 97.75 659 GLU A N 1
ATOM 5178 C CA . GLU A 1 659 ? -28.147 7.456 26.131 1.00 97.75 659 GLU A CA 1
ATOM 5179 C C . GLU A 1 659 ? -27.274 6.740 25.081 1.00 97.75 659 GLU A C 1
ATOM 5181 O O . GLU A 1 659 ? -27.771 5.943 24.288 1.00 97.75 659 GLU A O 1
ATOM 5186 N N . LEU A 1 660 ? -25.950 6.932 25.119 1.00 98.44 660 LEU A N 1
ATOM 5187 C CA . LEU A 1 660 ? -25.016 6.260 24.210 1.00 98.44 660 LEU A CA 1
ATOM 5188 C C . LEU A 1 660 ? -25.018 4.732 24.358 1.00 98.44 660 LEU A C 1
ATOM 5190 O O . LEU A 1 660 ? -24.812 4.028 23.370 1.00 98.44 660 LEU A O 1
ATOM 5194 N N . ARG A 1 661 ? -25.239 4.189 25.561 1.00 97.94 661 ARG A N 1
ATOM 5195 C CA . ARG A 1 661 ? -25.363 2.734 25.747 1.00 97.94 661 ARG A CA 1
ATOM 5196 C C . ARG A 1 661 ? -26.586 2.181 25.022 1.00 97.94 661 ARG A C 1
ATOM 5198 O O . ARG A 1 661 ? -26.465 1.135 24.388 1.00 97.94 661 ARG A O 1
ATOM 5205 N N . ASP A 1 662 ? -27.708 2.888 25.077 1.00 95.62 662 ASP A N 1
ATOM 5206 C CA . ASP A 1 662 ? -28.936 2.501 24.375 1.00 95.62 662 ASP A CA 1
ATOM 5207 C C . ASP A 1 662 ? -28.823 2.715 22.855 1.00 95.62 662 ASP A C 1
ATOM 5209 O O . ASP A 1 662 ? -29.398 1.970 22.063 1.00 95.62 662 ASP A O 1
ATOM 5213 N N . GLU A 1 663 ? -28.062 3.723 22.423 1.00 96.69 663 GLU A N 1
ATOM 5214 C CA . GLU A 1 663 ? -27.849 4.023 21.003 1.00 96.69 663 GLU A CA 1
ATOM 5215 C C . GLU A 1 663 ? -26.897 3.025 20.316 1.00 96.69 663 GLU A C 1
ATOM 5217 O O . GLU A 1 663 ? -27.097 2.695 19.144 1.00 96.69 663 GLU A O 1
ATOM 5222 N N . LEU A 1 664 ? -25.860 2.554 21.022 1.00 97.31 664 LEU A N 1
ATOM 5223 C CA . LEU A 1 664 ? -24.807 1.690 20.469 1.00 97.31 664 LEU A CA 1
ATOM 5224 C C . LEU A 1 664 ? -25.139 0.196 20.506 1.00 97.31 664 LEU A C 1
ATOM 5226 O O . LEU A 1 664 ? -24.519 -0.576 19.771 1.00 97.31 664 LEU A O 1
ATOM 5230 N N . TYR A 1 665 ? -26.058 -0.230 21.372 1.00 95.38 665 TYR A N 1
ATOM 5231 C CA . TYR A 1 665 ? -26.347 -1.644 21.579 1.00 95.38 665 TYR A CA 1
ATOM 5232 C C . TYR A 1 665 ? -27.850 -1.931 21.494 1.00 95.38 665 TYR A C 1
ATOM 5234 O O . TYR A 1 665 ? -28.636 -1.263 22.158 1.00 95.38 665 TYR A O 1
ATOM 5242 N N . PRO A 1 666 ? -28.273 -2.951 20.722 1.00 86.75 666 PRO A N 1
ATOM 5243 C CA . PRO A 1 666 ? -29.689 -3.304 20.609 1.00 86.75 666 PRO A CA 1
ATOM 5244 C C . PRO A 1 666 ? -30.244 -3.956 21.886 1.00 86.75 666 PRO A C 1
ATOM 5246 O O . PRO A 1 666 ? -31.430 -3.831 22.184 1.00 86.75 666 PRO A O 1
ATOM 5249 N N . ASP A 1 667 ? -29.391 -4.660 22.633 1.00 87.88 667 ASP A N 1
ATOM 5250 C CA . ASP A 1 667 ? -29.725 -5.262 23.922 1.00 87.88 667 ASP A CA 1
ATOM 5251 C C . ASP A 1 667 ? -29.382 -4.301 25.067 1.00 87.88 667 ASP A C 1
ATOM 5253 O O . ASP A 1 667 ? -28.425 -3.531 24.974 1.00 87.88 667 ASP A O 1
ATOM 5257 N N . LYS A 1 668 ? -30.086 -4.417 26.205 1.00 91.44 668 LYS A N 1
ATOM 5258 C CA . LYS A 1 668 ? -29.730 -3.674 27.427 1.00 91.44 668 LYS A CA 1
ATOM 5259 C C . LYS A 1 668 ? -28.256 -3.888 27.759 1.00 91.44 668 LYS A C 1
ATOM 5261 O O . LYS A 1 668 ? -27.830 -5.039 27.890 1.00 91.44 668 LYS A O 1
ATOM 5266 N N . PHE A 1 669 ? -27.519 -2.804 27.984 1.00 94.44 669 PHE A N 1
ATOM 5267 C CA . PHE A 1 669 ? -26.069 -2.829 28.192 1.00 94.44 669 PHE A CA 1
ATOM 5268 C C . PHE A 1 669 ? -25.596 -3.888 29.204 1.00 94.44 669 PHE A C 1
ATOM 5270 O O . PHE A 1 669 ? -24.689 -4.669 28.914 1.00 94.44 669 PHE A O 1
ATOM 5277 N N . ASP A 1 670 ? -26.271 -3.996 30.353 1.00 92.69 670 ASP A N 1
ATOM 5278 C CA . ASP A 1 670 ? -25.916 -4.941 31.425 1.00 92.69 670 ASP A CA 1
ATOM 5279 C C . ASP A 1 670 ? -26.136 -6.420 31.060 1.00 92.69 670 ASP A C 1
ATOM 5281 O O . ASP A 1 670 ? -25.589 -7.319 31.703 1.00 92.69 670 ASP A O 1
ATOM 5285 N N . SER A 1 671 ? -26.931 -6.698 30.023 1.00 94.38 671 SER A N 1
ATOM 5286 C CA . SER A 1 671 ? -27.187 -8.059 29.535 1.00 94.38 671 SER A CA 1
ATOM 5287 C C . SER A 1 671 ? -26.137 -8.550 28.527 1.00 94.38 671 SER A C 1
ATOM 5289 O O . SER A 1 671 ? -26.053 -9.753 28.248 1.00 94.38 671 SER A O 1
ATOM 5291 N N . ILE A 1 672 ? -25.291 -7.650 28.013 1.00 95.19 672 ILE A N 1
ATOM 5292 C CA . ILE A 1 672 ? -24.304 -7.954 26.976 1.00 95.19 672 ILE A CA 1
ATOM 5293 C C . ILE A 1 672 ? -23.168 -8.807 27.545 1.00 95.19 672 ILE A C 1
ATOM 5295 O O . ILE A 1 672 ? -22.476 -8.464 28.507 1.00 95.19 672 ILE A O 1
ATOM 5299 N N . LYS A 1 673 ? -22.884 -9.929 26.881 1.00 94.88 673 LYS A N 1
ATOM 5300 C CA . LYS A 1 673 ? -21.789 -10.836 27.256 1.00 94.88 673 LYS A CA 1
ATOM 5301 C C . LYS A 1 673 ? -20.441 -10.348 26.713 1.00 94.88 673 LYS A C 1
ATOM 5303 O O . LYS A 1 673 ? -19.800 -11.030 25.914 1.00 94.88 673 LYS A O 1
ATOM 5308 N N . PHE A 1 674 ? -19.939 -9.211 27.195 1.00 95.81 674 PHE A N 1
ATOM 5309 C CA . PHE A 1 674 ? -18.662 -8.640 26.732 1.00 95.81 674 PHE A CA 1
ATOM 5310 C C . PHE A 1 674 ? -17.489 -9.630 26.787 1.00 95.81 674 PHE A C 1
ATOM 5312 O O . PHE A 1 674 ? -16.642 -9.652 25.894 1.00 95.81 674 PHE A O 1
ATOM 5319 N N . ARG A 1 675 ? -17.460 -10.527 27.785 1.00 93.44 675 ARG A N 1
ATOM 5320 C CA . ARG A 1 675 ? -16.412 -11.553 27.928 1.00 93.44 675 ARG A CA 1
ATOM 5321 C C . ARG A 1 675 ? -16.273 -12.468 26.704 1.00 93.44 675 ARG A C 1
ATOM 5323 O O . ARG A 1 675 ? -15.151 -12.888 26.412 1.00 93.44 675 ARG A O 1
ATOM 5330 N N . SER A 1 676 ? -17.359 -12.767 25.984 1.00 93.31 676 SER A N 1
ATOM 5331 C CA . SER A 1 676 ? -17.289 -13.553 24.739 1.00 93.31 676 SER A CA 1
ATOM 5332 C C . SER A 1 676 ? -16.736 -12.759 23.555 1.00 93.31 676 SER A C 1
ATOM 5334 O O . SER A 1 676 ? -16.202 -13.355 22.622 1.00 93.31 676 SER A O 1
ATOM 5336 N N . SER A 1 677 ? -16.758 -11.429 23.618 1.00 93.81 677 SER A N 1
ATOM 5337 C CA . SER A 1 677 ? -16.353 -10.563 22.511 1.00 93.81 677 SER A CA 1
ATOM 5338 C C . SER A 1 677 ? -14.850 -10.251 22.481 1.00 93.81 677 SER A C 1
ATOM 5340 O O . SER A 1 677 ? -14.389 -9.593 21.555 1.00 93.81 677 SER A O 1
ATOM 5342 N N . LYS A 1 678 ? -14.026 -10.777 23.406 1.00 91.56 678 LYS A N 1
ATOM 5343 C CA . LYS A 1 678 ? -12.561 -10.521 23.462 1.00 91.56 678 LYS A CA 1
ATOM 5344 C C . LYS A 1 678 ? -11.834 -10.661 22.128 1.00 91.56 678 LYS A C 1
ATOM 5346 O O . LYS A 1 678 ? -11.044 -9.796 21.761 1.00 91.56 678 LYS A O 1
ATOM 5351 N N . ASN A 1 679 ? -12.107 -11.749 21.413 1.00 91.81 679 ASN A N 1
ATOM 5352 C CA . ASN A 1 679 ? -11.486 -12.049 20.120 1.00 91.81 679 ASN A CA 1
ATOM 5353 C C . ASN A 1 679 ? -12.413 -11.756 18.934 1.00 91.81 679 ASN A C 1
ATOM 5355 O O . ASN A 1 679 ? -12.047 -12.065 17.802 1.00 91.81 679 ASN A O 1
ATOM 5359 N N . ARG A 1 680 ? -13.607 -11.206 19.187 1.00 92.50 680 ARG A N 1
ATOM 5360 C CA . ARG A 1 680 ? -14.554 -10.830 18.142 1.00 92.50 680 ARG A CA 1
ATOM 5361 C C . ARG A 1 680 ? -14.100 -9.509 17.539 1.00 92.50 680 ARG A C 1
ATOM 5363 O O . ARG A 1 680 ? -13.950 -8.534 18.268 1.00 92.50 680 ARG A O 1
ATOM 5370 N N . ILE A 1 681 ? -13.818 -9.503 16.246 1.00 93.06 681 ILE A N 1
ATOM 5371 C CA . ILE A 1 681 ? -13.463 -8.307 15.484 1.00 93.06 681 ILE A CA 1
ATOM 5372 C C . ILE A 1 681 ? -14.269 -8.378 14.187 1.00 93.06 681 ILE A C 1
ATOM 5374 O O . ILE A 1 681 ? -14.339 -9.461 13.601 1.00 93.06 681 ILE A O 1
ATOM 5378 N N . ARG A 1 682 ? -14.890 -7.270 13.773 1.00 94.38 682 ARG A N 1
ATOM 5379 C CA . ARG A 1 682 ? -15.647 -7.156 12.518 1.00 94.38 682 ARG A CA 1
ATOM 5380 C C . ARG A 1 682 ? -14.760 -7.570 11.346 1.00 94.38 682 ARG A C 1
ATOM 5382 O O . ARG A 1 682 ? -13.660 -7.040 11.199 1.00 94.38 682 ARG A O 1
ATOM 5389 N N . SER A 1 683 ? -15.196 -8.559 10.567 1.00 90.56 683 SER A N 1
ATOM 5390 C CA . SER A 1 683 ? -14.370 -9.259 9.570 1.00 90.56 683 SER A CA 1
ATOM 5391 C C . SER A 1 683 ? -13.780 -8.329 8.516 1.00 90.56 683 SER A C 1
ATOM 5393 O O . SER A 1 683 ? -12.636 -8.512 8.103 1.00 90.56 683 SER A O 1
ATOM 5395 N N . GLU A 1 684 ? -14.547 -7.319 8.131 1.00 89.88 684 GLU A N 1
ATOM 5396 C CA . GLU A 1 684 ? -14.248 -6.327 7.102 1.00 89.88 684 GLU A CA 1
ATOM 5397 C C . GLU A 1 684 ? -13.069 -5.429 7.513 1.00 89.88 684 GLU A C 1
ATOM 5399 O O . GLU A 1 684 ? -12.324 -4.944 6.664 1.00 89.88 684 GLU A O 1
ATOM 5404 N N . GLU A 1 685 ? -12.836 -5.281 8.822 1.00 90.62 685 GLU A N 1
ATOM 5405 C CA . GLU A 1 685 ? -11.798 -4.416 9.397 1.00 90.62 685 GLU A CA 1
ATOM 5406 C C . GLU A 1 685 ? -10.551 -5.185 9.850 1.00 90.62 685 GLU A C 1
ATOM 5408 O O . GLU A 1 685 ? -9.579 -4.600 10.342 1.00 90.62 685 GLU A O 1
ATOM 5413 N N . VAL A 1 686 ? -10.531 -6.509 9.675 1.00 91.19 686 VAL A N 1
ATOM 5414 C CA . VAL A 1 686 ? -9.374 -7.336 10.026 1.00 91.19 686 VAL A CA 1
ATOM 5415 C C . VAL A 1 686 ? -8.332 -7.281 8.909 1.00 91.19 686 VAL A C 1
ATOM 5417 O O . VAL A 1 686 ? -8.266 -8.151 8.044 1.00 91.19 686 VAL A O 1
ATOM 5420 N N . PHE A 1 687 ? -7.446 -6.284 8.966 1.00 87.38 687 PHE A N 1
ATOM 5421 C CA . PHE A 1 687 ? -6.300 -6.209 8.049 1.00 87.38 687 PHE A CA 1
ATOM 5422 C C . PHE A 1 687 ? -5.240 -7.289 8.334 1.00 87.38 687 PHE A C 1
ATOM 5424 O O . PHE A 1 687 ? -4.670 -7.879 7.418 1.00 87.38 687 PHE A O 1
ATOM 5431 N N . SER A 1 688 ? -4.968 -7.558 9.616 1.00 86.88 688 SER A N 1
ATOM 5432 C CA . SER A 1 688 ? -4.017 -8.582 10.062 1.00 86.88 688 SER A CA 1
ATOM 5433 C C . SER A 1 688 ? -4.695 -9.504 11.080 1.00 86.88 688 SER A C 1
ATOM 5435 O O . SER A 1 688 ? -4.843 -9.125 12.247 1.00 86.88 688 SER A O 1
ATOM 5437 N N . PRO A 1 689 ? -5.163 -10.698 10.668 1.00 87.56 689 PRO A N 1
ATOM 5438 C CA . PRO A 1 689 ? -5.899 -11.582 11.560 1.00 87.56 689 PRO A CA 1
ATOM 5439 C C . PRO A 1 689 ? -5.003 -12.118 12.687 1.00 87.56 689 PRO A C 1
ATOM 5441 O O . PRO A 1 689 ? -3.858 -12.507 12.433 1.00 87.56 689 PRO A O 1
ATOM 5444 N N . PRO A 1 690 ? -5.513 -12.230 13.932 1.00 88.25 690 PRO A N 1
ATOM 5445 C CA . PRO A 1 690 ? -4.743 -12.792 15.034 1.00 88.25 690 PRO A CA 1
ATOM 5446 C C . PRO A 1 690 ? -4.283 -14.218 14.724 1.00 88.25 690 PRO A C 1
ATOM 5448 O O . PRO A 1 690 ? -5.108 -15.126 14.559 1.00 88.25 690 PRO A O 1
ATOM 5451 N N . THR A 1 691 ? -2.965 -14.418 14.681 1.00 92.25 691 THR A N 1
ATOM 5452 C CA . THR A 1 691 ? -2.351 -15.730 14.435 1.00 92.25 691 THR A CA 1
ATOM 5453 C C . THR A 1 691 ? -2.676 -16.718 15.556 1.00 92.25 691 THR A C 1
ATOM 5455 O O . THR A 1 691 ? -2.976 -16.323 16.684 1.00 92.25 691 THR A O 1
ATOM 5458 N N . ALA A 1 692 ? -2.557 -18.022 15.288 1.00 92.62 692 ALA A N 1
ATOM 5459 C CA . ALA A 1 692 ? -2.734 -19.049 16.319 1.00 92.62 692 ALA A CA 1
ATOM 5460 C C . ALA A 1 692 ? -1.820 -18.811 17.538 1.00 92.62 692 ALA A C 1
ATOM 5462 O O . ALA A 1 692 ? -2.268 -18.920 18.676 1.00 92.62 692 ALA A O 1
ATOM 5463 N N . ARG A 1 693 ? -0.568 -18.391 17.302 1.00 92.69 693 ARG A N 1
ATOM 5464 C CA . ARG A 1 693 ? 0.395 -18.049 18.362 1.00 92.69 693 ARG A CA 1
ATOM 5465 C C . ARG A 1 693 ? -0.087 -16.871 19.208 1.00 92.69 693 ARG A C 1
ATOM 5467 O O . ARG A 1 693 ? -0.094 -16.971 20.429 1.00 92.69 693 ARG A O 1
ATOM 5474 N N . LEU A 1 694 ? -0.563 -15.797 18.576 1.00 91.38 694 LEU A N 1
ATOM 5475 C CA . LEU A 1 694 ? -1.096 -14.638 19.295 1.00 91.38 694 LEU A CA 1
ATOM 5476 C C . LEU A 1 694 ? -2.355 -14.994 20.104 1.00 91.38 694 LEU A C 1
ATOM 5478 O O . LEU A 1 694 ? -2.497 -14.557 21.242 1.00 91.38 694 LEU A O 1
ATOM 5482 N N . ARG A 1 695 ? -3.237 -15.850 19.572 1.00 92.06 695 ARG A N 1
ATOM 5483 C CA . ARG A 1 695 ? -4.413 -16.348 20.311 1.00 92.06 695 ARG A CA 1
ATOM 5484 C C . ARG A 1 695 ? -4.020 -17.167 21.544 1.00 92.06 695 ARG A C 1
ATOM 5486 O O . ARG A 1 695 ? -4.688 -17.048 22.572 1.00 92.06 695 ARG A O 1
ATOM 5493 N N . ILE A 1 696 ? -2.940 -17.952 21.464 1.00 93.56 696 ILE A N 1
ATOM 5494 C CA . ILE A 1 696 ? -2.357 -18.648 22.623 1.00 93.56 696 ILE A CA 1
ATOM 5495 C C . ILE A 1 696 ? -1.823 -17.628 23.631 1.00 93.56 696 ILE A C 1
ATOM 5497 O O . ILE A 1 696 ? -2.169 -17.719 24.805 1.00 93.56 696 ILE A O 1
ATOM 5501 N N . CYS A 1 697 ? -1.066 -16.615 23.195 1.00 92.56 697 CYS A N 1
ATOM 5502 C CA . CYS A 1 697 ? -0.597 -15.543 24.080 1.00 92.56 697 CYS A CA 1
ATOM 5503 C C . CYS A 1 697 ? -1.763 -14.833 24.784 1.00 92.56 697 CYS A C 1
ATOM 5505 O O . CYS A 1 697 ? -1.712 -14.632 25.995 1.00 92.56 697 CYS A O 1
ATOM 5507 N N . TYR A 1 698 ? -2.857 -14.535 24.075 1.00 93.69 698 TYR A N 1
ATOM 5508 C CA . TYR A 1 698 ? -4.069 -13.998 24.695 1.00 93.69 698 TYR A CA 1
ATOM 5509 C C . TYR A 1 698 ? -4.692 -14.967 25.702 1.00 93.69 698 TYR A C 1
ATOM 5511 O O . TYR A 1 698 ? -5.157 -14.531 26.752 1.00 93.69 698 TYR A O 1
ATOM 5519 N N . ALA A 1 699 ? -4.718 -16.272 25.418 1.00 91.75 699 ALA A N 1
ATOM 5520 C CA . ALA A 1 699 ? -5.214 -17.273 26.360 1.00 91.75 699 ALA A CA 1
ATOM 5521 C C . ALA A 1 699 ? -4.373 -17.332 27.639 1.00 91.75 699 ALA A C 1
ATOM 5523 O O . ALA A 1 699 ? -4.937 -17.275 28.730 1.00 91.75 699 ALA A O 1
ATOM 5524 N N . LEU A 1 700 ? -3.048 -17.353 27.505 1.00 92.88 700 LEU A N 1
ATOM 5525 C CA . LEU A 1 700 ? -2.119 -17.306 28.633 1.00 92.88 700 LEU A CA 1
ATOM 5526 C C . LEU A 1 700 ? -2.266 -16.004 29.424 1.00 92.88 700 LEU A C 1
ATOM 5528 O O . LEU A 1 700 ? -2.349 -16.045 30.645 1.00 92.88 700 LEU A O 1
ATOM 5532 N N . GLY A 1 701 ? -2.399 -14.864 28.742 1.00 92.50 701 GLY A N 1
ATOM 5533 C CA . GLY A 1 701 ? -2.651 -13.576 29.386 1.00 92.50 701 GLY A CA 1
ATOM 5534 C C . GLY A 1 701 ? -3.967 -13.551 30.169 1.00 92.50 701 GLY A C 1
ATOM 5535 O O . GLY A 1 701 ? -4.015 -13.006 31.268 1.00 92.50 701 GLY A O 1
ATOM 5536 N N . ARG A 1 702 ? -5.032 -14.194 29.664 1.00 89.94 702 ARG A N 1
ATOM 5537 C CA . ARG A 1 702 ? -6.300 -14.347 30.407 1.00 89.94 702 ARG A CA 1
ATOM 5538 C C . ARG A 1 702 ? -6.130 -15.189 31.664 1.00 89.94 702 ARG A C 1
ATOM 5540 O O . ARG A 1 702 ? -6.694 -14.838 32.691 1.00 89.94 702 ARG A O 1
ATOM 5547 N N . VAL A 1 703 ? -5.394 -16.290 31.558 1.00 92.00 703 VAL A N 1
ATOM 5548 C CA . VAL A 1 703 ? -5.108 -17.188 32.679 1.00 92.00 703 VAL A CA 1
ATOM 5549 C C . VAL A 1 703 ? -4.282 -16.442 33.730 1.00 92.00 703 VAL A C 1
ATOM 5551 O O . VAL A 1 703 ? -4.709 -16.363 34.875 1.00 92.00 703 VAL A O 1
ATOM 5554 N N . TYR A 1 704 ? -3.204 -15.770 33.319 1.00 93.38 704 TYR A N 1
ATOM 5555 C CA . TYR A 1 704 ? -2.370 -14.934 34.185 1.00 93.38 704 TYR A CA 1
ATOM 5556 C C . TYR A 1 704 ? -3.166 -13.854 34.924 1.00 93.38 704 TYR A C 1
ATOM 5558 O O . TYR A 1 704 ? -2.975 -13.653 36.120 1.00 93.38 704 TYR A O 1
ATOM 5566 N N . GLN A 1 705 ? -4.111 -13.193 34.250 1.00 91.12 705 GLN A N 1
ATOM 5567 C CA . GLN A 1 705 ? -4.949 -12.173 34.884 1.00 91.12 705 GLN A CA 1
ATOM 5568 C C . GLN A 1 705 ? -5.754 -12.687 36.085 1.00 91.12 705 GLN A C 1
ATOM 5570 O O . GLN A 1 705 ? -6.032 -11.899 36.985 1.00 91.12 705 GLN A O 1
ATOM 5575 N N . LEU A 1 706 ? -6.084 -13.981 36.148 1.00 88.69 706 LEU A N 1
ATOM 5576 C CA . LEU A 1 706 ? -6.834 -14.556 37.270 1.00 88.69 706 LEU A CA 1
ATOM 5577 C C . LEU A 1 706 ? -6.008 -14.671 38.560 1.00 88.69 706 LEU A C 1
ATOM 5579 O O . LEU A 1 706 ? -6.592 -14.679 39.638 1.00 88.69 706 LEU A O 1
ATOM 5583 N N . PHE A 1 707 ? -4.680 -14.760 38.464 1.00 92.56 707 PHE A N 1
ATOM 5584 C CA . PHE A 1 707 ? -3.795 -15.015 39.613 1.00 92.56 707 PHE A CA 1
ATOM 5585 C C . PHE A 1 707 ? -2.581 -14.082 39.687 1.00 92.56 707 PHE A C 1
ATOM 5587 O O . PHE A 1 707 ? -1.628 -14.354 40.416 1.00 92.56 707 PHE A O 1
ATOM 5594 N N . HIS A 1 708 ? -2.582 -12.990 38.925 1.00 92.94 708 HIS A N 1
ATOM 5595 C CA . HIS A 1 708 ? -1.492 -12.021 38.942 1.00 92.94 708 HIS A CA 1
ATOM 5596 C C . HIS A 1 708 ? -1.249 -11.470 40.360 1.00 92.94 708 HIS A C 1
ATOM 5598 O O . HIS A 1 708 ? -2.168 -11.285 41.161 1.00 92.94 708 HIS A O 1
ATOM 5604 N N . SER A 1 709 ? 0.008 -11.152 40.665 1.00 95.50 709 SER A N 1
ATOM 5605 C CA . SER A 1 709 ? 0.366 -10.511 41.930 1.00 95.50 709 SER A CA 1
ATOM 5606 C C . SER A 1 709 ? 0.085 -9.011 41.853 1.00 95.50 709 SER A C 1
ATOM 5608 O O . SER A 1 709 ? 0.710 -8.302 41.066 1.00 95.50 709 SER A O 1
ATOM 5610 N N . LYS A 1 710 ? -0.811 -8.509 42.714 1.00 94.44 710 LYS A N 1
ATOM 5611 C CA . LYS A 1 710 ? -1.108 -7.068 42.820 1.00 94.44 710 LYS A CA 1
ATOM 5612 C C . LYS A 1 710 ? 0.134 -6.245 43.171 1.00 94.44 710 LYS A C 1
ATOM 5614 O O . LYS A 1 710 ? 0.346 -5.183 42.605 1.00 94.44 710 LYS A O 1
ATOM 5619 N N . ARG A 1 711 ? 0.996 -6.757 44.061 1.00 96.56 711 ARG A N 1
ATOM 5620 C CA . ARG A 1 711 ? 2.255 -6.085 44.436 1.00 96.56 711 ARG A CA 1
ATOM 5621 C C . ARG A 1 711 ? 3.210 -5.961 43.250 1.00 96.56 711 ARG A C 1
ATOM 5623 O O . ARG A 1 711 ? 3.807 -4.908 43.063 1.00 96.56 711 ARG A O 1
ATOM 5630 N N . LEU A 1 712 ? 3.337 -7.026 42.452 1.00 96.31 712 LEU A N 1
ATOM 5631 C CA . LEU A 1 712 ? 4.186 -7.014 41.260 1.00 96.31 712 LEU A CA 1
ATOM 5632 C C . LEU A 1 712 ? 3.621 -6.063 40.207 1.00 96.31 712 LEU A C 1
ATOM 5634 O O . LEU A 1 712 ? 4.366 -5.251 39.674 1.00 96.31 712 LEU A O 1
ATOM 5638 N N . ARG A 1 713 ? 2.306 -6.118 39.967 1.00 96.19 713 ARG A N 1
ATOM 5639 C CA . ARG A 1 713 ? 1.620 -5.204 39.054 1.00 96.19 713 ARG A CA 1
ATOM 5640 C C . ARG A 1 713 ? 1.845 -3.749 39.435 1.00 96.19 713 ARG A C 1
ATOM 5642 O O . ARG A 1 713 ? 2.269 -2.986 38.581 1.00 96.19 713 ARG A O 1
ATOM 5649 N N . ASN A 1 714 ? 1.623 -3.389 40.699 1.00 96.38 714 ASN A N 1
ATOM 5650 C CA . ASN A 1 714 ? 1.815 -2.018 41.167 1.00 96.38 714 ASN A CA 1
ATOM 5651 C C . ASN A 1 714 ? 3.262 -1.560 40.956 1.00 96.38 714 ASN A C 1
ATOM 5653 O O . ASN A 1 714 ? 3.473 -0.470 40.443 1.00 96.38 714 ASN A O 1
ATOM 5657 N N . LYS A 1 715 ? 4.251 -2.420 41.246 1.00 97.50 715 LYS A N 1
ATOM 5658 C CA . LYS A 1 715 ? 5.659 -2.124 40.951 1.00 97.50 715 LYS A CA 1
ATOM 5659 C C . LYS A 1 715 ? 5.892 -1.872 39.454 1.00 97.50 715 LYS A C 1
ATOM 5661 O O . LYS A 1 715 ? 6.489 -0.861 39.103 1.00 97.50 715 LYS A O 1
ATOM 5666 N N . CYS A 1 716 ? 5.410 -2.760 38.580 1.00 97.50 716 CYS A N 1
ATOM 5667 C CA . CYS A 1 716 ? 5.548 -2.593 37.130 1.00 97.50 716 CYS A CA 1
ATOM 5668 C C . CYS A 1 716 ? 4.859 -1.316 36.633 1.00 97.50 716 CYS A C 1
ATOM 5670 O O . CYS A 1 716 ? 5.398 -0.632 35.775 1.00 97.50 716 CYS A O 1
ATOM 5672 N N . VAL A 1 717 ? 3.682 -0.988 37.168 1.00 97.69 717 VAL A N 1
ATOM 5673 C CA . VAL A 1 717 ? 2.944 0.228 36.811 1.00 97.69 717 VAL A CA 1
ATOM 5674 C C . VAL A 1 717 ? 3.719 1.472 37.232 1.00 97.69 717 VAL A C 1
ATOM 5676 O O . VAL A 1 717 ? 3.912 2.342 36.393 1.00 97.69 717 VAL A O 1
ATOM 5679 N N . SER A 1 718 ? 4.236 1.537 38.464 1.00 97.19 718 SER A N 1
ATOM 5680 C CA . SER A 1 718 ? 5.064 2.665 38.913 1.00 97.19 718 SER A CA 1
ATOM 5681 C C . SER A 1 718 ? 6.307 2.852 38.036 1.00 97.19 718 SER A C 1
ATOM 5683 O O . SER A 1 718 ? 6.591 3.966 37.613 1.00 97.19 718 SER A O 1
ATOM 5685 N N . GLU A 1 719 ? 7.008 1.769 37.680 1.00 96.44 719 GLU A N 1
ATOM 5686 C CA . GLU A 1 719 ? 8.154 1.845 36.758 1.00 96.44 719 GLU A CA 1
ATOM 5687 C C . GLU A 1 719 ? 7.749 2.314 35.349 1.00 96.44 719 GLU A C 1
ATOM 5689 O O . GLU A 1 719 ? 8.505 3.031 34.694 1.00 96.44 719 GLU A O 1
ATOM 5694 N N . LEU A 1 720 ? 6.566 1.927 34.863 1.00 97.06 720 LEU A N 1
ATOM 5695 C CA . LEU A 1 720 ? 6.061 2.381 33.565 1.00 97.06 720 LEU A CA 1
ATOM 5696 C C . LEU A 1 720 ? 5.620 3.844 33.584 1.00 97.06 720 LEU A C 1
ATOM 5698 O O . LEU A 1 720 ? 5.830 4.526 32.588 1.00 97.06 720 LEU A O 1
ATOM 5702 N N . VAL A 1 721 ? 5.061 4.337 34.689 1.00 97.75 721 VAL A N 1
ATOM 5703 C CA . VAL A 1 721 ? 4.715 5.757 34.863 1.00 97.75 721 VAL A CA 1
ATOM 5704 C C . VAL A 1 721 ? 5.973 6.624 34.777 1.00 97.75 721 VAL A C 1
ATOM 5706 O O . VAL A 1 721 ? 5.992 7.580 34.007 1.00 97.75 721 VAL A O 1
ATOM 5709 N N . GLU A 1 722 ? 7.063 6.242 35.450 1.00 96.25 722 GLU A N 1
ATOM 5710 C CA . GLU A 1 722 ? 8.348 6.952 35.320 1.00 96.25 722 GLU A CA 1
ATOM 5711 C C . GLU A 1 722 ? 8.886 6.925 33.882 1.00 96.25 722 GLU A C 1
ATOM 5713 O O . GLU A 1 722 ? 9.414 7.917 33.380 1.00 96.25 722 GLU A O 1
ATOM 5718 N N . ARG A 1 723 ? 8.706 5.807 33.166 1.00 95.50 723 ARG A N 1
ATOM 5719 C CA . ARG A 1 723 ? 9.081 5.712 31.744 1.00 95.50 723 ARG A CA 1
ATOM 5720 C C . ARG A 1 723 ? 8.210 6.588 30.845 1.00 95.50 723 ARG A C 1
ATOM 5722 O O . ARG A 1 723 ? 8.732 7.137 29.878 1.00 95.50 723 ARG A O 1
ATOM 5729 N N . VAL A 1 724 ? 6.917 6.725 31.144 1.00 96.88 724 VAL A N 1
ATOM 5730 C CA . VAL A 1 724 ? 6.015 7.661 30.457 1.00 96.88 724 VAL A CA 1
ATOM 5731 C C . VAL A 1 724 ? 6.477 9.101 30.690 1.00 96.88 724 VAL A C 1
ATOM 5733 O O . VAL A 1 724 ? 6.616 9.839 29.717 1.00 96.88 724 VAL A O 1
ATOM 5736 N N . ARG A 1 725 ? 6.815 9.485 31.930 1.00 96.06 725 ARG A N 1
ATOM 5737 C CA . ARG A 1 725 ? 7.373 10.819 32.228 1.00 96.06 725 ARG A CA 1
ATOM 5738 C C . ARG A 1 725 ? 8.681 11.072 31.487 1.00 96.06 725 ARG A C 1
ATOM 5740 O O . ARG A 1 725 ? 8.863 12.134 30.898 1.00 96.06 725 ARG A O 1
ATOM 5747 N N . TRP A 1 726 ? 9.586 10.094 31.457 1.00 95.25 726 TRP A N 1
ATOM 5748 C CA . TRP A 1 726 ? 10.828 10.210 30.689 1.00 95.25 726 TRP A CA 1
ATOM 5749 C C . TRP A 1 726 ? 10.560 10.379 29.182 1.00 95.25 726 TRP A C 1
ATOM 5751 O O . TRP A 1 726 ? 11.205 11.190 28.515 1.00 95.25 726 TRP A O 1
ATOM 5761 N N . GLU A 1 727 ? 9.588 9.647 28.628 1.00 94.81 727 GLU A N 1
ATOM 5762 C CA . GLU A 1 727 ? 9.194 9.767 27.219 1.00 94.81 727 GLU A CA 1
ATOM 5763 C C . GLU A 1 727 ? 8.649 11.158 26.893 1.00 94.81 727 GLU A C 1
ATOM 5765 O O . GLU A 1 727 ? 9.072 11.744 25.893 1.00 94.81 727 GLU A O 1
ATOM 5770 N N . MET A 1 728 ? 7.780 11.697 27.753 1.00 93.25 728 MET A N 1
ATOM 5771 C CA . MET A 1 728 ? 7.257 13.052 27.610 1.00 93.25 728 MET A CA 1
ATOM 5772 C C . MET A 1 728 ? 8.386 14.084 27.672 1.00 93.25 728 MET A C 1
ATOM 5774 O O . MET A 1 728 ? 8.533 14.879 26.750 1.00 93.25 728 MET A O 1
ATOM 5778 N N . ASN A 1 729 ? 9.248 14.020 28.690 1.00 93.25 729 ASN A N 1
ATOM 5779 C CA . ASN A 1 729 ? 10.352 14.971 28.851 1.00 93.25 729 ASN A CA 1
ATOM 5780 C C . ASN A 1 729 ? 11.339 14.949 27.668 1.00 93.25 729 ASN A C 1
ATOM 5782 O O . ASN A 1 729 ? 11.804 15.995 27.229 1.00 93.25 729 ASN A O 1
ATOM 5786 N N . SER A 1 730 ? 11.615 13.773 27.098 1.00 92.25 730 SER A N 1
ATOM 5787 C CA . SER A 1 730 ? 12.501 13.616 25.929 1.00 92.25 730 SER A CA 1
ATOM 5788 C C . SER A 1 730 ? 11.846 13.943 24.577 1.00 92.25 730 SER A C 1
ATOM 5790 O O . SER A 1 730 ? 12.441 13.689 23.528 1.00 92.25 730 SER A O 1
ATOM 5792 N N . SER A 1 731 ? 10.608 14.438 24.571 1.00 92.38 731 SER A N 1
ATOM 5793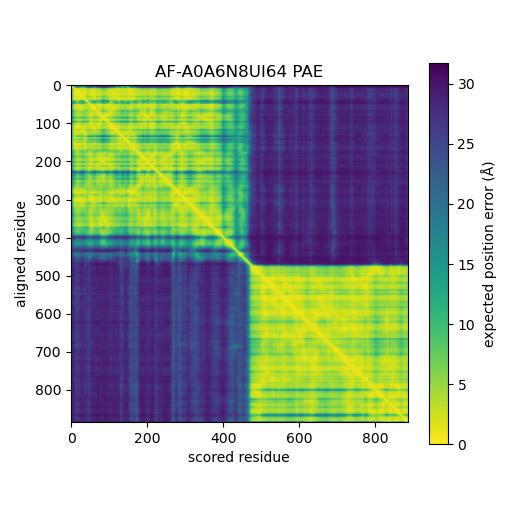 C CA . SER A 1 731 ? 9.862 14.823 23.362 1.00 92.38 731 SER A CA 1
ATOM 5794 C C . SER A 1 731 ? 9.098 16.140 23.540 1.00 92.38 731 SER A C 1
ATOM 5796 O O . SER A 1 731 ? 8.058 16.339 22.913 1.00 92.38 731 SER A O 1
ATOM 5798 N N . ASP A 1 732 ? 9.563 17.013 24.444 1.00 93.06 732 ASP A N 1
ATOM 5799 C CA . ASP A 1 732 ? 8.909 18.295 24.771 1.00 93.06 732 ASP A CA 1
ATOM 5800 C C . ASP A 1 732 ? 7.399 18.130 25.054 1.00 93.06 732 ASP A C 1
ATOM 5802 O O . ASP A 1 732 ? 6.555 18.910 24.615 1.00 93.06 732 ASP A O 1
ATOM 5806 N N . HIS A 1 733 ? 7.059 17.031 25.735 1.00 95.69 733 HIS A N 1
ATOM 5807 C CA . HIS A 1 733 ? 5.711 16.611 26.128 1.00 95.69 733 HIS A CA 1
ATOM 5808 C C . HIS A 1 733 ? 4.732 16.382 24.967 1.00 95.69 733 HIS A C 1
ATOM 5810 O O . HIS A 1 733 ? 3.523 16.312 25.180 1.00 95.69 733 HIS A O 1
ATOM 5816 N N . THR A 1 734 ? 5.234 16.212 23.743 1.00 91.69 734 THR A N 1
ATOM 5817 C CA . THR A 1 734 ? 4.408 15.925 22.556 1.00 91.69 734 THR A CA 1
ATOM 5818 C C . THR A 1 734 ? 4.264 14.434 22.261 1.00 91.69 734 THR A C 1
ATOM 5820 O O . THR A 1 734 ? 3.302 14.033 21.596 1.00 91.69 734 THR A O 1
ATOM 5823 N N . SER A 1 735 ? 5.175 13.610 22.791 1.00 94.12 735 SER A N 1
ATOM 5824 C CA . SER A 1 735 ? 5.321 12.184 22.489 1.00 94.12 735 SER A CA 1
ATOM 5825 C C . SER A 1 735 ? 5.612 11.896 21.010 1.00 94.12 735 SER A C 1
ATOM 5827 O O . SER A 1 735 ? 5.598 12.772 20.152 1.00 94.12 735 SER A O 1
ATOM 5829 N N . ILE A 1 736 ? 5.872 10.632 20.661 1.00 93.31 736 ILE A N 1
ATOM 5830 C CA . ILE A 1 736 ? 6.157 10.265 19.256 1.00 93.31 736 ILE A CA 1
ATOM 5831 C C . ILE A 1 736 ? 4.989 10.552 18.286 1.00 93.31 736 ILE A C 1
ATOM 5833 O O . ILE A 1 736 ? 5.199 10.687 17.083 1.00 93.31 736 ILE A O 1
ATOM 5837 N N . SER A 1 737 ? 3.751 10.575 18.783 1.00 94.00 737 SER A N 1
ATOM 5838 C CA . SER A 1 737 ? 2.523 10.756 17.997 1.00 94.00 737 SER A CA 1
ATOM 5839 C C . SER A 1 737 ? 1.368 11.196 18.905 1.00 94.00 737 SER A C 1
ATOM 5841 O O . SER A 1 737 ? 1.411 10.886 20.105 1.00 94.00 737 SER A O 1
ATOM 5843 N N . PRO A 1 738 ? 0.286 11.792 18.369 1.00 93.94 738 PRO A N 1
ATOM 5844 C CA . PRO A 1 738 ? -0.882 12.162 19.174 1.00 93.94 738 PRO A CA 1
ATOM 5845 C C . PRO A 1 738 ? -1.519 10.963 19.888 1.00 93.94 738 PRO A C 1
ATOM 5847 O O . PRO A 1 738 ? -1.917 11.085 21.038 1.00 93.94 738 PRO A O 1
ATOM 5850 N N . VAL A 1 739 ? -1.551 9.772 19.270 1.00 95.75 739 VAL A N 1
ATOM 5851 C CA . VAL A 1 739 ? -2.141 8.571 19.897 1.00 95.75 739 VAL A CA 1
ATOM 5852 C C . VAL A 1 739 ? -1.414 8.210 21.191 1.00 95.75 739 VAL A C 1
ATOM 5854 O O . VAL A 1 739 ? -2.046 7.986 22.222 1.00 95.75 739 VAL A O 1
ATOM 5857 N N . SER A 1 740 ? -0.080 8.150 21.147 1.00 95.75 740 SER A N 1
ATOM 5858 C CA . SER A 1 740 ? 0.729 7.934 22.350 1.00 95.75 740 SER A CA 1
ATOM 5859 C C . SER A 1 740 ? 0.610 9.099 23.326 1.00 95.75 740 SER A C 1
ATOM 5861 O O . SER A 1 740 ? 0.511 8.843 24.517 1.00 95.75 740 SER A O 1
ATOM 5863 N N . GLY A 1 741 ? 0.555 10.344 22.837 1.00 96.50 741 GLY A N 1
ATOM 5864 C CA . GLY A 1 741 ? 0.406 11.535 23.674 1.00 96.50 741 GLY A CA 1
ATOM 5865 C C . GLY A 1 741 ? -0.878 11.500 24.502 1.00 96.50 741 GLY A C 1
ATOM 5866 O O . GLY A 1 741 ? -0.819 11.604 25.723 1.00 96.50 741 GLY A O 1
ATOM 5867 N N . PHE A 1 742 ? -2.027 11.231 23.874 1.00 97.81 742 PHE A N 1
ATOM 5868 C CA . PHE A 1 742 ? -3.317 11.122 24.567 1.00 97.81 742 PHE A CA 1
ATOM 5869 C C . PHE A 1 742 ? -3.303 10.025 25.634 1.00 97.81 742 PHE A C 1
ATOM 5871 O O . PHE A 1 742 ? -3.797 10.214 26.743 1.00 97.81 742 PHE A O 1
ATOM 5878 N N . LEU A 1 743 ? -2.718 8.870 25.314 1.00 98.12 743 LEU A N 1
ATOM 5879 C CA . LEU A 1 743 ? -2.633 7.755 26.253 1.00 98.12 743 LEU A CA 1
ATOM 5880 C C . LEU A 1 743 ? -1.634 8.019 27.384 1.00 98.12 743 LEU A C 1
ATOM 5882 O O . LEU A 1 743 ? -1.883 7.586 28.504 1.00 98.12 743 LEU A O 1
ATOM 5886 N N . ASN A 1 744 ? -0.530 8.716 27.112 1.00 98.06 744 ASN A N 1
ATOM 5887 C CA . ASN A 1 744 ? 0.440 9.126 28.121 1.00 98.06 744 ASN A CA 1
ATOM 5888 C C . ASN A 1 744 ? -0.185 10.146 29.086 1.00 98.06 744 ASN A C 1
ATOM 5890 O O . ASN A 1 744 ? -0.047 9.983 30.294 1.00 98.06 744 ASN A O 1
ATOM 5894 N N . ILE A 1 745 ? -0.933 11.131 28.570 1.00 98.12 745 ILE A N 1
ATOM 5895 C CA . ILE A 1 745 ? -1.722 12.078 29.378 1.00 98.12 745 ILE A CA 1
ATOM 5896 C C . ILE A 1 745 ? -2.680 11.309 30.290 1.00 98.12 745 ILE A C 1
ATOM 5898 O O . ILE A 1 745 ? -2.646 11.492 31.501 1.00 98.12 745 ILE A O 1
ATOM 5902 N N . LEU A 1 746 ? -3.470 10.377 29.741 1.00 97.94 746 LEU A N 1
ATOM 5903 C CA . LEU A 1 746 ? -4.362 9.533 30.547 1.00 97.94 746 LEU A CA 1
ATOM 5904 C C . LEU A 1 746 ? -3.605 8.708 31.590 1.00 97.94 746 LEU A C 1
ATOM 5906 O O . LEU A 1 746 ? -4.064 8.576 32.720 1.00 97.94 746 LEU A O 1
ATOM 5910 N N . ALA A 1 747 ? -2.461 8.131 31.223 1.00 97.88 747 ALA A N 1
ATOM 5911 C CA . ALA A 1 747 ? -1.662 7.317 32.128 1.00 97.88 747 ALA A CA 1
ATOM 5912 C C . ALA A 1 747 ? -1.167 8.122 33.338 1.00 97.88 747 ALA A C 1
ATOM 5914 O O . ALA A 1 747 ? -1.219 7.589 34.446 1.00 97.88 747 ALA A O 1
ATOM 5915 N N . LEU A 1 748 ? -0.730 9.372 33.134 1.00 97.94 748 LEU A N 1
ATOM 5916 C CA . LEU A 1 748 ? -0.295 10.275 34.206 1.00 97.94 748 LEU A CA 1
ATOM 5917 C C . LEU A 1 748 ? -1.476 10.822 35.012 1.00 97.94 748 LEU A C 1
ATOM 5919 O O . LEU A 1 748 ? -1.465 10.712 36.235 1.00 97.94 748 LEU A O 1
ATOM 5923 N N . TRP A 1 749 ? -2.525 11.304 34.343 1.00 97.69 749 TRP A N 1
ATOM 5924 C CA . TRP A 1 749 ? -3.726 11.842 34.990 1.00 97.69 749 TRP A CA 1
ATOM 5925 C C . TRP A 1 749 ? -4.405 10.827 35.919 1.00 97.69 749 TRP A C 1
ATOM 5927 O O . TRP A 1 749 ? -4.880 11.178 36.995 1.00 97.69 749 TRP A O 1
ATOM 5937 N N . LEU A 1 750 ? -4.412 9.542 35.543 1.00 96.50 750 LEU A N 1
ATOM 5938 C CA . LEU A 1 750 ? -4.940 8.469 36.394 1.00 96.50 750 LEU A CA 1
ATOM 5939 C C . LEU A 1 750 ? -4.103 8.211 37.655 1.00 96.50 750 LEU A C 1
ATOM 5941 O O . LEU A 1 750 ? -4.602 7.555 38.571 1.00 96.50 750 LEU A O 1
ATOM 5945 N N . GLN A 1 751 ? -2.842 8.649 37.693 1.00 94.94 751 GLN A N 1
ATOM 5946 C CA . GLN A 1 751 ? -2.036 8.621 38.917 1.00 94.94 751 GLN A CA 1
ATOM 5947 C C . GLN A 1 751 ? -2.284 9.870 39.756 1.00 94.94 751 GLN A C 1
ATOM 5949 O O . GLN A 1 751 ? -2.490 9.759 40.963 1.00 94.94 751 GLN A O 1
ATOM 5954 N N . ASP A 1 752 ? -2.243 11.031 39.107 1.00 95.25 752 ASP A N 1
ATOM 5955 C CA . ASP A 1 752 ? -2.408 12.337 39.727 1.00 95.25 752 ASP A CA 1
ATOM 5956 C C . ASP A 1 752 ? -2.977 13.335 38.695 1.00 95.25 752 ASP A C 1
ATOM 5958 O O . ASP A 1 752 ? -2.287 13.681 37.730 1.00 95.25 752 ASP A O 1
ATOM 5962 N N . PRO A 1 753 ? -4.230 13.800 38.859 1.00 93.38 753 PRO A N 1
ATOM 5963 C CA . PRO A 1 753 ? -4.829 14.810 37.988 1.00 93.38 753 PRO A CA 1
ATOM 5964 C C . PRO A 1 753 ? -4.063 16.140 37.929 1.00 93.38 753 PRO A C 1
ATOM 5966 O O . PRO A 1 753 ? -4.164 16.854 36.926 1.00 93.38 753 PRO A O 1
ATOM 5969 N N . ASP A 1 754 ? -3.286 16.449 38.969 1.00 94.38 754 ASP A N 1
ATOM 5970 C CA . ASP A 1 754 ? -2.478 17.664 39.085 1.00 94.38 754 ASP A CA 1
ATOM 5971 C C . ASP A 1 754 ? -1.007 17.434 38.666 1.00 94.38 754 ASP A C 1
ATOM 5973 O O . ASP A 1 754 ? -0.157 18.308 38.86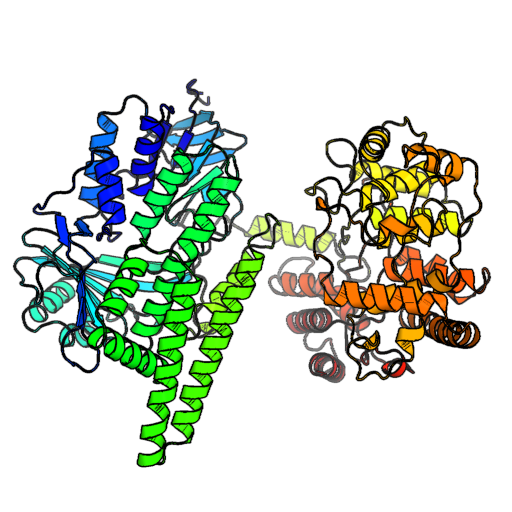1 1.00 94.38 754 ASP A O 1
ATOM 5977 N N . ASP A 1 755 ? -0.687 16.284 38.048 1.00 95.75 755 ASP A N 1
ATOM 5978 C CA . ASP A 1 755 ? 0.665 15.958 37.577 1.00 95.75 755 ASP A CA 1
ATOM 5979 C C . ASP A 1 755 ? 1.191 17.029 36.599 1.00 95.75 755 ASP A C 1
ATOM 5981 O O . ASP A 1 755 ? 0.586 17.339 35.568 1.00 95.75 755 ASP A O 1
ATOM 5985 N N . ILE A 1 756 ? 2.357 17.594 36.920 1.00 96.12 756 ILE A N 1
ATOM 5986 C CA . ILE A 1 756 ? 2.956 18.714 36.180 1.00 96.12 756 ILE A CA 1
ATOM 5987 C C . ILE A 1 756 ? 3.274 18.333 34.726 1.00 96.12 756 ILE A C 1
ATOM 5989 O O . ILE A 1 756 ? 3.108 19.161 33.826 1.00 96.12 756 ILE A O 1
ATOM 5993 N N . ASP A 1 757 ? 3.734 17.104 34.476 1.00 96.56 757 ASP A N 1
ATOM 5994 C CA . ASP A 1 757 ? 4.042 16.640 33.121 1.00 96.56 757 ASP A CA 1
ATOM 5995 C C . ASP A 1 757 ? 2.754 16.409 32.323 1.00 96.56 757 ASP A C 1
ATOM 5997 O O . ASP A 1 757 ? 2.695 16.757 31.142 1.00 96.56 757 ASP A O 1
ATOM 6001 N N . CYS A 1 758 ? 1.689 15.932 32.977 1.00 96.31 758 CYS A N 1
ATOM 6002 C CA . CYS A 1 758 ? 0.357 15.856 32.377 1.00 96.31 758 CYS A CA 1
ATOM 6003 C C . CYS A 1 758 ? -0.153 17.240 31.938 1.00 96.31 758 CYS A C 1
ATOM 6005 O O . CYS A 1 758 ? -0.577 17.404 30.791 1.00 96.31 758 CYS A O 1
ATOM 6007 N N . GLN A 1 759 ? -0.069 18.253 32.807 1.00 95.62 759 GLN A N 1
ATOM 6008 C CA . GLN A 1 759 ? -0.511 19.619 32.487 1.00 95.62 759 GLN A CA 1
ATOM 6009 C C . GLN A 1 759 ? 0.298 20.234 31.335 1.00 95.62 759 GLN A C 1
ATOM 6011 O O . GLN A 1 759 ? -0.267 20.855 30.433 1.00 95.62 759 GLN A O 1
ATOM 6016 N N . LYS A 1 760 ? 1.617 20.009 31.299 1.00 96.69 760 LYS A N 1
ATOM 6017 C CA . LYS A 1 760 ? 2.461 20.432 30.168 1.00 96.69 760 LYS A CA 1
ATOM 6018 C C . LYS A 1 760 ? 2.065 19.738 28.866 1.00 96.69 760 LYS A C 1
ATOM 6020 O O . LYS A 1 760 ? 1.948 20.407 27.841 1.00 96.69 760 LYS A O 1
ATOM 6025 N N . ALA A 1 761 ? 1.829 18.428 28.898 1.00 95.69 761 ALA A N 1
ATOM 6026 C CA . ALA A 1 761 ? 1.425 17.663 27.720 1.00 95.69 761 ALA A CA 1
ATOM 6027 C C . ALA A 1 761 ? 0.067 18.119 27.161 1.00 95.69 761 ALA A C 1
ATOM 6029 O O . ALA A 1 761 ? -0.103 18.185 25.944 1.00 95.69 761 ALA A O 1
ATOM 6030 N N . LEU A 1 762 ? -0.870 18.511 28.030 1.00 94.75 762 LEU A N 1
ATOM 6031 C CA . LEU A 1 762 ? -2.148 19.099 27.617 1.00 94.75 762 LEU A CA 1
ATOM 6032 C C . LEU A 1 762 ? -1.981 20.422 26.871 1.00 94.75 762 LEU A C 1
ATOM 6034 O O . LEU A 1 762 ? -2.703 20.662 25.912 1.00 94.75 762 LEU A O 1
ATOM 6038 N N . VAL A 1 763 ? -1.016 21.258 27.255 1.00 94.38 763 VAL A N 1
ATOM 6039 C CA . VAL A 1 763 ? -0.696 22.485 26.506 1.00 94.38 763 VAL A CA 1
ATOM 6040 C C . VAL A 1 763 ? 0.006 22.148 25.186 1.00 94.38 763 VAL A C 1
ATOM 6042 O O . VAL A 1 763 ? -0.285 22.734 24.145 1.00 94.38 763 VAL A O 1
ATOM 6045 N N . ARG A 1 764 ? 0.925 21.179 25.204 1.00 94.38 764 ARG A N 1
ATOM 6046 C CA . ARG A 1 764 ? 1.751 20.810 24.043 1.00 94.38 764 ARG A CA 1
ATOM 6047 C C . ARG A 1 764 ? 1.011 20.016 22.969 1.00 94.38 764 ARG A C 1
ATOM 6049 O O . ARG A 1 764 ? 1.487 19.957 21.836 1.00 94.38 764 ARG A O 1
ATOM 6056 N N . ILE A 1 765 ? -0.176 19.492 23.273 1.00 91.00 765 ILE A N 1
ATOM 6057 C CA . ILE A 1 765 ? -1.070 18.838 22.307 1.00 91.00 765 ILE A CA 1
ATOM 6058 C C . ILE A 1 765 ? -1.395 19.733 21.103 1.00 91.00 765 ILE A C 1
ATOM 6060 O O . ILE A 1 765 ? -1.600 19.215 20.007 1.00 91.00 765 ILE A O 1
ATOM 6064 N N . GLU A 1 766 ? -1.382 21.060 21.292 1.00 91.62 766 GLU A N 1
ATOM 6065 C CA . GLU A 1 766 ? -1.603 22.064 20.245 1.00 91.62 766 GLU A CA 1
ATOM 6066 C C . GLU A 1 766 ? -0.610 21.914 19.084 1.00 91.62 766 GLU A C 1
ATOM 6068 O O . GLU A 1 766 ? -0.963 22.176 17.938 1.00 91.62 766 GLU A O 1
ATOM 6073 N N . GLY A 1 767 ? 0.596 21.386 19.335 1.00 91.25 767 GLY A N 1
ATOM 6074 C CA . GLY A 1 767 ? 1.569 21.081 18.282 1.00 91.25 767 GLY A CA 1
ATOM 6075 C C . GLY A 1 767 ? 1.068 20.055 17.255 1.00 91.25 767 GLY A C 1
ATOM 6076 O O . GLY A 1 767 ? 1.485 20.081 16.096 1.00 91.25 767 GLY A O 1
ATOM 6077 N N . TRP A 1 768 ? 0.125 19.187 17.636 1.00 93.75 768 TRP A N 1
ATOM 6078 C CA . TRP A 1 768 ? -0.506 18.218 16.734 1.00 93.75 768 TRP A CA 1
ATOM 6079 C C . TRP A 1 768 ? -1.738 18.767 16.015 1.00 93.75 768 TRP A C 1
ATOM 6081 O O . TRP A 1 768 ? -2.267 18.091 15.128 1.00 93.75 768 TRP A O 1
ATOM 6091 N N . ILE A 1 769 ? -2.214 19.958 16.377 1.00 94.75 769 ILE A N 1
ATOM 6092 C CA . ILE A 1 769 ? -3.459 20.497 15.845 1.00 94.75 769 ILE A CA 1
ATOM 6093 C C . ILE A 1 769 ? -3.194 21.319 14.583 1.00 94.75 769 ILE A C 1
ATOM 6095 O O . ILE A 1 769 ? -2.387 22.246 14.573 1.00 94.75 769 ILE A O 1
ATOM 6099 N N . TRP A 1 770 ? -3.919 20.984 13.519 1.00 95.38 770 TRP A N 1
ATOM 6100 C CA . TRP A 1 770 ? -4.053 21.801 12.321 1.00 95.38 770 TRP A CA 1
ATOM 6101 C C . TRP A 1 770 ? -5.453 22.404 12.322 1.00 95.38 770 TRP A C 1
ATOM 6103 O O . TRP A 1 770 ? -6.445 21.669 12.327 1.00 95.38 770 TRP A O 1
ATOM 6113 N N . GLU A 1 771 ? -5.580 23.730 12.300 1.00 95.56 771 GLU A N 1
ATOM 6114 C CA . GLU A 1 771 ? -6.869 24.427 12.430 1.00 95.56 771 GLU A CA 1
ATOM 6115 C C . GLU A 1 771 ? -7.056 25.538 11.385 1.00 95.56 771 GLU A C 1
ATOM 6117 O O . GLU A 1 771 ? -6.185 26.379 11.202 1.00 95.56 771 GLU A O 1
ATOM 6122 N N . ASP A 1 772 ? -8.221 25.556 10.734 1.00 95.19 772 ASP A N 1
ATOM 6123 C CA . ASP A 1 772 ? -8.661 26.616 9.833 1.00 95.19 772 ASP A CA 1
ATOM 6124 C C . ASP A 1 772 ? -10.194 26.616 9.716 1.00 95.19 772 ASP A C 1
ATOM 6126 O O . ASP A 1 772 ? -10.884 25.652 10.056 1.00 95.19 772 ASP A O 1
ATOM 6130 N N . GLU A 1 773 ? -10.751 27.719 9.219 1.00 95.19 773 GLU A N 1
ATOM 6131 C CA . GLU A 1 773 ? -12.202 27.851 9.080 1.00 95.19 773 GLU A CA 1
ATOM 6132 C C . GLU A 1 773 ? -12.770 27.027 7.915 1.00 95.19 773 GLU A C 1
ATOM 6134 O O . GLU A 1 773 ? -13.988 26.905 7.833 1.00 95.19 773 GLU A O 1
ATOM 6139 N N . ARG A 1 774 ? -11.963 26.468 7.003 1.00 94.00 774 ARG A N 1
ATOM 6140 C CA . ARG A 1 774 ? -12.451 25.723 5.830 1.00 94.00 774 ARG A CA 1
ATOM 6141 C C . ARG A 1 774 ? -12.746 24.268 6.174 1.00 94.00 774 ARG A C 1
ATOM 6143 O O . ARG A 1 774 ? -13.841 23.798 5.871 1.00 94.00 774 ARG A O 1
ATOM 6150 N N . ASP A 1 775 ? -11.798 23.579 6.791 1.00 93.31 775 ASP A N 1
ATOM 6151 C CA . ASP A 1 775 ? -11.852 22.137 7.025 1.00 93.31 775 ASP A CA 1
ATOM 6152 C C . ASP A 1 775 ? -11.929 21.772 8.533 1.00 93.31 775 ASP A C 1
ATOM 6154 O O . ASP A 1 775 ? -12.034 20.592 8.865 1.00 93.31 775 ASP A O 1
ATOM 6158 N N . GLY A 1 776 ? -11.934 22.755 9.452 1.00 96.94 776 GLY A N 1
ATOM 6159 C CA . GLY A 1 776 ? -12.214 22.558 10.883 1.00 96.94 776 GLY A CA 1
ATOM 6160 C C . GLY A 1 776 ? -10.986 22.453 11.799 1.00 96.94 776 GLY A C 1
ATOM 6161 O O . GLY A 1 776 ? -9.960 23.073 11.560 1.00 96.94 776 GLY A O 1
ATOM 6162 N N . THR A 1 777 ? -11.087 21.691 12.890 1.00 97.19 777 THR A N 1
ATOM 6163 C CA . THR A 1 777 ? -9.953 21.341 13.767 1.00 97.19 777 THR A CA 1
ATOM 6164 C C . THR A 1 777 ? -9.560 19.894 13.489 1.00 97.19 777 THR A C 1
ATOM 6166 O O . THR A 1 777 ? -10.360 18.989 13.729 1.00 97.19 777 THR A O 1
ATOM 6169 N N . ARG A 1 778 ? -8.325 19.649 13.040 1.00 95.62 778 ARG A N 1
ATOM 6170 C CA . ARG A 1 778 ? -7.789 18.306 12.768 1.00 95.62 778 ARG A CA 1
ATOM 6171 C C . ARG A 1 778 ? -6.631 18.008 13.695 1.00 95.62 778 ARG A C 1
ATOM 6173 O O . ARG A 1 778 ? -5.755 18.844 13.886 1.00 95.62 778 ARG A O 1
ATOM 6180 N N . ILE A 1 779 ? -6.607 16.795 14.229 1.00 96.38 779 ILE A N 1
ATOM 6181 C CA . ILE A 1 779 ? -5.418 16.267 14.893 1.00 96.38 779 ILE A CA 1
ATOM 6182 C C . ILE A 1 779 ? -4.598 15.516 13.847 1.00 96.38 779 ILE A C 1
ATOM 6184 O O . ILE A 1 779 ? -5.025 14.477 13.337 1.00 96.38 779 ILE A O 1
ATOM 6188 N N . THR A 1 780 ? -3.423 16.048 13.532 1.00 93.88 780 THR A N 1
ATOM 6189 C CA . THR A 1 780 ? -2.499 15.471 12.549 1.00 93.88 780 THR A CA 1
ATOM 6190 C C . THR A 1 780 ? -1.822 14.225 13.107 1.00 93.88 780 THR A C 1
ATOM 6192 O O . THR A 1 780 ? -1.455 14.178 14.278 1.00 93.88 780 THR A O 1
ATOM 6195 N N . GLY A 1 781 ? -1.639 13.193 12.277 1.00 90.44 781 GLY A N 1
ATOM 6196 C CA . GLY A 1 781 ? -0.960 11.961 12.707 1.00 90.44 781 GLY A CA 1
ATOM 6197 C C . GLY A 1 781 ? 0.548 12.137 12.934 1.00 90.44 781 GLY A C 1
ATOM 6198 O O . GLY A 1 781 ? 1.157 11.353 13.664 1.00 90.44 781 GLY A O 1
ATOM 6199 N N . ALA A 1 782 ? 1.128 13.154 12.297 1.00 92.25 782 ALA A N 1
ATOM 6200 C CA . ALA A 1 782 ? 2.516 13.573 12.399 1.00 92.25 782 ALA A CA 1
ATOM 6201 C C . ALA A 1 782 ? 2.638 15.049 11.966 1.00 92.25 782 ALA A C 1
ATOM 6203 O O . ALA A 1 782 ? 1.717 15.595 11.372 1.00 92.25 782 ALA A O 1
ATOM 6204 N N . ARG A 1 783 ? 3.789 15.667 12.216 1.00 93.50 783 ARG A N 1
ATOM 6205 C CA . ARG A 1 783 ? 4.199 16.974 11.678 1.00 93.50 783 ARG A CA 1
ATOM 6206 C C . ARG A 1 783 ? 5.389 16.729 10.755 1.00 93.50 783 ARG A C 1
ATOM 6208 O O . ARG A 1 783 ? 6.164 15.826 11.059 1.00 93.50 783 ARG A O 1
ATOM 6215 N N . SER A 1 784 ? 5.517 17.446 9.644 1.00 96.00 784 SER A N 1
ATOM 6216 C CA . SER A 1 784 ? 6.430 17.079 8.540 1.00 96.00 784 SER A CA 1
ATOM 6217 C C . SER A 1 784 ? 7.453 18.156 8.185 1.00 96.00 784 SER A C 1
ATOM 6219 O O . SER A 1 784 ? 8.139 18.028 7.175 1.00 96.00 784 SER A O 1
ATOM 6221 N N . ALA A 1 785 ? 7.598 19.192 9.017 1.00 95.88 785 ALA A N 1
ATOM 6222 C CA . ALA A 1 785 ? 8.420 20.362 8.708 1.00 95.88 785 ALA A CA 1
ATOM 6223 C C . ALA A 1 785 ? 9.846 20.034 8.217 1.00 95.88 785 ALA A C 1
ATOM 6225 O O . ALA A 1 785 ? 10.276 20.557 7.191 1.00 95.88 785 ALA A O 1
ATOM 6226 N N . SER A 1 786 ? 10.593 19.151 8.894 1.00 96.50 786 SER A N 1
ATOM 6227 C CA . SER A 1 786 ? 11.956 18.803 8.450 1.00 96.50 786 SER A CA 1
ATOM 6228 C C . SER A 1 786 ? 11.955 17.995 7.151 1.00 96.50 786 SER A C 1
ATOM 6230 O O . SER A 1 786 ? 12.807 18.206 6.288 1.00 96.50 786 SER A O 1
ATOM 6232 N N . TRP A 1 787 ? 10.991 17.087 6.997 1.00 97.00 787 TRP A N 1
ATOM 6233 C CA . TRP A 1 787 ? 10.861 16.229 5.821 1.00 97.00 787 TRP A CA 1
ATOM 6234 C C . TRP A 1 787 ? 10.495 17.019 4.560 1.00 97.00 787 TRP A C 1
ATOM 6236 O O . TRP A 1 787 ? 11.195 16.948 3.547 1.00 97.00 787 TRP A O 1
ATOM 6246 N N . ASP A 1 788 ? 9.433 17.820 4.642 1.00 97.81 788 ASP A N 1
ATOM 6247 C CA . ASP A 1 788 ? 8.935 18.634 3.535 1.00 97.81 788 ASP A CA 1
ATOM 6248 C C . ASP A 1 788 ? 9.964 19.698 3.141 1.00 97.81 788 ASP A C 1
ATOM 6250 O O . ASP A 1 788 ? 10.229 19.890 1.952 1.00 97.81 788 ASP A O 1
ATOM 6254 N N . THR A 1 789 ? 10.623 20.324 4.125 1.00 97.88 789 THR A N 1
ATOM 6255 C CA . THR A 1 789 ? 11.705 21.283 3.860 1.00 97.88 789 THR A CA 1
ATOM 6256 C C . THR A 1 789 ? 12.893 20.615 3.172 1.00 97.88 789 THR A C 1
ATOM 6258 O O . THR A 1 789 ? 13.423 21.179 2.215 1.00 97.88 789 THR A O 1
ATOM 6261 N N . GLY A 1 790 ? 13.295 19.411 3.598 1.00 96.38 790 GLY A N 1
ATOM 6262 C CA . GLY A 1 790 ? 14.369 18.646 2.954 1.00 96.38 790 GLY A CA 1
ATOM 6263 C C . GLY A 1 790 ? 14.107 18.409 1.465 1.00 96.38 790 GLY A C 1
ATOM 6264 O O . GLY A 1 790 ? 14.982 18.663 0.633 1.00 96.38 790 GLY A O 1
ATOM 6265 N N . PHE A 1 791 ? 12.884 18.007 1.105 1.00 97.38 791 PHE A N 1
ATOM 6266 C CA . PHE A 1 791 ? 12.508 17.816 -0.298 1.00 97.38 791 PHE A CA 1
ATOM 6267 C C . PHE A 1 791 ? 12.322 19.118 -1.077 1.00 97.38 791 PHE A C 1
ATOM 6269 O O . PHE A 1 791 ? 12.789 19.207 -2.215 1.00 97.38 791 PHE A O 1
ATOM 6276 N N . ALA A 1 792 ? 11.672 20.130 -0.497 1.00 96.62 792 ALA A N 1
ATOM 6277 C CA . ALA A 1 792 ? 11.475 21.424 -1.151 1.00 96.62 792 ALA A CA 1
ATOM 6278 C C . ALA A 1 792 ? 12.818 22.072 -1.510 1.00 96.62 792 ALA A C 1
ATOM 6280 O O . ALA A 1 792 ? 12.996 22.600 -2.610 1.00 96.62 792 ALA A O 1
ATOM 6281 N N . LEU A 1 793 ? 13.793 21.955 -0.609 1.00 95.06 793 LEU A N 1
ATOM 6282 C CA . LEU A 1 793 ? 15.140 22.462 -0.797 1.00 95.06 793 LEU A CA 1
ATOM 6283 C C . LEU A 1 793 ? 15.842 21.727 -1.960 1.00 95.06 793 LEU A C 1
ATOM 6285 O O . LEU A 1 793 ? 16.351 22.382 -2.871 1.00 95.06 793 LEU A O 1
ATOM 6289 N N . GLN A 1 794 ? 15.786 20.390 -2.012 1.00 95.31 794 GLN A N 1
ATOM 6290 C CA . GLN A 1 794 ? 16.319 19.617 -3.147 1.00 95.31 794 GLN A CA 1
ATOM 6291 C C . GLN A 1 794 ? 15.638 19.971 -4.480 1.00 95.31 794 GLN A C 1
ATOM 6293 O O . GLN A 1 794 ? 16.310 20.095 -5.506 1.00 95.31 794 GLN A O 1
ATOM 6298 N N . ALA A 1 795 ? 14.318 20.170 -4.484 1.00 94.94 795 ALA A N 1
ATOM 6299 C CA . ALA A 1 795 ? 13.576 20.547 -5.684 1.00 94.94 795 ALA A CA 1
ATOM 6300 C C . ALA A 1 795 ? 14.012 21.928 -6.206 1.00 94.94 795 ALA A C 1
ATOM 6302 O O . ALA A 1 795 ? 14.399 22.059 -7.369 1.00 94.94 795 ALA A O 1
ATOM 6303 N N . LEU A 1 796 ? 14.031 22.941 -5.337 1.00 94.62 796 LEU A N 1
ATOM 6304 C CA . LEU A 1 796 ? 14.394 24.317 -5.690 1.00 94.62 796 LEU A CA 1
ATOM 6305 C C . LEU A 1 796 ? 15.885 24.487 -6.026 1.00 94.62 796 LEU A C 1
ATOM 6307 O O . LEU A 1 796 ? 16.240 25.360 -6.822 1.00 94.62 796 LEU A O 1
ATOM 6311 N N . ALA A 1 797 ? 16.762 23.630 -5.491 1.00 92.06 797 ALA A N 1
ATOM 6312 C CA . ALA A 1 797 ? 18.184 23.609 -5.842 1.00 92.06 797 ALA A CA 1
ATOM 6313 C C . ALA A 1 797 ? 18.430 23.325 -7.337 1.00 92.06 797 ALA A C 1
ATOM 6315 O O . ALA A 1 797 ? 19.458 23.730 -7.879 1.00 92.06 797 ALA A O 1
ATOM 6316 N N . ASN A 1 798 ? 17.474 22.692 -8.029 1.00 90.75 798 ASN A N 1
ATOM 6317 C CA . ASN A 1 798 ? 17.543 22.454 -9.473 1.00 90.75 798 ASN A CA 1
ATOM 6318 C C . ASN A 1 798 ? 17.155 23.688 -10.314 1.00 90.75 798 ASN A C 1
ATOM 6320 O O . ASN A 1 798 ? 17.334 23.682 -11.533 1.00 90.75 798 ASN A O 1
ATOM 6324 N N . THR A 1 799 ? 16.666 24.767 -9.691 1.00 90.31 799 THR A N 1
ATOM 6325 C CA . THR A 1 799 ? 16.232 26.003 -10.369 1.00 90.31 799 THR A CA 1
ATOM 6326 C C . THR A 1 799 ? 16.809 27.277 -9.724 1.00 90.31 799 THR A C 1
ATOM 6328 O O . THR A 1 799 ? 16.071 28.230 -9.465 1.00 90.31 799 THR A O 1
ATOM 6331 N N . PRO A 1 800 ? 18.135 27.374 -9.492 1.00 81.94 800 PRO A N 1
ATOM 6332 C CA . PRO A 1 800 ? 18.729 28.412 -8.638 1.00 81.94 800 PRO A CA 1
ATOM 6333 C C . PRO A 1 800 ? 18.688 29.828 -9.235 1.00 81.94 800 PRO A C 1
ATOM 6335 O O . PRO A 1 800 ? 18.961 30.800 -8.538 1.00 81.94 800 PRO A O 1
ATOM 6338 N N . LYS A 1 801 ? 18.390 29.954 -10.535 1.00 84.19 801 LYS A N 1
ATOM 6339 C CA . LYS A 1 801 ? 18.320 31.239 -11.249 1.00 84.19 801 LYS A CA 1
ATOM 6340 C C . LYS A 1 801 ? 16.931 31.885 -11.208 1.00 84.19 801 LYS A C 1
ATOM 6342 O O . LYS A 1 801 ? 16.804 33.025 -11.646 1.00 84.19 801 LYS A O 1
ATOM 6347 N N . ALA A 1 802 ? 15.904 31.170 -10.747 1.00 87.50 802 ALA A N 1
ATOM 6348 C CA . ALA A 1 802 ? 14.561 31.725 -10.633 1.00 87.50 802 ALA A CA 1
ATOM 6349 C C . ALA A 1 802 ? 14.497 32.755 -9.490 1.00 87.50 802 ALA A C 1
ATOM 6351 O O . ALA A 1 802 ? 15.169 32.612 -8.466 1.00 87.50 802 ALA A O 1
ATOM 6352 N N . GLY A 1 803 ? 13.707 33.815 -9.676 1.00 89.38 803 GLY A N 1
ATOM 6353 C CA . GLY A 1 803 ? 13.559 34.881 -8.681 1.00 89.38 803 GLY A CA 1
ATOM 6354 C C . GLY A 1 803 ? 13.035 34.349 -7.344 1.00 89.38 803 GLY A C 1
ATOM 6355 O O . GLY A 1 803 ? 12.215 33.437 -7.317 1.00 89.38 803 GLY A O 1
ATOM 6356 N N . GLY A 1 804 ? 13.534 34.885 -6.226 1.00 90.44 804 GLY A N 1
ATOM 6357 C CA . GLY A 1 804 ? 13.130 34.484 -4.868 1.00 90.44 804 GLY A CA 1
ATOM 6358 C C . GLY A 1 804 ? 13.689 33.140 -4.378 1.00 90.44 804 GLY A C 1
ATOM 6359 O O . GLY A 1 804 ? 13.778 32.929 -3.168 1.00 90.44 804 GLY A O 1
ATOM 6360 N N . VAL A 1 805 ? 14.146 32.262 -5.280 1.00 94.44 805 VAL A N 1
ATOM 6361 C CA . VAL A 1 805 ? 14.714 30.952 -4.920 1.00 94.44 805 VAL A CA 1
ATOM 6362 C C . VAL A 1 805 ? 15.971 31.066 -4.046 1.00 94.44 805 VAL A C 1
ATOM 6364 O O . VAL A 1 805 ? 16.004 30.400 -3.013 1.00 94.44 805 VAL A O 1
ATOM 6367 N N . PRO A 1 806 ? 16.985 31.903 -4.354 1.00 92.94 806 PRO A N 1
ATOM 6368 C CA . PRO A 1 806 ? 18.195 31.982 -3.528 1.00 92.94 806 PRO A CA 1
ATOM 6369 C C . PRO A 1 806 ? 17.935 32.325 -2.054 1.00 92.94 806 PRO A C 1
ATOM 6371 O O . PRO A 1 806 ? 18.561 31.734 -1.170 1.00 92.94 806 PRO A O 1
ATOM 6374 N N . ASP A 1 807 ? 16.994 33.234 -1.789 1.00 93.44 807 ASP A N 1
ATOM 6375 C CA . ASP A 1 807 ? 16.629 33.649 -0.431 1.00 93.44 807 ASP A CA 1
ATOM 6376 C C . ASP A 1 807 ? 15.835 32.558 0.292 1.00 93.44 807 ASP A C 1
ATOM 6378 O O . ASP A 1 807 ? 16.079 32.282 1.468 1.00 93.44 807 ASP A O 1
ATOM 6382 N N . ALA A 1 808 ? 14.912 31.898 -0.413 1.00 95.31 808 ALA A N 1
ATOM 6383 C CA . ALA A 1 808 ? 14.154 30.782 0.140 1.00 95.31 808 ALA A CA 1
ATOM 6384 C C . ALA A 1 808 ? 15.066 29.608 0.520 1.00 95.31 808 ALA A C 1
ATOM 6386 O O . ALA A 1 808 ? 14.923 29.050 1.609 1.00 95.31 808 ALA A O 1
ATOM 6387 N N . LEU A 1 809 ? 16.046 29.281 -0.330 1.00 94.88 809 LEU A N 1
ATOM 6388 C CA . LEU A 1 809 ? 17.051 28.255 -0.048 1.00 94.88 809 LEU A CA 1
ATOM 6389 C C . LEU A 1 809 ? 17.914 28.614 1.171 1.00 94.88 809 LEU A C 1
ATOM 6391 O O . LEU A 1 809 ? 18.224 27.730 1.969 1.00 94.88 809 LEU A O 1
ATOM 6395 N N . ASP A 1 810 ? 18.289 29.887 1.348 1.00 93.12 810 ASP A N 1
ATOM 6396 C CA . ASP A 1 810 ? 19.051 30.345 2.520 1.00 93.12 810 ASP A CA 1
ATOM 6397 C C . ASP A 1 810 ? 18.267 30.155 3.823 1.00 93.12 810 ASP A C 1
ATOM 6399 O O . ASP A 1 810 ? 18.784 29.564 4.775 1.00 93.12 810 ASP A O 1
ATOM 6403 N N . ARG A 1 811 ? 17.005 30.601 3.853 1.00 95.75 811 ARG A N 1
ATOM 6404 C CA . ARG A 1 811 ? 16.137 30.439 5.028 1.00 95.75 811 ARG A CA 1
ATOM 6405 C C . ARG A 1 811 ? 15.887 28.967 5.352 1.00 95.75 811 ARG A C 1
ATOM 6407 O O . ARG A 1 811 ? 16.066 28.566 6.496 1.00 95.75 811 ARG A O 1
ATOM 6414 N N . ALA A 1 812 ? 15.573 28.151 4.347 1.00 96.56 812 ALA A N 1
ATOM 6415 C CA . ALA A 1 812 ? 15.337 26.718 4.523 1.00 96.56 812 ALA A CA 1
ATOM 6416 C C . ALA A 1 812 ? 16.577 25.960 5.007 1.00 96.56 812 ALA A C 1
ATOM 6418 O O . ALA A 1 812 ? 16.484 25.072 5.852 1.00 96.56 812 ALA A O 1
ATOM 6419 N N . THR A 1 813 ? 17.758 26.341 4.513 1.00 96.00 813 THR A N 1
ATOM 6420 C CA . THR A 1 813 ? 19.028 25.772 4.979 1.00 96.00 813 THR A CA 1
ATOM 6421 C C . THR A 1 813 ? 19.262 26.113 6.451 1.00 96.00 813 THR A C 1
ATOM 6423 O O . THR A 1 813 ? 19.590 25.226 7.237 1.00 96.00 813 THR A O 1
ATOM 6426 N N . LYS A 1 814 ? 19.046 27.375 6.851 1.00 95.31 814 LYS A N 1
ATOM 6427 C CA . LYS A 1 814 ? 19.148 27.803 8.259 1.00 95.31 814 LYS A CA 1
ATOM 6428 C C . LYS A 1 814 ? 18.160 27.055 9.151 1.00 95.31 814 LYS A C 1
ATOM 6430 O O . LYS A 1 814 ? 18.553 26.596 10.223 1.00 95.31 814 LYS A O 1
ATOM 6435 N N . PHE A 1 815 ? 16.921 26.884 8.685 1.00 97.00 815 PHE A N 1
ATOM 6436 C CA . PHE A 1 815 ? 15.922 26.072 9.367 1.00 97.00 815 PHE A CA 1
ATOM 6437 C C . PHE A 1 815 ? 16.439 24.648 9.580 1.00 97.00 815 PHE A C 1
ATOM 6439 O O . PHE A 1 815 ? 16.607 24.245 10.727 1.00 97.00 815 PHE A O 1
ATOM 6446 N N . LEU A 1 816 ? 16.788 23.911 8.520 1.00 96.62 816 LEU A N 1
ATOM 6447 C CA . LEU A 1 816 ? 17.231 22.519 8.651 1.00 96.62 816 LEU A CA 1
ATOM 6448 C C . LEU A 1 816 ? 18.472 22.371 9.533 1.00 96.62 816 LEU A C 1
ATOM 6450 O O . LEU A 1 816 ? 18.504 21.467 10.363 1.00 96.62 816 LEU A O 1
ATOM 6454 N N . VAL A 1 817 ? 19.460 23.264 9.431 1.00 95.25 817 VAL A N 1
ATOM 6455 C CA . VAL A 1 817 ? 20.641 23.237 10.315 1.00 95.25 817 VAL A CA 1
ATOM 6456 C C . VAL A 1 817 ? 20.238 23.387 11.787 1.00 95.25 817 VAL A C 1
ATOM 6458 O O . VAL A 1 817 ? 20.772 22.681 12.640 1.00 95.25 817 VAL A O 1
ATOM 6461 N N . SER A 1 818 ? 19.253 24.239 12.091 1.00 95.69 818 SER A N 1
ATOM 6462 C CA . SER A 1 818 ? 18.722 24.386 13.456 1.00 95.69 818 SER A CA 1
ATOM 6463 C C . SER A 1 818 ? 17.922 23.174 13.953 1.00 95.69 818 SER A C 1
ATOM 6465 O O . SER A 1 818 ? 17.740 23.030 15.159 1.00 95.69 818 SER A O 1
ATOM 6467 N N . GLN A 1 819 ? 17.451 22.303 13.052 1.00 96.88 819 GLN A N 1
ATOM 6468 C CA . GLN A 1 819 ? 16.636 21.138 13.410 1.00 96.88 819 GLN A CA 1
ATOM 6469 C C . GLN A 1 819 ? 17.456 19.887 13.761 1.00 96.88 819 GLN A C 1
ATOM 6471 O O . GLN A 1 819 ? 16.879 18.885 14.190 1.00 96.88 819 GLN A O 1
ATOM 6476 N N . GLN A 1 820 ? 18.783 19.917 13.602 1.00 96.81 820 GLN A N 1
ATOM 6477 C CA . GLN A 1 820 ? 19.623 18.784 13.976 1.00 96.81 820 GLN A CA 1
ATOM 6478 C C . GLN A 1 820 ? 19.668 18.606 15.493 1.00 96.81 820 GLN A C 1
ATOM 6480 O O . GLN A 1 820 ? 19.998 19.537 16.229 1.00 96.81 820 GLN A O 1
ATOM 6485 N N . ILE A 1 821 ? 19.465 17.380 15.970 1.00 96.19 821 ILE A N 1
ATOM 6486 C CA . ILE A 1 821 ? 19.674 17.057 17.382 1.00 96.19 821 ILE A CA 1
ATOM 6487 C C . ILE A 1 821 ? 21.179 17.030 17.677 1.00 96.19 821 ILE A C 1
ATOM 6489 O O . ILE A 1 821 ? 21.900 16.154 17.199 1.00 96.19 821 ILE A O 1
ATOM 6493 N N . ARG A 1 822 ? 21.668 17.987 18.473 1.00 93.75 822 ARG A N 1
ATOM 6494 C CA . ARG A 1 822 ? 23.107 18.145 18.779 1.00 93.75 822 ARG A CA 1
ATOM 6495 C C . ARG A 1 822 ? 23.566 17.359 20.010 1.00 93.75 822 ARG A C 1
ATOM 6497 O O . ARG A 1 822 ? 24.763 17.149 20.190 1.00 93.75 822 ARG A O 1
ATOM 6504 N N . GLU A 1 823 ? 22.633 16.898 20.837 1.00 91.94 823 GLU A N 1
ATOM 6505 C CA . GLU A 1 823 ? 22.924 16.279 22.132 1.00 91.94 823 GLU A CA 1
ATOM 6506 C C . GLU A 1 823 ? 22.227 14.924 22.287 1.00 91.94 823 GLU A C 1
ATOM 6508 O O . GLU A 1 823 ? 21.152 14.681 21.740 1.00 91.94 823 GLU A O 1
ATOM 6513 N N . SER A 1 824 ? 22.857 14.030 23.046 1.00 91.50 824 SER A N 1
ATOM 6514 C CA . SER A 1 824 ? 22.256 12.763 23.469 1.00 91.50 824 SER A CA 1
ATOM 6515 C C . SER A 1 824 ? 21.342 12.990 24.673 1.00 91.50 824 SER A C 1
ATOM 6517 O O . SER A 1 824 ? 21.615 13.846 25.507 1.00 91.50 824 SER A O 1
ATOM 6519 N N . PHE A 1 825 ? 20.283 12.189 24.814 1.00 89.25 825 PHE A N 1
ATOM 6520 C CA . PHE A 1 825 ? 19.396 12.276 25.981 1.00 89.25 825 PHE A CA 1
ATOM 6521 C C . PHE A 1 825 ? 19.846 11.348 27.107 1.00 89.25 825 PHE A C 1
ATOM 6523 O O . PHE A 1 825 ? 19.970 10.139 26.905 1.00 89.25 825 PHE A O 1
ATOM 6530 N N . ASP A 1 826 ? 19.986 11.858 28.325 1.00 90.12 826 ASP A N 1
ATOM 6531 C CA . ASP A 1 826 ? 20.293 11.006 29.472 1.00 90.12 826 ASP A CA 1
ATOM 6532 C C . ASP A 1 826 ? 19.236 9.903 29.657 1.00 90.12 826 ASP A C 1
ATOM 6534 O O . ASP A 1 826 ? 18.026 10.140 29.673 1.00 90.12 826 ASP A O 1
ATOM 6538 N N . GLY A 1 827 ? 19.696 8.654 29.771 1.00 89.88 827 GLY A N 1
ATOM 6539 C CA . GLY A 1 827 ? 18.817 7.492 29.929 1.00 89.88 827 GLY A CA 1
ATOM 6540 C C . GLY A 1 827 ? 18.179 6.956 28.638 1.00 89.88 827 GLY A C 1
ATOM 6541 O O . GLY A 1 827 ? 17.355 6.045 28.723 1.00 89.88 827 GLY A O 1
ATOM 6542 N N . PHE A 1 828 ? 18.575 7.422 27.442 1.00 91.56 828 PHE A N 1
ATOM 6543 C CA . PHE A 1 828 ? 17.992 6.937 26.174 1.00 91.56 828 PHE A CA 1
ATOM 6544 C C . PHE A 1 828 ? 18.013 5.401 26.049 1.00 91.56 828 PHE A C 1
ATOM 6546 O O . PHE A 1 828 ? 17.028 4.787 25.635 1.00 91.56 828 PHE A O 1
ATOM 6553 N N . SER A 1 829 ? 19.112 4.764 26.470 1.00 89.62 829 SER A N 1
ATOM 6554 C CA . SER A 1 829 ? 19.309 3.315 26.350 1.00 89.62 829 SER A CA 1
ATOM 6555 C C . SER A 1 829 ? 18.385 2.522 27.280 1.00 89.62 829 SER A C 1
ATOM 6557 O O . SER A 1 829 ? 17.757 1.546 26.859 1.00 89.62 829 SER A O 1
ATOM 6559 N N . SER A 1 830 ? 18.218 2.969 28.532 1.00 88.62 830 SER A N 1
ATOM 6560 C CA . SER A 1 830 ? 17.309 2.318 29.486 1.00 88.62 830 SER A CA 1
ATOM 6561 C C . SER A 1 830 ? 15.841 2.483 29.084 1.00 88.62 830 SER A C 1
ATOM 6563 O O . SER A 1 830 ? 15.022 1.618 29.405 1.00 88.62 830 SER A O 1
ATOM 6565 N N . ALA A 1 831 ? 15.519 3.539 28.334 1.00 90.19 831 ALA A N 1
ATOM 6566 C CA . ALA A 1 831 ? 14.213 3.790 27.733 1.00 90.19 831 ALA A CA 1
ATOM 6567 C C . ALA A 1 831 ? 14.012 3.146 26.345 1.00 90.19 831 ALA A C 1
ATOM 6569 O O . ALA A 1 831 ? 12.975 3.354 25.707 1.00 90.19 831 ALA A O 1
ATOM 6570 N N . TYR A 1 832 ? 14.968 2.339 25.874 1.00 91.12 832 TYR A N 1
ATOM 6571 C CA . TYR A 1 832 ? 14.907 1.661 24.574 1.00 91.12 832 TYR A CA 1
ATOM 6572 C C . TYR A 1 832 ? 14.797 2.625 23.385 1.00 91.12 832 TYR A C 1
ATOM 6574 O O . TYR A 1 832 ? 14.148 2.310 22.381 1.00 91.12 832 TYR A O 1
ATOM 6582 N N . ARG A 1 833 ? 15.379 3.821 23.495 1.00 91.06 833 ARG A N 1
ATOM 6583 C CA . ARG A 1 833 ? 15.609 4.716 22.359 1.00 91.06 833 ARG A CA 1
ATOM 6584 C C . ARG A 1 833 ? 17.005 4.475 21.789 1.00 91.06 833 ARG A C 1
ATOM 6586 O O . ARG A 1 833 ? 17.901 4.014 22.492 1.00 91.06 833 ARG A O 1
ATOM 6593 N N . ASN A 1 834 ? 17.170 4.790 20.510 1.00 89.75 834 ASN A N 1
ATOM 6594 C CA . ASN A 1 834 ? 18.499 4.994 19.947 1.00 89.75 834 ASN A CA 1
ATOM 6595 C C . ASN A 1 834 ? 19.006 6.364 20.408 1.00 89.75 834 ASN A C 1
ATOM 6597 O O . ASN A 1 834 ? 18.195 7.249 20.683 1.00 89.75 834 ASN A O 1
ATOM 6601 N N . ASP A 1 835 ? 20.325 6.531 20.489 1.00 92.56 835 ASP A N 1
ATOM 6602 C CA . ASP A 1 835 ? 20.920 7.845 20.731 1.00 92.56 835 ASP A CA 1
ATOM 6603 C C . ASP A 1 835 ? 20.502 8.800 19.598 1.00 92.56 835 ASP A C 1
ATOM 6605 O O . ASP A 1 835 ? 20.815 8.511 18.438 1.00 92.56 835 ASP A O 1
ATOM 6609 N N . PRO A 1 836 ? 19.767 9.885 19.899 1.00 93.31 836 PRO A N 1
ATOM 6610 C CA . PRO A 1 836 ? 19.200 10.752 18.877 1.00 93.31 836 PRO A CA 1
ATOM 6611 C C . PRO A 1 836 ? 20.221 11.727 18.277 1.00 93.31 836 PRO A C 1
ATOM 6613 O O . PRO A 1 836 ? 19.926 12.371 17.268 1.00 93.31 836 PRO A O 1
ATOM 6616 N N . LYS A 1 837 ? 21.407 11.847 18.888 1.00 95.62 837 LYS A N 1
ATOM 6617 C CA . LYS A 1 837 ? 22.442 12.785 18.466 1.00 95.62 837 LYS A CA 1
ATOM 6618 C C . LYS A 1 837 ? 22.799 12.595 16.988 1.00 95.62 837 LYS A C 1
ATOM 6620 O O . LYS A 1 837 ? 23.068 11.483 16.537 1.00 95.62 837 LYS A O 1
ATOM 6625 N N . GLY A 1 838 ? 22.832 13.707 16.262 1.00 95.69 838 GLY A N 1
ATOM 6626 C CA . GLY A 1 838 ? 23.151 13.793 14.843 1.00 95.69 838 GLY A CA 1
ATOM 6627 C C . GLY A 1 838 ? 21.944 13.669 13.915 1.00 95.69 838 GLY A C 1
ATOM 6628 O O . GLY A 1 838 ? 22.064 14.036 12.749 1.00 95.69 838 GLY A O 1
ATOM 6629 N N . GLY A 1 839 ? 20.797 13.184 14.397 1.00 96.25 839 GLY A N 1
ATOM 6630 C CA . GLY A 1 839 ? 19.626 12.923 13.563 1.00 96.25 839 GLY A CA 1
ATOM 6631 C C . GLY A 1 839 ? 18.649 14.097 13.430 1.00 96.25 839 GLY A C 1
ATOM 6632 O O . GLY A 1 839 ? 18.671 15.048 14.213 1.00 96.25 839 GLY A O 1
ATOM 6633 N N . TRP A 1 840 ? 17.750 13.978 12.448 1.00 97.38 840 TRP A N 1
ATOM 6634 C CA . TRP A 1 840 ? 16.595 14.858 12.231 1.00 97.38 840 TRP A CA 1
ATOM 6635 C C . TRP A 1 840 ? 15.289 14.100 12.429 1.00 97.38 840 TRP A C 1
ATOM 6637 O O . TRP A 1 840 ? 15.130 12.970 11.956 1.00 97.38 840 TRP A O 1
ATOM 6647 N N . CYS A 1 841 ? 14.345 14.746 13.106 1.00 95.94 841 CYS A N 1
ATOM 6648 C CA . CYS A 1 841 ? 12.970 14.275 13.237 1.00 95.94 841 CYS A CA 1
ATOM 6649 C C . CYS A 1 841 ? 12.210 14.419 11.912 1.00 95.94 841 CYS A C 1
ATOM 6651 O O . CYS A 1 841 ? 12.605 15.185 11.040 1.00 95.94 841 CYS A O 1
ATOM 6653 N N . PHE A 1 842 ? 11.087 13.710 11.780 1.00 96.00 842 PHE A N 1
ATOM 6654 C CA . PHE A 1 842 ? 10.127 13.963 10.696 1.00 96.00 842 PHE A CA 1
ATOM 6655 C C . PHE A 1 842 ? 9.456 15.342 10.869 1.00 96.00 842 PHE A C 1
ATOM 6657 O O . PHE A 1 842 ? 9.331 16.112 9.917 1.00 96.00 842 PHE A O 1
ATOM 6664 N N . ALA A 1 843 ? 9.115 15.668 12.120 1.00 92.00 843 ALA A N 1
ATOM 6665 C CA . ALA A 1 843 ? 8.635 16.970 12.573 1.00 92.00 843 ALA A CA 1
ATOM 6666 C C . ALA A 1 843 ? 9.804 17.948 12.818 1.00 92.00 843 ALA A C 1
ATOM 6668 O O . ALA A 1 843 ? 10.847 17.857 12.174 1.00 92.00 843 ALA A O 1
ATOM 6669 N N . GLY A 1 844 ? 9.654 18.883 13.758 1.00 91.06 844 GLY A N 1
ATOM 6670 C CA . GLY A 1 844 ? 10.765 19.701 14.251 1.00 91.06 844 GLY A CA 1
ATOM 6671 C C . GLY A 1 844 ? 11.609 18.991 15.316 1.00 91.06 844 GLY A C 1
ATOM 6672 O O . GLY A 1 844 ? 11.246 17.928 15.826 1.00 91.06 844 GLY A O 1
ATOM 6673 N N . ILE A 1 845 ? 12.725 19.612 15.698 1.00 93.69 845 ILE A N 1
ATOM 6674 C CA . ILE A 1 845 ? 13.658 19.109 16.721 1.00 93.69 845 ILE A CA 1
ATOM 6675 C C . ILE A 1 845 ? 12.980 18.833 18.073 1.00 93.69 845 ILE A C 1
ATOM 6677 O O . ILE A 1 845 ? 13.350 17.885 18.764 1.00 93.69 845 ILE A O 1
ATOM 6681 N N . TRP A 1 846 ? 11.929 19.592 18.406 1.00 89.62 846 TRP A N 1
ATOM 6682 C CA . TRP A 1 846 ? 11.111 19.426 19.615 1.00 89.62 846 TRP A CA 1
ATOM 6683 C C . TRP A 1 846 ? 10.508 18.019 19.759 1.00 89.62 846 TRP A C 1
ATOM 6685 O O . TRP A 1 846 ? 10.261 17.562 20.870 1.00 89.62 846 TRP A O 1
ATOM 6695 N N . HIS A 1 847 ? 10.313 17.299 18.651 1.00 87.69 847 HIS A N 1
ATOM 6696 C CA . HIS A 1 847 ? 9.742 15.949 18.641 1.00 87.69 847 HIS A CA 1
ATOM 6697 C C . HIS A 1 847 ? 10.678 14.895 19.253 1.00 87.69 847 HIS A C 1
ATOM 6699 O O . HIS A 1 847 ? 10.210 13.877 19.763 1.00 87.69 847 HIS A O 1
ATOM 6705 N N . GLY A 1 848 ? 11.998 15.120 19.227 1.00 91.88 848 GLY A N 1
ATOM 6706 C CA . GLY A 1 848 ? 12.995 14.255 19.876 1.00 91.88 848 GLY A CA 1
ATOM 6707 C C . GLY A 1 848 ? 13.089 12.812 19.344 1.00 91.88 848 GLY A C 1
ATOM 6708 O O . GLY A 1 848 ? 13.683 11.950 20.001 1.00 91.88 848 GLY A O 1
ATOM 6709 N N . TRP A 1 849 ? 12.508 12.522 18.176 1.00 94.62 849 TRP A N 1
ATOM 6710 C CA . TRP A 1 849 ? 12.518 11.209 17.521 1.00 94.62 849 TRP A CA 1
ATOM 6711 C C . TRP A 1 849 ? 13.104 11.298 16.108 1.00 94.62 849 TRP A C 1
ATOM 6713 O O . TRP A 1 849 ? 12.356 11.396 15.130 1.00 94.62 849 TRP A O 1
ATOM 6723 N N . PRO A 1 850 ? 14.438 11.233 15.971 1.00 95.31 850 PRO A N 1
ATOM 6724 C CA . PRO A 1 850 ? 15.058 11.285 14.663 1.00 95.31 850 PRO A CA 1
ATOM 6725 C C . PRO A 1 850 ? 14.826 10.002 13.862 1.00 95.31 850 PRO A C 1
ATOM 6727 O O . PRO A 1 850 ? 14.736 8.900 14.416 1.00 95.31 850 PRO A O 1
ATOM 6730 N N . VAL A 1 851 ? 14.765 10.149 12.539 1.00 95.44 851 VAL A N 1
ATOM 6731 C CA . VAL A 1 851 ? 14.552 9.056 11.582 1.00 95.44 851 VAL A CA 1
ATOM 6732 C C . VAL A 1 851 ? 15.651 9.092 10.524 1.00 95.44 851 VAL A C 1
ATOM 6734 O O . VAL A 1 851 ? 16.147 10.157 10.151 1.00 95.44 851 VAL A O 1
ATOM 6737 N N . THR A 1 852 ? 16.088 7.919 10.070 1.00 95.19 852 THR A N 1
ATOM 6738 C CA . THR A 1 852 ? 17.240 7.790 9.168 1.00 95.19 852 THR A CA 1
ATOM 6739 C C . THR A 1 852 ? 17.000 8.418 7.801 1.00 95.19 852 THR A C 1
ATOM 6741 O O . THR A 1 852 ? 17.908 9.046 7.269 1.00 95.19 852 THR A O 1
ATOM 6744 N N . ASP A 1 853 ? 15.796 8.295 7.245 1.00 96.44 853 ASP A N 1
ATOM 6745 C CA . ASP A 1 853 ? 15.440 8.954 5.989 1.00 96.44 853 ASP A CA 1
ATOM 6746 C C . ASP A 1 853 ? 15.365 10.475 6.163 1.00 96.44 853 ASP A C 1
ATOM 6748 O O . ASP A 1 853 ? 15.964 11.195 5.379 1.00 96.44 853 ASP A O 1
ATOM 6752 N N . CYS A 1 854 ? 14.722 10.975 7.219 1.00 97.00 854 CYS A N 1
ATOM 6753 C CA . CYS A 1 854 ? 14.628 12.411 7.502 1.00 97.00 854 CYS A CA 1
ATOM 6754 C C . CYS A 1 854 ? 16.015 13.038 7.661 1.00 97.00 854 CYS A C 1
ATOM 6756 O O . CYS A 1 854 ? 16.288 14.109 7.128 1.00 97.00 854 CYS A O 1
ATOM 6758 N N . THR A 1 855 ? 16.913 12.320 8.337 1.00 97.31 855 THR A N 1
ATOM 6759 C CA . THR A 1 855 ? 18.326 12.690 8.462 1.00 97.31 855 THR A CA 1
ATOM 6760 C C . THR A 1 855 ? 19.013 12.740 7.097 1.00 97.31 855 THR A C 1
ATOM 6762 O O . THR A 1 855 ? 19.698 13.714 6.797 1.00 97.31 855 THR A O 1
ATOM 6765 N N . ALA A 1 856 ? 18.805 11.733 6.245 1.00 96.88 856 ALA A N 1
ATOM 6766 C CA . ALA A 1 856 ? 19.386 11.705 4.906 1.00 96.88 856 ALA A CA 1
ATOM 6767 C C . ALA A 1 856 ? 18.874 12.856 4.027 1.00 96.88 856 ALA A C 1
ATOM 6769 O O . ALA A 1 856 ? 19.684 13.574 3.443 1.00 96.88 856 ALA A O 1
ATOM 6770 N N . GLU A 1 857 ? 17.558 13.063 3.957 1.00 97.25 857 GLU A N 1
ATOM 6771 C CA . GLU A 1 857 ? 16.947 14.087 3.102 1.00 97.25 857 GLU A CA 1
ATOM 6772 C C . GLU A 1 857 ? 17.283 15.511 3.569 1.00 97.25 857 GLU A C 1
ATOM 6774 O O . GLU A 1 857 ? 17.499 16.394 2.736 1.00 97.25 857 GLU A O 1
ATOM 6779 N N . ALA A 1 858 ? 17.405 15.737 4.883 1.00 95.88 858 ALA A N 1
ATOM 6780 C CA . ALA A 1 858 ? 17.862 17.017 5.421 1.00 95.88 858 ALA A CA 1
ATOM 6781 C C . ALA A 1 858 ? 19.309 17.323 4.996 1.00 95.88 858 ALA A C 1
ATOM 6783 O O . ALA A 1 858 ? 19.589 18.417 4.502 1.00 95.88 858 ALA A O 1
ATOM 6784 N N . ILE A 1 859 ? 20.223 16.350 5.120 1.00 94.75 859 ILE A N 1
ATOM 6785 C CA . ILE A 1 859 ? 21.622 16.509 4.688 1.00 94.75 859 ILE A CA 1
ATOM 6786 C C . ILE A 1 859 ? 21.705 16.703 3.174 1.00 94.75 859 ILE A C 1
ATOM 6788 O O . ILE A 1 859 ? 22.403 17.606 2.719 1.00 94.75 859 ILE A O 1
ATOM 6792 N N . LEU A 1 860 ? 21.007 15.874 2.389 1.00 93.69 860 LEU A N 1
ATOM 6793 C CA . LEU A 1 860 ? 20.999 15.975 0.928 1.00 93.69 860 LEU A CA 1
ATOM 6794 C C . LEU A 1 860 ? 20.487 17.340 0.474 1.00 93.69 860 LEU A C 1
ATOM 6796 O O . LEU A 1 860 ? 21.102 17.948 -0.401 1.00 93.69 860 LEU A O 1
ATOM 6800 N N . GLY A 1 861 ? 19.430 17.848 1.111 1.00 92.38 861 GLY A N 1
ATOM 6801 C CA . GLY A 1 861 ? 18.956 19.210 0.906 1.00 92.38 861 GLY A CA 1
ATOM 6802 C C . GLY A 1 861 ? 20.062 20.233 1.152 1.00 92.38 861 GLY A C 1
ATOM 6803 O O . GLY A 1 861 ? 20.464 20.940 0.229 1.00 92.38 861 GLY A O 1
ATOM 6804 N N . VAL A 1 862 ? 20.615 20.282 2.364 1.00 92.06 862 VAL A N 1
ATOM 6805 C CA . VAL A 1 862 ? 21.642 21.278 2.720 1.00 92.06 862 VAL A CA 1
ATOM 6806 C C . VAL A 1 862 ? 22.877 21.202 1.805 1.00 92.06 862 VAL A C 1
ATOM 6808 O O . VAL A 1 862 ? 23.395 22.235 1.372 1.00 92.06 862 VAL A O 1
ATOM 6811 N N . LEU A 1 863 ? 23.330 19.994 1.455 1.00 90.69 863 LEU A N 1
ATOM 6812 C CA . LEU A 1 863 ? 24.467 19.790 0.552 1.00 90.69 863 LEU A CA 1
ATOM 6813 C C . LEU A 1 863 ? 24.168 20.207 -0.893 1.00 90.69 863 LEU A C 1
ATOM 6815 O O . LEU A 1 863 ? 25.073 20.683 -1.578 1.00 90.69 863 LEU A O 1
ATOM 6819 N N . ALA A 1 864 ? 22.928 20.054 -1.364 1.00 84.00 864 ALA A N 1
ATOM 6820 C CA . ALA A 1 864 ? 22.539 20.445 -2.718 1.00 84.00 864 ALA A CA 1
ATOM 6821 C C . ALA A 1 864 ? 22.587 21.967 -2.939 1.00 84.00 864 ALA A C 1
ATOM 6823 O O . ALA A 1 864 ? 22.724 22.411 -4.079 1.00 84.00 864 ALA A O 1
ATOM 6824 N N . THR A 1 865 ? 22.498 22.775 -1.876 1.00 79.69 865 THR A N 1
ATOM 6825 C CA . THR A 1 865 ? 22.465 24.244 -1.982 1.00 79.69 865 THR A CA 1
ATOM 6826 C C . THR A 1 865 ? 23.723 24.924 -1.491 1.00 79.69 865 THR A C 1
ATOM 6828 O O . THR A 1 865 ? 24.320 25.718 -2.221 1.00 79.69 865 THR A O 1
ATOM 6831 N N . ARG A 1 866 ? 24.117 24.665 -0.243 1.00 76.81 866 ARG A N 1
ATOM 6832 C CA . ARG A 1 866 ? 25.247 25.321 0.413 1.00 76.81 866 ARG A CA 1
ATOM 6833 C C . ARG A 1 866 ? 26.012 24.296 1.245 1.00 76.81 866 ARG A C 1
ATOM 6835 O O . ARG A 1 866 ? 25.846 24.257 2.461 1.00 76.81 866 ARG A O 1
ATOM 6842 N N . PRO A 1 867 ? 26.932 23.541 0.619 1.00 72.38 867 PRO A N 1
ATOM 6843 C CA . PRO A 1 867 ? 27.755 22.551 1.314 1.00 72.38 867 PRO A CA 1
ATOM 6844 C C . PRO A 1 867 ? 28.491 23.108 2.541 1.00 72.38 867 PRO A C 1
ATOM 6846 O O . PRO A 1 867 ? 28.691 22.395 3.513 1.00 72.38 867 PRO A O 1
ATOM 6849 N N . ASN A 1 868 ? 28.850 24.398 2.512 1.00 82.81 868 ASN A N 1
ATOM 6850 C CA . ASN A 1 868 ? 29.571 25.077 3.593 1.00 82.81 868 ASN A CA 1
ATOM 6851 C C . ASN A 1 868 ? 28.659 25.629 4.708 1.00 82.81 868 ASN A C 1
ATOM 6853 O O . ASN A 1 868 ? 29.168 26.227 5.652 1.00 82.81 868 ASN A O 1
ATOM 6857 N N . ALA A 1 869 ? 27.330 25.514 4.589 1.00 81.81 869 ALA A N 1
ATOM 6858 C CA . ALA A 1 869 ? 26.390 26.012 5.600 1.00 81.81 869 ALA A CA 1
ATOM 6859 C C . ALA A 1 869 ? 26.243 25.068 6.801 1.00 81.81 869 ALA A C 1
ATOM 6861 O O . ALA A 1 869 ? 25.757 25.487 7.850 1.00 81.81 869 ALA A O 1
ATOM 6862 N N . ILE A 1 870 ? 26.663 23.812 6.651 1.00 86.31 870 ILE A N 1
ATOM 6863 C CA . ILE A 1 870 ? 26.685 22.815 7.714 1.00 86.31 870 ILE A CA 1
ATOM 6864 C C . ILE A 1 870 ? 28.136 22.449 8.033 1.00 86.31 870 ILE A C 1
ATOM 6866 O O . ILE A 1 870 ? 28.957 22.237 7.142 1.00 86.31 870 ILE A O 1
ATOM 6870 N N . ASP A 1 871 ? 28.459 22.417 9.322 1.00 88.75 871 ASP A N 1
ATOM 6871 C CA . ASP A 1 871 ? 29.790 22.069 9.815 1.00 88.75 871 ASP A CA 1
ATOM 6872 C C . ASP A 1 871 ? 30.117 20.593 9.493 1.00 88.75 871 ASP A C 1
ATOM 6874 O O . ASP A 1 871 ? 29.257 19.726 9.682 1.00 88.75 871 ASP A O 1
ATOM 6878 N N . PRO A 1 872 ? 31.333 20.252 9.024 1.00 90.94 872 PRO A N 1
ATOM 6879 C CA . PRO A 1 872 ? 31.735 18.862 8.808 1.00 90.94 872 PRO A CA 1
ATOM 6880 C C . PRO A 1 872 ? 31.496 17.928 10.004 1.00 90.94 872 PRO A C 1
ATOM 6882 O O . PRO A 1 872 ? 31.197 16.748 9.803 1.00 90.94 872 PRO A O 1
ATOM 6885 N N . GLU A 1 873 ? 31.582 18.437 11.237 1.00 92.69 873 GLU A N 1
ATOM 6886 C CA . GLU A 1 873 ? 31.217 17.683 12.442 1.00 92.69 873 GLU A CA 1
ATOM 6887 C C . GLU A 1 873 ? 29.741 17.268 12.428 1.00 92.69 873 GLU A C 1
ATOM 6889 O O . GLU A 1 873 ? 29.426 16.101 12.637 1.00 92.69 873 GLU A O 1
ATOM 6894 N N . ALA A 1 874 ? 28.842 18.199 12.107 1.00 92.81 874 ALA A N 1
ATOM 6895 C CA . ALA A 1 874 ? 27.406 17.956 12.022 1.00 92.81 874 ALA A CA 1
ATOM 6896 C C . ALA A 1 874 ? 27.065 16.885 10.975 1.00 92.81 874 ALA A C 1
ATOM 6898 O O . ALA A 1 874 ? 26.232 16.013 11.231 1.00 92.81 874 ALA A O 1
ATOM 6899 N N . ILE A 1 875 ? 27.742 16.903 9.820 1.00 93.75 875 ILE A N 1
ATOM 6900 C CA . ILE A 1 875 ? 27.606 15.857 8.793 1.00 93.75 875 ILE A CA 1
ATOM 6901 C C . ILE A 1 875 ? 28.095 14.507 9.334 1.00 93.75 875 ILE A C 1
ATOM 6903 O O . ILE A 1 875 ? 27.456 13.475 9.097 1.00 93.75 875 ILE A O 1
ATOM 6907 N N . ARG A 1 876 ? 29.223 14.492 10.059 1.00 94.69 876 ARG A N 1
ATOM 6908 C CA . ARG A 1 876 ? 29.763 13.264 10.654 1.00 94.69 876 ARG A CA 1
ATOM 6909 C C . ARG A 1 876 ? 28.792 12.675 11.669 1.00 94.69 876 ARG A C 1
ATOM 6911 O O . ARG A 1 876 ? 28.472 11.498 11.554 1.00 94.69 876 ARG A O 1
ATOM 6918 N N . GLU A 1 877 ? 28.281 13.482 12.593 1.00 95.69 877 GLU A N 1
ATOM 6919 C CA . GLU A 1 877 ? 27.303 13.061 13.604 1.00 95.69 877 GLU A CA 1
ATOM 6920 C C . GLU A 1 877 ? 26.049 12.461 12.954 1.00 95.69 877 GLU A C 1
ATOM 6922 O O . GLU A 1 877 ? 25.557 11.415 13.374 1.00 95.69 877 GLU A O 1
ATOM 6927 N N . ALA A 1 878 ? 25.567 13.072 11.876 1.00 96.00 878 ALA A N 1
ATOM 6928 C CA . ALA A 1 878 ? 24.418 12.575 11.133 1.00 96.00 878 ALA A CA 1
ATOM 6929 C C . ALA A 1 878 ? 24.690 11.260 10.391 1.00 96.00 878 ALA A C 1
ATOM 6931 O O . ALA A 1 878 ? 23.857 10.351 10.355 1.00 96.00 878 ALA A O 1
ATOM 6932 N N . THR A 1 879 ? 25.888 11.133 9.822 1.00 94.69 879 THR A N 1
ATOM 6933 C CA . THR A 1 879 ? 26.346 9.899 9.179 1.00 94.69 879 THR A CA 1
ATOM 6934 C C . THR A 1 879 ? 26.485 8.780 10.207 1.00 94.69 879 THR A C 1
ATOM 6936 O O . THR A 1 879 ? 26.024 7.665 9.971 1.00 94.69 879 THR A O 1
ATOM 6939 N N . GLU A 1 880 ? 27.057 9.074 11.375 1.00 94.69 880 GLU A N 1
ATOM 6940 C CA . GLU A 1 880 ? 27.123 8.139 12.494 1.00 94.69 880 GLU A CA 1
ATOM 6941 C C . GLU A 1 880 ? 25.725 7.710 12.935 1.00 94.69 880 GLU A C 1
ATOM 6943 O O . GLU A 1 880 ? 25.503 6.515 13.104 1.00 94.69 880 GLU A O 1
ATOM 6948 N N . PHE A 1 881 ? 24.774 8.641 13.064 1.00 95.12 881 PHE A N 1
ATOM 6949 C CA . PHE A 1 881 ? 23.382 8.312 13.375 1.00 95.12 881 PHE A CA 1
ATOM 6950 C C . PHE A 1 881 ? 22.794 7.294 12.383 1.00 95.12 881 PHE A C 1
ATOM 6952 O O . PHE A 1 881 ? 22.228 6.285 12.802 1.00 95.12 881 PHE A O 1
ATOM 6959 N N . MET A 1 882 ? 22.972 7.508 11.076 1.00 95.38 882 MET A N 1
ATOM 6960 C CA . MET A 1 882 ? 22.440 6.615 10.036 1.00 95.38 882 MET A CA 1
ATOM 6961 C C . MET A 1 882 ? 23.148 5.255 9.957 1.00 95.38 882 MET A C 1
ATOM 6963 O O . MET A 1 882 ? 22.521 4.260 9.592 1.00 95.38 882 MET A O 1
ATOM 6967 N N . LEU A 1 883 ? 24.445 5.202 10.271 1.00 92.94 883 LEU A N 1
ATOM 6968 C CA . LEU A 1 883 ? 25.250 3.976 10.214 1.00 92.94 883 LEU A CA 1
ATOM 6969 C C . LEU A 1 883 ? 25.179 3.131 11.495 1.00 92.94 883 LEU A C 1
ATOM 6971 O O . LEU A 1 883 ? 25.695 2.011 11.512 1.00 92.94 883 LEU A O 1
ATOM 6975 N N . ARG A 1 884 ? 24.537 3.631 12.557 1.00 81.19 884 ARG A N 1
ATOM 6976 C CA . ARG A 1 884 ? 24.241 2.869 13.778 1.00 81.19 884 ARG A CA 1
ATOM 6977 C C . ARG A 1 884 ? 23.142 1.838 13.479 1.00 81.19 884 ARG A C 1
ATOM 6979 O O . ARG A 1 884 ? 21.955 2.119 13.628 1.00 81.19 884 ARG A O 1
ATOM 6986 N N . GLY A 1 885 ? 23.552 0.654 13.022 1.00 52.56 885 GLY A N 1
ATOM 6987 C CA . GLY A 1 885 ? 22.700 -0.508 12.739 1.00 52.56 885 GLY A CA 1
ATOM 6988 C C . GLY A 1 885 ? 23.066 -1.722 13.572 1.00 52.56 885 GLY A C 1
ATOM 6989 O O . GLY A 1 885 ? 24.259 -2.100 13.543 1.00 52.56 885 GLY A O 1
#

Radius of gyration: 33.21 Å; Cα contacts (8 Å, |Δi|>4): 1487; chains: 1; bounding box: 72×74×94 Å

Mean predicted aligned error: 17.14 Å

Secondary structure (DSSP, 8-state):
---B----EEEEEE--SHHHHHHHHHHHTTT--EEEEES-GGGGSSS---EE-HHHHHHHHHTT----SBTTEEEE-EEEEE-TT-PPPEEEEPSSS--EEEE-HHHHHHHHHHHHHT-TTEEEEET-EEEEEETTEEEEEETTEEEEEEEEEEEE-SGGG-HHHHHTT-----EEEEEEEEEEEES---SSTTEEEEE-SSSS-EEEEE-SSSEEEEEEEEEGGG--SSSHHHHHHHHHGGGS-HHHHHHHHHHHHTT--EEEEEEEB-----B-SSEEE-GGGT-B--GGG--HHHHHHHHHHHHHH-S-HHHHHHHHHHHHHHHHHHHHHHHHHHH--SHHHHHHHHHHHHHHHH-HHHHHHHHHHHTTS---HHHHHHHHHHHHHHHHHHHHHHHHHH--HHHHHHHHHHHHHHHHHHHHHHHHHHTTSS-S---HHHHHHHHHHHH-SSS-GGG----------S----HHHHHHHHHHHHHHT--TTS---------THHHHHHHHHHHHTT-PPPHHHHHHHHHHHHHTPPTTS---SSTTSPPPHHHHHHHHHHHHHTT--TTSTTTHHHHHHHHHS-GGG--HHHHHHHHHTTSS-GGGSPP--GGGGGS-TTSTTSGGGS-HHHHHHHHHHHHHHHHT------HHHHHHHHHH-SS-GGG--GGGGTT---GGG-SSPPPHHHHHHHHHHHHHHHH--HHHHHHHHHHHHHHHHHHHHTTTTS-SSHHHHHHHHHHHHTT-TT-HHHHHHHHHGGGGEEEETTTEEEE-S---HHHHHHHHHHHHHT-TTSTTHHHHHHHHHHHHHHTS--SPPTTTTTTTPPP-TT-EESS-GGG--EEHHHHHHHHHHHHHH-GGGS-HHHHHHHHHHHH--

pLDDT: mean 86.95, std 14.56, range [30.39, 98.88]

Solvent-accessible surface area (backbone atoms only — not comparable to full-atom values): 47264 Å² total; per-residue (Å²): 134,76,61,72,56,90,58,84,26,57,32,34,32,36,21,63,45,61,44,23,35,51,27,48,53,43,29,34,79,71,73,36,40,31,37,40,28,18,54,57,81,74,68,47,80,54,100,52,81,41,47,37,35,40,58,38,51,49,55,36,44,77,70,73,45,82,86,63,76,37,78,51,14,21,63,24,46,32,35,32,39,36,49,62,84,71,50,82,69,45,79,38,52,40,68,75,99,46,48,25,36,21,28,41,33,43,57,55,35,48,57,43,50,56,62,46,73,79,35,90,43,48,50,75,37,72,47,24,35,75,76,49,70,54,97,53,32,44,32,27,38,39,96,90,43,65,39,43,38,49,33,67,26,38,36,22,28,45,27,81,77,25,63,55,42,50,68,68,74,45,90,76,76,42,45,72,68,31,33,36,38,40,35,76,45,70,84,64,80,65,97,54,79,47,31,34,36,41,40,37,71,36,74,20,41,32,40,36,32,54,29,14,77,50,34,33,39,38,36,41,36,40,36,62,94,75,66,57,91,90,56,52,52,63,52,50,40,72,55,43,34,88,75,46,58,79,84,45,25,63,61,52,44,48,32,47,73,73,62,53,62,47,78,48,78,31,40,37,31,78,71,84,58,45,72,50,81,47,43,33,34,32,35,41,29,25,30,40,58,61,65,90,54,43,45,63,63,41,51,10,46,50,44,25,48,48,53,52,73,41,90,51,47,66,62,42,45,57,55,47,59,54,49,47,55,30,44,56,50,47,32,45,55,49,47,56,40,51,39,39,83,52,72,51,30,47,36,42,47,56,33,44,52,55,44,45,76,74,25,68,72,52,32,39,51,53,39,31,31,54,44,63,76,41,37,54,53,67,60,53,48,54,52,51,50,59,34,47,56,45,24,52,61,62,46,55,71,52,32,79,74,66,75,44,55,66,64,46,51,53,39,46,50,52,52,51,48,52,50,51,34,50,54,50,50,56,57,61,52,65,66,59,79,47,102,61,89,66,62,65,63,63,54,45,59,52,46,54,62,38,71,39,90,81,62,58,80,85,74,68,60,77,60,72,71,83,64,71,85,59,76,75,73,73,54,62,62,60,49,50,53,50,50,54,52,54,61,73,57,46,43,94,70,23,38,27,66,68,85,41,83,63,34,62,45,48,40,17,50,50,48,48,48,29,58,75,71,73,46,80,69,55,73,68,57,46,53,24,37,53,41,24,52,62,72,57,44,35,94,78,40,32,23,26,77,44,86,91,49,67,78,30,67,46,33,28,51,40,39,48,52,30,42,45,75,66,72,44,57,75,80,36,84,79,39,30,44,32,46,52,51,39,62,76,46,66,60,69,20,33,45,73,69,43,47,50,56,32,17,39,58,56,66,37,60,70,68,22,52,67,75,53,63,43,67,44,72,74,47,61,78,88,41,83,78,16,46,80,74,44,59,67,72,59,31,52,37,51,51,25,44,12,45,44,52,71,67,64,56,54,49,79,87,44,72,69,48,52,53,48,35,62,54,48,33,96,57,64,65,91,75,57,64,39,60,76,24,41,84,40,53,47,73,93,74,54,85,74,71,85,46,75,68,54,53,49,52,47,50,52,42,53,56,45,67,77,70,59,56,65,72,58,47,52,53,37,36,54,57,47,50,53,49,47,52,50,47,25,65,56,7,66,30,35,29,95,27,53,73,36,27,57,36,39,36,50,36,41,36,75,75,36,79,80,36,67,68,35,57,49,24,65,63,34,50,56,78,40,52,48,76,49,94,86,61,12,39,40,42,28,61,52,54,34,32,38,40,44,28,14,51,52,39,46,57,48,48,78,45,62,85,46,85,70,39,60,61,50,49,51,35,30,40,54,34,53,64,69,27,46,32,85,57,66,60,91,61,31,67,87,70,65,44,73,73,40,30,27,22,17,15,42,24,52,48,62,42,53,54,48,37,62,65,31,30,49,39,35,50,51,16,37,51,61,71,42,61,83,79,55,56,72,65,57,53,47,36,28,50,50,41,61,67,68,121